Protein 3OEC (pdb70)

Nearest PDB structures (foldseek):
  3oec-assembly1_B  TM=1.004E+00  e=5.630E-59  Mycolicibacterium thermoresistibile
  3oec-assembly1_C  TM=1.003E+00  e=3.883E-56  Mycolicibacterium thermoresistibile
  3wye-assembly1_A-2  TM=9.272E-01  e=3.212E-23  Klebsiella pneumoniae
  8dt1-assembly1_C  TM=9.368E-01  e=1.066E-22  Burkholderia cenocepacia
  6zzo-assembly2_C  TM=9.372E-01  e=3.136E-22  Psychrobacter arcticus

Structure (mmCIF, N/CA/C/O backbone):
data_3OEC
#
_entry.id   3OEC
#
_cell.length_a   67.860
_cell.length_b   120.570
_cell.length_c   134.560
_cell.angle_alpha   90.00
_cell.angle_beta   94.05
_cell.angle_gamma   90.00
#
_symmetry.space_group_name_H-M   'C 1 2 1'
#
loop_
_entity.id
_entity.type
_entity.pdbx_description
1 polymer 'Carveol dehydrogenase (MythA.01326.c, A0R518 homolog)'
2 non-polymer 'SODIUM ION'
3 water water
#
loop_
_atom_site.group_PDB
_atom_site.id
_atom_site.type_symbol
_atom_site.label_atom_id
_atom_site.label_alt_id
_atom_site.label_comp_id
_atom_site.label_asym_id
_atom_site.label_entity_id
_atom_site.label_seq_id
_atom_site.pdbx_PDB_ins_code
_atom_site.Cartn_x
_atom_site.Cartn_y
_atom_site.Cartn_z
_atom_site.occupancy
_atom_site.B_iso_or_equiv
_atom_site.auth_seq_id
_atom_site.auth_comp_id
_atom_site.auth_asym_id
_atom_site.auth_atom_id
_atom_site.pdbx_PDB_model_num
ATOM 1 N N . ASN A 1 42 ? 21.786 58.540 28.284 1.00 25.43 20 ASN A N 1
ATOM 2 C CA . ASN A 1 42 ? 21.024 57.555 27.496 1.00 25.55 20 ASN A CA 1
ATOM 3 C C . ASN A 1 42 ? 19.566 57.454 27.940 1.00 24.73 20 ASN A C 1
ATOM 4 O O . ASN A 1 42 ? 18.992 56.369 27.896 1.00 25.78 20 ASN A O 1
ATOM 6 N N . ARG A 1 43 ? 18.957 58.574 28.315 1.00 22.93 21 ARG A N 1
ATOM 7 C CA . ARG A 1 43 ? 17.538 58.575 28.702 1.00 22.21 21 ARG A CA 1
ATOM 8 C C . ARG A 1 43 ? 16.568 58.413 27.513 1.00 21.42 21 ARG A C 1
ATOM 9 O O . ARG A 1 43 ? 15.404 58.025 27.690 1.00 21.79 21 ARG A O 1
ATOM 17 N N . LEU A 1 44 ? 17.031 58.724 26.306 1.00 19.87 22 LEU A N 1
ATOM 18 C CA . LEU A 1 44 ? 16.199 58.573 25.133 1.00 19.03 22 LEU A CA 1
ATOM 19 C C . LEU A 1 44 ? 16.683 57.429 24.202 1.00 19.02 22 LEU A C 1
ATOM 20 O O . LEU A 1 44 ? 16.286 57.387 23.038 1.00 18.09 22 LEU A O 1
ATOM 25 N N . GLN A 1 45 ? 17.520 56.501 24.693 1.00 19.22 23 GLN A N 1
ATOM 26 C CA . GLN A 1 45 ? 18.112 55.501 23.784 1.00 19.78 23 GLN A CA 1
ATOM 27 C C . GLN A 1 45 ? 17.011 54.761 23.063 1.00 19.69 23 GLN A C 1
ATOM 28 O O . GLN A 1 45 ? 15.958 54.464 23.628 1.00 21.33 23 GLN A O 1
ATOM 30 N N . GLY A 1 46 ? 17.225 54.539 21.778 1.00 20.52 24 GLY A N 1
ATOM 31 C CA . GLY A 1 46 ? 16.252 53.824 20.959 1.00 20.80 24 GLY A CA 1
ATOM 32 C C . GLY A 1 46 ? 15.134 54.699 20.415 1.00 19.97 24 GLY A C 1
ATOM 33 O O . GLY A 1 46 ? 14.431 54.263 19.514 1.00 22.15 24 GLY A O 1
ATOM 34 N N . LYS A 1 47 ? 14.950 55.915 20.920 1.00 18.46 25 LYS A N 1
ATOM 35 C CA . LYS A 1 47 ? 13.854 56.765 20.432 1.00 16.99 25 LYS A CA 1
ATOM 36 C C . LYS A 1 47 ? 14.202 57.434 19.109 1.00 16.17 25 LYS A C 1
ATOM 37 O O . LYS A 1 47 ? 15.380 57.697 18.832 1.00 14.48 25 LYS A O 1
ATOM 43 N N . VAL A 1 48 ? 13.170 57.727 18.300 1.00 15.05 26 VAL A N 1
ATOM 44 C CA . VAL A 1 48 ? 13.320 58.589 17.103 1.00 14.27 26 VAL A CA 1
ATOM 45 C C . VAL A 1 48 ? 12.610 59.935 17.314 1.00 12.66 26 VAL A C 1
ATOM 46 O O . VAL A 1 48 ? 11.466 59.953 17.581 1.00 12.81 26 VAL A O 1
ATOM 50 N N . ALA A 1 49 ? 13.325 61.053 17.191 1.00 13.06 27 ALA A N 1
ATOM 51 C CA . ALA A 1 49 ? 12.758 62.393 17.350 1.00 12.16 27 ALA A CA 1
ATOM 52 C C . ALA A 1 49 ? 12.620 63.044 15.982 1.00 12.22 27 ALA A C 1
ATOM 53 O O . ALA A 1 49 ? 13.599 63.113 15.264 1.00 13.37 27 ALA A O 1
ATOM 55 N N . PHE A 1 50 ? 11.404 63.507 15.640 1.00 11.95 28 PHE A N 1
ATOM 56 C CA . PHE A 1 50 ? 11.152 64.315 14.445 1.00 11.27 28 PHE A CA 1
ATOM 57 C C . PHE A 1 50 ? 11.141 65.786 14.848 1.00 10.86 28 PHE A C 1
ATOM 58 O O . PHE A 1 50 ? 10.286 66.217 15.620 1.00 11.18 28 PHE A O 1
ATOM 66 N N . ILE A 1 51 ? 12.043 66.577 14.272 1.00 11.39 29 ILE A N 1
ATOM 67 C CA . ILE A 1 51 ? 12.249 67.981 14.665 1.00 11.42 29 ILE A CA 1
ATOM 68 C C . ILE A 1 51 ? 12.051 68.957 13.474 1.00 11.74 29 ILE A C 1
ATOM 69 O O . ILE A 1 51 ? 12.722 68.832 12.462 1.00 12.78 29 ILE A O 1
ATOM 74 N N . THR A 1 52 ? 11.114 69.901 13.592 1.00 11.44 30 THR A N 1
ATOM 75 C CA . THR A 1 52 ? 10.979 70.953 12.599 1.00 12.10 30 THR A CA 1
ATOM 76 C C . THR A 1 52 ? 11.932 72.139 12.860 1.00 12.00 30 THR A C 1
ATOM 77 O O . THR A 1 52 ? 12.434 72.343 13.978 1.00 11.07 30 THR A O 1
ATOM 81 N N . GLY A 1 53 ? 12.175 72.907 11.807 1.00 12.49 31 GLY A N 1
ATOM 82 C CA . GLY A 1 53 ? 13.060 74.058 11.841 1.00 12.86 31 GLY A CA 1
ATOM 83 C C . GLY A 1 53 ? 14.442 73.752 12.399 1.00 12.78 31 GLY A C 1
ATOM 84 O O . GLY A 1 53 ? 14.940 74.527 13.206 1.00 13.66 31 GLY A O 1
ATOM 85 N N . ALA A 1 54 ? 15.058 72.650 11.948 1.00 13.37 32 ALA A N 1
ATOM 86 C CA . ALA A 1 54 ? 16.269 72.064 12.550 1.00 13.12 32 ALA A CA 1
ATOM 87 C C . ALA A 1 54 ? 17.606 72.568 12.014 1.00 14.03 32 ALA A C 1
ATOM 88 O O . ALA A 1 54 ? 18.638 72.141 12.507 1.00 13.91 32 ALA A O 1
ATOM 90 N N . ALA A 1 55 ? 17.576 73.453 11.003 1.00 14.73 33 ALA A N 1
ATOM 91 C CA . ALA A 1 55 ? 18.787 74.001 10.383 1.00 16.11 33 ALA A CA 1
ATOM 92 C C . ALA A 1 55 ? 19.679 74.773 11.363 1.00 17.23 33 ALA A C 1
ATOM 93 O O . ALA A 1 55 ? 20.851 74.498 11.411 1.00 17.15 33 ALA A O 1
ATOM 95 N N . ARG A 1 56 ? 19.125 75.713 12.145 1.00 17.40 34 ARG A N 1
ATOM 96 C CA . ARG A 1 56 ? 19.938 76.477 13.110 1.00 18.01 34 ARG A CA 1
ATOM 97 C C . ARG A 1 56 ? 19.087 76.944 14.265 1.00 16.77 34 ARG A C 1
ATOM 98 O O . ARG A 1 56 ? 17.943 76.543 14.385 1.00 15.69 34 ARG A O 1
ATOM 106 N N . GLY A 1 57 ? 19.626 77.793 15.132 1.00 16.20 35 GLY A N 1
ATOM 107 C CA . GLY A 1 57 ? 18.807 78.353 16.220 1.00 15.79 35 GLY A CA 1
ATOM 108 C C . GLY A 1 57 ? 18.266 77.252 17.125 1.00 15.23 35 GLY A C 1
ATOM 109 O O . GLY A 1 57 ? 18.942 76.260 17.383 1.00 14.15 35 GLY A O 1
ATOM 110 N N . GLN A 1 58 ? 17.021 77.416 17.573 1.00 15.54 36 GLN A N 1
ATOM 111 C CA A GLN A 1 58 ? 16.435 76.493 18.571 0.50 14.46 36 GLN A CA 1
ATOM 112 C CA B GLN A 1 58 ? 16.400 76.521 18.544 0.50 15.15 36 GLN A CA 1
ATOM 113 C C . GLN A 1 58 ? 16.307 75.079 18.018 1.00 14.94 36 GLN A C 1
ATOM 114 O O . GLN A 1 58 ? 16.444 74.086 18.774 1.00 13.81 36 GLN A O 1
ATOM 125 N N . GLY A 1 59 ? 16.057 74.963 16.712 1.00 13.99 37 GLY A N 1
ATOM 126 C CA . GLY A 1 59 ? 15.904 73.654 16.082 1.00 14.13 37 GLY A CA 1
ATOM 127 C C . GLY A 1 59 ? 17.164 72.807 16.181 1.00 13.69 37 GLY A C 1
ATOM 128 O O . GLY A 1 59 ? 17.115 71.648 16.581 1.00 12.20 37 GLY A O 1
ATOM 129 N N . ARG A 1 60 ? 18.294 73.407 15.825 1.00 14.38 38 ARG A N 1
ATOM 130 C CA . ARG A 1 60 ? 19.577 72.732 15.918 1.00 14.90 38 ARG A CA 1
ATOM 131 C C . ARG A 1 60 ? 19.853 72.250 17.329 1.00 13.90 38 ARG A C 1
ATOM 132 O O . ARG A 1 60 ? 20.219 71.099 17.515 1.00 15.94 38 ARG A O 1
ATOM 140 N N . THR A 1 61 ? 19.711 73.127 18.317 1.00 14.05 39 THR A N 1
ATOM 141 C CA . THR A 1 61 ? 19.978 72.767 19.722 1.00 13.34 39 THR A CA 1
ATOM 142 C C . THR A 1 61 ? 19.078 71.585 20.156 1.00 12.55 39 THR A C 1
ATOM 143 O O . THR A 1 61 ? 19.542 70.736 20.902 1.00 11.94 39 THR A O 1
ATOM 147 N N . HIS A 1 62 ? 17.836 71.509 19.650 1.00 11.79 40 HIS A N 1
ATOM 148 C CA . HIS A 1 62 ? 16.910 70.389 20.003 1.00 11.64 40 HIS A CA 1
ATOM 149 C C . HIS A 1 62 ? 17.492 69.087 19.449 1.00 11.69 40 HIS A C 1
ATOM 150 O O . HIS A 1 62 ? 17.590 68.097 20.160 1.00 10.95 40 HIS A O 1
ATOM 157 N N . ALA A 1 63 ? 17.863 69.106 18.159 1.00 12.31 41 ALA A N 1
ATOM 158 C CA . ALA A 1 63 ? 18.526 67.957 17.519 1.00 13.25 41 ALA A CA 1
ATOM 159 C C . ALA A 1 63 ? 19.734 67.467 18.299 1.00 13.62 41 ALA A C 1
ATOM 160 O O . ALA A 1 63 ? 19.845 66.277 18.620 1.00 14.12 41 ALA A O 1
ATOM 162 N N . VAL A 1 64 ? 20.639 68.392 18.601 1.00 14.53 42 VAL A N 1
ATOM 163 C CA . VAL A 1 64 ? 21.918 68.064 19.238 1.00 14.69 42 VAL A CA 1
ATOM 164 C C . VAL A 1 64 ? 21.663 67.484 20.625 1.00 14.56 42 VAL A C 1
ATOM 165 O O . VAL A 1 64 ? 22.246 66.471 20.973 1.00 14.57 42 VAL A O 1
ATOM 169 N N . ARG A 1 65 ? 20.748 68.117 21.372 1.00 13.63 43 ARG A N 1
ATOM 170 C CA . ARG A 1 65 ? 20.478 67.757 22.771 1.00 13.92 43 ARG A CA 1
ATOM 171 C C . ARG A 1 65 ? 19.727 66.448 22.909 1.00 13.87 43 ARG A C 1
ATOM 172 O O . ARG A 1 65 ? 19.982 65.671 23.815 1.00 13.38 43 ARG A O 1
ATOM 180 N N . LEU A 1 66 ? 18.788 66.200 22.012 1.00 14.47 44 LEU A N 1
ATOM 181 C CA . LEU A 1 66 ? 18.077 64.916 22.011 1.00 14.27 44 LEU A CA 1
ATOM 182 C C . LEU A 1 66 ? 19.043 63.786 21.529 1.00 15.15 44 LEU A C 1
ATOM 183 O O . LEU A 1 66 ? 19.021 62.664 22.048 1.00 13.96 44 LEU A O 1
ATOM 188 N N . ALA A 1 67 ? 19.871 64.108 20.536 1.00 15.07 45 ALA A N 1
ATOM 189 C CA . ALA A 1 67 ? 20.942 63.211 20.117 1.00 15.94 45 ALA A CA 1
ATOM 190 C C . ALA A 1 67 ? 21.851 62.827 21.292 1.00 16.38 45 ALA A C 1
ATOM 191 O O . ALA A 1 67 ? 22.107 61.656 21.512 1.00 15.39 45 ALA A O 1
ATOM 193 N N . GLN A 1 68 ? 22.309 63.814 22.048 1.00 17.25 46 GLN A N 1
ATOM 194 C CA . GLN A 1 68 ? 23.158 63.555 23.221 1.00 18.52 46 GLN A CA 1
ATOM 195 C C . GLN A 1 68 ? 22.519 62.531 24.150 1.00 18.33 46 GLN A C 1
ATOM 196 O O . GLN A 1 68 ? 23.211 61.726 24.765 1.00 18.96 46 GLN A O 1
ATOM 202 N N . ASP A 1 69 ? 21.195 62.564 24.248 1.00 17.26 47 ASP A N 1
ATOM 203 C CA . ASP A 1 69 ? 20.444 61.641 25.113 1.00 16.45 47 ASP A CA 1
ATOM 204 C C . ASP A 1 69 ? 20.130 60.314 24.444 1.00 16.00 47 ASP A C 1
ATOM 205 O O . ASP A 1 69 ? 19.533 59.444 25.043 1.00 14.84 47 ASP A O 1
ATOM 210 N N . GLY A 1 70 ? 20.601 60.125 23.218 1.00 16.55 48 GLY A N 1
ATOM 211 C CA . GLY A 1 70 ? 20.571 58.803 22.595 1.00 17.03 48 GLY A CA 1
ATOM 212 C C . GLY A 1 70 ? 19.511 58.641 21.530 1.00 17.09 48 GLY A C 1
ATOM 213 O O . GLY A 1 70 ? 19.339 57.549 20.973 1.00 16.83 48 GLY A O 1
ATOM 214 N N . ALA A 1 71 ? 18.770 59.706 21.239 1.00 16.38 49 ALA A N 1
ATOM 215 C CA . ALA A 1 71 ? 17.761 59.625 20.196 1.00 15.94 49 ALA A CA 1
ATOM 216 C C . ALA A 1 71 ? 18.399 59.799 18.824 1.00 16.44 49 ALA A C 1
ATOM 217 O O . ALA A 1 71 ? 19.269 60.658 18.647 1.00 17.08 49 ALA A O 1
ATOM 219 N N . ASP A 1 72 ? 17.979 58.972 17.869 1.00 15.39 50 ASP A N 1
ATOM 220 C CA . ASP A 1 72 ? 18.179 59.261 16.442 1.00 15.47 50 ASP A CA 1
ATOM 221 C C . ASP A 1 72 ? 17.214 60.333 15.949 1.00 14.11 50 ASP A C 1
ATOM 222 O O . ASP A 1 72 ? 16.135 60.516 16.526 1.00 14.98 50 ASP A O 1
ATOM 227 N N . ILE A 1 73 ? 17.608 61.046 14.892 1.00 13.70 51 ILE A N 1
ATOM 228 C CA . ILE A 1 73 ? 16.948 62.307 14.521 1.00 12.99 51 ILE A CA 1
ATOM 229 C C . ILE A 1 73 ? 16.400 62.337 13.095 1.00 12.91 51 ILE A C 1
ATOM 230 O O . ILE A 1 73 ? 17.109 61.965 12.139 1.00 13.23 51 ILE A O 1
ATOM 235 N N . VAL A 1 74 ? 15.128 62.728 12.952 1.00 12.27 52 VAL A N 1
ATOM 236 C CA . VAL A 1 74 ? 14.612 63.224 11.657 1.00 11.44 52 VAL A CA 1
ATOM 237 C C . VAL A 1 74 ? 14.484 64.757 11.708 1.00 11.43 52 VAL A C 1
ATOM 238 O O . VAL A 1 74 ? 13.764 65.292 12.528 1.00 10.17 52 VAL A O 1
ATOM 242 N N . ALA A 1 75 ? 15.235 65.441 10.854 1.00 12.61 53 ALA A N 1
ATOM 243 C CA . ALA A 1 75 ? 15.398 66.902 10.906 1.00 13.47 53 ALA A CA 1
ATOM 244 C C . ALA A 1 75 ? 14.885 67.510 9.610 1.00 13.94 53 ALA A C 1
ATOM 245 O O . ALA A 1 75 ? 15.264 67.060 8.536 1.00 14.52 53 ALA A O 1
ATOM 247 N N . ILE A 1 76 ? 13.995 68.494 9.682 1.00 13.76 54 ILE A N 1
ATOM 248 C CA . ILE A 1 76 ? 13.556 69.169 8.463 1.00 13.52 54 ILE A CA 1
ATOM 249 C C . ILE A 1 76 ? 13.709 70.663 8.663 1.00 13.57 54 ILE A C 1
ATOM 250 O O . ILE A 1 76 ? 13.569 71.167 9.770 1.00 13.61 54 ILE A O 1
ATOM 255 N N . ASP A 1 77 ? 14.006 71.376 7.588 1.00 13.57 55 ASP A N 1
ATOM 256 C CA . ASP A 1 77 ? 13.982 72.829 7.578 1.00 13.44 55 ASP A CA 1
ATOM 257 C C . ASP A 1 77 ? 13.640 73.223 6.152 1.00 14.11 55 ASP A C 1
ATOM 258 O O . ASP A 1 77 ? 13.968 72.463 5.229 1.00 15.50 55 ASP A O 1
ATOM 263 N N . LEU A 1 78 ? 12.942 74.345 5.977 1.00 13.55 56 LEU A N 1
ATOM 264 C CA . LEU A 1 78 ? 12.646 74.895 4.651 1.00 13.60 56 LEU A CA 1
ATOM 265 C C . LEU A 1 78 ? 13.940 75.234 3.908 1.00 14.68 56 LEU A C 1
ATOM 266 O O . LEU A 1 78 ? 13.989 75.090 2.671 1.00 14.64 56 LEU A O 1
ATOM 271 N N . CYS A 1 79 ? 14.953 75.703 4.648 1.00 14.79 57 CYS A N 1
ATOM 272 C CA . CYS A 1 79 ? 16.246 76.046 4.074 1.00 16.86 57 CYS A CA 1
ATOM 273 C C . CYS A 1 79 ? 16.159 77.144 3.006 1.00 18.57 57 CYS A C 1
ATOM 274 O O . CYS A 1 79 ? 16.933 77.118 2.038 1.00 18.56 57 CYS A O 1
ATOM 277 N N . ARG A 1 80 ? 15.246 78.099 3.194 1.00 19.13 58 ARG A N 1
ATOM 278 C CA . ARG A 1 80 ? 15.064 79.225 2.261 1.00 20.52 58 ARG A CA 1
ATOM 279 C C . ARG A 1 80 ? 15.005 80.525 3.079 1.00 20.76 58 ARG A C 1
ATOM 280 O O . ARG A 1 80 ? 14.499 80.533 4.198 1.00 20.69 58 ARG A O 1
ATOM 288 N N . GLN A 1 81 ? 15.575 81.600 2.531 1.00 21.51 59 GLN A N 1
ATOM 289 C CA . GLN A 1 81 ? 15.576 82.914 3.181 1.00 21.89 59 GLN A CA 1
ATOM 290 C C . GLN A 1 81 ? 14.296 83.562 2.755 1.00 21.69 59 GLN A C 1
ATOM 291 O O . GLN A 1 81 ? 14.164 83.968 1.608 1.00 21.26 59 GLN A O 1
ATOM 297 N N . GLN A 1 82 ? 13.332 83.643 3.653 1.00 21.87 60 GLN A N 1
ATOM 298 C CA . GLN A 1 82 ? 12.055 84.231 3.283 1.00 21.67 60 GLN A CA 1
ATOM 299 C C . GLN A 1 82 ? 12.110 85.773 3.388 1.00 21.75 60 GLN A C 1
ATOM 300 O O . GLN A 1 82 ? 12.393 86.313 4.434 1.00 20.96 60 GLN A O 1
ATOM 306 N N . PRO A 1 83 ? 11.767 86.488 2.300 1.00 22.98 61 PRO A N 1
ATOM 307 C CA . PRO A 1 83 ? 11.928 87.944 2.282 1.00 23.46 61 PRO A CA 1
ATOM 308 C C . PRO A 1 83 ? 10.951 88.734 3.174 1.00 22.61 61 PRO A C 1
ATOM 309 O O . PRO A 1 83 ? 11.066 89.957 3.291 1.00 22.53 61 PRO A O 1
ATOM 313 N N . ASN A 1 84 ? 9.971 88.048 3.743 1.00 22.34 62 ASN A N 1
ATOM 314 C CA . ASN A 1 84 ? 9.025 88.661 4.661 1.00 22.68 62 ASN A CA 1
ATOM 315 C C . ASN A 1 84 ? 9.525 88.626 6.129 1.00 22.93 62 ASN A C 1
ATOM 316 O O . ASN A 1 84 ? 8.833 89.096 7.037 1.00 22.40 62 ASN A O 1
ATOM 321 N N . LEU A 1 85 ? 10.737 88.105 6.343 1.00 23.59 63 LEU A N 1
ATOM 322 C CA . LEU A 1 85 ? 11.313 87.889 7.678 1.00 23.79 63 LEU A CA 1
ATOM 323 C C . LEU A 1 85 ? 12.688 88.525 7.764 1.00 25.39 63 LEU A C 1
ATOM 324 O O . LEU A 1 85 ? 13.583 88.148 6.999 1.00 26.00 63 LEU A O 1
ATOM 329 N N . ASP A 1 86 ? 12.887 89.445 8.718 1.00 26.01 64 ASP A N 1
ATOM 330 C CA . ASP A 1 86 ? 14.148 90.212 8.808 1.00 27.28 64 ASP A CA 1
ATOM 331 C C . ASP A 1 86 ? 15.125 89.663 9.825 1.00 26.76 64 ASP A C 1
ATOM 332 O O . ASP A 1 86 ? 15.500 90.340 10.780 1.00 28.13 64 ASP A O 1
ATOM 337 N N . TYR A 1 87 ? 15.503 88.411 9.620 1.00 25.57 65 TYR A N 1
ATOM 338 C CA . TYR A 1 87 ? 16.560 87.771 10.379 1.00 24.55 65 TYR A CA 1
ATOM 339 C C . TYR A 1 87 ? 17.103 86.583 9.551 1.00 24.76 65 TYR A C 1
ATOM 340 O O . TYR A 1 87 ? 16.404 86.058 8.677 1.00 24.38 65 TYR A O 1
ATOM 349 N N . ALA A 1 88 ? 18.337 86.177 9.832 1.00 24.35 66 ALA A N 1
ATOM 350 C CA . ALA A 1 88 ? 18.919 84.999 9.189 1.00 24.51 66 ALA A CA 1
ATOM 351 C C . ALA A 1 88 ? 18.070 83.754 9.478 1.00 23.59 66 ALA A C 1
ATOM 352 O O . ALA A 1 88 ? 17.730 83.474 10.637 1.00 23.31 66 ALA A O 1
ATOM 354 N N . GLN A 1 89 ? 17.689 83.044 8.424 1.00 23.69 67 GLN A N 1
ATOM 355 C CA . GLN A 1 89 ? 16.969 81.782 8.568 1.00 23.15 67 GLN A CA 1
ATOM 356 C C . GLN A 1 89 ? 17.842 80.617 8.126 1.00 22.94 67 GLN A C 1
ATOM 357 O O . GLN A 1 89 ? 18.914 80.822 7.559 1.00 24.07 67 GLN A O 1
ATOM 363 N N . GLY A 1 90 ? 17.361 79.406 8.388 1.00 22.34 68 GLY A N 1
ATOM 364 C CA . GLY A 1 90 ? 18.037 78.165 8.016 1.00 21.74 68 GLY A CA 1
ATOM 365 C C . GLY A 1 90 ? 18.378 78.067 6.540 1.00 21.85 68 GLY A C 1
ATOM 366 O O . GLY A 1 90 ? 17.613 78.507 5.677 1.00 20.05 68 GLY A O 1
ATOM 367 N N . SER A 1 91 ? 19.562 77.517 6.272 1.00 22.30 69 SER A N 1
ATOM 368 C CA . SER A 1 91 ? 20.091 77.347 4.916 1.00 23.02 69 SER A CA 1
ATOM 369 C C . SER A 1 91 ? 20.533 75.904 4.792 1.00 23.06 69 SER A C 1
ATOM 370 O O . SER A 1 91 ? 20.788 75.256 5.809 1.00 22.51 69 SER A O 1
ATOM 373 N N . PRO A 1 92 ? 20.638 75.387 3.556 1.00 24.18 70 PRO A N 1
ATOM 374 C CA . PRO A 1 92 ? 21.141 74.016 3.368 1.00 24.18 70 PRO A CA 1
ATOM 375 C C . PRO A 1 92 ? 22.483 73.757 4.079 1.00 24.85 70 PRO A C 1
ATOM 376 O O . PRO A 1 92 ? 22.690 72.695 4.653 1.00 25.20 70 PRO A O 1
ATOM 380 N N . GLU A 1 93 ? 23.404 74.712 3.994 1.00 24.63 71 GLU A N 1
ATOM 381 C CA . GLU A 1 93 ? 24.684 74.597 4.666 1.00 24.06 71 GLU A CA 1
ATOM 382 C C . GLU A 1 93 ? 24.474 74.407 6.179 1.00 23.00 71 GLU A C 1
ATOM 383 O O . GLU A 1 93 ? 25.122 73.572 6.811 1.00 22.65 71 GLU A O 1
ATOM 385 N N . GLU A 1 94 ? 23.567 75.185 6.754 1.00 21.68 72 GLU A N 1
ATOM 386 C CA . GLU A 1 94 ? 23.284 75.083 8.204 1.00 21.14 72 GLU A CA 1
ATOM 387 C C . GLU A 1 94 ? 22.621 73.740 8.584 1.00 20.56 72 GLU A C 1
ATOM 388 O O . GLU A 1 94 ? 22.887 73.204 9.665 1.00 20.27 72 GLU A O 1
ATOM 394 N N . LEU A 1 95 ? 21.783 73.196 7.701 1.00 20.05 73 LEU A N 1
ATOM 395 C CA . LEU A 1 95 ? 21.286 71.840 7.899 1.00 19.57 73 LEU A CA 1
ATOM 396 C C . LEU A 1 95 ? 22.433 70.813 7.873 1.00 19.94 73 LEU A C 1
ATOM 397 O O . LEU A 1 95 ? 22.417 69.891 8.679 1.00 18.63 73 LEU A O 1
ATOM 402 N N . LYS A 1 96 ? 23.417 70.982 6.976 1.00 19.42 74 LYS A N 1
ATOM 403 C CA . LYS A 1 96 ? 24.555 70.011 6.854 1.00 19.94 74 LYS A CA 1
ATOM 404 C C . LYS A 1 96 ? 25.407 69.993 8.146 1.00 19.77 74 LYS A C 1
ATOM 405 O O . LYS A 1 96 ? 25.824 68.943 8.619 1.00 19.56 74 LYS A O 1
ATOM 407 N N . GLU A 1 97 ? 25.606 71.167 8.737 1.00 20.09 75 GLU A N 1
ATOM 408 C CA . GLU A 1 97 ? 26.269 71.300 10.027 1.00 19.17 75 GLU A CA 1
ATOM 409 C C . GLU A 1 97 ? 25.430 70.716 11.191 1.00 18.84 75 GLU A C 1
ATOM 410 O O . GLU A 1 97 ? 25.988 70.176 12.131 1.00 19.65 75 GLU A O 1
ATOM 416 N N . THR A 1 98 ? 24.100 70.832 11.162 1.00 18.55 76 THR A N 1
ATOM 417 C CA . THR A 1 98 ? 23.279 70.130 12.157 1.00 17.86 76 THR A CA 1
ATOM 418 C C . THR A 1 98 ? 23.479 68.628 12.029 1.00 17.24 76 THR A C 1
ATOM 419 O O . THR A 1 98 ? 23.724 67.936 13.012 1.00 16.78 76 THR A O 1
ATOM 423 N N . VAL A 1 99 ? 23.415 68.120 10.811 1.00 17.20 77 VAL A N 1
ATOM 424 C CA . VAL A 1 99 ? 23.741 66.694 10.549 1.00 17.60 77 VAL A CA 1
ATOM 425 C C . VAL A 1 99 ? 25.102 66.290 11.131 1.00 18.44 77 VAL A C 1
ATOM 426 O O . VAL A 1 99 ? 25.228 65.241 11.788 1.00 18.84 77 VAL A O 1
ATOM 430 N N . ARG A 1 100 ? 26.110 67.126 10.936 1.00 18.79 78 ARG A N 1
ATOM 431 C CA . ARG A 1 100 ? 27.472 66.806 11.411 1.00 20.31 78 ARG A CA 1
ATOM 432 C C . ARG A 1 100 ? 27.524 66.683 12.956 1.00 19.87 78 ARG A C 1
ATOM 433 O O . ARG A 1 100 ? 28.122 65.758 13.470 1.00 19.05 78 ARG A O 1
ATOM 441 N N . LEU A 1 101 ? 26.869 67.620 13.653 1.00 19.40 79 LEU A N 1
ATOM 442 C CA . LEU A 1 101 ? 26.800 67.676 15.115 1.00 19.16 79 LEU A CA 1
ATOM 443 C C . LEU A 1 101 ? 26.064 66.480 15.719 1.00 19.36 79 LEU A C 1
ATOM 444 O O . LEU A 1 101 ? 26.447 66.006 16.792 1.00 19.90 79 LEU A O 1
ATOM 449 N N . VAL A 1 102 ? 24.973 66.040 15.070 1.00 18.85 80 VAL A N 1
ATOM 450 C CA . VAL A 1 102 ? 24.220 64.875 15.511 1.00 18.53 80 VAL A CA 1
ATOM 451 C C . VAL A 1 102 ? 25.054 63.581 15.276 1.00 19.97 80 VAL A C 1
ATOM 452 O O . VAL A 1 102 ? 25.188 62.757 16.178 1.00 19.12 80 VAL A O 1
ATOM 456 N N . GLU A 1 103 ? 25.634 63.413 14.085 1.00 20.45 81 GLU A N 1
ATOM 457 C CA . GLU A 1 103 ? 26.455 62.228 13.811 1.00 21.67 81 GLU A CA 1
ATOM 458 C C . GLU A 1 103 ? 27.667 62.091 14.777 1.00 23.26 81 GLU A C 1
ATOM 459 O O . GLU A 1 103 ? 28.034 60.978 15.169 1.00 23.04 81 GLU A O 1
ATOM 465 N N . GLU A 1 104 ? 28.258 63.225 15.156 1.00 23.35 82 GLU A N 1
ATOM 466 C CA . GLU A 1 104 ? 29.360 63.288 16.144 1.00 24.48 82 GLU A CA 1
ATOM 467 C C . GLU A 1 104 ? 29.010 62.781 17.563 1.00 23.53 82 GLU A C 1
ATOM 468 O O . GLU A 1 104 ? 29.883 62.327 18.325 1.00 24.80 82 GLU A O 1
ATOM 474 N N . GLN A 1 105 ? 27.733 62.862 17.917 1.00 22.65 83 GLN A N 1
ATOM 475 C CA . GLN A 1 105 ? 27.224 62.247 19.132 1.00 21.78 83 GLN A CA 1
ATOM 476 C C . GLN A 1 105 ? 27.064 60.715 18.996 1.00 22.03 83 GLN A C 1
ATOM 477 O O . GLN A 1 105 ? 26.695 60.047 19.966 1.00 21.73 83 GLN A O 1
ATOM 483 N N . GLY A 1 106 ? 27.341 60.171 17.802 1.00 21.06 84 GLY A N 1
ATOM 484 C CA . GLY A 1 106 ? 27.179 58.738 17.541 1.00 20.94 84 GLY A CA 1
ATOM 485 C C . GLY A 1 106 ? 25.786 58.330 17.090 1.00 19.89 84 GLY A C 1
ATOM 486 O O . GLY A 1 106 ? 25.495 57.151 17.064 1.00 18.86 84 GLY A O 1
ATOM 487 N N . ARG A 1 107 ? 24.929 59.292 16.726 1.00 19.89 85 ARG A N 1
ATOM 488 C CA . ARG A 1 107 ? 23.527 59.009 16.304 1.00 19.81 85 ARG A CA 1
ATOM 489 C C . ARG A 1 107 ? 23.312 59.006 14.798 1.00 19.71 85 ARG A C 1
ATOM 490 O O . ARG A 1 107 ? 24.055 59.624 14.073 1.00 20.09 85 ARG A O 1
ATOM 498 N N . ARG A 1 108 ? 22.263 58.325 14.348 1.00 19.59 86 ARG A N 1
ATOM 499 C CA . ARG A 1 108 ? 21.787 58.444 12.958 1.00 19.85 86 ARG A CA 1
ATOM 500 C C . ARG A 1 108 ? 20.882 59.674 12.794 1.00 18.59 86 ARG A C 1
ATOM 501 O O . ARG A 1 108 ? 20.259 60.118 13.760 1.00 17.22 86 ARG A O 1
ATOM 509 N N . ILE A 1 109 ? 20.861 60.244 11.582 1.00 17.96 87 ILE A N 1
ATOM 510 C CA . ILE A 1 109 ? 20.008 61.408 11.253 1.00 16.70 87 ILE A CA 1
ATOM 511 C C . ILE A 1 109 ? 19.633 61.382 9.770 1.00 17.67 87 ILE A C 1
ATOM 512 O O . ILE A 1 109 ? 20.502 61.191 8.902 1.00 15.95 87 ILE A O 1
ATOM 517 N N . ILE A 1 110 ? 18.321 61.511 9.523 1.00 17.45 88 ILE A N 1
ATOM 518 C CA . ILE A 1 110 ? 17.758 61.787 8.203 1.00 18.44 88 ILE A CA 1
ATOM 519 C C . ILE A 1 110 ? 17.418 63.274 8.208 1.00 18.50 88 ILE A C 1
ATOM 520 O O . ILE A 1 110 ? 16.599 63.707 8.997 1.00 18.33 88 ILE A O 1
ATOM 525 N N . ALA A 1 111 ? 18.076 64.047 7.347 1.00 18.16 89 ALA A N 1
ATOM 526 C CA . ALA A 1 111 ? 17.898 65.493 7.273 1.00 18.13 89 ALA A CA 1
ATOM 527 C C . ALA A 1 111 ? 17.399 65.823 5.868 1.00 17.92 89 ALA A C 1
ATOM 528 O O . ALA A 1 111 ? 18.000 65.373 4.903 1.00 18.15 89 ALA A O 1
ATOM 530 N N . ARG A 1 112 ? 16.250 66.501 5.773 1.00 17.06 90 ARG A N 1
ATOM 531 C CA . ARG A 1 112 ? 15.606 66.829 4.502 1.00 16.70 90 ARG A CA 1
ATOM 532 C C . ARG A 1 112 ? 15.088 68.263 4.444 1.00 16.45 90 ARG A C 1
ATOM 533 O O . ARG A 1 112 ? 14.550 68.800 5.424 1.00 14.38 90 ARG A O 1
ATOM 541 N N . GLN A 1 113 ? 15.280 68.891 3.288 1.00 16.36 91 GLN A N 1
ATOM 542 C CA . GLN A 1 113 ? 14.549 70.114 2.958 1.00 16.27 91 GLN A CA 1
ATOM 543 C C . GLN A 1 113 ? 13.066 69.758 2.897 1.00 15.90 91 GLN A C 1
ATOM 544 O O . GLN A 1 113 ? 12.682 68.728 2.340 1.00 16.05 91 GLN A O 1
ATOM 550 N N . ALA A 1 114 ? 12.231 70.563 3.532 1.00 15.75 92 ALA A N 1
ATOM 551 C CA . ALA A 1 114 ? 10.783 70.343 3.509 1.00 15.38 92 ALA A CA 1
ATOM 552 C C . ALA A 1 114 ? 10.066 71.601 3.988 1.00 14.21 92 ALA A C 1
ATOM 553 O O . ALA A 1 114 ? 10.663 72.438 4.658 1.00 14.45 92 ALA A O 1
ATOM 555 N N . ASP A 1 115 ? 8.814 71.729 3.569 1.00 14.20 93 ASP A N 1
ATOM 556 C CA . ASP A 1 115 ? 7.915 72.813 3.896 1.00 14.56 93 ASP A CA 1
ATOM 557 C C . ASP A 1 115 ? 6.767 72.306 4.752 1.00 14.92 93 ASP A C 1
ATOM 558 O O . ASP A 1 115 ? 5.858 71.609 4.253 1.00 15.13 93 ASP A O 1
ATOM 563 N N . VAL A 1 116 ? 6.784 72.707 6.026 1.00 14.16 94 VAL A N 1
ATOM 564 C CA . VAL A 1 116 ? 5.725 72.379 6.965 1.00 14.83 94 VAL A CA 1
ATOM 565 C C . VAL A 1 116 ? 4.323 72.922 6.559 1.00 14.26 94 VAL A C 1
ATOM 566 O O . VAL A 1 116 ? 3.284 72.400 6.975 1.00 14.57 94 VAL A O 1
ATOM 570 N N . ARG A 1 117 ? 4.308 73.939 5.719 1.00 14.39 95 ARG A N 1
ATOM 571 C CA . ARG A 1 117 ? 3.055 74.488 5.154 1.00 15.45 95 ARG A CA 1
ATOM 572 C C . ARG A 1 117 ? 2.368 73.553 4.124 1.00 16.33 95 ARG A C 1
ATOM 573 O O . ARG A 1 117 ? 1.168 73.735 3.804 1.00 15.85 95 ARG A O 1
ATOM 581 N N . ASP A 1 118 ? 3.118 72.557 3.659 1.00 16.64 96 ASP A N 1
ATOM 582 C CA . ASP A 1 118 ? 2.663 71.642 2.645 1.00 17.78 96 ASP A CA 1
ATOM 583 C C . ASP A 1 118 ? 2.573 70.199 3.190 1.00 17.62 96 ASP A C 1
ATOM 584 O O . ASP A 1 118 ? 3.589 69.559 3.464 1.00 17.32 96 ASP A O 1
ATOM 589 N N . LEU A 1 119 ? 1.341 69.692 3.350 1.00 17.29 97 LEU A N 1
ATOM 590 C CA . LEU A 1 119 ? 1.152 68.375 3.960 1.00 17.06 97 LEU A CA 1
ATOM 591 C C . LEU A 1 119 ? 1.897 67.301 3.189 1.00 17.10 97 LEU A C 1
ATOM 592 O O . LEU A 1 119 ? 2.634 66.528 3.796 1.00 17.97 97 LEU A O 1
ATOM 597 N N . ALA A 1 120 ? 1.774 67.279 1.861 1.00 16.86 98 ALA A N 1
ATOM 598 C CA . ALA A 1 120 ? 2.437 66.252 1.037 1.00 16.90 98 ALA A CA 1
ATOM 599 C C . ALA A 1 120 ? 3.950 66.213 1.293 1.00 17.28 98 ALA A C 1
ATOM 600 O O . ALA A 1 120 ? 4.543 65.142 1.351 1.00 17.94 98 ALA A O 1
ATOM 602 N N . SER A 1 121 ? 4.566 67.380 1.463 1.00 17.69 99 SER A N 1
ATOM 603 C CA . SER A 1 121 ? 6.003 67.491 1.709 1.00 18.56 99 SER A CA 1
ATOM 604 C C . SER A 1 121 ? 6.399 66.797 2.986 1.00 18.67 99 SER A C 1
ATOM 605 O O . SER A 1 121 ? 7.361 66.049 2.987 1.00 19.05 99 SER A O 1
ATOM 608 N N . LEU A 1 122 ? 5.672 67.069 4.074 1.00 18.59 100 LEU A N 1
ATOM 609 C CA . LEU A 1 122 ? 5.931 66.395 5.341 1.00 18.31 100 LEU A CA 1
ATOM 610 C C . LEU A 1 122 ? 5.667 64.897 5.306 1.00 18.11 100 LEU A C 1
ATOM 611 O O . LEU A 1 122 ? 6.418 64.157 5.885 1.00 18.89 100 LEU A O 1
ATOM 616 N N . GLN A 1 123 ? 4.608 64.455 4.632 1.00 18.47 101 GLN A N 1
ATOM 617 C CA . GLN A 1 123 ? 4.248 63.033 4.580 1.00 19.09 101 GLN A CA 1
ATOM 618 C C . GLN A 1 123 ? 5.360 62.224 3.911 1.00 19.31 101 GLN A C 1
ATOM 619 O O . GLN A 1 123 ? 5.563 61.071 4.268 1.00 18.86 101 GLN A O 1
ATOM 625 N N . ALA A 1 124 ? 6.046 62.840 2.941 1.00 19.67 102 ALA A N 1
ATOM 626 C CA . ALA A 1 124 ? 7.133 62.210 2.199 1.00 19.94 102 ALA A CA 1
ATOM 627 C C . ALA A 1 124 ? 8.374 62.003 3.093 1.00 19.84 102 ALA A C 1
ATOM 628 O O . ALA A 1 124 ? 9.032 60.946 3.016 1.00 18.98 102 ALA A O 1
ATOM 630 N N . VAL A 1 125 ? 8.707 63.003 3.919 1.00 19.01 103 VAL A N 1
ATOM 631 C CA . VAL A 1 125 ? 9.789 62.827 4.907 1.00 19.72 103 VAL A CA 1
ATOM 632 C C . VAL A 1 125 ? 9.430 61.779 5.977 1.00 19.53 103 VAL A C 1
ATOM 633 O O . VAL A 1 125 ? 10.255 60.944 6.340 1.00 19.24 103 VAL A O 1
ATOM 637 N N . VAL A 1 126 ? 8.189 61.779 6.433 1.00 19.19 104 VAL A N 1
ATOM 638 C CA . VAL A 1 126 ? 7.758 60.767 7.406 1.00 19.48 104 VAL A CA 1
ATOM 639 C C . VAL A 1 126 ? 7.800 59.378 6.820 1.00 19.72 104 VAL A C 1
ATOM 640 O O . VAL A 1 126 ? 8.205 58.434 7.486 1.00 19.70 104 VAL A O 1
ATOM 644 N N . ASP A 1 127 ? 7.353 59.241 5.577 1.00 20.25 105 ASP A N 1
ATOM 645 C CA . ASP A 1 127 ? 7.362 57.953 4.920 1.00 21.39 105 ASP A CA 1
ATOM 646 C C . ASP A 1 127 ? 8.801 57.452 4.776 1.00 21.31 105 ASP A C 1
ATOM 647 O O . ASP A 1 127 ? 9.065 56.288 5.047 1.00 21.64 105 ASP A O 1
ATOM 652 N N . GLU A 1 128 ? 9.731 58.334 4.405 1.00 21.57 106 GLU A N 1
ATOM 653 C CA . GLU A 1 128 ? 11.197 58.019 4.382 1.00 22.16 106 GLU A CA 1
ATOM 654 C C . GLU A 1 128 ? 11.797 57.674 5.740 1.00 20.78 106 GLU A C 1
ATOM 655 O O . GLU A 1 128 ? 12.533 56.717 5.902 1.00 20.37 106 GLU A O 1
ATOM 661 N N . ALA A 1 129 ? 11.501 58.495 6.725 1.00 20.37 107 ALA A N 1
ATOM 662 C CA . ALA A 1 129 ? 11.832 58.178 8.117 1.00 20.32 107 ALA A CA 1
ATOM 663 C C . ALA A 1 129 ? 11.361 56.768 8.528 1.00 20.01 107 ALA A C 1
ATOM 664 O O . ALA A 1 129 ? 12.104 55.991 9.116 1.00 20.43 107 ALA A O 1
ATOM 666 N N . LEU A 1 130 ? 10.105 56.456 8.237 1.00 19.97 108 LEU A N 1
ATOM 667 C CA . LEU A 1 130 ? 9.509 55.195 8.675 1.00 19.95 108 LEU A CA 1
ATOM 668 C C . LEU A 1 130 ? 10.153 54.027 7.917 1.00 20.64 108 LEU A C 1
ATOM 669 O O . LEU A 1 130 ? 10.364 52.962 8.483 1.00 20.63 108 LEU A O 1
ATOM 674 N N . ALA A 1 131 ? 10.513 54.238 6.654 1.00 21.81 109 ALA A N 1
ATOM 675 C CA . ALA A 1 131 ? 11.189 53.199 5.881 1.00 23.20 109 ALA A CA 1
ATOM 676 C C . ALA A 1 131 ? 12.600 52.956 6.432 1.00 23.73 109 ALA A C 1
ATOM 677 O O . ALA A 1 131 ? 13.037 51.828 6.498 1.00 24.96 109 ALA A O 1
ATOM 679 N N . GLU A 1 132 ? 13.297 54.001 6.852 1.00 24.45 110 GLU A N 1
ATOM 680 C CA . GLU A 1 132 ? 14.675 53.848 7.365 1.00 25.55 110 GLU A CA 1
ATOM 681 C C . GLU A 1 132 ? 14.748 53.451 8.860 1.00 24.14 110 GLU A C 1
ATOM 682 O O . GLU A 1 132 ? 15.527 52.573 9.223 1.00 25.06 110 GLU A O 1
ATOM 688 N N . PHE A 1 133 ? 13.944 54.083 9.716 1.00 22.38 111 PHE A N 1
ATOM 689 C CA . PHE A 1 133 ? 14.011 53.859 11.178 1.00 21.34 111 PHE A CA 1
ATOM 690 C C . PHE A 1 133 ? 12.908 52.968 11.732 1.00 20.58 111 PHE A C 1
ATOM 691 O O . PHE A 1 133 ? 13.045 52.421 12.816 1.00 21.41 111 PHE A O 1
ATOM 699 N N . GLY A 1 134 ? 11.790 52.856 11.036 1.00 20.25 112 GLY A N 1
ATOM 700 C CA . GLY A 1 134 ? 10.677 51.990 11.488 1.00 19.85 112 GLY A CA 1
ATOM 701 C C . GLY A 1 134 ? 9.627 52.652 12.390 1.00 19.15 112 GLY A C 1
ATOM 702 O O . GLY A 1 134 ? 8.510 52.156 12.511 1.00 18.61 112 GLY A O 1
ATOM 703 N N . HIS A 1 135 ? 9.960 53.793 12.988 1.00 18.52 113 HIS A N 1
ATOM 704 C CA . HIS A 1 135 ? 9.101 54.420 14.011 1.00 17.72 113 HIS A CA 1
ATOM 705 C C . HIS A 1 135 ? 9.564 55.837 14.297 1.00 16.54 113 HIS A C 1
ATOM 706 O O . HIS A 1 135 ? 10.719 56.177 14.065 1.00 16.64 113 HIS A O 1
ATOM 713 N N . ILE A 1 136 ? 8.637 56.659 14.775 1.00 14.91 114 ILE A N 1
ATOM 714 C CA . ILE A 1 136 ? 8.923 58.032 15.227 1.00 12.88 114 ILE A CA 1
ATOM 715 C C . ILE A 1 136 ? 8.312 58.134 16.618 1.00 12.22 114 ILE A C 1
ATOM 716 O O . ILE A 1 136 ? 7.129 57.866 16.788 1.00 11.39 114 ILE A O 1
ATOM 721 N N . ASP A 1 137 ? 9.112 58.500 17.607 1.00 12.17 115 ASP A N 1
ATOM 722 C CA . ASP A 1 137 ? 8.647 58.439 18.982 1.00 12.45 115 ASP A CA 1
ATOM 723 C C . ASP A 1 137 ? 8.295 59.792 19.572 1.00 11.77 115 ASP A C 1
ATOM 724 O O . ASP A 1 137 ? 7.465 59.870 20.463 1.00 11.98 115 ASP A O 1
ATOM 729 N N . ILE A 1 138 ? 8.983 60.829 19.107 1.00 11.15 116 ILE A N 1
ATOM 730 C CA . ILE A 1 138 ? 8.921 62.168 19.710 1.00 11.27 116 ILE A CA 1
ATOM 731 C C . ILE A 1 138 ? 8.756 63.157 18.562 1.00 10.32 116 ILE A C 1
ATOM 732 O O . ILE A 1 138 ? 9.463 63.058 17.602 1.00 10.69 116 ILE A O 1
ATOM 737 N N . LEU A 1 139 ? 7.767 64.032 18.641 1.00 10.79 117 LEU A N 1
ATOM 738 C CA . LEU A 1 139 ? 7.559 65.096 17.644 1.00 10.27 117 LEU A CA 1
ATOM 739 C C . LEU A 1 139 ? 7.840 66.392 18.362 1.00 9.50 117 LEU A C 1
ATOM 740 O O . LEU A 1 139 ? 7.325 66.596 19.445 1.00 9.69 117 LEU A O 1
ATOM 745 N N . VAL A 1 140 ? 8.804 67.168 17.852 1.00 9.83 118 VAL A N 1
ATOM 746 C CA . VAL A 1 140 ? 9.120 68.489 18.363 1.00 10.91 118 VAL A CA 1
ATOM 747 C C . VAL A 1 140 ? 8.706 69.485 17.307 1.00 11.41 118 VAL A C 1
ATOM 748 O O . VAL A 1 140 ? 9.353 69.619 16.262 1.00 10.89 118 VAL A O 1
ATOM 752 N N . SER A 1 141 ? 7.595 70.152 17.584 1.00 11.41 119 SER A N 1
ATOM 753 C CA . SER A 1 141 ? 7.047 71.105 16.650 1.00 13.01 119 SER A CA 1
ATOM 754 C C . SER A 1 141 ? 7.689 72.432 17.053 1.00 14.48 119 SER A C 1
ATOM 755 O O . SER A 1 141 ? 7.338 73.001 18.083 1.00 11.43 119 SER A O 1
ATOM 758 N N . ASN A 1 142 ? 8.641 72.893 16.254 1.00 16.52 120 ASN A N 1
ATOM 759 C CA . ASN A 1 142 ? 9.480 74.049 16.587 1.00 19.15 120 ASN A CA 1
ATOM 760 C C . ASN A 1 142 ? 8.871 75.501 16.434 1.00 19.76 120 ASN A C 1
ATOM 761 O O . ASN A 1 142 ? 7.652 75.674 16.254 1.00 20.76 120 ASN A O 1
ATOM 766 N N . VAL A 1 143 ? 9.696 76.526 16.616 1.00 20.01 121 VAL A N 1
ATOM 767 C CA . VAL A 1 143 ? 9.226 77.894 16.971 1.00 21.16 121 VAL A CA 1
ATOM 768 C C . VAL A 1 143 ? 8.573 78.687 15.816 1.00 20.63 121 VAL A C 1
ATOM 769 O O . VAL A 1 143 ? 7.827 79.658 16.072 1.00 20.97 121 VAL A O 1
ATOM 773 N N . GLY A 1 144 ? 8.822 78.275 14.558 1.00 19.72 122 GLY A N 1
ATOM 774 C CA . GLY A 1 144 ? 8.204 78.933 13.427 1.00 18.46 122 GLY A CA 1
ATOM 775 C C . GLY A 1 144 ? 8.800 80.305 13.145 1.00 17.40 122 GLY A C 1
ATOM 776 O O . GLY A 1 144 ? 10.009 80.450 13.208 1.00 17.68 122 GLY A O 1
ATOM 777 N N . ILE A 1 145 ? 7.962 81.297 12.832 1.00 15.50 123 ILE A N 1
ATOM 778 C CA . ILE A 1 145 ? 8.435 82.586 12.268 1.00 14.86 123 ILE A CA 1
ATOM 779 C C . ILE A 1 145 ? 7.707 83.759 12.863 1.00 15.18 123 ILE A C 1
ATOM 780 O O . ILE A 1 145 ? 6.647 83.588 13.464 1.00 14.36 123 ILE A O 1
ATOM 785 N N . SER A 1 146 ? 8.257 84.959 12.689 1.00 15.68 124 SER A N 1
ATOM 786 C CA . SER A 1 146 ? 7.542 86.150 13.080 1.00 16.36 124 SER A CA 1
ATOM 787 C C . SER A 1 146 ? 8.048 87.442 12.437 1.00 16.33 124 SER A C 1
ATOM 788 O O . SER A 1 146 ? 9.206 87.551 12.049 1.00 16.96 124 SER A O 1
ATOM 791 N N . ASN A 1 147 ? 7.114 88.385 12.299 1.00 15.77 125 ASN A N 1
ATOM 792 C CA . ASN A 1 147 ? 7.361 89.786 11.925 1.00 14.99 125 ASN A CA 1
ATOM 793 C C . ASN A 1 147 ? 6.429 90.691 12.758 1.00 14.79 125 ASN A C 1
ATOM 794 O O . ASN A 1 147 ? 5.748 90.200 13.635 1.00 13.91 125 ASN A O 1
ATOM 799 N N . GLN A 1 148 ? 6.444 92.005 12.537 1.00 15.37 126 GLN A N 1
ATOM 800 C CA . GLN A 1 148 ? 5.853 92.941 13.525 1.00 14.94 126 GLN A CA 1
ATOM 801 C C . GLN A 1 148 ? 4.846 93.793 12.840 1.00 14.16 126 GLN A C 1
ATOM 802 O O . GLN A 1 148 ? 4.918 94.016 11.629 1.00 14.45 126 GLN A O 1
ATOM 808 N N . GLY A 1 149 ? 3.874 94.268 13.615 1.00 13.96 127 GLY A N 1
ATOM 809 C CA . GLY A 1 149 ? 2.863 95.203 13.108 1.00 13.54 127 GLY A CA 1
ATOM 810 C C . GLY A 1 14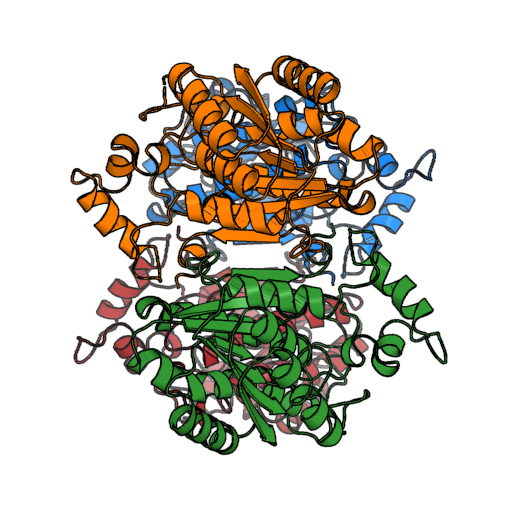9 ? 1.784 95.327 14.168 1.00 12.91 127 GLY A C 1
ATOM 811 O O . GLY A 1 149 ? 1.488 94.348 14.846 1.00 11.25 127 GLY A O 1
ATOM 812 N N . GLU A 1 150 ? 1.255 96.534 14.345 1.00 12.71 128 GLU A N 1
ATOM 813 C CA . GLU A 1 150 ? 0.091 96.740 15.188 1.00 12.85 128 GLU A CA 1
ATOM 814 C C . GLU A 1 150 ? -1.159 96.203 14.473 1.00 12.01 128 GLU A C 1
ATOM 815 O O . GLU A 1 150 ? -1.184 96.093 13.227 1.00 11.17 128 GLU A O 1
ATOM 821 N N . VAL A 1 151 ? -2.192 95.884 15.252 1.00 10.57 129 VAL A N 1
ATOM 822 C CA . VAL A 1 151 ? -3.478 95.426 14.692 1.00 11.15 129 VAL A CA 1
ATOM 823 C C . VAL A 1 151 ? -3.949 96.237 13.482 1.00 10.22 129 VAL A C 1
ATOM 824 O O . VAL A 1 151 ? -4.313 95.690 12.492 1.00 8.90 129 VAL A O 1
ATOM 828 N N . VAL A 1 152 ? -3.902 97.551 13.555 1.00 10.99 130 VAL A N 1
ATOM 829 C CA . VAL A 1 152 ? -4.358 98.371 12.446 1.00 12.30 130 VAL A CA 1
ATOM 830 C C . VAL A 1 152 ? -3.421 98.411 11.248 1.00 13.17 130 VAL A C 1
ATOM 831 O O . VAL A 1 152 ? -3.844 98.728 10.166 1.00 12.48 130 VAL A O 1
ATOM 835 N N . SER A 1 153 ? -2.161 98.010 11.449 1.00 14.56 131 SER A N 1
ATOM 836 C CA . SER A 1 153 ? -1.113 98.043 10.437 1.00 14.96 131 SER A CA 1
ATOM 837 C C . SER A 1 153 ? -0.748 96.712 9.794 1.00 14.44 131 SER A C 1
ATOM 838 O O . SER A 1 153 ? -0.079 96.720 8.777 1.00 14.42 131 SER A O 1
ATOM 841 N N . LEU A 1 154 ? -1.068 95.591 10.436 1.00 12.39 132 LEU A N 1
ATOM 842 C CA . LEU A 1 154 ? -0.775 94.276 9.861 1.00 12.57 132 LEU A CA 1
ATOM 843 C C . LEU A 1 154 ? -1.476 94.088 8.510 1.00 12.16 132 LEU A C 1
ATOM 844 O O . LEU A 1 154 ? -2.517 94.665 8.254 1.00 12.33 132 LEU A O 1
ATOM 849 N N . THR A 1 155 ? -0.847 93.334 7.634 1.00 12.77 133 THR A N 1
ATOM 850 C CA . THR A 1 155 ? -1.392 93.045 6.313 1.00 12.99 133 THR A CA 1
ATOM 851 C C . THR A 1 155 ? -2.004 91.628 6.349 1.00 13.12 133 THR A C 1
ATOM 852 O O . THR A 1 155 ? -1.670 90.813 7.236 1.00 12.43 133 THR A O 1
ATOM 856 N N . ASP A 1 156 ? -2.851 91.328 5.366 1.00 13.66 134 ASP A N 1
ATOM 857 C CA . ASP A 1 156 ? -3.386 89.985 5.192 1.00 14.47 134 ASP A CA 1
ATOM 858 C C . ASP A 1 156 ? -2.270 88.951 5.005 1.00 14.43 134 ASP A C 1
ATOM 859 O O . ASP A 1 156 ? -2.343 87.833 5.504 1.00 14.89 134 ASP A O 1
ATOM 864 N N . GLN A 1 157 ? -1.225 89.355 4.323 1.00 14.93 135 GLN A N 1
ATOM 865 C CA . GLN A 1 157 ? -0.068 88.514 4.103 1.00 15.78 135 GLN A CA 1
ATOM 866 C C . GLN A 1 157 ? 0.637 88.082 5.410 1.00 14.19 135 GLN A C 1
ATOM 867 O O . GLN A 1 157 ? 0.978 86.924 5.570 1.00 13.21 135 GLN A O 1
ATOM 873 N N . GLN A 1 158 ? 0.863 89.024 6.317 1.00 13.10 136 GLN A N 1
ATOM 874 C CA . GLN A 1 158 ? 1.449 88.723 7.629 1.00 11.90 136 GLN A CA 1
ATOM 875 C C . GLN A 1 158 ? 0.619 87.744 8.389 1.00 11.18 136 GLN A C 1
ATOM 876 O O . GLN A 1 158 ? 1.150 86.734 8.877 1.00 10.85 136 GLN A O 1
ATOM 882 N N . TRP A 1 159 ? -0.682 88.003 8.490 1.00 9.63 137 TRP A N 1
ATOM 883 C CA . TRP A 1 159 ? -1.552 87.005 9.118 1.00 9.67 137 TRP A CA 1
ATOM 884 C C . TRP A 1 159 ? -1.484 85.639 8.430 1.00 9.44 137 TRP A C 1
ATOM 885 O O . TRP A 1 159 ? -1.317 84.620 9.080 1.00 9.82 137 TRP A O 1
ATOM 896 N N . SER A 1 160 ? -1.596 85.596 7.113 1.00 10.61 138 SER A N 1
ATOM 897 C CA . SER A 1 160 ? -1.696 84.315 6.423 1.00 11.85 138 SER A CA 1
ATOM 898 C C . SER A 1 160 ? -0.390 83.574 6.618 1.00 11.59 138 SER A C 1
ATOM 899 O O . SER A 1 160 ? -0.401 82.387 6.975 1.00 12.59 138 SER A O 1
ATOM 902 N N . ASP A 1 161 ? 0.727 84.263 6.374 1.00 11.04 139 ASP A N 1
ATOM 903 C CA . ASP A 1 161 ? 2.053 83.669 6.599 1.00 11.69 139 ASP A CA 1
ATOM 904 C C . ASP A 1 161 ? 2.282 83.126 8.000 1.00 11.42 139 ASP A C 1
ATOM 905 O O . ASP A 1 161 ? 2.665 81.990 8.132 1.00 12.67 139 ASP A O 1
ATOM 910 N N . ILE A 1 162 ? 2.072 83.933 9.030 1.00 10.76 140 ILE A N 1
ATOM 911 C CA . ILE A 1 162 ? 2.331 83.495 10.411 1.00 10.82 140 ILE A CA 1
ATOM 912 C C . ILE A 1 162 ? 1.472 82.328 10.884 1.00 10.79 140 ILE A C 1
ATOM 913 O O . ILE A 1 162 ? 1.990 81.442 11.556 1.00 11.10 140 ILE A O 1
ATOM 918 N N . LEU A 1 163 ? 0.182 82.305 10.534 1.00 10.17 141 LEU A N 1
ATOM 919 C CA . LEU A 1 163 ? -0.652 81.183 10.835 1.00 9.02 141 LEU A CA 1
ATOM 920 C C . LEU A 1 163 ? -0.330 79.923 10.006 1.00 8.73 141 LEU A C 1
ATOM 921 O O . LEU A 1 163 ? -0.382 78.801 10.531 1.00 8.73 141 LEU A O 1
ATOM 926 N N . GLN A 1 164 ? -0.036 80.089 8.711 1.00 8.43 142 GLN A N 1
ATOM 927 C CA A GLN A 1 164 ? 0.320 78.959 7.873 0.50 8.86 142 GLN A CA 1
ATOM 928 C CA B GLN A 1 164 ? 0.317 78.956 7.880 0.50 9.16 142 GLN A CA 1
ATOM 929 C C . GLN A 1 164 ? 1.508 78.187 8.465 1.00 8.78 142 GLN A C 1
ATOM 930 O O . GLN A 1 164 ? 1.437 76.963 8.613 1.00 8.36 142 GLN A O 1
ATOM 941 N N . THR A 1 165 ? 2.587 78.906 8.832 1.00 8.96 143 THR A N 1
ATOM 942 C CA . THR A 1 165 ? 3.794 78.256 9.362 1.00 8.98 143 THR A CA 1
ATOM 943 C C . THR A 1 165 ? 3.657 77.836 10.809 1.00 9.85 143 THR A C 1
ATOM 944 O O . THR A 1 165 ? 4.047 76.701 11.153 1.00 10.06 143 THR A O 1
ATOM 948 N N . ASN A 1 166 ? 3.106 78.720 11.644 1.00 9.42 144 ASN A N 1
ATOM 949 C CA . ASN A 1 166 ? 3.157 78.502 13.101 1.00 9.28 144 ASN A CA 1
ATOM 950 C C . ASN A 1 166 ? 2.073 77.585 13.625 1.00 8.95 144 ASN A C 1
ATOM 951 O O . ASN A 1 166 ? 2.285 76.857 14.581 1.00 11.45 144 ASN A O 1
ATOM 956 N N . LEU A 1 167 ? 0.886 77.662 13.043 1.00 9.51 145 LEU A N 1
ATOM 957 C CA . LEU A 1 167 ? -0.286 76.954 13.523 1.00 9.07 145 LEU A CA 1
ATOM 958 C C . LEU A 1 167 ? -0.666 75.827 12.569 1.00 9.13 145 LEU A C 1
ATOM 959 O O . LEU A 1 167 ? -0.692 74.660 12.985 1.00 8.36 145 LEU A O 1
ATOM 964 N N . ILE A 1 168 ? -1.004 76.153 11.318 1.00 8.78 146 ILE A N 1
ATOM 965 C CA . ILE A 1 168 ? -1.337 75.098 10.350 1.00 9.45 146 ILE A CA 1
ATOM 966 C C . ILE A 1 168 ? -0.189 74.109 10.218 1.00 9.04 146 ILE A C 1
ATOM 967 O O . ILE A 1 168 ? -0.406 72.896 10.213 1.00 8.97 146 ILE A O 1
ATOM 972 N N . GLY A 1 169 ? 1.033 74.642 10.149 1.00 8.58 147 GLY A N 1
ATOM 973 C CA . GLY A 1 169 ? 2.236 73.822 10.057 1.00 7.57 147 GLY A CA 1
ATOM 974 C C . GLY A 1 169 ? 2.417 72.871 11.198 1.00 6.90 147 GLY A C 1
ATOM 975 O O . GLY A 1 169 ? 2.741 71.708 10.980 1.00 6.00 147 GLY A O 1
ATOM 976 N N . ALA A 1 170 ? 2.202 73.374 12.407 1.00 6.05 148 ALA A N 1
ATOM 977 C CA . ALA A 1 170 ? 2.238 72.539 13.605 1.00 7.44 148 ALA A CA 1
ATOM 978 C C . ALA A 1 170 ? 1.216 71.385 13.498 1.00 8.29 148 ALA A C 1
ATOM 979 O O . ALA A 1 170 ? 1.522 70.221 13.848 1.00 9.54 148 ALA A O 1
ATOM 981 N N . TRP A 1 171 ? 0.019 71.697 13.004 1.00 9.06 149 TRP A N 1
ATOM 982 C CA . TRP A 1 171 ? -1.047 70.670 12.824 1.00 8.39 149 TRP A CA 1
ATOM 983 C C . TRP A 1 171 ? -0.605 69.696 11.728 1.00 8.86 149 TRP A C 1
ATOM 984 O O . TRP A 1 171 ? -0.741 68.488 11.902 1.00 9.18 149 TRP A O 1
ATOM 995 N N . HIS A 1 172 ? -0.050 70.206 10.622 1.00 9.09 150 HIS A N 1
ATOM 996 C CA . HIS A 1 172 ? 0.542 69.324 9.607 1.00 10.49 150 HIS A CA 1
ATOM 997 C C . HIS A 1 172 ? 1.517 68.297 10.167 1.00 10.61 150 HIS A C 1
ATOM 998 O O . HIS A 1 172 ? 1.404 67.119 9.832 1.00 10.73 150 HIS A O 1
ATOM 1005 N N . ALA A 1 173 ? 2.453 68.735 11.005 1.00 11.03 151 ALA A N 1
ATOM 1006 C CA . ALA A 1 173 ? 3.431 67.826 11.626 1.00 11.79 151 ALA A CA 1
ATOM 1007 C C . ALA A 1 173 ? 2.706 66.723 12.418 1.00 11.88 151 ALA A C 1
ATOM 1008 O O . ALA A 1 173 ? 2.963 65.536 12.216 1.00 12.01 151 ALA A O 1
ATOM 1010 N N . CYS A 1 174 ? 1.803 67.131 13.299 1.00 12.03 152 CYS A N 1
ATOM 1011 C CA . CYS A 1 174 ? 0.900 66.183 14.020 1.00 12.54 152 CYS A CA 1
ATOM 1012 C C . CYS A 1 174 ? 0.139 65.242 13.097 1.00 13.46 152 CYS A C 1
ATOM 1013 O O . CYS A 1 174 ? 0.173 64.028 13.283 1.00 14.25 152 CYS A O 1
ATOM 1016 N N . ARG A 1 175 ? -0.555 65.815 12.106 1.00 13.71 153 ARG A N 1
ATOM 1017 C CA . ARG A 1 175 ? -1.333 65.037 11.120 1.00 14.09 153 ARG A CA 1
ATOM 1018 C C . ARG A 1 175 ? -0.433 63.949 10.475 1.00 13.45 153 ARG A C 1
ATOM 1019 O O . ARG A 1 175 ? -0.847 62.817 10.319 1.00 13.23 153 ARG A O 1
ATOM 1027 N N . ALA A 1 176 ? 0.792 64.314 10.111 1.00 12.82 154 ALA A N 1
ATOM 1028 C CA . ALA A 1 176 ? 1.712 63.417 9.407 1.00 12.71 154 ALA A CA 1
ATOM 1029 C C . ALA A 1 176 ? 2.424 62.326 10.265 1.00 12.99 154 ALA A C 1
ATOM 1030 O O . ALA A 1 176 ? 2.675 61.199 9.786 1.00 12.13 154 ALA A O 1
ATOM 1032 N N . VAL A 1 177 ? 2.719 62.643 11.522 1.00 12.44 155 VAL A N 1
ATOM 1033 C CA . VAL A 1 177 ? 3.507 61.756 12.403 1.00 12.72 155 VAL A CA 1
ATOM 1034 C C . VAL A 1 177 ? 2.600 60.872 13.269 1.00 12.51 155 VAL A C 1
ATOM 1035 O O . VAL A 1 177 ? 2.929 59.693 13.547 1.00 13.52 155 VAL A O 1
ATOM 1039 N N . LEU A 1 178 ? 1.447 61.413 13.663 1.00 10.81 156 LEU A N 1
ATOM 1040 C CA . LEU A 1 178 ? 0.599 60.734 14.597 1.00 10.89 156 LEU A CA 1
ATOM 1041 C C . LEU A 1 178 ? -0.008 59.371 14.168 1.00 10.94 156 LEU A C 1
ATOM 1042 O O . LEU A 1 178 ? -0.121 58.509 15.031 1.00 11.11 156 LEU A O 1
ATOM 1047 N N . PRO A 1 179 ? -0.415 59.179 12.894 1.00 10.99 157 PRO A N 1
ATOM 1048 C CA . PRO A 1 179 ? -1.009 57.865 12.591 1.00 12.07 157 PRO A CA 1
ATOM 1049 C C . PRO A 1 179 ? -0.086 56.694 12.892 1.00 12.45 157 PRO A C 1
ATOM 1050 O O . PRO A 1 179 ? -0.527 55.678 13.491 1.00 13.04 157 PRO A O 1
ATOM 1054 N N . SER A 1 180 ? 1.195 56.834 12.528 1.00 11.48 158 SER A N 1
ATOM 1055 C CA . SER A 1 180 ? 2.149 55.776 12.777 1.00 13.18 158 SER A CA 1
ATOM 1056 C C . SER A 1 180 ? 2.345 55.582 14.270 1.00 13.74 158 SER A C 1
ATOM 1057 O O . SER A 1 180 ? 2.488 54.462 14.732 1.00 13.36 158 SER A O 1
ATOM 1060 N N . MET A 1 181 ? 2.370 56.684 15.014 1.00 13.79 159 MET A N 1
ATOM 1061 C CA . MET A 1 181 ? 2.629 56.632 16.462 1.00 14.66 159 MET A CA 1
ATOM 1062 C C . MET A 1 181 ? 1.447 56.008 17.191 1.00 15.00 159 MET A C 1
ATOM 1063 O O . MET A 1 181 ? 1.629 55.328 18.205 1.00 15.86 159 MET A O 1
ATOM 1068 N N . ILE A 1 182 ? 0.233 56.246 16.694 1.00 15.13 160 ILE A N 1
ATOM 1069 C CA . ILE A 1 182 ? -0.936 55.556 17.226 1.00 14.93 160 ILE A CA 1
ATOM 1070 C C . ILE A 1 182 ? -0.853 54.034 16.854 1.00 17.40 160 ILE A C 1
ATOM 1071 O O . ILE A 1 182 ? -0.897 53.171 17.730 1.00 16.95 160 ILE A O 1
ATOM 1076 N N . GLU A 1 183 ? -0.625 53.729 15.579 1.00 19.26 161 GLU A N 1
ATOM 1077 C CA . GLU A 1 183 ? -0.652 52.344 15.090 1.00 21.79 161 GLU A CA 1
ATOM 1078 C C . GLU A 1 183 ? 0.322 51.441 15.838 1.00 22.22 161 GLU A C 1
ATOM 1079 O O . GLU A 1 183 ? -0.055 50.358 16.261 1.00 22.44 161 GLU A O 1
ATOM 1085 N N . ARG A 1 184 ? 1.564 51.907 15.987 1.00 22.00 162 ARG A N 1
ATOM 1086 C CA . ARG A 1 184 ? 2.664 51.181 16.626 1.00 22.68 162 ARG A CA 1
ATOM 1087 C C . ARG A 1 184 ? 2.377 50.849 18.115 1.00 22.34 162 ARG A C 1
ATOM 1088 O O . ARG A 1 184 ? 2.951 49.921 18.676 1.00 22.55 162 ARG A O 1
ATOM 1096 N N . GLY A 1 185 ? 1.468 51.586 18.744 1.00 20.75 163 GLY A N 1
ATOM 1097 C CA . GLY A 1 185 ? 0.999 51.284 20.097 1.00 20.33 163 GLY A CA 1
ATOM 1098 C C . GLY A 1 185 ? 2.016 51.299 21.224 1.00 19.78 163 GLY A C 1
ATOM 1099 O O . GLY A 1 185 ? 1.825 50.629 22.223 1.00 20.35 163 GLY A O 1
ATOM 1100 N N . GLN A 1 186 ? 3.104 52.034 21.066 1.00 19.86 164 GLN A N 1
ATOM 1101 C CA . GLN A 1 186 ? 4.111 52.226 22.138 1.00 20.19 164 GLN A CA 1
ATOM 1102 C C . GLN A 1 186 ? 4.029 53.594 22.828 1.00 18.90 164 GLN A C 1
ATOM 1103 O O . GLN A 1 186 ? 4.901 53.933 23.601 1.00 19.15 164 GLN A O 1
ATOM 1109 N N . GLY A 1 187 ? 3.004 54.385 22.558 1.00 17.41 165 GLY A N 1
ATOM 1110 C CA . GLY A 1 187 ? 2.958 55.731 23.120 1.00 16.51 165 GLY A CA 1
ATOM 1111 C C . GLY A 1 187 ? 3.979 56.638 22.436 1.00 15.14 165 GLY A C 1
ATOM 1112 O O . GLY A 1 187 ? 4.484 56.325 21.348 1.00 15.90 165 GLY A O 1
ATOM 1113 N N . GLY A 1 188 ? 4.272 57.761 23.055 1.00 13.03 166 GLY A N 1
ATOM 1114 C CA . GLY A 1 188 ? 5.206 58.712 22.474 1.00 13.87 166 GLY A CA 1
ATOM 1115 C C . GLY A 1 188 ? 5.011 60.059 23.097 1.00 12.90 166 GLY A C 1
ATOM 1116 O O . GLY A 1 188 ? 4.253 60.176 24.055 1.00 11.43 166 GLY A O 1
ATOM 1117 N N . SER A 1 189 ? 5.708 61.053 22.549 1.00 12.86 167 SER A N 1
ATOM 1118 C CA . SER A 1 189 ? 5.651 62.418 23.036 1.00 11.78 167 SER A CA 1
ATOM 1119 C C . SER A 1 189 ? 5.388 63.373 21.895 1.00 11.45 167 SER A C 1
ATOM 1120 O O . SER A 1 189 ? 6.002 63.253 20.824 1.00 11.51 167 SER A O 1
ATOM 1123 N N . VAL A 1 190 ? 4.467 64.320 22.102 1.00 11.01 168 VAL A N 1
ATOM 1124 C CA . VAL A 1 190 ? 4.323 65.503 21.213 1.00 10.23 168 VAL A CA 1
ATOM 1125 C C . VAL A 1 190 ? 4.633 66.756 22.012 1.00 10.30 168 VAL A C 1
ATOM 1126 O O . VAL A 1 190 ? 4.084 66.973 23.079 1.00 9.75 168 VAL A O 1
ATOM 1130 N N . ILE A 1 191 ? 5.603 67.530 21.558 1.00 9.22 169 ILE A N 1
ATOM 1131 C CA . ILE A 1 191 ? 6.061 68.644 22.326 1.00 10.01 169 ILE A CA 1
ATOM 1132 C C . ILE A 1 191 ? 6.075 69.857 21.411 1.00 10.38 169 ILE A C 1
ATOM 1133 O O . ILE A 1 191 ? 6.849 69.924 20.445 1.00 10.10 169 ILE A O 1
ATOM 1138 N N . PHE A 1 192 ? 5.218 70.818 21.723 1.00 10.50 170 PHE A N 1
ATOM 1139 C CA . PHE A 1 192 ? 5.100 72.024 20.924 1.00 9.96 170 PHE A CA 1
ATOM 1140 C C . PHE A 1 192 ? 6.025 73.047 21.529 1.00 11.07 170 PHE A C 1
ATOM 1141 O O . PHE A 1 192 ? 6.018 73.268 22.764 1.00 11.83 170 PHE A O 1
ATOM 1149 N N . VAL A 1 193 ? 6.838 73.675 20.695 1.00 10.17 171 VAL A N 1
ATOM 1150 C CA . VAL A 1 193 ? 7.698 74.765 21.134 1.00 11.44 171 VAL A CA 1
ATOM 1151 C C . VAL A 1 193 ? 6.955 76.082 20.888 1.00 10.96 171 VAL A C 1
ATOM 1152 O O . VAL A 1 193 ? 6.849 76.514 19.748 1.00 11.04 171 VAL A O 1
ATOM 1156 N N . SER A 1 194 ? 6.417 76.673 21.954 1.00 9.70 172 SER A N 1
ATOM 1157 C CA . SER A 1 194 ? 5.457 77.809 21.822 1.00 9.89 172 SER A CA 1
ATOM 1158 C C . SER A 1 194 ? 6.169 79.050 22.315 1.00 10.67 172 SER A C 1
ATOM 1159 O O . SER A 1 194 ? 7.281 79.286 21.900 1.00 12.94 172 SER A O 1
ATOM 1162 N N . SER A 1 195 ? 5.581 79.812 23.220 1.00 9.38 173 SER A N 1
ATOM 1163 C CA . SER A 1 195 ? 6.185 81.037 23.631 1.00 9.17 173 SER A CA 1
ATOM 1164 C C . SER A 1 195 ? 5.413 81.523 24.790 1.00 9.19 173 SER A C 1
ATOM 1165 O O . SER A 1 195 ? 4.253 81.130 24.942 1.00 8.51 173 SER A O 1
ATOM 1168 N N . THR A 1 196 ? 6.033 82.418 25.554 1.00 9.29 174 THR A N 1
ATOM 1169 C CA . THR A 1 196 ? 5.309 83.187 26.577 1.00 10.47 174 THR A CA 1
ATOM 1170 C C . THR A 1 196 ? 4.147 83.916 25.923 1.00 10.60 174 THR A C 1
ATOM 1171 O O . THR A 1 196 ? 3.124 84.134 26.579 1.00 11.39 174 THR A O 1
ATOM 1175 N N . VAL A 1 197 ? 4.252 84.246 24.618 1.00 10.36 175 VAL A N 1
ATOM 1176 C CA . VAL A 1 197 ? 3.150 84.961 23.967 1.00 10.94 175 VAL A CA 1
ATOM 1177 C C . VAL A 1 197 ? 2.040 84.032 23.467 1.00 10.47 175 VAL A C 1
ATOM 1178 O O . VAL A 1 197 ? 1.148 84.481 22.750 1.00 10.24 175 VAL A O 1
ATOM 1182 N N . GLY A 1 198 ? 2.142 82.741 23.802 1.00 9.67 176 GLY A N 1
ATOM 1183 C CA . GLY A 1 198 ? 1.045 81.810 23.709 1.00 9.07 176 GLY A CA 1
ATOM 1184 C C . GLY A 1 198 ? 0.188 81.890 24.970 1.00 9.36 176 GLY A C 1
ATOM 1185 O O . GLY A 1 198 ? -0.947 81.365 25.022 1.00 9.76 176 GLY A O 1
ATOM 1186 N N . LEU A 1 199 ? 0.722 82.568 25.977 1.00 9.37 177 LEU A N 1
ATOM 1187 C CA . LEU A 1 199 ? 0.064 82.630 27.290 1.00 9.43 177 LEU A CA 1
ATOM 1188 C C . LEU A 1 199 ? -0.272 84.057 27.785 1.00 9.36 177 LEU A C 1
ATOM 1189 O O . LEU A 1 199 ? -0.869 84.184 28.860 1.00 10.87 177 LEU A O 1
ATOM 1194 N N . ARG A 1 200 ? 0.111 85.075 27.008 1.00 8.16 178 ARG A N 1
ATOM 1195 C CA . ARG A 1 200 ? -0.080 86.532 27.281 1.00 10.29 178 ARG A CA 1
ATOM 1196 C C . ARG A 1 200 ? -0.180 87.284 25.982 1.00 9.55 178 ARG A C 1
ATOM 1197 O O . ARG A 1 200 ? 0.256 86.768 24.951 1.00 10.64 178 ARG A O 1
ATOM 1205 N N . GLY A 1 201 ? -0.587 88.550 26.034 1.00 9.11 179 GLY A N 1
ATOM 1206 C CA . GLY A 1 201 ? -0.700 89.335 24.807 1.00 9.29 179 GLY A CA 1
ATOM 1207 C C . GLY A 1 201 ? 0.632 89.870 24.397 1.00 8.95 179 GLY A C 1
ATOM 1208 O O . GLY A 1 201 ? 1.589 89.906 25.199 1.00 10.09 179 GLY A O 1
ATOM 1209 N N . ALA A 1 202 ? 0.740 90.270 23.145 1.00 9.43 180 ALA A N 1
ATOM 1210 C CA . ALA A 1 202 ? 2.005 90.819 22.652 1.00 9.55 180 ALA A CA 1
ATOM 1211 C C . ALA A 1 202 ? 1.734 92.003 21.734 1.00 9.50 180 ALA A C 1
ATOM 1212 O O . ALA A 1 202 ? 1.486 91.784 20.570 1.00 9.67 180 ALA A O 1
ATOM 1214 N N . PRO A 1 203 ? 1.768 93.253 22.258 1.00 8.85 181 PRO A N 1
ATOM 1215 C CA . PRO A 1 203 ? 1.600 94.439 21.422 1.00 8.88 181 PRO A CA 1
ATOM 1216 C C . PRO A 1 203 ? 2.632 94.555 20.321 1.00 8.57 181 PRO A C 1
ATOM 1217 O O . PRO A 1 203 ? 3.799 94.369 20.575 1.00 10.47 181 PRO A O 1
ATOM 1221 N N . GLY A 1 204 ? 2.167 94.798 19.110 1.00 9.49 182 GLY A N 1
ATOM 1222 C CA . GLY A 1 204 ? 2.991 94.851 17.935 1.00 9.89 182 GLY A CA 1
ATOM 1223 C C . GLY A 1 204 ? 3.187 93.487 17.257 1.00 9.57 182 GLY A C 1
ATOM 1224 O O . GLY A 1 204 ? 3.814 93.453 16.201 1.00 9.20 182 GLY A O 1
ATOM 1225 N N . GLN A 1 205 ? 2.681 92.401 17.863 1.00 8.90 183 GLN A N 1
ATOM 1226 C CA . GLN A 1 205 ? 2.858 91.041 17.355 1.00 9.28 183 GLN A CA 1
ATOM 1227 C C . GLN A 1 205 ? 1.581 90.211 17.560 1.00 8.36 183 GLN A C 1
ATOM 1228 O O . GLN A 1 205 ? 1.665 89.031 17.944 1.00 8.49 183 GLN A O 1
ATOM 1234 N N . SER A 1 206 ? 0.405 90.818 17.363 1.00 9.96 184 SER A N 1
ATOM 1235 C CA . SER A 1 206 ? -0.890 90.135 17.627 1.00 8.02 184 SER A CA 1
ATOM 1236 C C . SER A 1 206 ? -1.095 88.881 16.792 1.00 8.28 184 SER A C 1
ATOM 1237 O O . SER A 1 206 ? -1.574 87.884 17.305 1.00 8.29 184 SER A O 1
ATOM 1240 N N . HIS A 1 207 ? -0.685 88.887 15.523 1.00 8.03 185 HIS A N 1
ATOM 1241 C CA . HIS A 1 207 ? -0.722 87.661 14.695 1.00 8.71 185 HIS A CA 1
ATOM 1242 C C . HIS A 1 207 ? 0.199 86.550 15.247 1.00 7.79 185 HIS A C 1
ATOM 1243 O O . HIS A 1 207 ? -0.160 85.361 15.315 1.00 7.30 185 HIS A O 1
ATOM 1250 N N . TYR A 1 208 ? 1.385 86.924 15.703 1.00 7.69 186 TYR A N 1
ATOM 1251 C CA . TYR A 1 208 ? 2.324 85.957 16.290 1.00 7.86 186 TYR A CA 1
ATOM 1252 C C . TYR A 1 208 ? 1.732 85.388 17.602 1.00 7.68 186 TYR A C 1
ATOM 1253 O O . TYR A 1 208 ? 1.696 84.146 17.815 1.00 8.59 186 TYR A O 1
ATOM 1262 N N . ALA A 1 209 ? 1.251 86.260 18.461 1.00 5.90 187 ALA A N 1
ATOM 1263 C CA . ALA A 1 209 ? 0.646 85.798 19.719 1.00 6.45 187 ALA A CA 1
ATOM 1264 C C . ALA A 1 209 ? -0.660 85.004 19.451 1.00 7.03 187 ALA A C 1
ATOM 1265 O O . ALA A 1 209 ? -0.895 84.001 20.101 1.00 8.62 187 ALA A O 1
ATOM 1267 N N . ALA A 1 210 ? -1.482 85.412 18.475 1.00 6.73 188 ALA A N 1
ATOM 1268 C CA . ALA A 1 210 ? -2.618 84.562 18.061 1.00 7.20 188 ALA A CA 1
ATOM 1269 C C . ALA A 1 210 ? -2.181 83.173 17.602 1.00 6.82 188 ALA A C 1
ATOM 1270 O O . ALA A 1 210 ? -2.754 82.166 17.975 1.00 7.08 188 ALA A O 1
ATOM 1272 N N . SER A 1 211 ? -1.095 83.097 16.848 1.00 8.19 189 SER A N 1
ATOM 1273 C CA . SER A 1 211 ? -0.617 81.826 16.381 1.00 8.27 189 SER A CA 1
ATOM 1274 C C . SER A 1 211 ? -0.155 80.907 17.497 1.00 8.46 189 SER A C 1
ATOM 1275 O O . SER A 1 211 ? -0.454 79.723 17.436 1.00 8.97 189 SER A O 1
ATOM 1278 N N . LYS A 1 212 ? 0.561 81.422 18.493 1.00 9.21 190 LYS A N 1
ATOM 1279 C CA . LYS A 1 212 ? 1.002 80.609 19.635 1.00 8.57 190 LYS A CA 1
ATOM 1280 C C . LYS A 1 212 ? -0.120 80.311 20.636 1.00 7.73 190 LYS A C 1
ATOM 1281 O O . LYS A 1 212 ? -0.138 79.235 21.234 1.00 6.58 190 LYS A O 1
ATOM 1287 N N . HIS A 1 213 ? -1.066 81.224 20.830 1.00 7.21 191 HIS A N 1
ATOM 1288 C CA . HIS A 1 213 ? -2.302 80.876 21.547 1.00 6.51 191 HIS A CA 1
ATOM 1289 C C . HIS A 1 213 ? -3.040 79.711 20.849 1.00 7.44 191 HIS A C 1
ATOM 1290 O O . HIS A 1 213 ? -3.498 78.719 21.512 1.00 7.12 191 HIS A O 1
ATOM 1297 N N . GLY A 1 214 ? -3.116 79.779 19.513 1.00 6.99 192 GLY A N 1
ATOM 1298 C CA . GLY A 1 214 ? -3.635 78.671 18.734 1.00 7.85 192 GLY A CA 1
ATOM 1299 C C . GLY A 1 214 ? -2.962 77.308 18.955 1.00 7.63 192 GLY A C 1
ATOM 1300 O O . GLY A 1 214 ? -3.647 76.279 19.022 1.00 7.83 192 GLY A O 1
ATOM 1301 N N . VAL A 1 215 ? -1.619 77.313 18.980 1.00 7.54 193 VAL A N 1
ATOM 1302 C CA . VAL A 1 215 ? -0.767 76.160 19.339 1.00 6.39 193 VAL A CA 1
ATOM 1303 C C . VAL A 1 215 ? -1.142 75.565 20.710 1.00 6.66 193 VAL A C 1
ATOM 1304 O O . VAL A 1 215 ? -1.242 74.349 20.855 1.00 7.77 193 VAL A O 1
ATOM 1308 N N . GLN A 1 216 ? -1.375 76.413 21.704 1.00 6.68 194 GLN A N 1
ATOM 1309 C CA . GLN A 1 216 ? -1.871 75.970 22.990 1.00 7.06 194 GLN A CA 1
ATOM 1310 C C . GLN A 1 216 ? -3.247 75.282 22.868 1.00 7.47 194 GLN A C 1
ATOM 1311 O O . GLN A 1 216 ? -3.497 74.204 23.485 1.00 7.62 194 GLN A O 1
ATOM 1317 N N . GLY A 1 217 ? -4.136 75.863 22.076 1.00 7.38 195 GLY A N 1
ATOM 1318 C CA . GLY A 1 217 ? -5.438 75.253 21.905 1.00 8.53 195 GLY A CA 1
ATOM 1319 C C . GLY A 1 217 ? -5.349 73.899 21.214 1.00 8.29 195 GLY A C 1
ATOM 1320 O O . GLY A 1 217 ? -6.040 72.935 21.603 1.00 9.37 195 GLY A O 1
ATOM 1321 N N . LEU A 1 218 ? -4.518 73.833 20.168 1.00 8.33 196 LEU A N 1
ATOM 1322 C CA . LEU A 1 218 ? -4.189 72.577 19.506 1.00 8.16 196 LEU A CA 1
ATOM 1323 C C . LEU A 1 218 ? -3.618 71.561 20.481 1.00 8.61 196 LEU A C 1
ATOM 1324 O O . LEU A 1 218 ? -4.102 70.389 20.526 1.00 9.41 196 LEU A O 1
ATOM 1329 N N . MET A 1 219 ? -2.601 71.986 21.267 1.00 8.27 197 MET A N 1
ATOM 1330 C CA . MET A 1 219 ? -1.944 71.100 22.278 1.00 7.49 197 MET A CA 1
ATOM 1331 C C . MET A 1 219 ? -2.975 70.458 23.218 1.00 7.74 197 MET A C 1
ATOM 1332 O O . MET A 1 219 ? -3.032 69.226 23.393 1.00 7.13 197 MET A O 1
ATOM 1337 N N . LEU A 1 220 ? -3.820 71.295 23.797 1.00 6.75 198 LEU A N 1
ATOM 1338 C CA . LEU A 1 220 ? -4.814 70.859 24.789 1.00 7.45 198 LEU A CA 1
ATOM 1339 C C . LEU A 1 220 ? -5.899 69.931 24.194 1.00 8.35 198 LEU A C 1
ATOM 1340 O O . LEU A 1 220 ? -6.368 68.955 24.838 1.00 9.09 198 LEU A O 1
ATOM 1345 N N . SER A 1 221 ? -6.282 70.219 22.960 1.00 8.23 199 SER A N 1
ATOM 1346 C CA . SER A 1 221 ? -7.247 69.403 22.233 1.00 9.68 199 SER A CA 1
ATOM 1347 C C . SER A 1 221 ? -6.660 68.050 21.917 1.00 9.70 199 SER A C 1
ATOM 1348 O O . SER A 1 221 ? -7.282 67.048 22.162 1.00 8.74 199 SER A O 1
ATOM 1351 N N . LEU A 1 222 ? -5.432 68.070 21.383 1.00 9.58 200 LEU A N 1
ATOM 1352 C CA . LEU A 1 222 ? -4.669 66.864 21.076 1.00 9.70 200 LEU A CA 1
ATOM 1353 C C . LEU A 1 222 ? -4.463 66.003 22.315 1.00 8.78 200 LEU A C 1
ATOM 1354 O O . LEU A 1 222 ? -4.623 64.793 22.242 1.00 6.03 200 LEU A O 1
ATOM 1359 N N . ALA A 1 223 ? -4.175 66.662 23.451 1.00 9.10 201 ALA A N 1
ATOM 1360 C CA . ALA A 1 223 ? -4.031 66.016 24.770 1.00 8.15 201 ALA A CA 1
ATOM 1361 C C . ALA A 1 223 ? -5.250 65.174 25.132 1.00 8.43 201 ALA A C 1
ATOM 1362 O O . ALA A 1 223 ? -5.134 64.053 25.617 1.00 7.34 201 ALA A O 1
ATOM 1364 N N . ASN A 1 224 ? -6.409 65.711 24.825 1.00 8.66 202 ASN A N 1
ATOM 1365 C CA . ASN A 1 224 ? -7.665 65.022 25.054 1.00 9.01 202 ASN A CA 1
ATOM 1366 C C . ASN A 1 224 ? -7.953 63.925 24.049 1.00 9.91 202 ASN A C 1
ATOM 1367 O O . ASN A 1 224 ? -8.822 63.089 24.329 1.00 11.41 202 ASN A O 1
ATOM 1372 N N . GLU A 1 225 ? -7.303 63.952 22.879 1.00 8.14 203 GLU A N 1
ATOM 1373 C CA . GLU A 1 225 ? -7.537 62.905 21.868 1.00 8.48 203 GLU A CA 1
ATOM 1374 C C . GLU A 1 225 ? -6.593 61.728 21.971 1.00 8.93 203 GLU A C 1
ATOM 1375 O O . GLU A 1 225 ? -7.034 60.572 21.810 1.00 9.75 203 GLU A O 1
ATOM 1381 N N . VAL A 1 226 ? -5.296 61.982 22.217 1.00 9.18 204 VAL A N 1
ATOM 1382 C CA . VAL A 1 226 ? -4.335 60.894 22.112 1.00 9.28 204 VAL A CA 1
ATOM 1383 C C . VAL A 1 226 ? -3.793 60.471 23.485 1.00 10.11 204 VAL A C 1
ATOM 1384 O O . VAL A 1 226 ? -2.976 59.558 23.562 1.00 9.15 204 VAL A O 1
ATOM 1388 N N . GLY A 1 227 ? -4.280 61.096 24.561 1.00 9.27 205 GLY A N 1
ATOM 1389 C CA . GLY A 1 227 ? -3.897 60.648 25.896 1.00 10.04 205 GLY A CA 1
ATOM 1390 C C . GLY A 1 227 ? -4.102 59.157 26.101 1.00 10.90 205 GLY A C 1
ATOM 1391 O O . GLY A 1 227 ? -3.270 58.483 26.684 1.00 10.26 205 GLY A O 1
ATOM 1392 N N . ARG A 1 228 ? -5.249 58.645 25.622 1.00 12.93 206 ARG A N 1
ATOM 1393 C CA . ARG A 1 228 ? -5.609 57.254 25.786 1.00 13.74 206 ARG A CA 1
ATOM 1394 C C . ARG A 1 228 ? -4.587 56.326 25.121 1.00 13.31 206 ARG A C 1
ATOM 1395 O O . ARG A 1 228 ? -4.480 55.164 25.496 1.00 14.18 206 ARG A O 1
ATOM 1403 N N . HIS A 1 229 ? -3.822 56.841 24.169 1.00 11.78 207 HIS A N 1
ATOM 1404 C CA . HIS A 1 229 ? -2.813 56.066 23.486 1.00 12.77 207 HIS A CA 1
ATOM 1405 C C . HIS A 1 229 ? -1.473 56.057 24.173 1.00 12.13 207 HIS A C 1
ATOM 1406 O O . HIS A 1 229 ? -0.508 55.510 23.639 1.00 12.24 207 HIS A O 1
ATOM 1413 N N . ASN A 1 230 ? -1.425 56.654 25.360 1.00 11.70 208 ASN A N 1
ATOM 1414 C CA . ASN A 1 230 ? -0.166 56.932 26.061 1.00 11.76 208 ASN A CA 1
ATOM 1415 C C . ASN A 1 230 ? 0.804 57.832 25.304 1.00 11.00 208 ASN A C 1
ATOM 1416 O O . ASN A 1 230 ? 2.022 57.655 25.376 1.00 10.98 208 ASN A O 1
ATOM 1421 N N . ILE A 1 231 ? 0.241 58.768 24.538 1.00 10.84 209 ILE A N 1
ATOM 1422 C CA . ILE A 1 231 ? 0.996 59.779 23.809 1.00 10.70 209 ILE A CA 1
ATOM 1423 C C . ILE A 1 231 ? 0.814 61.062 24.586 1.00 9.92 209 ILE A C 1
ATOM 1424 O O . ILE A 1 231 ? -0.304 61.579 24.655 1.00 8.91 209 ILE A O 1
ATOM 1429 N N . ARG A 1 232 ? 1.921 61.542 25.173 1.00 10.12 210 ARG A N 1
ATOM 1430 C CA . ARG A 1 232 ? 1.931 62.731 26.020 1.00 10.00 210 ARG A CA 1
ATOM 1431 C C . ARG A 1 232 ? 2.138 63.940 25.150 1.00 9.11 210 ARG A C 1
ATOM 1432 O O . ARG A 1 232 ? 2.900 63.902 24.214 1.00 9.84 210 ARG A O 1
ATOM 1440 N N . VAL A 1 233 ? 1.416 65.005 25.479 1.00 8.75 211 VAL A N 1
ATOM 1441 C CA . VAL A 1 233 ? 1.318 66.200 24.681 1.00 8.11 211 VAL A CA 1
ATOM 1442 C C . VAL A 1 233 ? 1.467 67.396 25.609 1.00 8.73 211 VAL A C 1
ATOM 1443 O O . VAL A 1 233 ? 0.710 67.538 26.547 1.00 9.31 211 VAL A O 1
ATOM 1447 N N . ASN A 1 234 ? 2.480 68.220 25.370 1.00 8.98 212 ASN A N 1
ATOM 1448 C CA . ASN A 1 234 ? 2.769 69.380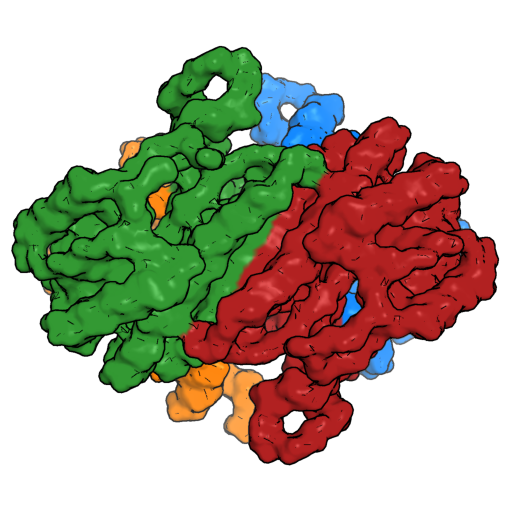 26.216 1.00 8.92 212 ASN A CA 1
ATOM 1449 C C . ASN A 1 234 ? 3.317 70.539 25.377 1.00 8.74 212 ASN A C 1
ATOM 1450 O O . ASN A 1 234 ? 3.684 70.365 24.211 1.00 8.61 212 ASN A O 1
ATOM 1455 N N . SER A 1 235 ? 3.398 71.724 25.965 1.00 8.95 213 SER A N 1
ATOM 1456 C CA . SER A 1 235 ? 4.201 72.781 25.345 1.00 9.14 213 SER A CA 1
ATOM 1457 C C . SER A 1 235 ? 5.338 73.222 26.237 1.00 9.14 213 SER A C 1
ATOM 1458 O O . SER A 1 235 ? 5.232 73.103 27.466 1.00 8.41 213 SER A O 1
ATOM 1461 N N . VAL A 1 236 ? 6.424 73.686 25.614 1.00 8.50 214 VAL A N 1
ATOM 1462 C CA . VAL A 1 236 ? 7.450 74.487 26.300 1.00 8.88 214 VAL A CA 1
ATOM 1463 C C . VAL A 1 236 ? 7.322 75.916 25.751 1.00 8.66 214 VAL A C 1
ATOM 1464 O O . VAL A 1 236 ? 7.138 76.150 24.535 1.00 7.68 214 VAL A O 1
ATOM 1468 N N . ASN A 1 237 ? 7.396 76.874 26.652 1.00 7.41 215 ASN A N 1
ATOM 1469 C CA . ASN A 1 237 ? 7.014 78.248 26.344 1.00 7.47 215 ASN A CA 1
ATOM 1470 C C . ASN A 1 237 ? 8.138 79.194 26.753 1.00 7.50 215 ASN A C 1
ATOM 1471 O O . ASN A 1 237 ? 8.110 79.773 27.840 1.00 7.31 215 ASN A O 1
ATOM 1476 N N . PRO A 1 238 ? 9.133 79.352 25.876 1.00 7.56 216 PRO A N 1
ATOM 1477 C CA . PRO A 1 238 ? 10.229 80.283 26.160 1.00 8.27 216 PRO A CA 1
ATOM 1478 C C . PRO A 1 238 ? 9.812 81.754 26.084 1.00 8.59 216 PRO A C 1
ATOM 1479 O O . PRO A 1 238 ? 8.863 82.105 25.362 1.00 8.34 216 PRO A O 1
ATOM 1483 N N . GLY A 1 239 ? 10.480 82.560 26.903 1.00 9.17 217 GLY A N 1
ATOM 1484 C CA . GLY A 1 239 ? 10.448 83.998 26.842 1.00 8.64 217 GLY A CA 1
ATOM 1485 C C . GLY A 1 239 ? 11.491 84.471 25.834 1.00 9.29 217 GLY A C 1
ATOM 1486 O O . GLY A 1 239 ? 11.671 83.857 24.762 1.00 7.69 217 GLY A O 1
ATOM 1487 N N . ALA A 1 240 ? 12.149 85.592 26.146 1.00 10.26 218 ALA A N 1
ATOM 1488 C CA . ALA A 1 240 ? 13.307 86.045 25.365 1.00 11.04 218 ALA A CA 1
ATOM 1489 C C . ALA A 1 240 ? 14.361 84.928 25.406 1.00 10.90 218 ALA A C 1
ATOM 1490 O O . ALA A 1 240 ? 14.650 84.418 26.474 1.00 10.13 218 ALA A O 1
ATOM 1492 N N . VAL A 1 241 ? 14.812 84.499 24.226 1.00 11.94 219 VAL A N 1
ATOM 1493 C CA . VAL A 1 241 ? 15.827 83.465 24.053 1.00 12.62 219 VAL A CA 1
ATOM 1494 C C . VAL A 1 241 ? 16.948 84.041 23.174 1.00 12.70 219 VAL A C 1
ATOM 1495 O O . VAL A 1 241 ? 16.712 84.924 22.338 1.00 11.99 219 VAL A O 1
ATOM 1499 N N . ASN A 1 242 ? 18.151 83.519 23.348 1.00 12.90 220 ASN A N 1
ATOM 1500 C CA . ASN A 1 242 ? 19.317 83.997 22.588 1.00 13.35 220 ASN A CA 1
ATOM 1501 C C . ASN A 1 242 ? 19.332 83.396 21.168 1.00 14.00 220 ASN A C 1
ATOM 1502 O O . ASN A 1 242 ? 20.085 82.452 20.902 1.00 13.50 220 ASN A O 1
ATOM 1507 N N . THR A 1 243 ? 18.466 83.903 20.279 1.00 13.65 221 THR A N 1
ATOM 1508 C CA . THR A 1 243 ? 18.547 83.543 18.851 1.00 15.15 221 THR A CA 1
ATOM 1509 C C . THR A 1 243 ? 18.329 84.765 17.970 1.00 15.50 221 THR A C 1
ATOM 1510 O O . THR A 1 243 ? 17.863 85.788 18.458 1.00 16.22 221 THR A O 1
ATOM 1514 N N . GLU A 1 244 ? 18.639 84.660 16.670 1.00 15.98 222 GLU A N 1
ATOM 1515 C CA . GLU A 1 244 ? 18.348 85.741 15.715 1.00 16.86 222 GLU A CA 1
ATOM 1516 C C . GLU A 1 244 ? 16.825 86.033 15.533 1.00 18.47 222 GLU A C 1
ATOM 1517 O O . GLU A 1 244 ? 16.409 87.190 15.301 1.00 19.06 222 GLU A O 1
ATOM 1519 N N . MET A 1 245 ? 15.987 85.013 15.623 1.00 18.97 223 MET A N 1
ATOM 1520 C CA . MET A 1 245 ? 14.536 85.249 15.541 1.00 20.03 223 MET A CA 1
ATOM 1521 C C . MET A 1 245 ? 14.038 86.157 16.655 1.00 19.86 223 MET A C 1
ATOM 1522 O O . MET A 1 245 ? 13.178 87.012 16.415 1.00 21.61 223 MET A O 1
ATOM 1527 N N . ALA A 1 246 ? 14.520 85.936 17.883 1.00 19.04 224 ALA A N 1
ATOM 1528 C CA . ALA A 1 246 ? 14.073 86.723 19.036 1.00 18.40 224 ALA A CA 1
ATOM 1529 C C . ALA A 1 246 ? 14.820 88.037 19.263 1.00 18.41 224 ALA A C 1
ATOM 1530 O O . ALA A 1 246 ? 14.278 88.924 19.893 1.00 18.63 224 ALA A O 1
ATOM 1532 N N . LEU A 1 247 ? 16.041 88.177 18.741 1.00 18.63 225 LEU A N 1
ATOM 1533 C CA . LEU A 1 247 ? 16.870 89.371 19.003 1.00 18.76 225 LEU A CA 1
ATOM 1534 C C . LEU A 1 247 ? 17.271 90.213 17.783 1.00 19.27 225 LEU A C 1
ATOM 1535 O O . LEU A 1 247 ? 18.137 91.094 17.880 1.00 20.10 225 LEU A O 1
ATOM 1540 N N . ASN A 1 248 ? 16.614 89.994 16.657 1.00 19.58 226 ASN A N 1
ATOM 1541 C CA . ASN A 1 248 ? 17.009 90.664 15.442 1.00 20.12 226 ASN A CA 1
ATOM 1542 C C . ASN A 1 248 ? 16.650 92.167 15.518 1.00 20.93 226 ASN A C 1
ATOM 1543 O O . ASN A 1 248 ? 15.694 92.580 16.203 1.00 19.08 226 ASN A O 1
ATOM 1548 N N . GLU A 1 249 ? 17.406 92.970 14.779 1.00 22.22 227 GLU A N 1
ATOM 1549 C CA . GLU A 1 249 ? 17.391 94.413 14.929 1.00 23.31 227 GLU A CA 1
ATOM 1550 C C . GLU A 1 249 ? 16.052 95.063 14.589 1.00 22.94 227 GLU A C 1
ATOM 1551 O O . GLU A 1 249 ? 15.692 96.060 15.201 1.00 23.11 227 GLU A O 1
ATOM 1557 N N . LYS A 1 250 ? 15.356 94.538 13.582 1.00 22.52 228 LYS A N 1
ATOM 1558 C CA . LYS A 1 250 ? 14.045 95.091 13.185 1.00 22.63 228 LYS A CA 1
ATOM 1559 C C . LYS A 1 250 ? 13.069 94.994 14.368 1.00 21.76 228 LYS A C 1
ATOM 1560 O O . LYS A 1 250 ? 12.420 95.983 14.723 1.00 22.26 228 LYS A O 1
ATOM 1562 N N . LEU A 1 251 ? 13.015 93.820 15.004 1.00 20.41 229 LEU A N 1
ATOM 1563 C CA . LEU A 1 251 ? 12.212 93.623 16.219 1.00 20.04 229 LEU A CA 1
ATOM 1564 C C . LEU A 1 251 ? 12.632 94.524 17.398 1.00 19.45 229 LEU A C 1
ATOM 1565 O O . LEU A 1 251 ? 11.792 95.144 18.062 1.00 19.06 229 LEU A O 1
ATOM 1570 N N . LEU A 1 252 ? 13.930 94.580 17.674 1.00 18.09 230 LEU A N 1
ATOM 1571 C CA . LEU A 1 252 ? 14.427 95.497 18.691 1.00 18.25 230 LEU A CA 1
ATOM 1572 C C . LEU A 1 252 ? 13.959 96.946 18.463 1.00 18.84 230 LEU A C 1
ATOM 1573 O O . LEU A 1 252 ? 13.634 97.630 19.427 1.00 18.34 230 LEU A O 1
ATOM 1578 N N . LYS A 1 253 ? 13.960 97.411 17.216 1.00 19.40 231 LYS A N 1
ATOM 1579 C CA . LYS A 1 253 ? 13.538 98.788 16.901 1.00 21.38 231 LYS A CA 1
ATOM 1580 C C . LYS A 1 253 ? 12.085 99.057 17.291 1.00 21.88 231 LYS A C 1
ATOM 1581 O O . LYS A 1 253 ? 11.743 100.168 17.705 1.00 22.47 231 LYS A O 1
ATOM 1587 N N . MET A 1 254 ? 11.225 98.051 17.160 1.00 22.56 232 MET A N 1
ATOM 1588 C CA . MET A 1 254 ? 9.835 98.204 17.574 1.00 23.07 232 MET A CA 1
ATOM 1589 C C . MET A 1 254 ? 9.833 98.483 19.066 1.00 22.97 232 MET A C 1
ATOM 1590 O O . MET A 1 254 ? 9.149 99.391 19.534 1.00 22.71 232 MET A O 1
ATOM 1595 N N . PHE A 1 255 ? 10.605 97.686 19.804 1.00 23.62 233 PHE A N 1
ATOM 1596 C CA . PHE A 1 255 ? 10.655 97.766 21.267 1.00 24.75 233 PHE A CA 1
ATOM 1597 C C . PHE A 1 255 ? 11.421 98.959 21.761 1.00 25.71 233 PHE A C 1
ATOM 1598 O O . PHE A 1 255 ? 11.205 99.402 22.895 1.00 26.74 233 PHE A O 1
ATOM 1606 N N . LEU A 1 256 ? 12.331 99.483 20.939 1.00 26.68 234 LEU A N 1
ATOM 1607 C CA . LEU A 1 256 ? 13.178 100.590 21.351 1.00 27.74 234 LEU A CA 1
ATOM 1608 C C . LEU A 1 256 ? 13.090 101.718 20.316 1.00 29.16 234 LEU A C 1
ATOM 1609 O O . LEU A 1 256 ? 14.101 102.072 19.701 1.00 29.78 234 LEU A O 1
ATOM 1614 N N . PRO A 1 257 ? 11.881 102.296 20.126 1.00 30.63 235 PRO A N 1
ATOM 1615 C CA . PRO A 1 257 ? 11.601 103.249 19.033 1.00 31.93 235 PRO A CA 1
ATOM 1616 C C . PRO A 1 257 ? 12.402 104.571 19.113 1.00 34.33 235 PRO A C 1
ATOM 1617 O O . PRO A 1 257 ? 12.537 105.290 18.101 1.00 33.93 235 PRO A O 1
ATOM 1621 N N . HIS A 1 258 ? 12.900 104.873 20.317 1.00 35.74 236 HIS A N 1
ATOM 1622 C CA . HIS A 1 258 ? 13.823 105.985 20.573 1.00 37.29 236 HIS A CA 1
ATOM 1623 C C . HIS A 1 258 ? 15.265 105.691 20.115 1.00 37.50 236 HIS A C 1
ATOM 1624 O O . HIS A 1 258 ? 16.090 106.612 20.013 1.00 37.72 236 HIS A O 1
ATOM 1631 N N . LEU A 1 259 ? 15.593 104.428 19.846 1.00 37.28 237 LEU A N 1
ATOM 1632 C CA . LEU A 1 259 ? 16.968 104.081 19.419 1.00 37.03 237 LEU A CA 1
ATOM 1633 C C . LEU A 1 259 ? 17.060 103.831 17.912 1.00 37.12 237 LEU A C 1
ATOM 1634 O O . LEU A 1 259 ? 16.442 102.891 17.395 1.00 36.67 237 LEU A O 1
ATOM 1639 N N . GLU A 1 260 ? 17.847 104.674 17.228 1.00 37.51 238 GLU A N 1
ATOM 1640 C CA . GLU A 1 260 ? 18.151 104.535 15.788 1.00 37.25 238 GLU A CA 1
ATOM 1641 C C . GLU A 1 260 ? 18.639 103.130 15.380 1.00 36.39 238 GLU A C 1
ATOM 1642 O O . GLU A 1 260 ? 18.031 102.508 14.508 1.00 36.40 238 GLU A O 1
ATOM 1644 N N . ASN A 1 261 ? 19.733 102.651 15.984 1.00 35.05 239 ASN A N 1
ATOM 1645 C CA . ASN A 1 261 ? 20.300 101.325 15.663 1.00 33.56 239 ASN A CA 1
ATOM 1646 C C . ASN A 1 261 ? 20.525 100.530 16.957 1.00 32.22 239 ASN A C 1
ATOM 1647 O O . ASN A 1 261 ? 21.624 100.571 17.522 1.00 32.01 239 ASN A O 1
ATOM 1652 N N . PRO A 1 262 ? 19.496 99.825 17.449 1.00 30.33 240 PRO A N 1
ATOM 1653 C CA . PRO A 1 262 ? 19.724 99.119 18.717 1.00 29.36 240 PRO A CA 1
ATOM 1654 C C . PRO A 1 262 ? 20.700 97.922 18.576 1.00 28.01 240 PRO A C 1
ATOM 1655 O O . PRO A 1 262 ? 20.677 97.225 17.562 1.00 26.05 240 PRO A O 1
ATOM 1659 N N . THR A 1 263 ? 21.582 97.756 19.569 1.00 27.11 241 THR A N 1
ATOM 1660 C CA . THR A 1 263 ? 22.531 96.647 19.605 1.00 26.51 241 THR A CA 1
ATOM 1661 C C . THR A 1 263 ? 22.073 95.481 20.521 1.00 25.71 241 THR A C 1
ATOM 1662 O O . THR A 1 263 ? 21.050 95.589 21.214 1.00 24.27 241 THR A O 1
ATOM 1666 N N . ARG A 1 264 ? 22.846 94.387 20.522 1.00 24.98 242 ARG A N 1
ATOM 1667 C CA . ARG A 1 264 ? 22.651 93.281 21.469 1.00 24.65 242 ARG A CA 1
ATOM 1668 C C . ARG A 1 264 ? 22.740 93.720 22.924 1.00 23.29 242 ARG A C 1
ATOM 1669 O O . ARG A 1 264 ? 22.020 93.172 23.761 1.00 21.64 242 ARG A O 1
ATOM 1677 N N . GLU A 1 265 ? 23.650 94.661 23.226 1.00 22.58 243 GLU A N 1
ATOM 1678 C CA . GLU A 1 265 ? 23.726 95.304 24.554 1.00 22.02 243 GLU A CA 1
ATOM 1679 C C . GLU A 1 265 ? 22.408 96.033 24.878 1.00 21.80 243 GLU A C 1
ATOM 1680 O O . GLU A 1 265 ? 21.929 96.019 26.008 1.00 21.56 243 GLU A O 1
ATOM 1682 N N . ASP A 1 266 ? 21.836 96.693 23.884 1.00 20.82 244 ASP A N 1
ATOM 1683 C CA . ASP A 1 266 ? 20.602 97.445 24.094 1.00 20.11 244 ASP A CA 1
ATOM 1684 C C . ASP A 1 266 ? 19.481 96.445 24.315 1.00 18.46 244 ASP A C 1
ATOM 1685 O O . ASP A 1 266 ? 18.635 96.645 25.157 1.00 17.80 244 ASP A O 1
ATOM 1690 N N . ALA A 1 267 ? 19.512 95.352 23.558 1.00 18.00 245 ALA A N 1
ATOM 1691 C CA . ALA A 1 267 ? 18.627 94.231 23.809 1.00 17.74 245 ALA A CA 1
ATOM 1692 C C . ALA A 1 267 ? 18.796 93.656 25.229 1.00 17.36 245 ALA A C 1
ATOM 1693 O O . ALA A 1 267 ? 17.810 93.414 25.886 1.00 16.56 245 ALA A O 1
ATOM 1695 N N . ALA A 1 268 ? 20.025 93.438 25.697 1.00 18.56 246 ALA A N 1
ATOM 1696 C CA . ALA A 1 268 ? 20.219 92.839 27.038 1.00 18.53 246 ALA A CA 1
ATOM 1697 C C . ALA A 1 268 ? 19.614 93.722 28.134 1.00 18.62 246 ALA A C 1
ATOM 1698 O O . ALA A 1 268 ? 18.980 93.210 29.088 1.00 18.29 246 ALA A O 1
ATOM 1700 N N . GLU A 1 269 ? 19.788 95.034 27.976 1.00 19.12 247 GLU A N 1
ATOM 1701 C CA . GLU A 1 269 ? 19.332 95.998 28.972 1.00 19.34 247 GLU A CA 1
ATOM 1702 C C . GLU A 1 269 ? 17.817 96.055 28.992 1.00 20.16 247 GLU A C 1
ATOM 1703 O O . GLU A 1 269 ? 17.224 96.270 30.051 1.00 20.33 247 GLU A O 1
ATOM 1705 N N . LEU A 1 270 ? 17.182 95.892 27.829 1.00 20.69 248 LEU A N 1
ATOM 1706 C CA . LEU A 1 270 ? 15.712 95.889 27.745 1.00 20.57 248 LEU A CA 1
ATOM 1707 C C . LEU A 1 270 ? 15.172 94.632 28.414 1.00 19.98 248 LEU A C 1
ATOM 1708 O O . LEU A 1 270 ? 14.416 94.715 29.404 1.00 20.44 248 LEU A O 1
ATOM 1713 N N . PHE A 1 271 ? 15.590 93.475 27.899 1.00 18.69 249 PHE A N 1
ATOM 1714 C CA . PHE A 1 271 ? 14.982 92.189 28.276 1.00 18.66 249 PHE A CA 1
ATOM 1715 C C . PHE A 1 271 ? 15.294 91.748 29.666 1.00 17.70 249 PHE A C 1
ATOM 1716 O O . PHE A 1 271 ? 14.532 90.948 30.226 1.00 18.55 249 PHE A O 1
ATOM 1724 N N . SER A 1 272 ? 16.395 92.247 30.234 1.00 17.47 250 SER A N 1
ATOM 1725 C CA . SER A 1 272 ? 16.790 91.946 31.613 1.00 17.29 250 SER A CA 1
ATOM 1726 C C . SER A 1 272 ? 15.745 92.426 32.607 1.00 17.75 250 SER A C 1
ATOM 1727 O O . SER A 1 272 ? 15.687 91.933 33.732 1.00 16.35 250 SER A O 1
ATOM 1730 N N . GLN A 1 273 ? 14.981 93.447 32.222 1.00 18.31 251 GLN A N 1
ATOM 1731 C CA . GLN A 1 273 ? 13.949 94.010 33.092 1.00 19.26 251 GLN A CA 1
ATOM 1732 C C . GLN A 1 273 ? 12.721 93.128 33.100 1.00 18.37 251 GLN A C 1
ATOM 1733 O O . GLN A 1 273 ? 11.815 93.324 33.907 1.00 18.61 251 GLN A O 1
ATOM 1739 N N . LEU A 1 274 ? 12.678 92.182 32.172 1.00 16.74 252 LEU A N 1
ATOM 1740 C CA . LEU A 1 274 ? 11.507 91.357 32.009 1.00 16.47 252 LEU A CA 1
ATOM 1741 C C . LEU A 1 274 ? 11.668 90.062 32.786 1.00 13.69 252 LEU A C 1
ATOM 1742 O O . LEU A 1 274 ? 10.667 89.541 33.285 1.00 14.05 252 LEU A O 1
ATOM 1747 N N . THR A 1 275 ? 12.909 89.582 32.933 1.00 10.11 253 THR A N 1
ATOM 1748 C CA . THR A 1 275 ? 13.169 88.385 33.690 1.00 8.95 253 THR A CA 1
ATOM 1749 C C . THR A 1 275 ? 13.341 88.738 35.173 1.00 7.65 253 THR A C 1
ATOM 1750 O O . THR A 1 275 ? 13.776 89.845 35.520 1.00 8.15 253 THR A O 1
ATOM 1754 N N . LEU A 1 276 ? 12.975 87.812 36.042 1.00 7.10 254 LEU A N 1
ATOM 1755 C CA . LEU A 1 276 ? 13.142 87.987 37.487 1.00 7.57 254 LEU A CA 1
ATOM 1756 C C . LEU A 1 276 ? 14.536 87.465 37.889 1.00 8.59 254 LEU A C 1
ATOM 1757 O O . LEU A 1 276 ? 15.175 88.015 38.780 1.00 8.98 254 LEU A O 1
ATOM 1762 N N . LEU A 1 277 ? 15.009 86.423 37.198 1.00 7.16 255 LEU A N 1
ATOM 1763 C CA . LEU A 1 277 ? 16.370 85.935 37.376 1.00 8.28 255 LEU A CA 1
ATOM 1764 C C . LEU A 1 277 ? 17.304 86.946 36.754 1.00 9.93 255 LEU A C 1
ATOM 1765 O O . LEU A 1 277 ? 16.865 87.716 35.926 1.00 9.31 255 LEU A O 1
ATOM 1770 N N . PRO A 1 278 ? 18.579 87.006 37.201 1.00 11.68 256 PRO A N 1
ATOM 1771 C CA . PRO A 1 278 ? 19.489 88.049 36.706 1.00 12.06 256 PRO A CA 1
ATOM 1772 C C . PRO A 1 278 ? 20.176 87.637 35.404 1.00 12.52 256 PRO A C 1
ATOM 1773 O O . PRO A 1 278 ? 21.422 87.427 35.348 1.00 10.14 256 PRO A O 1
ATOM 1777 N N . ILE A 1 279 ? 19.361 87.509 34.370 1.00 11.92 257 ILE A N 1
ATOM 1778 C CA . ILE A 1 279 ? 19.851 87.130 33.051 1.00 12.18 257 ILE A CA 1
ATOM 1779 C C . ILE A 1 279 ? 19.141 87.968 32.038 1.00 12.22 257 ILE A C 1
ATOM 1780 O O . ILE A 1 279 ? 18.015 88.422 32.272 1.00 10.78 257 ILE A O 1
ATOM 1785 N N . PRO A 1 280 ? 19.775 88.128 30.861 1.00 12.77 258 PRO A N 1
ATOM 1786 C CA . PRO A 1 280 ? 19.095 88.868 29.810 1.00 13.33 258 PRO A CA 1
ATOM 1787 C C . PRO A 1 280 ? 18.009 88.110 29.060 1.00 12.59 258 PRO A C 1
ATOM 1788 O O . PRO A 1 280 ? 17.086 88.725 28.575 1.00 13.25 258 PRO A O 1
ATOM 1792 N N . TRP A 1 281 ? 18.188 86.787 28.919 1.00 11.76 259 TRP A N 1
ATOM 1793 C CA . TRP A 1 281 ? 17.333 85.886 28.168 1.00 10.11 259 TRP A CA 1
ATOM 1794 C C . TRP A 1 281 ? 17.781 84.463 28.529 1.00 8.94 259 TRP A C 1
ATOM 1795 O O . TRP A 1 281 ? 18.804 84.268 29.135 1.00 7.91 259 TRP A O 1
ATOM 1806 N N . VAL A 1 282 ? 16.995 83.479 28.148 1.00 8.71 260 VAL A N 1
ATOM 1807 C CA . VAL A 1 282 ? 17.443 82.108 28.262 1.00 8.53 260 VAL A CA 1
ATOM 1808 C C . VAL A 1 282 ? 18.201 81.762 26.992 1.00 9.31 260 VAL A C 1
ATOM 1809 O O . VAL A 1 282 ? 18.100 82.471 25.970 1.00 10.62 260 VAL A O 1
ATOM 1813 N N . GLU A 1 283 ? 18.986 80.701 27.070 1.00 10.36 261 GLU A N 1
ATOM 1814 C CA . GLU A 1 283 ? 19.657 80.141 25.901 1.00 10.40 261 GLU A CA 1
ATOM 1815 C C . GLU A 1 283 ? 18.752 79.076 25.229 1.00 10.49 261 GLU A C 1
ATOM 1816 O O . GLU A 1 283 ? 17.894 78.456 25.867 1.00 8.89 261 GLU A O 1
ATOM 1822 N N . PRO A 1 284 ? 18.893 78.900 23.911 1.00 10.41 262 PRO A N 1
ATOM 1823 C CA . PRO A 1 284 ? 18.157 77.851 23.263 1.00 10.81 262 PRO A CA 1
ATOM 1824 C C . PRO A 1 284 ? 18.449 76.470 23.846 1.00 11.34 262 PRO A C 1
ATOM 1825 O O . PRO A 1 284 ? 17.525 75.649 23.882 1.00 10.94 262 PRO A O 1
ATOM 1829 N N . GLU A 1 285 ? 19.665 76.251 24.377 1.00 11.93 263 GLU A N 1
ATOM 1830 C CA . GLU A 1 285 ? 19.967 75.016 25.134 1.00 12.65 263 GLU A CA 1
ATOM 1831 C C . GLU A 1 285 ? 18.986 74.800 26.284 1.00 11.05 263 GLU A C 1
ATOM 1832 O O . GLU A 1 285 ? 18.583 73.662 26.571 1.00 9.84 263 GLU A O 1
ATOM 1838 N N . ASP A 1 286 ? 18.552 75.887 26.908 1.00 10.42 264 ASP A N 1
ATOM 1839 C CA . ASP A 1 286 ? 17.635 75.789 28.044 1.00 10.16 264 ASP A CA 1
ATOM 1840 C C . ASP A 1 286 ? 16.279 75.281 27.585 1.00 9.58 264 ASP A C 1
ATOM 1841 O O . ASP A 1 286 ? 15.661 74.467 28.277 1.00 9.38 264 ASP A O 1
ATOM 1846 N N . VAL A 1 287 ? 15.837 75.723 26.406 1.00 8.72 265 VAL A N 1
ATOM 1847 C CA . VAL A 1 287 ? 14.548 75.281 25.879 1.00 9.18 265 VAL A CA 1
ATOM 1848 C C . VAL A 1 287 ? 14.696 73.782 25.546 1.00 9.48 265 VAL A C 1
ATOM 1849 O O . VAL A 1 287 ? 13.839 72.990 25.906 1.00 8.89 265 VAL A O 1
ATOM 1853 N N . SER A 1 288 ? 15.841 73.399 24.969 1.00 8.24 266 SER A N 1
ATOM 1854 C CA . SER A 1 288 ? 16.051 72.018 24.551 1.00 9.45 266 SER A CA 1
ATOM 1855 C C . SER A 1 288 ? 16.124 71.069 25.743 1.00 9.50 266 SER A C 1
ATOM 1856 O O . SER A 1 288 ? 15.733 69.923 25.617 1.00 10.26 266 SER A O 1
ATOM 1859 N N . ASN A 1 289 ? 16.650 71.529 26.882 1.00 9.56 267 ASN A N 1
ATOM 1860 C CA . ASN A 1 289 ? 16.744 70.678 28.061 1.00 9.70 267 ASN A CA 1
ATOM 1861 C C . ASN A 1 289 ? 15.355 70.339 28.551 1.00 9.08 267 ASN A C 1
ATOM 1862 O O . ASN A 1 289 ? 15.096 69.221 28.981 1.00 10.84 267 ASN A O 1
ATOM 1867 N N . ALA A 1 290 ? 14.447 71.295 28.447 1.00 8.70 268 ALA A N 1
ATOM 1868 C CA . ALA A 1 290 ? 13.063 71.054 28.842 1.00 8.70 268 ALA A CA 1
ATOM 1869 C C . ALA A 1 290 ? 12.391 70.027 27.920 1.00 7.56 268 ALA A C 1
ATOM 1870 O O . ALA A 1 290 ? 11.728 69.116 28.385 1.00 7.65 268 ALA A O 1
ATOM 1872 N N . VAL A 1 291 ? 12.607 70.191 26.617 1.00 8.45 269 VAL A N 1
ATOM 1873 C CA . VAL A 1 291 ? 12.155 69.259 25.594 1.00 8.27 269 VAL A CA 1
ATOM 1874 C C . VAL A 1 291 ? 12.662 67.844 25.856 1.00 8.27 269 VAL A C 1
ATOM 1875 O O . VAL A 1 291 ? 11.889 66.882 25.892 1.00 8.49 269 VAL A O 1
ATOM 1879 N N . ALA A 1 292 ? 13.962 67.735 26.069 1.00 8.28 270 ALA A N 1
ATOM 1880 C CA . ALA A 1 292 ? 14.582 66.467 26.329 1.00 9.23 270 ALA A CA 1
ATOM 1881 C C . ALA A 1 292 ? 14.029 65.822 27.613 1.00 9.10 270 ALA A C 1
ATOM 1882 O O . ALA A 1 292 ? 13.789 64.617 27.646 1.00 10.16 270 ALA A O 1
ATOM 1884 N N . TRP A 1 293 ? 13.795 66.601 28.656 1.00 9.32 271 TRP A N 1
ATOM 1885 C CA . TRP A 1 293 ? 13.280 66.011 29.882 1.00 9.21 271 TRP A CA 1
ATOM 1886 C C . TRP A 1 293 ? 11.837 65.486 29.663 1.00 9.55 271 TRP A C 1
ATOM 1887 O O . TRP A 1 293 ? 11.513 64.359 30.056 1.00 10.02 271 TRP A O 1
ATOM 1898 N N . LEU A 1 294 ? 10.982 66.308 29.042 1.00 10.31 272 LEU A N 1
ATOM 1899 C CA . LEU A 1 294 ? 9.584 65.920 28.774 1.00 10.13 272 LEU A CA 1
ATOM 1900 C C . LEU A 1 294 ? 9.503 64.579 28.009 1.00 11.29 272 LEU A C 1
ATOM 1901 O O . LEU A 1 294 ? 8.557 63.792 28.221 1.00 11.90 272 LEU A O 1
ATOM 1906 N N . ALA A 1 295 ? 10.484 64.319 27.132 1.00 11.74 273 ALA A N 1
ATOM 1907 C CA . ALA A 1 295 ? 10.499 63.097 26.329 1.00 11.50 273 ALA A CA 1
ATOM 1908 C C . ALA A 1 295 ? 10.924 61.871 27.112 1.00 11.76 273 ALA A C 1
ATOM 1909 O O . ALA A 1 295 ? 10.777 60.766 26.610 1.00 11.61 273 ALA A O 1
ATOM 1911 N N . SER A 1 296 ? 11.441 62.053 28.334 1.00 12.13 274 SER A N 1
ATOM 1912 C CA . SER A 1 296 ? 12.074 60.971 29.061 1.00 11.95 274 SER A CA 1
ATOM 1913 C C . SER A 1 296 ? 11.070 60.333 29.986 1.00 12.98 274 SER A C 1
ATOM 1914 O O . SER A 1 296 ? 10.052 60.926 30.304 1.00 11.16 274 SER A O 1
ATOM 1917 N N . ASP A 1 297 ? 11.417 59.139 30.459 1.00 13.57 275 ASP A N 1
ATOM 1918 C CA . ASP A 1 297 ? 10.620 58.406 31.444 1.00 14.23 275 ASP A CA 1
ATOM 1919 C C . ASP A 1 297 ? 10.475 59.162 32.776 1.00 12.49 275 ASP A C 1
ATOM 1920 O O . ASP A 1 297 ? 9.522 58.951 33.533 1.00 10.98 275 ASP A O 1
ATOM 1925 N N . GLU A 1 298 ? 11.383 60.084 33.029 1.00 10.87 276 GLU A N 1
ATOM 1926 C CA . GLU A 1 298 ? 11.295 60.926 34.244 1.00 10.90 276 GLU A CA 1
ATOM 1927 C C . GLU A 1 298 ? 10.024 61.793 34.232 1.00 10.31 276 GLU A C 1
ATOM 1928 O O . GLU A 1 298 ? 9.565 62.214 35.292 1.00 11.34 276 GLU 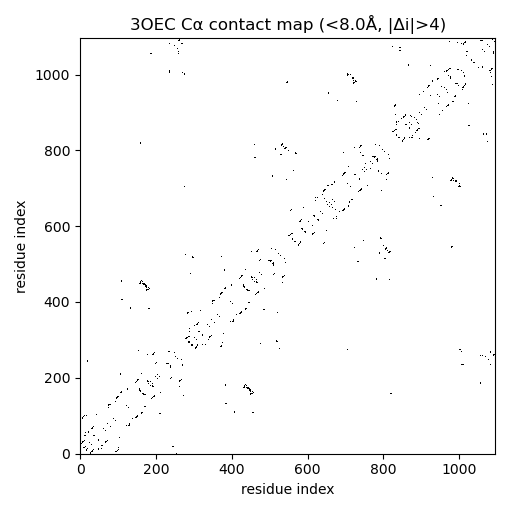A O 1
ATOM 1934 N N . ALA A 1 299 ? 9.491 62.050 33.040 1.00 8.36 277 ALA A N 1
ATOM 1935 C CA . ALA A 1 299 ? 8.377 62.981 32.823 1.00 8.37 277 ALA A CA 1
ATOM 1936 C C . ALA A 1 299 ? 7.171 62.222 32.221 1.00 7.66 277 ALA A C 1
ATOM 1937 O O . ALA A 1 299 ? 6.269 62.812 31.630 1.00 7.21 277 ALA A O 1
ATOM 1939 N N . ARG A 1 300 ? 7.169 60.914 32.410 1.00 8.58 278 ARG A N 1
ATOM 1940 C CA . ARG A 1 300 ? 6.270 60.001 31.701 1.00 8.55 278 ARG A CA 1
ATOM 1941 C C . ARG A 1 300 ? 4.800 60.310 31.891 1.00 9.13 278 ARG A C 1
ATOM 1942 O O . ARG A 1 300 ? 3.993 60.024 30.997 1.00 9.62 278 ARG A O 1
ATOM 1950 N N . TYR A 1 301 ? 4.426 60.892 33.036 1.00 8.39 279 TYR A N 1
ATOM 1951 C CA . TYR A 1 301 ? 3.053 61.271 33.223 1.00 8.47 279 TYR A CA 1
ATOM 1952 C C . TYR A 1 301 ? 2.742 62.797 33.151 1.00 8.55 279 TYR A C 1
ATOM 1953 O O . TYR A 1 301 ? 1.622 63.218 33.552 1.00 6.93 279 TYR A O 1
ATOM 1962 N N . ILE A 1 302 ? 3.694 63.617 32.677 1.00 7.97 280 ILE A N 1
ATOM 1963 C CA . ILE A 1 302 ? 3.436 65.047 32.466 1.00 7.48 280 ILE A CA 1
ATOM 1964 C C . ILE A 1 302 ? 2.636 65.131 31.129 1.00 8.60 280 ILE A C 1
ATOM 1965 O O . ILE A 1 302 ? 3.060 64.610 30.088 1.00 7.45 280 ILE A O 1
ATOM 1970 N N . HIS A 1 303 ? 1.445 65.702 31.193 1.00 8.04 281 HIS A N 1
ATOM 1971 C CA . HIS A 1 303 ? 0.520 65.698 30.055 1.00 8.95 281 HIS A CA 1
ATOM 1972 C C . HIS A 1 303 ? -0.429 66.893 30.198 1.00 8.61 281 HIS A C 1
ATOM 1973 O O . HIS A 1 303 ? -1.092 67.070 31.233 1.00 9.05 281 HIS A O 1
ATOM 1980 N N . GLY A 1 304 ? -0.491 67.679 29.132 1.00 9.55 282 GLY A N 1
ATOM 1981 C CA . GLY A 1 304 ? -1.297 68.879 29.071 1.00 9.20 282 GLY A CA 1
ATOM 1982 C C . GLY A 1 304 ? -0.686 70.113 29.692 1.00 9.10 282 GLY A C 1
ATOM 1983 O O . GLY A 1 304 ? -1.420 71.102 29.931 1.00 6.69 282 GLY A O 1
ATOM 1984 N N . ALA A 1 305 ? 0.643 70.078 29.932 1.00 9.88 283 ALA A N 1
ATOM 1985 C CA . ALA A 1 305 ? 1.368 71.155 30.589 1.00 10.26 283 ALA A CA 1
ATOM 1986 C C . ALA A 1 305 ? 1.974 72.120 29.577 1.00 10.84 283 ALA A C 1
ATOM 1987 O O . ALA A 1 305 ? 2.290 71.725 28.452 1.00 10.30 283 ALA A O 1
ATOM 1989 N N . ALA A 1 306 ? 2.055 73.393 29.985 1.00 10.89 284 ALA A N 1
ATOM 1990 C CA . ALA A 1 306 ? 2.784 74.440 29.275 1.00 10.55 284 ALA A CA 1
ATOM 1991 C C . ALA A 1 306 ? 3.828 74.924 30.248 1.00 11.20 284 ALA A C 1
ATOM 1992 O O . ALA A 1 306 ? 3.490 75.556 31.250 1.00 10.84 284 ALA A O 1
ATOM 1994 N N . ILE A 1 307 ? 5.087 74.581 29.994 1.00 9.61 285 ILE A N 1
ATOM 1995 C CA . ILE A 1 307 ? 6.157 74.878 30.953 1.00 9.50 285 ILE A CA 1
ATOM 1996 C C . ILE A 1 307 ? 6.865 76.128 30.442 1.00 8.95 285 ILE A C 1
ATOM 1997 O O . ILE A 1 307 ? 7.398 76.121 29.344 1.00 9.39 285 ILE A O 1
ATOM 2002 N N . PRO A 1 308 ? 6.802 77.225 31.191 1.00 7.86 286 PRO A N 1
ATOM 2003 C CA . PRO A 1 308 ? 7.555 78.402 30.812 1.00 7.14 286 PRO A CA 1
ATOM 2004 C C . PRO A 1 308 ? 9.067 78.196 31.038 1.00 6.30 286 PRO A C 1
ATOM 2005 O O . PRO A 1 308 ? 9.500 77.598 32.054 1.00 5.01 286 PRO A O 1
ATOM 2009 N N . VAL A 1 309 ? 9.840 78.627 30.049 1.00 4.79 287 VAL A N 1
ATOM 2010 C CA . VAL A 1 309 ? 11.295 78.697 30.158 1.00 6.70 287 VAL A CA 1
ATOM 2011 C C . VAL A 1 309 ? 11.680 80.163 29.898 1.00 6.12 287 VAL A C 1
ATOM 2012 O O . VAL A 1 309 ? 11.942 80.546 28.791 1.00 7.24 287 VAL A O 1
ATOM 2016 N N . ASP A 1 310 ? 11.688 80.979 30.937 1.00 5.94 288 ASP A N 1
ATOM 2017 C CA . ASP A 1 310 ? 11.585 82.410 30.759 1.00 7.17 288 ASP A CA 1
ATOM 2018 C C . ASP A 1 310 ? 12.147 83.238 31.924 1.00 7.87 288 ASP A C 1
ATOM 2019 O O . ASP A 1 310 ? 11.904 84.452 32.002 1.00 8.20 288 ASP A O 1
ATOM 2024 N N . GLY A 1 311 ? 12.854 82.588 32.843 1.00 8.52 289 GLY A N 1
ATOM 2025 C CA . GLY A 1 311 ? 13.474 83.261 33.971 1.00 8.21 289 GLY A CA 1
ATOM 2026 C C . GLY A 1 311 ? 12.512 84.098 34.765 1.00 8.39 289 GLY A C 1
ATOM 2027 O O . GLY A 1 311 ? 12.906 85.103 35.359 1.00 8.37 289 GLY A O 1
ATOM 2028 N N . GLY A 1 312 ? 11.256 83.673 34.801 1.00 8.26 290 GLY A N 1
ATOM 2029 C CA . GLY A 1 312 ? 10.207 84.371 35.574 1.00 8.67 290 GLY A CA 1
ATOM 2030 C C . GLY A 1 312 ? 9.397 85.446 34.882 1.00 7.97 290 GLY A C 1
ATOM 2031 O O . GLY A 1 312 ? 8.632 86.116 35.521 1.00 7.33 290 GLY A O 1
ATOM 2032 N N . GLN A 1 313 ? 9.569 85.623 33.569 1.00 8.72 291 GLN A N 1
ATOM 2033 C CA . GLN A 1 313 ? 8.891 86.699 32.848 1.00 8.89 291 GLN A CA 1
ATOM 2034 C C . GLN A 1 313 ? 7.390 86.657 33.080 1.00 8.38 291 GLN A C 1
ATOM 2035 O O . GLN A 1 313 ? 6.782 87.705 33.318 1.00 8.79 291 GLN A O 1
ATOM 2041 N N . LEU A 1 314 ? 6.773 85.480 32.999 1.00 7.41 292 LEU A N 1
ATOM 2042 C CA . LEU A 1 314 ? 5.263 85.417 33.150 1.00 7.58 292 LEU A CA 1
ATOM 2043 C C . LEU A 1 314 ? 4.784 85.629 34.567 1.00 7.85 292 LEU A C 1
ATOM 2044 O O . LEU A 1 314 ? 3.636 85.941 34.773 1.00 9.37 292 LEU A O 1
ATOM 2049 N N . ALA A 1 315 ? 5.664 85.422 35.521 1.00 7.31 293 ALA A N 1
ATOM 2050 C CA . ALA A 1 315 ? 5.342 85.514 36.933 1.00 7.66 293 ALA A CA 1
ATOM 2051 C C . ALA A 1 315 ? 5.626 86.913 37.460 1.00 7.51 293 ALA A C 1
ATOM 2052 O O . ALA A 1 315 ? 5.310 87.180 38.579 1.00 7.38 293 ALA A O 1
ATOM 2054 N N . ARG A 1 316 ? 6.215 87.790 36.651 1.00 9.71 294 ARG A N 1
ATOM 2055 C CA . ARG A 1 316 ? 6.587 89.120 37.099 1.00 12.18 294 ARG A CA 1
ATOM 2056 C C . ARG A 1 316 ? 5.329 89.877 37.443 1.00 13.71 294 ARG A C 1
ATOM 2057 O O . ARG A 1 316 ? 4.328 89.763 36.726 1.00 12.41 294 ARG A O 1
ATOM 2065 N N . ALA A 1 317 ? 5.385 90.601 38.569 1.00 14.27 295 ALA A N 1
ATOM 2066 C CA . ALA A 1 317 ? 4.203 91.221 39.226 1.00 16.70 295 ALA A CA 1
ATOM 2067 C C . ALA A 1 317 ? 3.680 92.428 38.492 1.00 18.25 295 ALA A C 1
ATOM 2068 O O . ALA A 1 317 ? 4.369 93.107 37.773 1.00 21.76 295 ALA A O 1
ATOM 2071 N N . ASN B 1 42 ? -31.590 103.471 29.312 1.00 28.96 20 ASN B N 1
ATOM 2072 C CA . ASN B 1 42 ? -30.835 103.546 28.046 1.00 28.28 20 ASN B CA 1
ATOM 2073 C C . ASN B 1 42 ? -29.315 103.795 28.245 1.00 27.07 20 ASN B C 1
ATOM 2074 O O . ASN B 1 42 ? -28.804 104.916 28.097 1.00 27.58 20 ASN B O 1
ATOM 2079 N N . ARG B 1 43 ? -28.626 102.703 28.563 1.00 25.09 21 ARG B N 1
ATOM 2080 C CA . ARG B 1 43 ? -27.216 102.685 28.913 1.00 24.25 21 ARG B CA 1
ATOM 2081 C C . ARG B 1 43 ? -26.302 102.977 27.718 1.00 22.92 21 ARG B C 1
ATOM 2082 O O . ARG B 1 43 ? -25.143 103.400 27.906 1.00 21.95 21 ARG B O 1
ATOM 2090 N N . LEU B 1 44 ? -26.774 102.668 26.504 1.00 20.42 22 LEU B N 1
ATOM 2091 C CA . LEU B 1 44 ? -25.928 102.804 25.315 1.00 19.34 22 LEU B CA 1
ATOM 2092 C C . LEU B 1 44 ? -26.406 103.923 24.401 1.00 19.34 22 LEU B C 1
ATOM 2093 O O . LEU B 1 44 ? -26.143 103.888 23.205 1.00 18.93 22 LEU B O 1
ATOM 2098 N N . GLN B 1 45 ? -27.086 104.927 24.968 1.00 20.34 23 GLN B N 1
ATOM 2099 C CA . GLN B 1 45 ? -27.681 106.001 24.163 1.00 21.23 23 GLN B CA 1
ATOM 2100 C C . GLN B 1 45 ? -26.577 106.719 23.426 1.00 21.22 23 GLN B C 1
ATOM 2101 O O . GLN B 1 45 ? -25.552 107.071 24.022 1.00 21.82 23 GLN B O 1
ATOM 2103 N N . GLY B 1 46 ? -26.768 106.884 22.122 1.00 21.94 24 GLY B N 1
ATOM 2104 C CA . GLY B 1 46 ? -25.816 107.628 21.293 1.00 22.32 24 GLY B CA 1
ATOM 2105 C C . GLY B 1 46 ? -24.718 106.772 20.693 1.00 21.54 24 GLY B C 1
ATOM 2106 O O . GLY B 1 46 ? -23.950 107.242 19.845 1.00 23.09 24 GLY B O 1
ATOM 2107 N N . LYS B 1 47 ? -24.624 105.513 21.111 1.00 20.72 25 LYS B N 1
ATOM 2108 C CA . LYS B 1 47 ? -23.571 104.630 20.587 1.00 19.36 25 LYS B CA 1
ATOM 2109 C C . LYS B 1 47 ? -24.010 103.911 19.325 1.00 18.33 25 LYS B C 1
ATOM 2110 O O . LYS B 1 47 ? -25.217 103.793 19.063 1.00 17.32 25 LYS B O 1
ATOM 2116 N N . VAL B 1 48 ? -23.002 103.506 18.532 1.00 17.18 26 VAL B N 1
ATOM 2117 C CA . VAL B 1 48 ? -23.172 102.765 17.289 1.00 15.15 26 VAL B CA 1
ATOM 2118 C C . VAL B 1 48 ? -22.401 101.481 17.446 1.00 14.06 26 VAL B C 1
ATOM 2119 O O . VAL B 1 48 ? -21.216 101.502 17.773 1.00 14.63 26 VAL B O 1
ATOM 2123 N N . ALA B 1 49 ? -23.107 100.376 17.299 1.00 13.77 27 ALA B N 1
ATOM 2124 C CA . ALA B 1 49 ? -22.543 99.034 17.456 1.00 13.65 27 ALA B CA 1
ATOM 2125 C C . ALA B 1 49 ? -22.482 98.384 16.088 1.00 13.76 27 ALA B C 1
ATOM 2126 O O . ALA B 1 49 ? -23.499 98.294 15.379 1.00 13.41 27 ALA B O 1
ATOM 2128 N N . PHE B 1 50 ? -21.277 97.941 15.734 1.00 13.90 28 PHE B N 1
ATOM 2129 C CA . PHE B 1 50 ? -21.037 97.112 14.549 1.00 14.51 28 PHE B CA 1
ATOM 2130 C C . PHE B 1 50 ? -20.987 95.634 14.951 1.00 14.24 28 PHE B C 1
ATOM 2131 O O . PHE B 1 50 ? -20.150 95.251 15.772 1.00 14.91 28 PHE B O 1
ATOM 2139 N N . ILE B 1 51 ? -21.885 94.828 14.384 1.00 15.66 29 ILE B N 1
ATOM 2140 C CA . ILE B 1 51 ? -22.120 93.432 14.812 1.00 14.99 29 ILE B CA 1
ATOM 2141 C C . ILE B 1 51 ? -21.964 92.478 13.617 1.00 14.88 29 ILE B C 1
ATOM 2142 O O . ILE B 1 51 ? -22.591 92.655 12.596 1.00 15.80 29 ILE B O 1
ATOM 2147 N N . THR B 1 52 ? -21.097 91.486 13.742 1.00 14.37 30 THR B N 1
ATOM 2148 C CA . THR B 1 52 ? -20.898 90.514 12.708 1.00 12.94 30 THR B CA 1
ATOM 2149 C C . THR B 1 52 ? -21.824 89.307 13.013 1.00 12.99 30 THR B C 1
ATOM 2150 O O . THR B 1 52 ? -22.260 89.087 14.174 1.00 10.84 30 THR B O 1
ATOM 2154 N N . GLY B 1 53 ? -22.130 88.558 11.973 1.00 11.97 31 GLY B N 1
ATOM 2155 C CA . GLY B 1 53 ? -23.050 87.412 12.004 1.00 13.34 31 GLY B CA 1
ATOM 2156 C C . GLY B 1 53 ? -24.448 87.733 12.525 1.00 13.82 31 GLY B C 1
ATOM 2157 O O . GLY B 1 53 ? -25.009 86.943 13.275 1.00 13.79 31 GLY B O 1
ATOM 2158 N N . ALA B 1 54 ? -24.979 88.896 12.150 1.00 14.34 32 ALA B N 1
ATOM 2159 C CA . ALA B 1 54 ? -26.205 89.459 12.740 1.00 16.45 32 ALA B CA 1
ATOM 2160 C C . ALA B 1 54 ? -27.507 88.954 12.150 1.00 18.20 32 ALA B C 1
ATOM 2161 O O . ALA B 1 54 ? -28.574 89.361 12.629 1.00 19.29 32 ALA B O 1
ATOM 2163 N N . ALA B 1 55 ? -27.458 88.072 11.146 1.00 19.41 33 ALA B N 1
ATOM 2164 C CA . ALA B 1 55 ? -28.712 87.604 10.520 1.00 20.92 33 ALA B CA 1
ATOM 2165 C C . ALA B 1 55 ? -29.565 86.793 11.471 1.00 21.73 33 ALA B C 1
ATOM 2166 O O . ALA B 1 55 ? -30.770 86.910 11.446 1.00 22.40 33 ALA B O 1
ATOM 2168 N N . ARG B 1 56 ? -28.940 85.930 12.273 1.00 22.61 34 ARG B N 1
ATOM 2169 C CA . ARG B 1 56 ? -29.690 85.053 13.192 1.00 23.38 34 ARG B CA 1
ATOM 2170 C C . ARG B 1 56 ? -28.861 84.628 14.393 1.00 22.32 34 ARG B C 1
ATOM 2171 O O . ARG B 1 56 ? -27.710 84.994 14.516 1.00 21.95 34 ARG B O 1
ATOM 2179 N N . GLY B 1 57 ? -29.456 83.841 15.278 1.00 21.86 35 GLY B N 1
ATOM 2180 C CA . GLY B 1 57 ? -28.731 83.274 16.396 1.00 20.24 35 GLY B CA 1
ATOM 2181 C C . GLY B 1 57 ? -28.171 84.308 17.334 1.00 19.56 35 GLY B C 1
ATOM 2182 O O . GLY B 1 57 ? -28.841 85.277 17.687 1.00 19.57 35 GLY B O 1
ATOM 2183 N N . GLN B 1 58 ? -26.911 84.094 17.732 1.00 18.26 36 GLN B N 1
ATOM 2184 C CA A GLN B 1 58 ? -26.234 84.958 18.674 0.60 17.68 36 GLN B CA 1
ATOM 2185 C CA B GLN B 1 58 ? -26.270 84.981 18.696 0.40 17.19 36 GLN B CA 1
ATOM 2186 C C . GLN B 1 58 ? -26.171 86.407 18.142 1.00 16.39 36 GLN B C 1
ATOM 2187 O O . GLN B 1 58 ? -26.428 87.357 18.858 1.00 15.78 36 GLN B O 1
ATOM 2198 N N . GLY B 1 59 ? -25.814 86.546 16.872 1.00 15.26 37 GLY B N 1
ATOM 2199 C CA . GLY B 1 59 ? -25.660 87.840 16.249 1.00 14.52 37 GLY B CA 1
ATOM 2200 C C . GLY B 1 59 ? -26.883 88.708 16.335 1.00 14.91 37 GLY B C 1
ATOM 2201 O O . GLY B 1 59 ? -26.790 89.903 16.645 1.00 13.63 37 GLY B O 1
ATOM 2202 N N . ARG B 1 60 ? -28.040 88.092 16.088 1.00 15.41 38 ARG B N 1
ATOM 2203 C CA . ARG B 1 60 ? -29.283 88.808 16.113 1.00 15.67 38 ARG B CA 1
ATOM 2204 C C . ARG B 1 60 ? -29.646 89.231 17.518 1.00 15.53 38 ARG B C 1
ATOM 2205 O O . ARG B 1 60 ? -30.086 90.353 17.708 1.00 15.98 38 ARG B O 1
ATOM 2213 N N . THR B 1 61 ? -29.484 88.349 18.493 1.00 15.18 39 THR B N 1
ATOM 2214 C CA . THR B 1 61 ? -29.777 88.747 19.865 1.00 16.01 39 THR B CA 1
ATOM 2215 C C . THR B 1 61 ? -28.878 89.880 20.354 1.00 14.21 39 THR B C 1
ATOM 2216 O O . THR B 1 61 ? -29.351 90.758 21.086 1.00 13.02 39 THR B O 1
ATOM 2220 N N . HIS B 1 62 ? -27.603 89.911 19.936 1.00 13.87 40 HIS B N 1
ATOM 2221 C CA . HIS B 1 62 ? -26.745 91.055 20.285 1.00 12.89 40 HIS B CA 1
ATOM 2222 C C . HIS B 1 62 ? -27.330 92.371 19.718 1.00 12.63 40 HIS B C 1
ATOM 2223 O O . HIS B 1 62 ? -27.346 93.369 20.388 1.00 10.31 40 HIS B O 1
ATOM 2230 N N . ALA B 1 63 ? -27.729 92.357 18.445 1.00 13.25 41 ALA B N 1
ATOM 2231 C CA . ALA B 1 63 ? -28.241 93.565 17.798 1.00 13.12 41 ALA B CA 1
ATOM 2232 C C . ALA B 1 63 ? -29.417 94.097 18.558 1.00 14.84 41 ALA B C 1
ATOM 2233 O O . ALA B 1 63 ? -29.460 95.295 18.904 1.00 13.65 41 ALA B O 1
ATOM 2235 N N . VAL B 1 64 ? -30.387 93.210 18.800 1.00 15.71 42 VAL B N 1
ATOM 2236 C CA . VAL B 1 64 ? -31.607 93.585 19.481 1.00 16.97 42 VAL B CA 1
ATOM 2237 C C . VAL B 1 64 ? -31.306 94.069 20.916 1.00 17.16 42 VAL B C 1
ATOM 2238 O O . VAL B 1 64 ? -31.803 95.115 21.345 1.00 15.91 42 VAL B O 1
ATOM 2242 N N . ARG B 1 65 ? -30.453 93.342 21.625 1.00 17.46 43 ARG B N 1
ATOM 2243 C CA . ARG B 1 65 ? -30.151 93.694 23.014 1.00 17.23 43 ARG B CA 1
ATOM 2244 C C . ARG B 1 65 ? -29.475 95.071 23.102 1.00 17.67 43 ARG B C 1
ATOM 2245 O O . ARG B 1 65 ? -29.787 95.888 23.992 1.00 18.12 43 ARG B O 1
ATOM 2253 N N . LEU B 1 66 ? -28.609 95.379 22.150 1.00 17.58 44 LEU B N 1
ATOM 2254 C CA . LEU B 1 66 ? -27.938 96.686 22.195 1.00 18.34 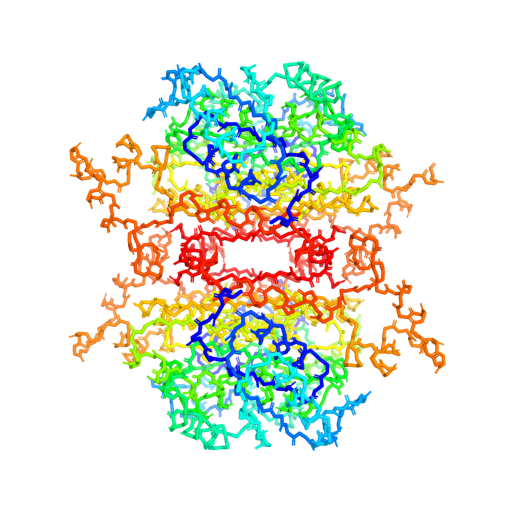44 LEU B CA 1
ATOM 2255 C C . LEU B 1 66 ? -28.904 97.797 21.759 1.00 18.45 44 LEU B C 1
ATOM 2256 O O . LEU B 1 66 ? -28.934 98.868 22.357 1.00 18.12 44 LEU B O 1
ATOM 2261 N N . ALA B 1 67 ? -29.694 97.511 20.733 1.00 18.48 45 ALA B N 1
ATOM 2262 C CA . ALA B 1 67 ? -30.776 98.384 20.299 1.00 18.76 45 ALA B CA 1
ATOM 2263 C C . ALA B 1 67 ? -31.701 98.686 21.491 1.00 18.83 45 ALA B C 1
ATOM 2264 O O . ALA B 1 67 ? -32.070 99.828 21.737 1.00 18.26 45 ALA B O 1
ATOM 2266 N N . GLN B 1 68 ? -31.998 97.671 22.279 1.00 18.75 46 GLN B N 1
ATOM 2267 C CA . GLN B 1 68 ? -32.783 97.874 23.492 1.00 19.91 46 GLN B CA 1
ATOM 2268 C C . GLN B 1 68 ? -32.129 98.873 24.426 1.00 19.20 46 GLN B C 1
ATOM 2269 O O . GLN B 1 68 ? -32.799 99.692 24.985 1.00 19.20 46 GLN B O 1
ATOM 2275 N N . ASP B 1 69 ? -30.811 98.855 24.547 1.00 19.41 47 ASP B N 1
ATOM 2276 C CA . ASP B 1 69 ? -30.123 99.864 25.350 1.00 19.14 47 ASP B CA 1
ATOM 2277 C C . ASP B 1 69 ? -29.885 101.209 24.661 1.00 19.53 47 ASP B C 1
ATOM 2278 O O . ASP B 1 69 ? -29.261 102.091 25.235 1.00 20.44 47 ASP B O 1
ATOM 2283 N N . GLY B 1 70 ? -30.386 101.376 23.445 1.00 19.79 48 GLY B N 1
ATOM 2284 C CA . GLY B 1 70 ? -30.403 102.684 22.796 1.00 19.66 48 GLY B CA 1
ATOM 2285 C C . GLY B 1 70 ? -29.292 102.867 21.786 1.00 18.59 48 GLY B C 1
ATOM 2286 O O . GLY B 1 70 ? -29.117 103.965 21.272 1.00 18.68 48 GLY B O 1
ATOM 2287 N N . ALA B 1 71 ? -28.575 101.786 21.458 1.00 17.18 49 ALA B N 1
ATOM 2288 C CA . ALA B 1 71 ? -27.522 101.857 20.457 1.00 16.45 49 ALA B CA 1
ATOM 2289 C C . ALA B 1 71 ? -28.087 101.711 19.046 1.00 16.13 49 ALA B C 1
ATOM 2290 O O . ALA B 1 71 ? -28.970 100.894 18.801 1.00 16.93 49 ALA B O 1
ATOM 2292 N N . ASP B 1 72 ? -27.583 102.499 18.109 1.00 15.50 50 ASP B N 1
ATOM 2293 C CA . ASP B 1 72 ? -27.766 102.201 16.704 1.00 15.57 50 ASP B CA 1
ATOM 2294 C C . ASP B 1 72 ? -26.792 101.101 16.229 1.00 14.75 50 ASP B C 1
ATOM 2295 O O . ASP B 1 72 ? -25.744 100.839 16.860 1.00 14.07 50 ASP B O 1
ATOM 2300 N N . ILE B 1 73 ? -27.130 100.470 15.105 1.00 14.82 51 ILE B N 1
ATOM 2301 C CA . ILE B 1 73 ? -26.537 99.178 14.732 1.00 14.21 51 ILE B CA 1
ATOM 2302 C C . ILE B 1 73 ? -26.087 99.150 13.292 1.00 15.16 51 ILE B C 1
ATOM 2303 O O . ILE B 1 73 ? -26.821 99.591 12.389 1.00 16.04 51 ILE B O 1
ATOM 2308 N N . VAL B 1 74 ? -24.870 98.628 13.092 1.00 14.21 52 VAL B N 1
ATOM 2309 C CA . VAL B 1 74 ? -24.392 98.254 11.793 1.00 14.17 52 VAL B CA 1
ATOM 2310 C C . VAL B 1 74 ? -24.264 96.749 11.835 1.00 13.60 52 VAL B C 1
ATOM 2311 O O . VAL B 1 74 ? -23.477 96.215 12.602 1.00 14.84 52 VAL B O 1
ATOM 2315 N N . ALA B 1 75 ? -25.051 96.070 11.024 1.00 13.46 53 ALA B N 1
ATOM 2316 C CA . ALA B 1 75 ? -25.163 94.610 11.071 1.00 13.79 53 ALA B CA 1
ATOM 2317 C C . ALA B 1 75 ? -24.732 94.046 9.724 1.00 14.44 53 ALA B C 1
ATOM 2318 O O . ALA B 1 75 ? -25.122 94.576 8.676 1.00 15.68 53 ALA B O 1
ATOM 2320 N N . ILE B 1 76 ? -23.889 93.023 9.760 1.00 14.49 54 ILE B N 1
ATOM 2321 C CA . ILE B 1 76 ? -23.519 92.280 8.592 1.00 14.49 54 ILE B CA 1
ATOM 2322 C C . ILE B 1 76 ? -23.620 90.797 8.853 1.00 14.48 54 ILE B C 1
ATOM 2323 O O . ILE B 1 76 ? -23.510 90.339 9.985 1.00 14.84 54 ILE B O 1
ATOM 2328 N N . ASP B 1 77 ? -23.740 90.075 7.758 1.00 15.19 55 ASP B N 1
ATOM 2329 C CA . ASP B 1 77 ? -23.837 88.644 7.718 1.00 15.02 55 ASP B CA 1
ATOM 2330 C C . ASP B 1 77 ? -23.588 88.251 6.293 1.00 16.71 55 ASP B C 1
ATOM 2331 O O . ASP B 1 77 ? -23.968 88.997 5.386 1.00 16.43 55 ASP B O 1
ATOM 2336 N N . LEU B 1 78 ? -22.945 87.095 6.120 1.00 17.76 56 LEU B N 1
ATOM 2337 C CA . LEU B 1 78 ? -22.624 86.519 4.823 1.00 19.64 56 LEU B CA 1
ATOM 2338 C C . LEU B 1 78 ? -23.900 86.102 4.081 1.00 21.66 56 LEU B C 1
ATOM 2339 O O . LEU B 1 78 ? -23.923 86.105 2.838 1.00 22.15 56 LEU B O 1
ATOM 2344 N N . CYS B 1 79 ? -24.950 85.771 4.837 1.00 23.28 57 CYS B N 1
ATOM 2345 C CA . CYS B 1 79 ? -26.301 85.525 4.255 1.00 25.34 57 CYS B CA 1
ATOM 2346 C C . CYS B 1 79 ? -26.263 84.390 3.215 1.00 26.81 57 CYS B C 1
ATOM 2347 O O . CYS B 1 79 ? -26.887 84.481 2.163 1.00 27.53 57 CYS B O 1
ATOM 2350 N N . ARG B 1 80 ? -25.509 83.332 3.520 1.00 28.09 58 ARG B N 1
ATOM 2351 C CA . ARG B 1 80 ? -25.312 82.200 2.600 1.00 29.41 58 ARG B CA 1
ATOM 2352 C C . ARG B 1 80 ? -25.129 80.891 3.401 1.00 30.01 58 ARG B C 1
ATOM 2353 O O . ARG B 1 80 ? -24.494 80.874 4.483 1.00 28.67 58 ARG B O 1
ATOM 2355 N N . GLN B 1 81 ? -25.707 79.813 2.866 1.00 30.94 59 GLN B N 1
ATOM 2356 C CA . GLN B 1 81 ? -25.673 78.479 3.486 1.00 31.50 59 GLN B CA 1
ATOM 2357 C C . GLN B 1 81 ? -24.298 77.812 3.320 1.00 32.01 59 GLN B C 1
ATOM 2358 O O . GLN B 1 81 ? -23.951 77.359 2.206 1.00 33.07 59 GLN B O 1
ATOM 2360 N N . ASN B 1 84 ? -20.401 72.472 4.081 1.00 45.38 62 ASN B N 1
ATOM 2361 C CA . ASN B 1 84 ? -19.331 72.146 5.039 1.00 45.12 62 ASN B CA 1
ATOM 2362 C C . ASN B 1 84 ? -19.688 72.476 6.497 1.00 44.66 62 ASN B C 1
ATOM 2363 O O . ASN B 1 84 ? -18.901 72.184 7.413 1.00 44.13 62 ASN B O 1
ATOM 2368 N N . LEU B 1 85 ? -20.854 73.103 6.697 1.00 44.43 63 LEU B N 1
ATOM 2369 C CA . LEU B 1 85 ? -21.413 73.359 8.029 1.00 44.02 63 LEU B CA 1
ATOM 2370 C C . LEU B 1 85 ? -22.764 72.652 8.143 1.00 44.51 63 LEU B C 1
ATOM 2371 O O . LEU B 1 85 ? -23.657 72.886 7.329 1.00 44.39 63 LEU B O 1
ATOM 2376 N N . ASP B 1 86 ? -22.901 71.782 9.146 1.00 44.45 64 ASP B N 1
ATOM 2377 C CA . ASP B 1 86 ? -24.099 70.946 9.308 1.00 44.81 64 ASP B CA 1
ATOM 2378 C C . ASP B 1 86 ? -25.128 71.626 10.223 1.00 44.34 64 ASP B C 1
ATOM 2379 O O . ASP B 1 86 ? -25.657 70.987 11.150 1.00 43.86 64 ASP B O 1
ATOM 2381 N N . TYR B 1 87 ? -25.399 72.916 9.951 1.00 43.81 65 TYR B N 1
ATOM 2382 C CA . TYR B 1 87 ? -26.497 73.680 10.601 1.00 43.43 65 TYR B CA 1
ATOM 2383 C C . TYR B 1 87 ? -26.996 74.886 9.777 1.00 43.56 65 TYR B C 1
ATOM 2384 O O . TYR B 1 87 ? -26.276 75.408 8.908 1.00 43.46 65 TYR B O 1
ATOM 2393 N N . ALA B 1 88 ? -28.228 75.317 10.070 1.00 43.51 66 ALA B N 1
ATOM 2394 C CA . ALA B 1 88 ? -28.828 76.502 9.443 1.00 43.35 66 ALA B CA 1
ATOM 2395 C C . ALA B 1 88 ? -27.981 77.735 9.724 1.00 42.43 66 ALA B C 1
ATOM 2396 O O . ALA B 1 88 ? -27.620 78.000 10.871 1.00 41.97 66 ALA B O 1
ATOM 2398 N N . GLN B 1 89 ? -27.655 78.472 8.665 1.00 41.85 67 GLN B N 1
ATOM 2399 C CA . GLN B 1 89 ? -26.897 79.719 8.791 1.00 40.72 67 GLN B CA 1
ATOM 2400 C C . GLN B 1 89 ? -27.774 80.870 8.323 1.00 39.93 67 GLN B C 1
ATOM 2401 O O . GLN B 1 89 ? -28.896 80.651 7.837 1.00 39.45 67 GLN B O 1
ATOM 2407 N N . GLY B 1 90 ? -27.268 82.093 8.490 1.00 38.72 68 GLY B N 1
ATOM 2408 C CA . GLY B 1 90 ? -28.016 83.304 8.138 1.00 37.90 68 GLY B CA 1
ATOM 2409 C C . GLY B 1 90 ? -28.359 83.394 6.661 1.00 37.76 68 GLY B C 1
ATOM 2410 O O . GLY B 1 90 ? -27.587 82.950 5.803 1.00 37.21 68 GLY B O 1
ATOM 2411 N N . SER B 1 91 ? -29.529 83.965 6.373 1.00 37.62 69 SER B N 1
ATOM 2412 C CA . SER B 1 91 ? -29.971 84.248 5.004 1.00 37.92 69 SER B CA 1
ATOM 2413 C C . SER B 1 91 ? -30.359 85.740 4.886 1.00 37.32 69 SER B C 1
ATOM 2414 O O . SER B 1 91 ? -30.542 86.410 5.912 1.00 36.55 69 SER B O 1
ATOM 2417 N N . PRO B 1 92 ? -30.483 86.272 3.646 1.00 36.87 70 PRO B N 1
ATOM 2418 C CA . PRO B 1 92 ? -30.976 87.654 3.460 1.00 36.83 70 PRO B CA 1
ATOM 2419 C C . PRO B 1 92 ? -32.358 87.917 4.094 1.00 36.36 70 PRO B C 1
ATOM 2420 O O . PRO B 1 92 ? -32.599 89.002 4.613 1.00 36.23 70 PRO B O 1
ATOM 2424 N N . GLU B 1 93 ? -33.243 86.926 4.068 1.00 36.04 71 GLU B N 1
ATOM 2425 C CA . GLU B 1 93 ? -34.544 87.029 4.749 1.00 35.73 71 GLU B CA 1
ATOM 2426 C C . GLU B 1 93 ? -34.397 87.150 6.288 1.00 34.57 71 GLU B C 1
ATOM 2427 O O . GLU B 1 93 ? -35.155 87.857 6.953 1.00 34.30 71 GLU B O 1
ATOM 2429 N N . GLU B 1 94 ? -33.425 86.451 6.860 1.00 32.94 72 GLU B N 1
ATOM 2430 C CA . GLU B 1 94 ? -33.215 86.552 8.294 1.00 31.98 72 GLU B CA 1
ATOM 2431 C C . GLU B 1 94 ? -32.611 87.909 8.655 1.00 30.45 72 GLU B C 1
ATOM 2432 O O . GLU B 1 94 ? -32.961 88.474 9.695 1.00 29.66 72 GLU B O 1
ATOM 2438 N N . LEU B 1 95 ? -31.766 88.467 7.778 1.00 29.11 73 LEU B N 1
ATOM 2439 C CA . LEU B 1 95 ? -31.228 89.816 8.012 1.00 27.83 73 LEU B CA 1
ATOM 2440 C C . LEU B 1 95 ? -32.334 90.896 8.049 1.00 27.42 73 LEU B C 1
ATOM 2441 O O . LEU B 1 95 ? -32.326 91.753 8.941 1.00 25.64 73 LEU B O 1
ATOM 2446 N N . LYS B 1 96 ? -33.288 90.838 7.109 1.00 26.67 74 LYS B N 1
ATOM 2447 C CA . LYS B 1 96 ? -34.459 91.734 7.136 1.00 26.75 74 LYS B CA 1
ATOM 2448 C C . LYS B 1 96 ? -35.223 91.694 8.487 1.00 25.87 74 LYS B C 1
ATOM 2449 O O . LYS B 1 96 ? -35.595 92.722 9.034 1.00 25.04 74 LYS B O 1
ATOM 2451 N N . GLU B 1 97 ? -35.430 90.504 9.034 1.00 25.56 75 GLU B N 1
ATOM 2452 C CA . GLU B 1 97 ? -36.061 90.390 10.350 1.00 25.36 75 GLU B CA 1
ATOM 2453 C C . GLU B 1 97 ? -35.189 91.003 11.477 1.00 24.24 75 GLU B C 1
ATOM 2454 O O . GLU B 1 97 ? -35.710 91.639 12.387 1.00 24.91 75 GLU B O 1
ATOM 2460 N N . THR B 1 98 ? -33.876 90.824 11.443 1.00 22.70 76 THR B N 1
ATOM 2461 C CA . THR B 1 98 ? -33.045 91.525 12.423 1.00 21.59 76 THR B CA 1
ATOM 2462 C C . THR B 1 98 ? -33.295 93.021 12.326 1.00 20.91 76 THR B C 1
ATOM 2463 O O . THR B 1 98 ? -33.529 93.678 13.330 1.00 20.60 76 THR B O 1
ATOM 2467 N N . VAL B 1 99 ? -33.294 93.545 11.106 1.00 21.27 77 VAL B N 1
ATOM 2468 C CA . VAL B 1 99 ? -33.649 94.956 10.850 1.00 21.89 77 VAL B CA 1
ATOM 2469 C C . VAL B 1 99 ? -35.012 95.288 11.459 1.00 22.81 77 VAL B C 1
ATOM 2470 O O . VAL B 1 99 ? -35.149 96.337 12.115 1.00 22.85 77 VAL B O 1
ATOM 2474 N N . ARG B 1 100 ? -36.013 94.412 11.259 1.00 23.24 78 ARG B N 1
ATOM 2475 C CA . ARG B 1 100 ? -37.380 94.696 11.738 1.00 23.53 78 ARG B CA 1
ATOM 2476 C C . ARG B 1 100 ? -37.406 94.826 13.277 1.00 23.08 78 ARG B C 1
ATOM 2477 O O . ARG B 1 100 ? -37.879 95.823 13.800 1.00 22.44 78 ARG B O 1
ATOM 2485 N N . LEU B 1 101 ? -36.826 93.840 13.973 1.00 22.81 79 LEU B N 1
ATOM 2486 C CA . LEU B 1 101 ? -36.708 93.831 15.454 1.00 22.04 79 LEU B CA 1
ATOM 2487 C C . LEU B 1 101 ? -35.928 95.008 16.043 1.00 21.72 79 LEU B C 1
ATOM 2488 O O . LEU B 1 101 ? -36.296 95.495 17.126 1.00 21.38 79 LEU B O 1
ATOM 2493 N N . VAL B 1 102 ? -34.851 95.433 15.368 1.00 20.83 80 VAL B N 1
ATOM 2494 C CA . VAL B 1 102 ? -34.058 96.590 15.811 1.00 20.75 80 VAL B CA 1
ATOM 2495 C C . VAL B 1 102 ? -34.832 97.908 15.601 1.00 22.21 80 VAL B C 1
ATOM 2496 O O . VAL B 1 102 ? -34.847 98.789 16.487 1.00 22.05 80 VAL B O 1
ATOM 2500 N N . GLU B 1 103 ? -35.487 98.027 14.443 1.00 23.41 81 GLU B N 1
ATOM 2501 C CA . GLU B 1 103 ? -36.334 99.162 14.157 1.00 24.61 81 GLU B CA 1
ATOM 2502 C C . GLU B 1 103 ? -37.519 99.246 15.139 1.00 25.39 81 GLU B C 1
ATOM 2503 O O . GLU B 1 103 ? -37.871 100.334 15.569 1.00 25.30 81 GLU B O 1
ATOM 2509 N N . GLU B 1 104 ? -38.092 98.108 15.525 1.00 26.25 82 GLU B N 1
ATOM 2510 C CA . GLU B 1 104 ? -39.163 98.083 16.532 1.00 27.20 82 GLU B CA 1
ATOM 2511 C C . GLU B 1 104 ? -38.700 98.656 17.875 1.00 26.70 82 GLU B C 1
ATOM 2512 O O . GLU B 1 104 ? -39.525 99.142 18.650 1.00 26.73 82 GLU B O 1
ATOM 2518 N N . GLN B 1 105 ? -37.394 98.623 18.152 1.00 25.23 83 GLN B N 1
ATOM 2519 C CA . GLN B 1 105 ? -36.863 99.298 19.333 1.00 24.79 83 GLN B CA 1
ATOM 2520 C C . GLN B 1 105 ? -36.727 100.818 19.139 1.00 25.40 83 GLN B C 1
ATOM 2521 O O . GLN B 1 105 ? -36.390 101.542 20.079 1.00 25.33 83 GLN B O 1
ATOM 2527 N N . GLY B 1 106 ? -37.018 101.314 17.934 1.00 25.97 84 GLY B N 1
ATOM 2528 C CA . GLY B 1 106 ? -36.856 102.747 17.624 1.00 25.87 84 GLY B CA 1
ATOM 2529 C C . GLY B 1 106 ? -35.416 103.172 17.327 1.00 25.49 84 GLY B C 1
ATOM 2530 O O . GLY B 1 106 ? -35.050 104.358 17.455 1.00 25.59 84 GLY B O 1
ATOM 2531 N N . ARG B 1 107 ? -34.592 102.228 16.897 1.00 24.23 85 ARG B N 1
ATOM 2532 C CA . ARG B 1 107 ? -33.213 102.544 16.545 1.00 23.75 85 ARG B CA 1
ATOM 2533 C C . ARG B 1 107 ? -33.042 102.588 15.041 1.00 24.11 85 ARG B C 1
ATOM 2534 O O . ARG B 1 107 ? -33.933 102.193 14.286 1.00 23.72 85 ARG B O 1
ATOM 2542 N N . ARG B 1 108 ? -31.861 103.039 14.620 1.00 23.07 86 ARG B N 1
ATOM 2543 C CA . ARG B 1 108 ? -31.480 102.989 13.217 1.00 23.48 86 ARG B CA 1
ATOM 2544 C C . ARG B 1 108 ? -30.593 101.776 13.009 1.00 21.19 86 ARG B C 1
ATOM 2545 O O . ARG B 1 108 ? -29.899 101.326 13.909 1.00 19.97 86 ARG B O 1
ATOM 2553 N N . ILE B 1 109 ? -30.644 101.242 11.814 1.00 21.32 87 ILE B N 1
ATOM 2554 C CA . ILE B 1 109 ? -29.792 100.142 11.459 1.00 20.43 87 ILE B CA 1
ATOM 2555 C C . ILE B 1 109 ? -29.394 100.246 10.005 1.00 20.97 87 ILE B C 1
ATOM 2556 O O . ILE B 1 109 ? -30.233 100.554 9.166 1.00 20.51 87 ILE B O 1
ATOM 2561 N N . ILE B 1 110 ? -28.091 100.038 9.741 1.00 20.32 88 ILE B N 1
ATOM 2562 C CA . ILE B 1 110 ? -27.572 99.745 8.403 1.00 20.92 88 ILE B CA 1
ATOM 2563 C C . ILE B 1 110 ? -27.235 98.247 8.380 1.00 20.91 88 ILE B C 1
ATOM 2564 O O . ILE B 1 110 ? -26.355 97.804 9.119 1.00 19.66 88 ILE B O 1
ATOM 2569 N N . ALA B 1 111 ? -27.916 97.485 7.526 1.00 20.75 89 ALA B N 1
ATOM 2570 C CA . ALA B 1 111 ? -27.713 96.048 7.438 1.00 20.86 89 ALA B CA 1
ATOM 2571 C C . ALA B 1 111 ? -27.202 95.690 6.042 1.00 21.50 89 ALA B C 1
ATOM 2572 O O . ALA B 1 111 ? -27.827 96.051 5.043 1.00 21.60 89 ALA B O 1
ATOM 2574 N N . ARG B 1 112 ? -26.059 95.009 5.969 1.00 20.81 90 ARG B N 1
ATOM 2575 C CA . ARG B 1 112 ? -25.429 94.744 4.685 1.00 21.42 90 ARG B CA 1
ATOM 2576 C C . ARG B 1 112 ? -24.933 93.325 4.601 1.00 21.45 90 ARG B C 1
ATOM 2577 O O . ARG B 1 112 ? -24.399 92.771 5.576 1.00 20.54 90 ARG B O 1
ATOM 2585 N N . GLN B 1 113 ? -25.111 92.711 3.440 1.00 21.62 91 GLN B N 1
ATOM 2586 C CA . GLN B 1 113 ? -24.422 91.452 3.175 1.00 21.93 91 GLN B CA 1
ATOM 2587 C C . GLN B 1 113 ? -22.910 91.783 3.117 1.00 21.33 91 GLN B C 1
ATOM 2588 O O . GLN B 1 113 ? -22.512 92.741 2.471 1.00 21.41 91 GLN B O 1
ATOM 2594 N N . ALA B 1 114 ? -22.073 91.029 3.825 1.00 20.53 92 ALA B N 1
ATOM 2595 C CA . ALA B 1 114 ? -20.607 91.195 3.710 1.00 20.16 92 ALA B CA 1
ATOM 2596 C C . ALA B 1 114 ? -19.869 89.980 4.206 1.00 19.04 92 ALA B C 1
ATOM 2597 O O . ALA B 1 114 ? -20.405 89.178 4.943 1.00 18.73 92 ALA B O 1
ATOM 2599 N N . ASP B 1 115 ? -18.601 89.878 3.834 1.00 19.13 93 ASP B N 1
ATOM 2600 C CA . ASP B 1 115 ? -17.827 88.716 4.147 1.00 18.02 93 ASP B CA 1
ATOM 2601 C C . ASP B 1 115 ? -16.630 89.079 5.024 1.00 17.80 93 ASP B C 1
ATOM 2602 O O . ASP B 1 115 ? -15.716 89.766 4.549 1.00 17.54 93 ASP B O 1
ATOM 2607 N N . VAL B 1 116 ? -16.605 88.587 6.276 1.00 16.56 94 VAL B N 1
ATOM 2608 C CA . VAL B 1 116 ? -15.526 88.958 7.210 1.00 16.55 94 VAL B CA 1
ATOM 2609 C C . VAL B 1 116 ? -14.174 88.465 6.715 1.00 16.87 94 VAL B C 1
ATOM 2610 O O . VAL B 1 116 ? -13.138 89.007 7.084 1.00 15.13 94 VAL B O 1
ATOM 2614 N N . ARG B 1 117 ? -14.214 87.432 5.865 1.00 17.29 95 ARG B N 1
ATOM 2615 C CA . ARG B 1 117 ? -13.047 86.923 5.184 1.00 18.16 95 ARG B CA 1
ATOM 2616 C C . ARG B 1 117 ? -12.417 87.874 4.177 1.00 17.99 95 ARG B C 1
ATOM 2617 O O . ARG B 1 117 ? -11.295 87.635 3.716 1.00 16.65 95 ARG B O 1
ATOM 2625 N N . ASP B 1 118 ? -13.135 88.932 3.829 1.00 18.32 96 ASP B N 1
ATOM 2626 C CA . ASP B 1 118 ? -12.705 89.906 2.830 1.00 18.47 96 ASP B CA 1
ATOM 2627 C C . ASP B 1 118 ? -12.676 91.304 3.457 1.00 17.61 96 ASP B C 1
ATOM 2628 O O . ASP B 1 118 ? -13.720 91.938 3.690 1.00 16.90 96 ASP B O 1
ATOM 2633 N N . LEU B 1 119 ? -11.472 91.797 3.697 1.00 17.70 97 LEU B N 1
ATOM 2634 C CA . LEU B 1 119 ? -11.255 93.110 4.335 1.00 17.88 97 LEU B CA 1
ATOM 2635 C C . LEU B 1 119 ? -11.945 94.246 3.589 1.00 18.59 97 LEU B C 1
ATOM 2636 O O . LEU B 1 119 ? -12.738 94.967 4.179 1.00 18.85 97 LEU B O 1
ATOM 2641 N N . ALA B 1 120 ? -11.663 94.379 2.291 1.00 20.01 98 ALA B N 1
ATOM 2642 C CA . ALA B 1 120 ? -12.344 95.345 1.406 1.00 20.65 98 ALA B CA 1
ATOM 2643 C C . ALA B 1 120 ? -13.873 95.307 1.557 1.00 20.89 98 ALA B C 1
ATOM 2644 O O . ALA B 1 120 ? -14.532 96.342 1.529 1.00 21.71 98 ALA B O 1
ATOM 2646 N N . SER B 1 121 ? -14.436 94.116 1.713 1.00 20.93 99 SER B N 1
ATOM 2647 C CA . SER B 1 121 ? -15.890 93.989 1.869 1.00 20.59 99 SER B CA 1
ATOM 2648 C C . SER B 1 121 ? -16.297 94.647 3.186 1.00 19.87 99 SER B C 1
ATOM 2649 O O . SER B 1 121 ? -17.268 95.396 3.229 1.00 19.30 99 SER B O 1
ATOM 2652 N N . LEU B 1 122 ? -15.523 94.408 4.245 1.00 18.44 100 LEU B N 1
ATOM 2653 C CA . LEU B 1 122 ? -15.788 95.028 5.510 1.00 18.12 100 LEU B CA 1
ATOM 2654 C C . LEU B 1 122 ? -15.536 96.535 5.486 1.00 17.91 100 LEU B C 1
ATOM 2655 O O . LEU B 1 122 ? -16.277 97.252 6.122 1.00 17.81 100 LEU B O 1
ATOM 2660 N N . GLN B 1 123 ? -14.475 96.997 4.802 1.00 18.32 101 GLN B N 1
ATOM 2661 C CA . GLN B 1 123 ? -14.122 98.427 4.779 1.00 19.23 101 GLN B CA 1
ATOM 2662 C C . GLN B 1 123 ? -15.243 99.220 4.099 1.00 19.74 101 GLN B C 1
ATOM 2663 O O . GLN B 1 123 ? -15.554 100.310 4.523 1.00 19.85 101 GLN B O 1
ATOM 2669 N N . ALA B 1 124 ? -15.816 98.660 3.031 1.00 20.47 102 ALA B N 1
ATOM 2670 C CA . ALA B 1 124 ? -16.947 99.256 2.305 1.00 20.12 102 ALA B CA 1
ATOM 2671 C C . ALA B 1 124 ? -18.139 99.519 3.249 1.00 20.60 102 ALA B C 1
ATOM 2672 O O . ALA B 1 124 ? -18.698 100.610 3.245 1.00 19.48 102 ALA B O 1
ATOM 2674 N N . VAL B 1 125 ? -18.505 98.525 4.064 1.00 20.58 103 VAL B N 1
ATOM 2675 C CA . VAL B 1 125 ? -19.588 98.692 5.046 1.00 20.67 103 VAL B CA 1
ATOM 2676 C C . VAL B 1 125 ? -19.234 99.705 6.138 1.00 20.14 103 VAL B C 1
ATOM 2677 O O . VAL B 1 125 ? -20.079 100.525 6.501 1.00 19.95 103 VAL B O 1
ATOM 2681 N N . VAL B 1 126 ? -18.011 99.636 6.678 1.00 19.43 104 VAL B N 1
ATOM 2682 C CA . VAL B 1 126 ? -17.570 100.641 7.667 1.00 19.51 104 VAL B CA 1
ATOM 2683 C C . VAL B 1 126 ? -17.685 102.063 7.101 1.00 20.29 104 VAL B C 1
ATOM 2684 O O . VAL B 1 126 ? -18.159 102.975 7.765 1.00 20.22 104 VAL B O 1
ATOM 2688 N N . ASP B 1 127 ? -17.231 102.246 5.869 1.00 21.20 105 ASP B N 1
ATOM 2689 C CA . ASP B 1 127 ? -17.280 103.562 5.232 1.00 21.99 105 ASP B CA 1
ATOM 2690 C C . ASP B 1 127 ? -18.700 104.076 5.066 1.00 22.80 105 ASP B C 1
ATOM 2691 O O . ASP B 1 127 ? -18.940 105.275 5.207 1.00 21.98 105 ASP B O 1
ATOM 2696 N N . GLU B 1 128 ? -19.646 103.174 4.829 1.00 22.69 106 GLU B N 1
ATOM 2697 C CA . GLU B 1 128 ? -21.048 103.560 4.698 1.00 23.90 106 GLU B CA 1
ATOM 2698 C C . GLU B 1 128 ? -21.659 103.968 6.055 1.00 22.95 106 GLU B C 1
ATOM 2699 O O . GLU B 1 128 ? -22.238 105.042 6.191 1.00 21.76 106 GLU B O 1
ATOM 2705 N N . ALA B 1 129 ? -21.453 103.132 7.068 1.00 21.88 107 ALA B N 1
ATOM 2706 C CA . ALA B 1 129 ? -21.810 103.485 8.440 1.00 21.54 107 ALA B CA 1
ATOM 2707 C C . ALA B 1 129 ? -21.230 104.844 8.882 1.00 21.45 107 ALA B C 1
ATOM 2708 O O . ALA B 1 129 ? -21.926 105.624 9.508 1.00 22.89 107 ALA B O 1
ATOM 2710 N N . LEU B 1 130 ? -19.962 105.124 8.577 1.00 21.62 108 LEU B N 1
ATOM 2711 C CA . LEU B 1 130 ? -19.358 106.410 8.949 1.00 21.72 108 LEU B CA 1
ATOM 2712 C C . LEU B 1 130 ? -19.986 107.601 8.188 1.00 22.70 108 LEU B C 1
ATOM 2713 O O . LEU B 1 130 ? -20.169 108.687 8.752 1.00 22.65 108 LEU B O 1
ATOM 2718 N N . ALA B 1 131 ? -20.317 107.401 6.914 1.00 23.17 109 ALA B N 1
ATOM 2719 C CA . ALA B 1 131 ? -20.977 108.432 6.126 1.00 24.06 109 ALA B CA 1
ATOM 2720 C C . ALA B 1 131 ? -22.378 108.754 6.725 1.00 25.13 109 ALA B C 1
ATOM 2721 O O . ALA B 1 131 ? -22.858 109.901 6.679 1.00 26.66 109 ALA B O 1
ATOM 2723 N N . GLU B 1 132 ? -22.994 107.759 7.349 1.00 25.16 110 GLU B N 1
ATOM 2724 C CA . GLU B 1 132 ? -24.385 107.845 7.836 1.00 25.95 110 GLU B CA 1
ATOM 2725 C C . GLU B 1 132 ? -24.506 108.226 9.300 1.00 24.44 110 GLU B C 1
ATOM 2726 O O . GLU B 1 132 ? -25.321 109.067 9.649 1.00 24.41 110 GLU B O 1
ATOM 2732 N N . PHE B 1 133 ? -23.734 107.566 10.156 1.00 22.99 111 PHE B N 1
ATOM 2733 C CA . PHE B 1 133 ? -23.785 107.794 11.600 1.00 22.05 111 PHE B CA 1
ATOM 2734 C C . PHE B 1 133 ? -22.674 108.688 12.107 1.00 20.62 111 PHE B C 1
ATOM 2735 O O . PHE B 1 133 ? -22.804 109.280 13.168 1.00 20.17 111 PHE B O 1
ATOM 2743 N N . GLY B 1 134 ? -21.554 108.727 11.405 1.00 19.74 112 GLY B N 1
ATOM 2744 C CA . GLY B 1 134 ? -20.404 109.551 11.825 1.00 19.36 112 GLY B CA 1
ATOM 2745 C C . GLY B 1 134 ? -19.361 108.830 12.668 1.00 18.10 112 GLY B C 1
ATOM 2746 O O . GLY B 1 134 ? -18.257 109.308 12.822 1.00 16.85 112 GLY B O 1
ATOM 2747 N N . HIS B 1 135 ? -19.695 107.667 13.209 1.00 18.08 113 HIS B N 1
ATOM 2748 C CA . HIS B 1 135 ? -18.824 107.008 14.181 1.00 17.63 113 HIS B CA 1
ATOM 2749 C C . HIS B 1 135 ? -19.306 105.592 14.486 1.00 16.48 113 HIS B C 1
ATOM 2750 O O . HIS B 1 135 ? -20.459 105.282 14.250 1.00 15.02 113 HIS B O 1
ATOM 2757 N N . ILE B 1 136 ? -18.372 104.755 14.951 1.00 15.51 114 ILE B N 1
ATOM 2758 C CA . ILE B 1 136 ? -18.642 103.396 15.466 1.00 14.63 114 ILE B CA 1
ATOM 2759 C C . ILE B 1 136 ? -17.986 103.310 16.846 1.00 13.96 114 ILE B C 1
ATOM 2760 O O . ILE B 1 136 ? -16.782 103.528 16.998 1.00 13.10 114 ILE B O 1
ATOM 2765 N N . ASP B 1 137 ? -18.780 102.986 17.848 1.00 13.19 115 ASP B N 1
ATOM 2766 C CA . ASP B 1 137 ? -18.278 103.004 19.213 1.00 13.83 115 ASP B CA 1
ATOM 2767 C C . ASP B 1 137 ? -17.991 101.604 19.753 1.00 12.78 115 ASP B C 1
ATOM 2768 O O . ASP B 1 137 ? -17.118 101.453 20.578 1.00 11.27 115 ASP B O 1
ATOM 2773 N N . ILE B 1 138 ? -18.772 100.624 19.290 1.00 12.45 116 ILE B N 1
ATOM 2774 C CA . ILE B 1 138 ? -18.746 99.260 19.801 1.00 11.99 116 ILE B CA 1
ATOM 2775 C C . ILE B 1 138 ? -18.566 98.281 18.608 1.00 11.90 116 ILE B C 1
ATOM 2776 O O . ILE B 1 138 ? -19.291 98.349 17.626 1.00 13.82 116 ILE B O 1
ATOM 2781 N N . LEU B 1 139 ? -17.579 97.404 18.702 1.00 11.94 117 LEU B N 1
ATOM 2782 C CA . LEU B 1 139 ? -17.400 96.304 17.773 1.00 11.19 117 LEU B CA 1
ATOM 2783 C C . LEU B 1 139 ? -17.693 94.967 18.513 1.00 10.33 117 LEU B C 1
ATOM 2784 O O . LEU B 1 139 ? -17.022 94.648 19.493 1.00 11.21 117 LEU B O 1
ATOM 2789 N N . VAL B 1 140 ? -18.700 94.226 18.067 1.00 9.92 118 VAL B N 1
ATOM 2790 C CA . VAL B 1 140 ? -19.004 92.888 18.577 1.00 9.66 118 VAL B CA 1
ATOM 2791 C C . VAL B 1 140 ? -18.539 91.906 17.510 1.00 11.42 118 VAL B C 1
ATOM 2792 O O . VAL B 1 140 ? -19.165 91.758 16.459 1.00 10.60 118 VAL B O 1
ATOM 2796 N N . SER B 1 141 ? -17.380 91.299 17.745 1.00 13.31 119 SER B N 1
ATOM 2797 C CA . SER B 1 141 ? -16.857 90.339 16.797 1.00 14.99 119 SER B CA 1
ATOM 2798 C C . SER B 1 141 ? -17.480 89.002 17.200 1.00 16.71 119 SER B C 1
ATOM 2799 O O . SER B 1 141 ? -17.023 88.303 18.131 1.00 15.98 119 SER B O 1
ATOM 2802 N N . ASN B 1 142 ? -18.535 88.673 16.492 1.00 19.29 120 ASN B N 1
ATOM 2803 C CA . ASN B 1 142 ? -19.405 87.593 16.875 1.00 22.05 120 ASN B CA 1
ATOM 2804 C C . ASN B 1 142 ? -19.055 86.320 16.107 1.00 24.02 120 ASN B C 1
ATOM 2805 O O . ASN B 1 142 ? -18.341 86.381 15.096 1.00 25.87 120 ASN B O 1
ATOM 2810 N N . VAL B 1 143 ? -19.761 85.258 16.487 1.00 24.90 121 VAL B N 1
ATOM 2811 C CA . VAL B 1 143 ? -19.264 83.909 16.840 1.00 26.04 121 VAL B CA 1
ATOM 2812 C C . VAL B 1 143 ? -18.608 82.961 15.806 1.00 24.99 121 VAL B C 1
ATOM 2813 O O . VAL B 1 143 ? -17.911 82.032 16.227 1.00 26.69 121 VAL B O 1
ATOM 2817 N N . GLY B 1 144 ? -18.752 83.191 14.499 1.00 22.80 122 GLY B N 1
ATOM 2818 C CA . GLY B 1 144 ? -18.036 82.375 13.537 1.00 21.71 122 GLY B CA 1
ATOM 2819 C C . GLY B 1 144 ? -18.598 80.967 13.302 1.00 20.57 122 GLY B C 1
ATOM 2820 O O . GLY B 1 144 ? -19.789 80.751 13.466 1.00 21.36 122 GLY B O 1
ATOM 2821 N N . ILE B 1 145 ? -17.752 80.014 12.894 1.00 17.88 123 ILE B N 1
ATOM 2822 C CA . ILE B 1 145 ? -18.223 78.688 12.453 1.00 17.38 123 ILE B CA 1
ATOM 2823 C C . ILE B 1 145 ? -17.440 77.541 13.028 1.00 16.42 123 ILE B C 1
ATOM 2824 O O . ILE B 1 145 ? -16.346 77.734 13.538 1.00 16.95 123 ILE B O 1
ATOM 2829 N N . SER B 1 146 ? -17.990 76.335 12.908 1.00 16.42 124 SER B N 1
ATOM 2830 C CA A SER B 1 146 ? -17.332 75.128 13.397 0.60 16.98 124 SER B CA 1
ATOM 2831 C CA B SER B 1 146 ? -17.294 75.139 13.347 0.40 16.49 124 SER B CA 1
ATOM 2832 C C . SER B 1 146 ? -17.807 73.876 12.663 1.00 17.13 124 SER B C 1
ATOM 2833 O O . SER B 1 146 ? -18.927 73.825 12.175 1.00 17.75 124 SER B O 1
ATOM 2838 N N . ASN B 1 147 ? -16.944 72.866 12.620 1.00 16.70 125 ASN B N 1
ATOM 2839 C CA . ASN B 1 147 ? -17.306 71.511 12.214 1.00 16.47 125 ASN B CA 1
ATOM 2840 C C . ASN B 1 147 ? -16.371 70.584 12.968 1.00 16.08 125 ASN B C 1
ATOM 2841 O O . ASN B 1 147 ? -15.651 71.049 13.842 1.00 13.73 125 ASN B O 1
ATOM 2846 N N . GLN B 1 148 ? -16.383 69.292 12.645 1.00 16.52 126 GLN B N 1
ATOM 2847 C CA . GLN B 1 148 ? -15.809 68.279 13.522 1.00 16.99 126 GLN B CA 1
ATOM 2848 C C . GLN B 1 148 ? -14.704 67.498 12.841 1.00 15.95 126 GLN B C 1
ATOM 2849 O O . GLN B 1 148 ? -14.712 67.308 11.616 1.00 14.39 126 GLN B O 1
ATOM 2855 N N . GLY B 1 149 ? -13.750 67.052 13.651 1.00 14.34 127 GLY B N 1
ATOM 2856 C CA . GLY B 1 149 ? -12.763 66.060 13.206 1.00 14.79 127 GLY B CA 1
ATOM 2857 C C . GLY B 1 149 ? -11.645 65.961 14.222 1.00 14.04 127 GLY B C 1
ATOM 2858 O O . GLY B 1 149 ? -11.271 66.965 14.839 1.00 12.82 127 GLY B O 1
ATOM 2859 N N . GLU B 1 150 ? -11.109 64.755 14.388 1.00 13.49 128 GLU B N 1
ATOM 2860 C CA . GLU B 1 150 ? -9.946 64.563 15.239 1.00 13.95 128 GLU B CA 1
ATOM 2861 C C . GLU B 1 150 ? -8.719 65.109 14.535 1.00 12.34 128 GLU B C 1
ATOM 2862 O O . GLU B 1 150 ? -8.766 65.329 13.305 1.00 12.90 128 GLU B O 1
ATOM 2868 N N . VAL B 1 151 ? -7.624 65.311 15.279 1.00 11.58 129 VAL B N 1
ATOM 2869 C CA . VAL B 1 151 ? -6.383 65.886 14.737 1.00 10.72 129 VAL B CA 1
ATOM 2870 C C . VAL B 1 151 ? -5.875 65.120 13.504 1.00 11.18 129 VAL B C 1
ATOM 2871 O O . VAL B 1 151 ? -5.455 65.730 12.504 1.00 10.77 129 VAL B O 1
ATOM 2875 N N . VAL B 1 152 ? -5.883 63.786 13.576 1.00 11.41 130 VAL B N 1
ATOM 2876 C CA . VAL B 1 152 ? -5.416 62.952 12.449 1.00 12.04 130 VAL B CA 1
ATOM 2877 C C . VAL B 1 152 ? -6.412 62.942 11.262 1.00 13.13 130 VAL B C 1
ATOM 2878 O O . VAL B 1 152 ? -6.050 62.586 10.158 1.00 13.27 130 VAL B O 1
ATOM 2882 N N . SER B 1 153 ? -7.649 63.378 11.492 1.00 13.43 131 SER B N 1
ATOM 2883 C CA . SER B 1 153 ? -8.738 63.278 10.491 1.00 15.18 131 SER B CA 1
ATOM 2884 C C . SER B 1 153 ? -9.181 64.596 9.868 1.00 14.26 131 SER B C 1
ATOM 2885 O O . SER B 1 153 ? -9.791 64.575 8.818 1.00 14.00 131 SER B O 1
ATOM 2888 N N . LEU B 1 154 ? -8.854 65.730 10.480 1.00 12.90 132 LEU B N 1
ATOM 2889 C CA . LEU B 1 154 ? -9.215 67.033 9.913 1.00 12.53 132 LEU B CA 1
ATOM 2890 C C . LEU B 1 154 ? -8.527 67.283 8.547 1.00 12.88 132 LEU B C 1
ATOM 2891 O O . LEU B 1 154 ? -7.454 66.746 8.244 1.00 12.67 132 LEU B O 1
ATOM 2896 N N . THR B 1 155 ? -9.136 68.136 7.745 1.00 12.14 133 THR B N 1
ATOM 2897 C CA . THR B 1 155 ? -8.582 68.472 6.441 1.00 12.25 133 THR B CA 1
ATOM 2898 C C . THR B 1 155 ? -7.937 69.856 6.487 1.00 11.83 133 THR B C 1
ATOM 2899 O O . THR B 1 155 ? -8.223 70.702 7.376 1.00 10.12 133 THR B O 1
ATOM 2903 N N . ASP B 1 156 ? -7.088 70.107 5.495 1.00 11.72 134 ASP B N 1
ATOM 2904 C CA . ASP B 1 156 ? -6.605 71.434 5.253 1.00 11.40 134 ASP B CA 1
ATOM 2905 C C . ASP B 1 156 ? -7.751 72.451 5.038 1.00 11.82 134 ASP B C 1
ATOM 2906 O O . ASP B 1 156 ? -7.690 73.578 5.539 1.00 10.70 134 ASP B O 1
ATOM 2911 N N . GLN B 1 157 ? -8.780 72.038 4.313 1.00 11.21 135 GLN B N 1
ATOM 2912 C CA . GLN B 1 157 ? -9.924 72.942 4.060 1.00 12.85 135 GLN B CA 1
ATOM 2913 C C . GLN B 1 157 ? -10.634 73.306 5.351 1.00 11.96 135 GLN B C 1
ATOM 2914 O O . GLN B 1 157 ? -10.933 74.456 5.584 1.00 11.33 135 GLN B O 1
ATOM 2920 N N . GLN B 1 158 ? -10.798 72.331 6.242 1.00 12.62 136 GLN B N 1
ATOM 2921 C CA . GLN B 1 158 ? -11.403 72.581 7.573 1.00 11.48 136 GLN B CA 1
ATOM 2922 C C . GLN B 1 158 ? -10.616 73.617 8.390 1.00 11.00 136 GLN B C 1
ATOM 2923 O O . GLN B 1 158 ? -11.209 74.596 8.893 1.00 10.12 136 GLN B O 1
ATOM 2929 N N . TRP B 1 159 ? -9.294 73.451 8.489 1.00 10.03 137 TRP B N 1
ATOM 2930 C CA . TRP B 1 159 ? -8.470 74.456 9.173 1.00 10.41 137 TRP B CA 1
ATOM 2931 C C . TRP B 1 159 ? -8.535 75.813 8.482 1.00 9.68 137 TRP B C 1
ATOM 2932 O O . TRP B 1 159 ? -8.602 76.840 9.147 1.00 9.81 137 TRP B O 1
ATOM 2943 N N . SER B 1 160 ? -8.487 75.839 7.146 1.00 10.35 138 SER B N 1
ATOM 2944 C CA . SER B 1 160 ? -8.447 77.129 6.437 1.00 11.42 138 SER B CA 1
ATOM 2945 C C . SER B 1 160 ? -9.752 77.892 6.674 1.00 11.70 138 SER B C 1
ATOM 2946 O O . SER B 1 160 ? -9.721 79.083 7.005 1.00 13.13 138 SER B O 1
ATOM 2949 N N . ASP B 1 161 ? -10.894 77.218 6.455 1.00 11.89 139 ASP B N 1
ATOM 2950 C CA . ASP B 1 161 ? -12.208 77.836 6.644 1.00 11.47 139 ASP B CA 1
ATOM 2951 C C . ASP B 1 161 ? -12.368 78.356 8.088 1.00 10.83 139 ASP B C 1
ATOM 2952 O O . ASP B 1 161 ? -12.886 79.473 8.313 1.00 11.15 139 ASP B O 1
ATOM 2957 N N . ILE B 1 162 ? -11.995 77.540 9.072 1.00 10.05 140 ILE B N 1
ATOM 2958 C CA . ILE B 1 162 ? -12.251 77.937 10.482 1.00 9.73 140 ILE B CA 1
ATOM 2959 C C . ILE B 1 162 ? -11.308 79.073 10.882 1.00 9.75 140 ILE B C 1
ATOM 2960 O O . ILE B 1 162 ? -11.753 80.065 11.494 1.00 9.90 140 ILE B O 1
ATOM 2965 N N . LEU B 1 163 ? -10.030 78.998 10.502 1.00 9.87 141 LEU B N 1
ATOM 2966 C CA . LEU B 1 163 ? -9.162 80.110 10.814 1.00 9.64 141 LEU B CA 1
ATOM 2967 C C . LEU B 1 163 ? -9.557 81.403 10.089 1.00 10.23 141 LEU B C 1
ATOM 2968 O O . LEU B 1 163 ? -9.541 82.477 10.709 1.00 11.56 141 LEU B O 1
ATOM 2973 N N . GLN B 1 164 ? -9.904 81.304 8.791 1.00 11.62 142 GLN B N 1
ATOM 2974 C CA A GLN B 1 164 ? -10.300 82.448 7.978 0.50 11.32 142 GLN B CA 1
ATOM 2975 C CA B GLN B 1 164 ? -10.264 82.468 7.994 0.50 11.11 142 GLN B CA 1
ATOM 2976 C C . GLN B 1 164 ? -11.491 83.211 8.535 1.00 11.11 142 GLN B C 1
ATOM 2977 O O . GLN B 1 164 ? -11.451 84.456 8.642 1.00 8.98 142 GLN B O 1
ATOM 2988 N N . THR B 1 165 ? -12.542 82.477 8.920 1.00 9.79 143 THR B N 1
ATOM 2989 C CA . THR B 1 165 ? -13.772 83.128 9.463 1.00 10.21 143 THR B CA 1
ATOM 2990 C C . THR B 1 165 ? -13.651 83.566 10.899 1.00 9.61 143 THR B C 1
ATOM 2991 O O . THR B 1 165 ? -13.976 84.721 11.228 1.00 9.19 143 THR B O 1
ATOM 2995 N N . ASN B 1 166 ? -13.171 82.647 11.732 1.00 8.75 144 ASN B N 1
ATOM 2996 C CA . ASN B 1 166 ? -13.040 82.864 13.177 1.00 9.21 144 ASN B CA 1
ATOM 2997 C C . ASN B 1 166 ? -11.907 83.794 13.666 1.00 8.64 144 ASN B C 1
ATOM 2998 O O . ASN B 1 166 ? -12.067 84.468 14.671 1.00 9.17 144 ASN B O 1
ATOM 3003 N N . LEU B 1 167 ? -10.758 83.793 13.013 1.00 7.70 145 LEU B N 1
ATOM 3004 C CA . LEU B 1 167 ? -9.565 84.448 13.568 1.00 8.29 145 LEU B CA 1
ATOM 3005 C C . LEU B 1 167 ? -9.178 85.568 12.659 1.00 7.62 145 LEU B C 1
ATOM 3006 O O . LEU B 1 167 ? -9.230 86.721 13.072 1.00 6.62 145 LEU B O 1
ATOM 3011 N N . ILE B 1 168 ? -8.915 85.261 11.388 1.00 8.49 146 ILE B N 1
ATOM 3012 C CA . ILE B 1 168 ? -8.607 86.316 10.412 1.00 9.67 146 ILE B CA 1
ATOM 3013 C C . ILE B 1 168 ? -9.827 87.219 10.272 1.00 9.69 146 ILE B C 1
ATOM 3014 O O . ILE B 1 168 ? -9.684 88.424 10.247 1.00 9.61 146 ILE B O 1
ATOM 3019 N N . GLY B 1 169 ? -11.037 86.647 10.277 1.00 10.47 147 GLY B N 1
ATOM 3020 C CA . GLY B 1 169 ? -12.274 87.465 10.145 1.00 9.44 147 GLY B CA 1
ATOM 3021 C C . GLY B 1 169 ? -12.343 88.455 11.287 1.00 9.73 147 GLY B C 1
ATOM 3022 O O . GLY B 1 169 ? -12.608 89.645 11.089 1.00 9.76 147 GLY B O 1
ATOM 3023 N N . ALA B 1 170 ? -12.032 87.977 12.492 1.00 9.03 148 ALA B N 1
ATOM 3024 C CA . ALA B 1 170 ? -12.099 88.813 13.685 1.00 7.99 148 ALA B CA 1
ATOM 3025 C C . ALA B 1 170 ? -11.092 89.940 13.545 1.00 8.48 148 ALA B C 1
ATOM 3026 O O . ALA B 1 170 ? -11.432 91.111 13.825 1.00 8.49 148 ALA B O 1
ATOM 3028 N N . TRP B 1 171 ? -9.881 89.616 13.075 1.00 8.56 149 TRP B N 1
ATOM 3029 C CA . TRP B 1 171 ? -8.845 90.622 12.870 1.00 8.49 149 TRP B CA 1
ATOM 3030 C C . TRP B 1 171 ? -9.278 91.651 11.806 1.00 9.36 149 TRP B C 1
ATOM 3031 O O . TRP B 1 171 ? -9.123 92.854 12.007 1.00 9.60 149 TRP B O 1
ATOM 3042 N N . HIS B 1 172 ? -9.830 91.190 10.692 1.00 10.12 150 HIS B N 1
ATOM 3043 C CA . HIS B 1 172 ? -10.453 92.096 9.692 1.00 10.89 150 HIS B CA 1
ATOM 3044 C C . HIS B 1 172 ? -11.428 93.139 10.236 1.00 11.81 150 HIS B C 1
ATOM 3045 O O . HIS B 1 172 ? -11.320 94.324 9.874 1.00 11.09 150 HIS B O 1
ATOM 3052 N N . ALA B 1 173 ? -12.375 92.696 11.068 1.00 11.20 151 ALA B N 1
ATOM 3053 C CA . ALA B 1 173 ? -13.290 93.612 11.752 1.00 11.61 151 ALA B CA 1
ATOM 3054 C C . ALA B 1 173 ? -12.525 94.678 12.552 1.00 11.79 151 ALA B C 1
ATOM 3055 O O . ALA B 1 173 ? -12.798 95.864 12.402 1.00 12.32 151 ALA B O 1
ATOM 3057 N N . CYS B 1 174 ? -11.608 94.255 13.422 1.00 12.44 152 CYS B N 1
ATOM 3058 C CA . CYS B 1 174 ? -10.747 95.208 14.153 1.00 13.04 152 CYS B CA 1
ATOM 3059 C C . CYS B 1 174 ? -10.025 96.177 13.207 1.00 14.34 152 CYS B C 1
ATOM 3060 O O . CYS B 1 174 ? -10.096 97.404 13.353 1.00 14.23 152 CYS B O 1
ATOM 3063 N N . ARG B 1 175 ? -9.342 95.606 12.232 1.00 14.45 153 ARG B N 1
ATOM 3064 C CA . ARG B 1 175 ? -8.606 96.369 11.222 1.00 16.26 153 ARG B CA 1
ATOM 3065 C C . ARG B 1 175 ? -9.499 97.400 10.535 1.00 15.25 153 ARG B C 1
ATOM 3066 O O . ARG B 1 175 ? -9.094 98.553 10.349 1.00 15.61 153 ARG B O 1
ATOM 3074 N N . ALA B 1 176 ? -10.725 96.999 10.203 1.00 14.94 154 ALA B N 1
ATOM 3075 C CA . ALA B 1 176 ? -11.687 97.898 9.505 1.00 14.42 154 ALA B CA 1
ATOM 3076 C C . ALA B 1 176 ? -12.261 99.016 10.401 1.00 13.95 154 ALA B C 1
ATOM 3077 O O . ALA B 1 176 ? -12.379 100.149 9.965 1.00 12.32 154 ALA B O 1
ATOM 3079 N N . VAL B 1 177 ? -12.550 98.704 11.656 1.00 13.59 155 VAL B N 1
ATOM 3080 C CA . VAL B 1 177 ? -13.274 99.626 12.568 1.00 13.61 155 VAL B CA 1
ATOM 3081 C C . VAL B 1 177 ? -12.378 100.532 13.419 1.00 13.75 155 VAL B C 1
ATOM 3082 O O . VAL B 1 177 ? -12.716 101.738 13.650 1.00 13.82 155 VAL B O 1
ATOM 3086 N N . LEU B 1 178 ? -11.229 99.989 13.869 1.00 12.30 156 LEU B N 1
ATOM 3087 C CA . LEU B 1 178 ? -10.377 100.711 14.837 1.00 13.06 156 LEU B CA 1
ATOM 3088 C C . LEU B 1 178 ? -9.825 102.084 14.381 1.00 12.11 156 LEU B C 1
ATOM 3089 O O . LEU B 1 178 ? -9.708 102.981 15.221 1.00 11.45 156 LEU B O 1
ATOM 3094 N N . PRO B 1 179 ? -9.432 102.235 13.097 1.00 13.19 157 PRO B N 1
ATOM 3095 C CA . PRO B 1 179 ? -8.853 103.557 12.749 1.00 14.29 157 PRO B CA 1
ATOM 3096 C C . PRO B 1 179 ? -9.779 104.736 13.000 1.00 14.55 157 PRO B C 1
ATOM 3097 O O . PRO B 1 179 ? -9.324 105.767 13.481 1.00 15.83 157 PRO B O 1
ATOM 3101 N N . SER B 1 180 ? -11.060 104.604 12.692 1.00 15.03 158 SER B N 1
ATOM 3102 C CA . SER B 1 180 ? -11.989 105.696 12.965 1.00 15.70 158 SER B CA 1
ATOM 3103 C C . SER B 1 180 ? -12.171 105.858 14.470 1.00 15.96 158 SER B C 1
ATOM 3104 O O . SER B 1 180 ? -12.170 106.975 15.010 1.00 14.42 158 SER B O 1
ATOM 3107 N N . MET B 1 181 ? -12.286 104.722 15.155 1.00 15.31 159 MET B N 1
ATOM 3108 C CA . MET B 1 181 ? -12.518 104.748 16.577 1.00 16.01 159 MET B CA 1
ATOM 3109 C C . MET B 1 181 ? -11.349 105.455 17.286 1.00 16.26 159 MET B C 1
ATOM 3110 O O . MET B 1 181 ? -11.573 106.321 18.155 1.00 18.48 159 MET B O 1
ATOM 3115 N N . ILE B 1 182 ? -10.116 105.129 16.909 1.00 15.76 160 ILE B N 1
ATOM 3116 C CA . ILE B 1 182 ? -8.963 105.812 17.470 1.00 16.07 160 ILE B CA 1
ATOM 3117 C C . ILE B 1 182 ? -8.989 107.300 17.112 1.00 17.95 160 ILE B C 1
ATOM 3118 O O . ILE B 1 182 ? -8.779 108.134 17.982 1.00 17.91 160 ILE B O 1
ATOM 3123 N N . GLU B 1 183 ? -9.271 107.629 15.842 1.00 19.33 161 GLU B N 1
ATOM 3124 C CA . GLU B 1 183 ? -9.170 109.017 15.376 1.00 21.32 161 GLU B CA 1
ATOM 3125 C C . GLU B 1 183 ? -10.185 109.938 16.050 1.00 21.54 161 GLU B C 1
ATOM 3126 O O . GLU B 1 183 ? -9.867 111.082 16.333 1.00 21.69 161 GLU B O 1
ATOM 3132 N N . ARG B 1 184 ? -11.405 109.445 16.295 1.00 21.53 162 ARG B N 1
ATOM 3133 C CA . ARG B 1 184 ? -12.430 110.232 16.954 1.00 21.67 162 ARG B CA 1
ATOM 3134 C C . ARG B 1 184 ? -12.030 110.596 18.398 1.00 21.39 162 ARG B C 1
ATOM 3135 O O . ARG B 1 184 ? -12.408 111.630 18.911 1.00 20.46 162 ARG B O 1
ATOM 3137 N N . GLY B 1 185 ? -11.222 109.771 19.031 1.00 21.15 163 GLY B N 1
ATOM 3138 C CA . GLY B 1 185 ? -10.698 110.069 20.368 1.00 21.28 163 GLY B CA 1
ATOM 3139 C C . GLY B 1 185 ? -11.742 110.051 21.481 1.00 21.07 163 GLY B C 1
ATOM 3140 O O . GLY B 1 185 ? -11.578 110.740 22.479 1.00 21.86 163 GLY B O 1
ATOM 3141 N N . GLN B 1 186 ? -12.823 109.299 21.292 1.00 19.97 164 GLN B N 1
ATOM 3142 C CA . GLN B 1 186 ? -13.863 109.120 22.322 1.00 20.26 164 GLN B CA 1
ATOM 3143 C C . GLN B 1 186 ? -13.767 107.760 23.017 1.00 18.64 164 GLN B C 1
ATOM 3144 O O . GLN B 1 186 ? -14.610 107.412 23.790 1.00 18.21 164 GLN B O 1
ATOM 3150 N N . GLY B 1 187 ? -12.750 106.977 22.711 1.00 17.61 165 GLY B N 1
ATOM 3151 C CA . GLY B 1 187 ? -12.696 105.605 23.210 1.00 16.14 165 GLY B CA 1
ATOM 3152 C C . GLY B 1 187 ? -13.759 104.729 22.567 1.00 15.94 165 GLY B C 1
ATOM 3153 O O . GLY B 1 187 ? -14.303 105.055 21.496 1.00 16.30 165 GLY B O 1
ATOM 3154 N N . GLY B 1 188 ? -14.037 103.598 23.200 1.00 14.48 166 GLY B N 1
ATOM 3155 C CA . GLY B 1 188 ? -14.878 102.607 22.594 1.00 14.65 166 GLY B CA 1
ATOM 3156 C C . GLY B 1 188 ? -14.761 101.267 23.272 1.00 13.99 166 GLY B C 1
ATOM 3157 O O . GLY B 1 188 ? -14.158 101.139 24.362 1.00 14.34 166 GLY B O 1
ATOM 3158 N N . SER B 1 189 ? -15.284 100.274 22.585 1.00 12.64 167 SER B N 1
ATOM 3159 C CA . SER B 1 189 ? -15.369 98.907 23.080 1.00 12.25 167 SER B CA 1
ATOM 3160 C C . SER B 1 189 ? -15.221 97.943 21.930 1.00 11.67 167 SER B C 1
ATOM 3161 O O . SER B 1 189 ? -15.850 98.095 20.884 1.00 11.94 167 SER B O 1
ATOM 3164 N N . VAL B 1 190 ? -14.355 96.966 22.121 1.00 11.63 168 VAL B N 1
ATOM 3165 C CA . VAL B 1 190 ? -14.207 95.837 21.222 1.00 9.85 168 VAL B CA 1
ATOM 3166 C C . VAL B 1 190 ? -14.514 94.587 22.079 1.00 10.03 168 VAL B C 1
ATOM 3167 O O . VAL B 1 190 ? -13.842 94.350 23.076 1.00 8.76 168 VAL B O 1
ATOM 3171 N N . ILE B 1 191 ? -15.551 93.834 21.725 1.00 9.26 169 ILE B N 1
ATOM 3172 C CA . ILE B 1 191 ? -15.978 92.660 22.487 1.00 9.84 169 ILE B CA 1
ATOM 3173 C C . ILE B 1 191 ? -15.901 91.430 21.553 1.00 9.35 169 ILE B C 1
ATOM 3174 O O . ILE B 1 191 ? -16.686 91.304 20.619 1.00 10.37 169 ILE B O 1
ATOM 3179 N N . PHE B 1 192 ? -14.922 90.564 21.761 1.00 9.61 170 PHE B N 1
ATOM 3180 C CA . PHE B 1 192 ? -14.859 89.297 21.010 1.00 9.18 170 PHE B CA 1
ATOM 3181 C C . PHE B 1 192 ? -15.786 88.276 21.613 1.00 9.85 170 PHE B C 1
ATOM 3182 O O . PHE B 1 192 ? -15.626 87.951 22.796 1.00 10.48 170 PHE B O 1
ATOM 3190 N N . VAL B 1 193 ? -16.744 87.774 20.816 1.00 9.85 171 VAL B N 1
ATOM 3191 C CA . VAL B 1 193 ? -17.590 86.681 21.238 1.00 10.23 171 VAL B CA 1
ATOM 3192 C C . VAL B 1 193 ? -16.828 85.382 20.969 1.00 10.58 171 VAL B C 1
ATOM 3193 O O . VAL B 1 193 ? -16.687 84.958 19.825 1.00 12.15 171 VAL B O 1
ATOM 3197 N N . SER B 1 194 ? -16.325 84.748 22.012 1.00 9.68 172 SER B N 1
ATOM 3198 C CA . SER B 1 194 ? -15.354 83.660 21.834 1.00 9.32 172 SER B CA 1
ATOM 3199 C C . SER B 1 194 ? -16.038 82.430 22.362 1.00 10.08 172 SER B C 1
ATOM 3200 O O . SER B 1 194 ? -17.225 82.247 22.052 1.00 10.02 172 SER B O 1
ATOM 3203 N N . SER B 1 195 ? -15.370 81.616 23.185 1.00 9.75 173 SER B N 1
ATOM 3204 C CA . SER B 1 195 ? -15.990 80.369 23.664 1.00 8.94 173 SER B CA 1
ATOM 3205 C C . SER B 1 195 ? -15.220 79.822 24.826 1.00 8.82 173 SER B C 1
ATOM 3206 O O . SER B 1 195 ? -14.005 80.166 24.995 1.00 8.84 173 SER B O 1
ATOM 3209 N N . THR B 1 196 ? -15.844 78.895 25.553 1.00 8.46 174 THR B N 1
ATOM 3210 C CA . THR B 1 196 ? -15.090 78.135 26.532 1.00 9.33 174 THR B CA 1
ATOM 3211 C C . THR B 1 196 ? -13.944 77.405 25.858 1.00 9.34 174 THR B C 1
ATOM 3212 O O . THR B 1 196 ? -12.927 77.202 26.501 1.00 7.49 174 THR B O 1
ATOM 3216 N N . VAL B 1 197 ? -14.053 77.102 24.545 1.00 9.49 175 VAL B N 1
ATOM 3217 C CA . VAL B 1 197 ? -12.956 76.410 23.881 1.00 10.20 175 VAL B CA 1
ATOM 3218 C C . VAL B 1 197 ? -11.802 77.331 23.433 1.00 9.02 175 VAL B C 1
ATOM 3219 O O . VAL B 1 197 ? -10.829 76.868 22.857 1.00 8.26 175 VAL B O 1
ATOM 3223 N N . GLY B 1 198 ? -11.903 78.625 23.714 1.00 8.85 176 GLY B N 1
ATOM 3224 C CA . GLY B 1 198 ? -10.751 79.518 23.640 1.00 7.08 176 GLY B CA 1
ATOM 3225 C C . GLY B 1 198 ? -9.956 79.458 24.934 1.00 8.00 176 GLY B C 1
ATOM 3226 O O . GLY B 1 198 ? -8.868 80.008 25.004 1.00 9.77 176 GLY B O 1
ATOM 3227 N N . LEU B 1 199 ? -10.457 78.732 25.935 1.00 7.10 177 LEU B N 1
ATOM 3228 C CA . LEU B 1 199 ? -9.816 78.666 27.263 1.00 7.09 177 LEU B CA 1
ATOM 3229 C C . LEU B 1 199 ? -9.528 77.242 27.783 1.00 7.14 177 LEU B C 1
ATOM 3230 O O . LEU B 1 199 ? -8.983 77.057 28.888 1.00 8.59 177 LEU B O 1
ATOM 3235 N N . ARG B 1 200 ? -9.867 76.252 26.986 1.00 5.90 178 ARG B N 1
ATOM 3236 C CA . ARG B 1 200 ? -9.632 74.829 27.257 1.00 7.25 178 ARG B CA 1
ATOM 3237 C C . ARG B 1 200 ? -9.550 74.127 25.928 1.00 6.46 178 ARG B C 1
ATOM 3238 O O . ARG B 1 200 ? -9.954 74.701 24.909 1.00 8.10 178 ARG B O 1
ATOM 3246 N N . GLY B 1 201 ? -9.093 72.886 25.935 1.00 7.60 179 GLY B N 1
ATOM 3247 C CA . GLY B 1 201 ? -9.036 72.074 24.731 1.00 7.87 179 GLY B CA 1
ATOM 3248 C C . GLY B 1 201 ? -10.378 71.488 24.336 1.00 8.02 179 GLY B C 1
ATOM 3249 O O . GLY B 1 201 ? -11.331 71.470 25.136 1.00 9.67 179 GLY B O 1
ATOM 3250 N N . ALA B 1 202 ? -10.477 71.062 23.084 1.00 8.25 180 ALA B N 1
ATOM 3251 C CA . ALA B 1 202 ? -11.750 70.547 22.544 1.00 8.68 180 ALA B CA 1
ATOM 3252 C C . ALA B 1 202 ? -11.462 69.364 21.667 1.00 9.05 180 ALA B C 1
ATOM 3253 O O . ALA B 1 202 ? -11.247 69.544 20.461 1.00 9.00 180 ALA B O 1
ATOM 3255 N N . PRO B 1 203 ? -11.497 68.124 22.241 1.00 9.55 181 PRO B N 1
ATOM 3256 C CA . PRO B 1 203 ? -11.281 66.943 21.392 1.00 10.19 181 PRO B CA 1
ATOM 3257 C C . PRO B 1 203 ? -12.299 66.822 20.263 1.00 10.58 181 PRO B C 1
ATOM 3258 O O . PRO B 1 203 ? -13.484 67.070 20.460 1.00 10.83 181 PRO B O 1
ATOM 3262 N N . GLY B 1 204 ? -11.817 66.498 19.063 1.00 12.29 182 GLY B N 1
ATOM 3263 C CA . GLY B 1 204 ? -12.675 66.441 17.879 1.00 12.47 182 GLY B CA 1
ATOM 3264 C C . GLY B 1 204 ? -12.954 67.815 17.279 1.00 12.70 182 GLY B C 1
ATOM 3265 O O . GLY B 1 204 ? -13.722 67.923 16.293 1.00 14.27 182 GLY B O 1
ATOM 3266 N N . GLN B 1 205 ? -12.333 68.855 17.844 1.00 11.53 183 GLN B N 1
ATOM 3267 C CA . GLN B 1 205 ? -12.536 70.242 17.412 1.00 11.56 183 GLN B CA 1
ATOM 3268 C C . GLN B 1 205 ? -11.270 71.094 17.590 1.00 10.21 183 GLN B C 1
ATOM 3269 O O . GLN B 1 205 ? -11.348 72.310 17.934 1.00 10.56 183 GLN B O 1
ATOM 3275 N N . SER B 1 206 ? -10.100 70.487 17.387 1.00 10.00 184 SER B N 1
ATOM 3276 C CA . SER B 1 206 ? -8.846 71.206 17.675 1.00 8.33 184 SER B CA 1
ATOM 3277 C C . SER B 1 206 ? -8.672 72.492 16.860 1.00 7.80 184 SER B C 1
ATOM 3278 O O . SER B 1 206 ? -8.068 73.452 17.335 1.00 7.46 184 SER B O 1
ATOM 3281 N N . HIS B 1 207 ? -9.129 72.491 15.615 1.00 7.63 185 HIS B N 1
ATOM 3282 C CA . HIS B 1 207 ? -9.089 73.696 14.771 1.00 8.50 185 HIS B CA 1
ATOM 3283 C C . HIS B 1 207 ? -9.988 74.834 15.304 1.00 8.11 185 HIS B C 1
ATOM 3284 O O . HIS B 1 207 ? -9.592 76.022 15.336 1.00 7.12 185 HIS B O 1
ATOM 3291 N N . TYR B 1 208 ? -11.171 74.474 15.772 1.00 8.45 186 TYR B N 1
ATOM 3292 C CA . TYR B 1 208 ? -12.086 75.463 16.367 1.00 9.08 186 TYR B CA 1
ATOM 3293 C C . TYR B 1 208 ? -11.500 76.027 17.674 1.00 8.46 186 TYR B C 1
ATOM 3294 O O . TYR B 1 208 ? -11.484 77.254 17.893 1.00 9.00 186 TYR B O 1
ATOM 3303 N N . ALA B 1 209 ? -10.988 75.147 18.517 1.00 8.42 187 ALA B N 1
ATOM 3304 C CA . ALA B 1 209 ? -10.348 75.553 19.762 1.00 7.78 187 ALA B CA 1
ATOM 3305 C C . ALA B 1 209 ? -9.089 76.348 19.475 1.00 7.43 187 ALA B C 1
ATOM 3306 O O . ALA B 1 209 ? -8.836 77.317 20.155 1.00 6.71 187 ALA B O 1
ATOM 3308 N N . ALA B 1 210 ? -8.318 75.972 18.458 1.00 7.53 188 ALA B N 1
ATOM 3309 C CA . ALA B 1 210 ? -7.127 76.777 18.090 1.00 7.42 188 ALA B CA 1
ATOM 3310 C C . ALA B 1 210 ? -7.500 78.190 17.680 1.00 8.56 188 ALA B C 1
ATOM 3311 O O . ALA B 1 210 ? -6.808 79.170 18.041 1.00 9.12 188 ALA B O 1
ATOM 3313 N N . SER B 1 211 ? -8.621 78.294 16.937 1.00 9.30 189 SER B N 1
ATOM 3314 C CA . SER B 1 211 ? -9.115 79.550 16.408 1.00 8.95 189 SER B CA 1
ATOM 3315 C C . SER B 1 211 ? -9.579 80.482 17.518 1.00 8.88 189 SER B C 1
ATOM 3316 O O . SER B 1 211 ? -9.289 81.660 17.485 1.00 8.81 189 SER B O 1
ATOM 3319 N N . LYS B 1 212 ? -10.319 79.972 18.481 1.00 8.99 190 LYS B N 1
ATOM 3320 C CA . LYS B 1 212 ? -10.798 80.759 19.628 1.00 8.33 190 LYS B CA 1
ATOM 3321 C C . LYS B 1 212 ? -9.717 81.031 20.683 1.00 6.85 190 LYS B C 1
ATOM 3322 O O . LYS B 1 212 ? -9.716 82.111 21.296 1.00 6.42 190 LYS B O 1
ATOM 3328 N N . HIS B 1 213 ? -8.757 80.123 20.867 1.00 7.28 191 HIS B N 1
ATOM 3329 C CA . HIS B 1 213 ? -7.489 80.491 21.589 1.00 7.22 191 HIS B CA 1
ATOM 3330 C C . HIS B 1 213 ? -6.757 81.661 20.901 1.00 8.19 191 HIS B C 1
ATOM 3331 O O . HIS B 1 213 ? -6.304 82.632 21.539 1.00 7.44 191 HIS B O 1
ATOM 3338 N N . GLY B 1 214 ? -6.705 81.590 19.571 1.00 7.46 192 GLY B N 1
ATOM 3339 C CA . GLY B 1 214 ? -6.160 82.654 18.788 1.00 7.38 192 GLY B CA 1
ATOM 3340 C C . GLY B 1 214 ? -6.840 83.984 18.971 1.00 7.18 192 GLY B C 1
ATOM 3341 O O . GLY B 1 214 ? -6.135 84.983 19.043 1.00 7.50 192 GLY B O 1
ATOM 3342 N N . VAL B 1 215 ? -8.200 83.984 19.038 1.00 5.87 193 VAL B N 1
ATOM 3343 C CA . VAL B 1 215 ? -8.964 85.149 19.350 1.00 5.14 193 VAL B CA 1
ATOM 3344 C C . VAL B 1 215 ? -8.565 85.771 20.698 1.00 5.23 193 VAL B C 1
ATOM 3345 O O . VAL B 1 215 ? -8.418 87.024 20.816 1.00 4.49 193 VAL B O 1
ATOM 3349 N N . GLN B 1 216 ? -8.391 84.938 21.708 1.00 5.79 194 GLN B N 1
ATOM 3350 C CA . GLN B 1 216 ? -7.874 85.397 23.003 1.00 7.16 194 GLN B CA 1
ATOM 3351 C C . GLN B 1 216 ? -6.494 86.074 22.869 1.00 8.13 194 GLN B C 1
ATOM 3352 O O . GLN B 1 216 ? -6.243 87.133 23.504 1.00 8.97 194 GLN B O 1
ATOM 3358 N N . GLY B 1 217 ? -5.618 85.539 22.018 1.00 7.25 195 GLY B N 1
ATOM 3359 C CA . GLY B 1 217 ? -4.309 86.161 21.852 1.00 8.60 195 GLY B CA 1
ATOM 3360 C C . GLY B 1 217 ? -4.383 87.540 21.201 1.00 7.78 195 GLY B C 1
ATOM 3361 O O . GLY B 1 217 ? -3.675 88.467 21.556 1.00 8.15 195 GLY B O 1
ATOM 3362 N N . LEU B 1 218 ? -5.265 87.649 20.222 1.00 9.67 196 LEU B N 1
ATOM 3363 C CA . LEU B 1 218 ? -5.504 88.879 19.504 1.00 9.67 196 LEU B CA 1
ATOM 3364 C C . LEU B 1 218 ? -6.062 89.889 20.495 1.00 9.53 196 LEU B C 1
ATOM 3365 O O . LEU B 1 218 ? -5.593 91.018 20.561 1.00 8.88 196 LEU B O 1
ATOM 3370 N N . MET B 1 219 ? -7.048 89.439 21.278 1.00 8.87 197 MET B N 1
ATOM 3371 C CA . MET B 1 219 ? -7.701 90.252 22.333 1.00 8.70 197 MET B CA 1
ATOM 3372 C C . MET B 1 219 ? -6.710 90.870 23.312 1.00 8.58 197 MET B C 1
ATOM 3373 O O . MET B 1 219 ? -6.663 92.107 23.482 1.00 8.21 197 MET B O 1
ATOM 3378 N N . LEU B 1 220 ? -5.890 90.021 23.925 1.00 8.38 198 LEU B N 1
ATOM 3379 C CA . LEU B 1 220 ? -4.846 90.445 24.847 1.00 8.91 198 LEU B CA 1
ATOM 3380 C C . LEU B 1 220 ? -3.805 91.407 24.201 1.00 9.17 198 LEU B C 1
ATOM 3381 O O . LEU B 1 220 ? -3.371 92.396 24.810 1.00 10.03 198 LEU B O 1
ATOM 3386 N N . SER B 1 221 ? -3.423 91.094 22.974 1.00 8.86 199 SER B N 1
ATOM 3387 C CA . SER B 1 221 ? -2.465 91.883 22.218 1.00 8.55 199 SER B CA 1
ATOM 3388 C C . SER B 1 221 ? -3.052 93.246 21.919 1.00 8.05 199 SER B C 1
ATOM 3389 O O . SER B 1 221 ? -2.447 94.257 22.218 1.00 8.59 199 SER B O 1
ATOM 3392 N N . LEU B 1 222 ? -4.288 93.253 21.394 1.00 7.97 200 LEU B N 1
ATOM 3393 C CA . LEU B 1 222 ? -5.030 94.481 21.108 1.00 7.38 200 LEU B CA 1
ATOM 3394 C C . LEU B 1 222 ? -5.239 95.337 22.366 1.00 6.82 200 LEU B C 1
ATOM 3395 O O . LEU B 1 222 ? -5.093 96.540 22.317 1.00 7.64 200 LEU B O 1
ATOM 3400 N N . ALA B 1 223 ? -5.574 94.702 23.482 1.00 7.19 201 ALA B N 1
ATOM 3401 C CA . ALA B 1 223 ? -5.751 95.396 24.763 1.00 6.56 201 ALA B CA 1
ATOM 3402 C C . ALA B 1 223 ? -4.518 96.225 25.129 1.00 6.91 201 ALA B C 1
ATOM 3403 O O . ALA B 1 223 ? -4.638 97.317 25.692 1.00 7.26 201 ALA B O 1
ATOM 3405 N N . ASN B 1 224 ? -3.356 95.687 24.825 1.00 8.31 202 ASN B N 1
ATOM 3406 C CA . ASN B 1 224 ? -2.115 96.380 25.066 1.00 9.47 202 ASN B CA 1
ATOM 3407 C C . ASN B 1 224 ? -1.839 97.498 24.101 1.00 9.92 202 ASN B C 1
ATOM 3408 O O . ASN B 1 224 ? -1.098 98.398 24.443 1.00 12.24 202 ASN B O 1
ATOM 3413 N N . GLU B 1 225 ? -2.387 97.427 22.881 1.00 9.41 203 GLU B N 1
ATOM 3414 C CA . GLU B 1 225 ? -2.154 98.477 21.894 1.00 9.24 203 GLU B CA 1
ATOM 3415 C C . GLU B 1 225 ? -3.108 99.654 22.030 1.00 8.64 203 GLU B C 1
ATOM 3416 O O . GLU B 1 225 ? -2.712 100.795 21.868 1.00 9.47 203 GLU B O 1
ATOM 3422 N N . VAL B 1 226 ? -4.381 99.400 22.303 1.00 8.03 204 VAL B N 1
ATOM 3423 C CA . VAL B 1 226 ? -5.311 100.477 22.208 1.00 8.25 204 VAL B CA 1
ATOM 3424 C C . VAL B 1 226 ? -5.908 100.879 23.589 1.00 9.45 204 VAL B C 1
ATOM 3425 O O . VAL B 1 226 ? -6.758 101.771 23.678 1.00 9.77 204 VAL B O 1
ATOM 3429 N N . GLY B 1 227 ? -5.452 100.266 24.668 1.00 9.79 205 GLY B N 1
ATOM 3430 C CA . GLY B 1 227 ? -5.837 100.745 25.993 1.00 10.71 205 GLY B CA 1
ATOM 3431 C C . GLY B 1 227 ? -5.634 102.246 26.196 1.00 13.15 205 GLY B C 1
ATOM 3432 O O . GLY B 1 227 ? -6.501 102.943 26.760 1.00 13.06 205 GLY B O 1
ATOM 3433 N N . ARG B 1 228 ? -4.497 102.740 25.706 1.00 15.20 206 ARG B N 1
ATOM 3434 C CA . ARG B 1 228 ? -4.086 104.120 25.893 1.00 16.64 206 ARG B CA 1
ATOM 3435 C C . ARG B 1 228 ? -5.044 105.089 25.249 1.00 17.19 206 ARG B C 1
ATOM 3436 O O . ARG B 1 228 ? -5.046 106.237 25.636 1.00 17.98 206 ARG B O 1
ATOM 3444 N N . HIS B 1 229 ? -5.815 104.608 24.268 1.00 16.56 207 HIS B N 1
ATOM 3445 C CA . HIS B 1 229 ? -6.829 105.373 23.575 1.00 16.86 207 HIS B CA 1
ATOM 3446 C C . HIS B 1 229 ? -8.166 105.327 24.290 1.00 15.59 207 HIS B C 1
ATOM 3447 O O . HIS B 1 229 ? -9.140 105.826 23.777 1.00 16.53 207 HIS B O 1
ATOM 3454 N N . ASN B 1 230 ? -8.196 104.730 25.471 1.00 14.70 208 ASN B N 1
ATOM 3455 C CA . ASN B 1 230 ? -9.440 104.440 26.184 1.00 14.67 208 ASN B CA 1
ATOM 3456 C C . ASN B 1 230 ? -10.393 103.538 25.398 1.00 13.46 208 ASN B C 1
ATOM 3457 O O . ASN B 1 230 ? -11.607 103.651 25.525 1.00 12.55 208 ASN B O 1
ATOM 3462 N N . ILE B 1 231 ? -9.819 102.607 24.615 1.00 12.67 209 ILE B N 1
ATOM 3463 C CA . ILE B 1 231 ? -10.576 101.592 23.891 1.00 12.11 209 ILE B CA 1
ATOM 3464 C C . ILE B 1 231 ? -10.455 100.315 24.687 1.00 11.58 209 ILE B C 1
ATOM 3465 O O . ILE B 1 231 ? -9.366 99.733 24.790 1.00 11.37 209 ILE B O 1
ATOM 3470 N N . ARG B 1 232 ? -11.579 99.889 25.238 1.00 11.59 210 ARG B N 1
ATOM 3471 C CA . ARG B 1 232 ? -11.631 98.703 26.067 1.00 11.52 210 ARG B CA 1
ATOM 3472 C C . ARG B 1 232 ? -11.801 97.468 25.191 1.00 10.67 210 ARG B C 1
ATOM 3473 O O . ARG B 1 232 ? -12.521 97.494 24.208 1.00 11.88 210 ARG B O 1
ATOM 3481 N N . VAL B 1 233 ? -11.083 96.419 25.546 1.00 9.53 211 VAL B N 1
ATOM 3482 C CA . VAL B 1 233 ? -11.008 95.178 24.745 1.00 9.42 211 VAL B CA 1
ATOM 3483 C C . VAL B 1 233 ? -11.165 93.979 25.684 1.00 9.46 211 VAL B C 1
ATOM 3484 O O . VAL B 1 233 ? -10.446 93.845 26.660 1.00 10.17 211 VAL B O 1
ATOM 3488 N N . ASN B 1 234 ? -12.163 93.144 25.429 1.00 9.16 212 ASN B N 1
ATOM 3489 C CA . ASN B 1 234 ? -12.450 92.016 26.298 1.00 8.79 212 ASN B CA 1
ATOM 3490 C C . ASN B 1 234 ? -13.005 90.871 25.472 1.00 9.11 212 ASN B C 1
ATOM 3491 O O . ASN B 1 234 ? -13.303 91.074 24.292 1.00 9.05 212 ASN B O 1
ATOM 3496 N N . SER B 1 235 ? -13.110 89.685 26.060 1.00 8.76 213 SER B N 1
ATOM 3497 C CA . SER B 1 235 ? -13.900 88.596 25.469 1.00 9.15 213 SER B CA 1
ATOM 3498 C C . SER B 1 235 ? -15.022 88.105 26.362 1.00 9.32 213 SER B C 1
ATOM 3499 O O . SER B 1 235 ? -14.878 88.143 27.577 1.00 8.43 213 SER B O 1
ATOM 3502 N N . VAL B 1 236 ? -16.144 87.691 25.748 1.00 8.36 214 VAL B N 1
ATOM 3503 C CA . VAL B 1 236 ? -17.147 86.849 26.417 1.00 8.08 214 VAL B CA 1
ATOM 3504 C C . VAL B 1 236 ? -16.957 85.405 25.889 1.00 8.14 214 VAL B C 1
ATOM 3505 O O . VAL B 1 236 ? -16.659 85.160 24.685 1.00 7.05 214 VAL B O 1
ATOM 3509 N N . ASN B 1 237 ? -17.087 84.443 26.794 1.00 7.93 215 ASN B N 1
ATOM 3510 C CA . ASN B 1 237 ? -16.721 83.064 26.503 1.00 8.12 215 ASN B CA 1
ATOM 3511 C C . ASN B 1 237 ? -17.865 82.147 26.874 1.00 8.31 215 ASN B C 1
ATOM 3512 O O . ASN B 1 237 ? -17.924 81.606 27.985 1.00 8.83 215 ASN B O 1
ATOM 3517 N N . PRO B 1 238 ? -18.816 81.974 25.954 1.00 9.69 216 PRO B N 1
ATOM 3518 C CA . PRO B 1 238 ? -19.927 81.096 26.279 1.00 9.62 216 PRO B CA 1
ATOM 3519 C C . PRO B 1 238 ? -19.556 79.611 26.152 1.00 10.23 216 PRO B C 1
ATOM 3520 O O . PRO B 1 238 ? -18.708 79.261 25.341 1.00 7.26 216 PRO B O 1
ATOM 3524 N N . GLY B 1 239 ? -20.239 78.781 26.928 1.00 10.92 217 GLY B N 1
ATOM 3525 C CA . GLY B 1 239 ? -20.196 77.323 26.765 1.00 11.87 217 GLY B CA 1
ATOM 3526 C C . GLY B 1 239 ? -21.292 76.911 25.815 1.00 12.23 217 GLY B C 1
ATOM 3527 O O . GLY B 1 239 ? -21.524 77.545 24.803 1.00 10.85 217 GLY B O 1
ATOM 3528 N N . ALA B 1 240 ? -21.987 75.838 26.125 1.00 14.17 218 ALA B N 1
ATOM 3529 C CA . ALA B 1 240 ? -23.106 75.456 25.296 1.00 14.56 218 ALA B CA 1
ATOM 3530 C C . ALA B 1 240 ? -24.156 76.581 25.325 1.00 15.40 218 ALA B C 1
ATOM 3531 O O . ALA B 1 240 ? -24.551 77.044 26.415 1.00 14.77 218 ALA B O 1
ATOM 3533 N N . VAL B 1 241 ? -24.580 77.018 24.136 1.00 14.99 219 VAL B N 1
ATOM 3534 C CA . VAL B 1 241 ? -25.618 78.045 23.984 1.00 15.94 219 VAL B CA 1
ATOM 3535 C C . VAL B 1 241 ? -26.799 77.460 23.185 1.00 16.28 219 VAL B C 1
ATOM 3536 O O . VAL B 1 241 ? -26.636 76.565 22.340 1.00 17.48 219 VAL B O 1
ATOM 3540 N N . ASN B 1 242 ? -27.994 77.950 23.442 1.00 17.15 220 ASN B N 1
ATOM 3541 C CA . ASN B 1 242 ? -29.156 77.467 22.726 1.00 17.49 220 ASN B CA 1
ATOM 3542 C C . ASN B 1 242 ? -29.202 78.047 21.309 1.00 19.00 220 ASN B C 1
ATOM 3543 O O . ASN B 1 242 ? -29.940 78.953 21.076 1.00 16.37 220 ASN B O 1
ATOM 3548 N N . THR B 1 243 ? -28.362 77.538 20.394 1.00 21.48 221 THR B N 1
ATOM 3549 C CA . THR B 1 243 ? -28.391 77.924 18.964 1.00 23.44 221 THR B CA 1
ATOM 3550 C C . THR B 1 243 ? -28.205 76.669 18.096 1.00 25.53 221 THR B C 1
ATOM 3551 O O . THR B 1 243 ? -27.658 75.656 18.573 1.00 25.33 221 THR B O 1
ATOM 3555 N N . GLU B 1 244 ? -28.639 76.749 16.828 1.00 27.91 222 GLU B N 1
ATOM 3556 C CA . GLU B 1 244 ? -28.432 75.668 15.838 1.00 28.90 222 GLU B CA 1
ATOM 3557 C C . GLU B 1 244 ? -26.956 75.251 15.771 1.00 30.20 222 GLU B C 1
ATOM 3558 O O . GLU B 1 244 ? -26.630 74.051 15.840 1.00 30.70 222 GLU B O 1
ATOM 3560 N N . MET B 1 245 ? -26.064 76.246 15.677 1.00 30.59 223 MET B N 1
ATOM 3561 C CA . MET B 1 245 ? -24.608 76.012 15.612 1.00 30.87 223 MET B CA 1
ATOM 3562 C C . MET B 1 245 ? -24.070 75.242 16.807 1.00 30.38 223 MET B C 1
ATOM 3563 O O . MET B 1 245 ? -23.217 74.357 16.645 1.00 29.71 223 MET B O 1
ATOM 3568 N N . ALA B 1 246 ? -24.505 75.622 18.010 1.00 30.22 224 ALA B N 1
ATOM 3569 C CA . ALA B 1 246 ? -24.034 74.930 19.214 1.00 30.41 224 ALA B CA 1
ATOM 3570 C C . ALA B 1 246 ? -24.673 73.554 19.378 1.00 31.01 224 ALA B C 1
ATOM 3571 O O . ALA B 1 246 ? -24.086 72.693 20.026 1.00 30.94 224 ALA B O 1
ATOM 3573 N N . LEU B 1 247 ? -25.861 73.351 18.788 1.00 31.98 225 LEU B N 1
ATOM 3574 C CA . LEU B 1 247 ? -26.719 72.190 19.100 1.00 32.94 225 LEU B CA 1
ATOM 3575 C C . LEU B 1 247 ? -27.067 71.227 17.939 1.00 33.49 225 LEU B C 1
ATOM 3576 O O . LEU B 1 247 ? -27.852 70.302 18.134 1.00 34.49 225 LEU B O 1
ATOM 3581 N N . ASN B 1 248 ? -26.466 71.408 16.764 1.00 33.82 226 ASN B N 1
ATOM 3582 C CA . ASN B 1 248 ? -26.832 70.617 15.575 1.00 34.38 226 ASN B CA 1
ATOM 3583 C C . ASN B 1 248 ? -26.482 69.124 15.690 1.00 34.75 226 ASN B C 1
ATOM 3584 O O . ASN B 1 248 ? -25.530 68.765 16.407 1.00 33.78 226 ASN B O 1
ATOM 3589 N N . GLU B 1 249 ? -27.205 68.288 14.927 1.00 35.11 227 GLU B N 1
ATOM 3590 C CA . GLU B 1 249 ? -27.124 66.814 15.021 1.00 35.97 227 GLU B CA 1
ATOM 3591 C C . GLU B 1 249 ? -25.766 66.184 14.684 1.00 35.82 227 GLU B C 1
ATOM 3592 O O . GLU B 1 249 ? -25.391 65.168 15.289 1.00 35.65 227 GLU B O 1
ATOM 3594 N N . LYS B 1 250 ? -25.053 66.743 13.706 1.00 35.96 228 LYS B N 1
ATOM 3595 C CA . LYS B 1 250 ? -23.703 66.228 13.348 1.00 36.36 228 LYS B CA 1
ATOM 3596 C C . LYS B 1 250 ? -22.761 66.331 14.560 1.00 35.66 228 LYS B C 1
ATOM 3597 O O . LYS B 1 250 ? -22.101 65.357 14.936 1.00 36.22 228 LYS B O 1
ATOM 3599 N N . LEU B 1 251 ? -22.726 67.514 15.173 1.00 34.67 229 LEU B N 1
ATOM 3600 C CA . LEU B 1 251 ? -21.941 67.735 16.388 1.00 33.56 229 LEU B CA 1
ATOM 3601 C C . LEU B 1 251 ? -22.382 66.836 17.560 1.00 33.23 229 LEU B C 1
ATOM 3602 O O . LEU B 1 251 ? -21.542 66.227 18.232 1.00 32.01 229 LEU B O 1
ATOM 3607 N N . LEU B 1 252 ? -23.697 66.761 17.804 1.00 33.20 230 LEU B N 1
ATOM 3608 C CA . LEU B 1 252 ? -24.235 65.874 18.856 1.00 33.31 230 LEU B CA 1
ATOM 3609 C C . LEU B 1 252 ? -23.790 64.426 18.651 1.00 33.17 230 LEU B C 1
ATOM 3610 O O . LEU B 1 252 ? -23.478 63.728 19.629 1.00 32.38 230 LEU B O 1
ATOM 3615 N N . LYS B 1 253 ? -23.747 63.990 17.391 1.00 33.29 231 LYS B N 1
ATOM 3616 C CA . LYS B 1 253 ? -23.334 62.622 17.055 1.00 33.79 231 LYS B CA 1
ATOM 3617 C C . LYS B 1 253 ? -21.893 62.345 17.505 1.00 33.83 231 LYS B C 1
ATOM 3618 O O . LYS B 1 253 ? -21.608 61.289 18.067 1.00 33.46 231 LYS B O 1
ATOM 3620 N N . MET B 1 254 ? -20.995 63.310 17.283 1.00 34.19 232 MET B N 1
ATOM 3621 C CA . MET B 1 254 ? -19.590 63.152 17.643 1.00 33.80 232 MET B CA 1
ATOM 3622 C C . MET B 1 254 ? -19.479 62.936 19.155 1.00 34.30 232 MET B C 1
ATOM 3623 O O . MET B 1 254 ? -18.670 62.119 19.601 1.00 32.89 232 MET B O 1
ATOM 3628 N N . PHE B 1 255 ? -20.311 63.655 19.922 1.00 34.97 233 PHE B N 1
ATOM 3629 C CA . PHE B 1 255 ? -20.318 63.571 21.398 1.00 36.14 233 PHE B CA 1
ATOM 3630 C C . PHE B 1 255 ? -21.075 62.356 21.954 1.00 37.74 233 PHE B C 1
ATOM 3631 O O . PHE B 1 255 ? -20.754 61.898 23.060 1.00 37.98 233 PHE B O 1
ATOM 3639 N N . LEU B 1 256 ? -22.063 61.847 21.197 1.00 39.05 234 LEU B N 1
ATOM 3640 C CA . LEU B 1 256 ? -22.911 60.705 21.598 1.00 40.40 234 LEU B CA 1
ATOM 3641 C C . LEU B 1 256 ? -22.901 59.609 20.500 1.00 42.04 234 LEU B C 1
ATOM 3642 O O . LEU B 1 256 ? -23.944 59.301 19.898 1.00 42.09 234 LEU B O 1
ATOM 3647 N N . PRO B 1 257 ? -21.722 59.009 20.246 1.00 43.36 235 PRO B N 1
ATOM 3648 C CA . PRO B 1 257 ? -21.597 58.137 19.060 1.00 44.79 235 PRO B CA 1
ATOM 3649 C C . PRO B 1 257 ? -22.519 56.894 19.103 1.00 46.24 235 PRO B C 1
ATOM 3650 O O . PRO B 1 257 ? -22.893 56.367 18.050 1.00 46.93 235 PRO B O 1
ATOM 3654 N N . HIS B 1 258 ? -22.919 56.462 20.301 1.00 46.98 236 HIS B N 1
ATOM 3655 C CA . HIS B 1 258 ? -23.861 55.348 20.435 1.00 48.11 236 HIS B CA 1
ATOM 3656 C C . HIS B 1 258 ? -25.307 55.706 19.988 1.00 48.86 236 HIS B C 1
ATOM 3657 O O . HIS B 1 258 ? -26.197 54.858 20.087 1.00 49.44 236 HIS B O 1
ATOM 3659 N N . LEU B 1 259 ? -25.546 56.938 19.506 1.00 48.69 237 LEU B N 1
ATOM 3660 C CA . LEU B 1 259 ? -26.865 57.325 18.943 1.00 49.16 237 LEU B CA 1
ATOM 3661 C C . LEU B 1 259 ? -26.759 57.789 17.483 1.00 49.24 237 LEU B C 1
ATOM 3662 O O . LEU B 1 259 ? -27.625 57.471 16.646 1.00 50.11 237 LEU B O 1
ATOM 3667 N N . THR B 1 263 ? -31.398 63.970 19.520 1.00 38.24 241 THR B N 1
ATOM 3668 C CA . THR B 1 263 ? -32.507 64.935 19.649 1.00 38.03 241 THR B CA 1
ATOM 3669 C C . THR B 1 263 ? -32.114 66.089 20.573 1.00 37.40 241 THR B C 1
ATOM 3670 O O . THR B 1 263 ? -30.974 66.121 21.070 1.00 37.51 241 THR B O 1
ATOM 3674 N N . ARG B 1 264 ? -33.032 67.046 20.777 1.00 37.08 242 ARG B N 1
ATOM 3675 C CA . ARG B 1 264 ? -32.822 68.136 21.746 1.00 36.08 242 ARG B CA 1
ATOM 3676 C C . ARG B 1 264 ? -32.645 67.537 23.127 1.00 35.63 242 ARG B C 1
ATOM 3677 O O . ARG B 1 264 ? -31.631 67.796 23.764 1.00 34.33 242 ARG B O 1
ATOM 3679 N N . GLU B 1 265 ? -33.611 66.714 23.563 1.00 35.84 243 GLU B N 1
ATOM 3680 C CA . GLU B 1 265 ? -33.576 66.060 24.896 1.00 35.39 243 GLU B CA 1
ATOM 3681 C C . GLU B 1 265 ? -32.258 65.306 25.133 1.00 34.85 243 GLU B C 1
ATOM 3682 O O . GLU B 1 265 ? -31.691 65.332 26.235 1.00 34.91 243 GLU B O 1
ATOM 3684 N N . ASP B 1 266 ? -31.759 64.651 24.089 1.00 34.12 244 ASP B N 1
ATOM 3685 C CA . ASP B 1 266 ? -30.438 64.024 24.139 1.00 32.83 244 ASP B CA 1
ATOM 3686 C C . ASP B 1 266 ? -29.344 65.059 24.379 1.00 31.13 244 ASP B C 1
ATOM 3687 O O . ASP B 1 266 ? -28.426 64.831 25.176 1.00 30.60 244 ASP B O 1
ATOM 3692 N N . ALA B 1 267 ? -29.426 66.176 23.653 1.00 29.31 245 ALA B N 1
ATOM 3693 C CA . ALA B 1 267 ? -28.530 67.290 23.876 1.00 27.89 245 ALA B CA 1
ATOM 3694 C C . ALA B 1 267 ? -28.588 67.756 25.348 1.00 26.85 245 ALA B C 1
ATOM 3695 O O . ALA B 1 267 ? -27.555 67.896 25.971 1.00 26.56 245 ALA B O 1
ATOM 3697 N N . ALA B 1 268 ? -29.782 67.971 25.895 1.00 26.32 246 ALA B N 1
ATOM 3698 C CA . ALA B 1 268 ? -29.904 68.569 27.225 1.00 25.79 246 ALA B CA 1
ATOM 3699 C C . ALA B 1 268 ? -29.396 67.672 28.346 1.00 25.80 246 ALA B C 1
ATOM 3700 O O . ALA B 1 268 ? -28.866 68.165 29.333 1.00 25.10 246 ALA B O 1
ATOM 3702 N N . GLU B 1 269 ? -29.510 66.360 28.167 1.00 26.43 247 GLU B N 1
ATOM 3703 C CA . GLU B 1 269 ? -29.091 65.389 29.184 1.00 26.41 247 GLU B CA 1
ATOM 3704 C C . GLU B 1 269 ? -27.575 65.284 29.212 1.00 26.12 247 GLU B C 1
ATOM 3705 O O . GLU B 1 269 ? -26.974 65.119 30.279 1.00 26.66 247 GLU B O 1
ATOM 3707 N N . LEU B 1 270 ? -26.952 65.390 28.046 1.00 25.35 248 LEU B N 1
ATOM 3708 C CA . LEU B 1 270 ? -25.497 65.391 27.971 1.00 24.53 248 LEU B CA 1
ATOM 3709 C C . LEU B 1 270 ? -24.955 66.712 28.536 1.00 23.27 248 LEU B C 1
ATOM 3710 O O . LEU B 1 270 ? -24.183 66.713 29.497 1.00 22.59 248 LEU B O 1
ATOM 3715 N N . PHE B 1 271 ? -25.383 67.822 27.925 1.00 22.43 249 PHE B N 1
ATOM 3716 C CA . PHE B 1 271 ? -24.865 69.145 28.252 1.00 22.28 249 PHE B CA 1
ATOM 3717 C C . PHE B 1 271 ? -25.136 69.551 29.682 1.00 21.48 249 PHE B C 1
ATOM 3718 O O . PHE B 1 271 ? -24.292 70.211 30.279 1.00 21.06 249 PHE B O 1
ATOM 3726 N N . SER B 1 272 ? -26.273 69.152 30.246 1.00 21.42 250 SER B N 1
ATOM 3727 C CA . SER B 1 272 ? -26.553 69.399 31.671 1.00 21.94 250 SER B CA 1
ATOM 3728 C C . SER B 1 272 ? -25.460 68.890 32.604 1.00 21.89 250 SER B C 1
ATOM 3729 O O . SER B 1 272 ? -25.342 69.380 33.723 1.00 21.43 250 SER B O 1
ATOM 3732 N N . GLN B 1 273 ? -24.687 67.891 32.186 1.00 22.85 251 GLN B N 1
ATOM 3733 C CA . GLN B 1 273 ? -23.612 67.361 33.043 1.00 22.71 251 GLN B CA 1
ATOM 3734 C C . GLN B 1 273 ? -22.416 68.286 33.109 1.00 21.82 251 GLN B C 1
ATOM 3735 O O . GLN B 1 273 ? -21.564 68.159 33.988 1.00 22.41 251 GLN B O 1
ATOM 3741 N N . LEU B 1 274 ? -22.323 69.179 32.141 1.00 20.76 252 LEU B N 1
ATOM 3742 C CA . LEU B 1 274 ? -21.179 70.028 32.000 1.00 19.91 252 LEU B CA 1
ATOM 3743 C C . LEU B 1 274 ? -21.355 71.291 32.840 1.00 17.68 252 LEU B C 1
ATOM 3744 O O . LEU B 1 274 ? -20.374 71.816 33.356 1.00 18.45 252 LEU B O 1
ATOM 3749 N N . THR B 1 275 ? -22.601 71.741 33.009 1.00 14.44 253 THR B N 1
ATOM 3750 C CA . THR B 1 275 ? -22.885 72.926 33.802 1.00 11.35 253 THR B CA 1
ATOM 3751 C C . THR B 1 275 ? -23.009 72.588 35.300 1.00 10.26 253 THR B C 1
ATOM 3752 O O . THR B 1 275 ? -23.439 71.501 35.672 1.00 9.57 253 THR B O 1
ATOM 3756 N N . LEU B 1 276 ? -22.603 73.508 36.164 1.00 9.05 254 LEU B N 1
ATOM 3757 C CA . LEU B 1 276 ? -22.808 73.327 37.594 1.00 9.23 254 LEU B CA 1
ATOM 3758 C C . LEU B 1 276 ? -24.183 73.858 37.951 1.00 9.14 254 LEU B C 1
ATOM 3759 O O . LEU B 1 276 ? -24.823 73.311 38.809 1.00 9.09 254 LEU B O 1
ATOM 3764 N N . LEU B 1 277 ? -24.626 74.956 37.330 1.00 10.33 255 LEU B N 1
ATOM 3765 C CA . LEU B 1 277 ? -26.009 75.413 37.519 1.00 9.76 255 LEU B CA 1
ATOM 3766 C C . LEU B 1 277 ? -26.922 74.370 36.877 1.00 11.08 255 LEU B C 1
ATOM 3767 O O . LEU B 1 277 ? -26.457 73.599 36.024 1.00 11.33 255 LEU B O 1
ATOM 3772 N N . PRO B 1 278 ? -28.219 74.309 37.302 1.00 11.77 256 PRO B N 1
ATOM 3773 C CA . PRO B 1 278 ? -29.164 73.284 36.832 1.00 12.04 256 PRO B CA 1
ATOM 3774 C C . PRO B 1 278 ? -29.823 73.699 35.528 1.00 12.21 256 PRO B C 1
ATOM 3775 O O . PRO B 1 278 ? -31.061 73.959 35.464 1.00 10.28 256 PRO B O 1
ATOM 3779 N N . ILE B 1 279 ? -28.979 73.833 34.516 1.00 12.00 257 ILE B N 1
ATOM 3780 C CA . ILE B 1 279 ? -29.415 74.224 33.173 1.00 12.30 257 ILE B CA 1
ATOM 3781 C C . ILE B 1 279 ? -28.675 73.381 32.157 1.00 12.60 257 ILE B C 1
ATOM 3782 O O . ILE B 1 279 ? -27.597 72.913 32.433 1.00 11.34 257 ILE B O 1
ATOM 3787 N N . PRO B 1 280 ? -29.261 73.182 30.976 1.00 14.27 258 PRO B N 1
ATOM 3788 C CA . PRO B 1 280 ? -28.587 72.435 29.921 1.00 14.72 258 PRO B CA 1
ATOM 3789 C C . PRO B 1 280 ? -27.609 73.272 29.122 1.00 14.48 258 PRO B C 1
ATOM 3790 O O . PRO B 1 280 ? -26.714 72.708 28.492 1.00 15.74 258 PRO B O 1
ATOM 3794 N N . TRP B 1 281 ? -27.777 74.599 29.155 1.00 13.29 259 TRP B N 1
ATOM 3795 C CA . TRP B 1 281 ? -27.046 75.520 28.323 1.00 11.85 259 TRP B CA 1
ATOM 3796 C C . TRP B 1 281 ? -27.495 76.933 28.669 1.00 11.14 259 TRP B C 1
ATOM 3797 O O . TRP B 1 281 ? -28.521 77.138 29.324 1.00 11.20 259 TRP B O 1
ATOM 3808 N N . VAL B 1 282 ? -26.729 77.912 28.237 1.00 11.49 260 VAL B N 1
ATOM 3809 C CA . VAL B 1 282 ? -27.167 79.295 28.368 1.00 12.40 260 VAL B CA 1
ATOM 3810 C C . VAL B 1 282 ? -28.015 79.650 27.133 1.00 12.20 260 VAL B C 1
ATOM 3811 O O . VAL B 1 282 ? -28.009 78.910 26.151 1.00 12.92 260 VAL B O 1
ATOM 3815 N N . GLU B 1 283 ? -28.773 80.726 27.224 1.00 11.56 261 GLU B N 1
ATOM 3816 C CA . GLU B 1 283 ? -29.489 81.273 26.063 1.00 12.20 261 GLU B CA 1
ATOM 3817 C C . GLU B 1 283 ? -28.617 82.311 25.325 1.00 11.24 261 GLU B C 1
ATOM 3818 O O . GLU B 1 283 ? -27.702 82.874 25.915 1.00 11.50 261 GLU B O 1
ATOM 3824 N N . PRO B 1 284 ? -28.881 82.559 24.024 1.00 11.82 262 PRO B N 1
ATOM 3825 C CA . PRO B 1 284 ? -28.107 83.591 23.379 1.00 11.84 262 PRO B CA 1
ATOM 3826 C C . PRO B 1 284 ? -28.298 84.950 24.053 1.00 11.60 262 PRO B C 1
ATOM 3827 O O . PRO B 1 284 ? -27.324 85.724 24.130 1.00 12.29 262 PRO B O 1
ATOM 3831 N N . GLU B 1 285 ? -29.492 85.206 24.595 1.00 11.33 263 GLU B N 1
ATOM 3832 C CA . GLU B 1 285 ? -29.748 86.455 25.359 1.00 11.92 263 GLU B CA 1
ATOM 3833 C C . GLU B 1 285 ? -28.778 86.656 26.506 1.00 10.55 263 GLU B C 1
ATOM 3834 O O . GLU B 1 285 ? -28.483 87.776 26.833 1.00 10.89 263 GLU B O 1
ATOM 3840 N N . ASP B 1 286 ? -28.227 85.587 27.054 1.00 10.28 264 ASP B N 1
ATOM 3841 C CA . ASP B 1 286 ? -27.329 85.686 28.228 1.00 10.17 264 ASP B CA 1
ATOM 3842 C C . ASP B 1 286 ? -25.958 86.194 27.780 1.00 10.18 264 ASP B C 1
ATOM 3843 O O . ASP B 1 286 ? -25.322 86.995 28.462 1.00 9.67 264 ASP B O 1
ATOM 3848 N N . VAL B 1 287 ? -25.543 85.753 26.597 1.00 8.77 265 VAL B N 1
ATOM 3849 C CA . VAL B 1 287 ? -24.313 86.220 26.035 1.00 8.02 265 VAL B CA 1
ATOM 3850 C C . VAL B 1 287 ? -24.486 87.695 25.652 1.00 9.04 265 VAL B C 1
ATOM 3851 O O . VAL B 1 287 ? -23.582 88.510 25.873 1.00 10.90 265 VAL B O 1
ATOM 3855 N N . SER B 1 288 ? -25.655 88.044 25.115 1.00 8.95 266 SER B N 1
ATOM 3856 C CA . SER B 1 288 ? -25.868 89.383 24.645 1.00 8.64 266 SER B CA 1
ATOM 3857 C C . SER B 1 288 ? -25.927 90.337 25.828 1.00 8.69 266 SER B C 1
ATOM 3858 O O . SER B 1 288 ? -25.517 91.481 25.714 1.00 11.04 266 SER B O 1
ATOM 3861 N N . ASN B 1 289 ? -26.460 89.884 26.957 1.00 7.36 267 ASN B N 1
ATOM 3862 C CA . ASN B 1 289 ? -26.458 90.704 28.172 1.00 7.46 267 ASN B CA 1
ATOM 3863 C C . ASN B 1 289 ? -25.067 91.065 28.656 1.00 7.50 267 ASN B C 1
ATOM 3864 O O . ASN B 1 289 ? -24.837 92.202 29.065 1.00 8.09 267 ASN B O 1
ATOM 3869 N N . ALA B 1 290 ? -24.144 90.100 28.605 1.00 6.88 268 ALA B N 1
ATOM 3870 C CA . ALA B 1 290 ? -22.763 90.328 28.976 1.00 6.78 268 ALA B CA 1
ATOM 3871 C C . ALA B 1 290 ? -22.142 91.372 28.046 1.00 6.91 268 ALA B C 1
ATOM 3872 O O . ALA B 1 290 ? -21.526 92.300 28.508 1.00 8.26 268 ALA B O 1
ATOM 3874 N N . VAL B 1 291 ? -22.368 91.224 26.737 1.00 8.40 269 VAL B N 1
ATOM 3875 C CA . VAL B 1 291 ? -21.817 92.107 25.738 1.00 8.39 269 VAL B CA 1
ATOM 3876 C C . VAL B 1 291 ? -22.315 93.534 25.996 1.00 8.68 269 VAL B C 1
ATOM 3877 O O . VAL B 1 291 ? -21.521 94.467 26.036 1.00 8.14 269 VAL B O 1
ATOM 3881 N N . ALA B 1 292 ? -23.642 93.697 26.175 1.00 9.44 270 ALA B N 1
ATOM 3882 C CA . ALA B 1 292 ? -24.228 94.987 26.471 1.00 10.00 270 ALA B CA 1
ATOM 3883 C C . ALA B 1 292 ? -23.733 95.652 27.746 1.00 10.52 270 ALA B C 1
ATOM 3884 O O . ALA B 1 292 ? -23.616 96.866 27.777 1.00 10.53 270 ALA B O 1
ATOM 3886 N N . TRP B 1 293 ? -23.496 94.884 28.807 1.00 10.11 271 TRP B N 1
ATOM 3887 C CA . TRP B 1 293 ? -22.980 95.442 30.054 1.00 10.93 271 TRP B CA 1
ATOM 3888 C C . TRP B 1 293 ? -21.546 95.954 29.834 1.00 11.26 271 TRP B C 1
ATOM 3889 O O . TRP B 1 293 ? -21.191 97.087 30.199 1.00 10.31 271 TRP B O 1
ATOM 3900 N N . LEU B 1 294 ? -20.734 95.146 29.148 1.00 11.11 272 LEU B N 1
ATOM 3901 C CA . LEU B 1 294 ? -19.345 95.531 28.927 1.00 10.93 272 LEU B CA 1
ATOM 3902 C C . LEU B 1 294 ? -19.196 96.849 28.132 1.00 11.29 272 LEU B C 1
ATOM 3903 O O . LEU B 1 294 ? -18.200 97.578 28.334 1.00 11.93 272 LEU B O 1
ATOM 3908 N N . ALA B 1 295 ? -20.152 97.136 27.228 1.00 10.98 273 ALA B N 1
ATOM 3909 C CA . ALA B 1 295 ? -20.156 98.370 26.449 1.00 10.64 273 ALA B CA 1
ATOM 3910 C C . ALA B 1 295 ? -20.638 99.593 27.228 1.00 10.62 273 ALA B C 1
ATOM 3911 O O . ALA B 1 295 ? -20.598 100.678 26.703 1.00 11.00 273 ALA B O 1
ATOM 3913 N N . SER B 1 296 ? -21.113 99.420 28.448 1.00 10.72 274 SER B N 1
ATOM 3914 C CA . SER B 1 296 ? -21.747 100.503 29.170 1.00 11.40 274 SER B CA 1
ATOM 3915 C C . SER B 1 296 ? -20.756 101.109 30.148 1.00 11.82 274 SER B C 1
ATOM 3916 O O . SER B 1 296 ? -19.757 100.504 30.460 1.00 10.83 274 SER B O 1
ATOM 3919 N N . ASP B 1 297 ? -21.064 102.318 30.607 1.00 12.71 275 ASP B N 1
ATOM 3920 C CA . ASP B 1 297 ? -20.278 103.004 31.614 1.00 13.61 275 ASP B CA 1
ATOM 3921 C C . ASP B 1 297 ? -20.155 102.236 32.925 1.00 12.56 275 ASP B C 1
ATOM 3922 O O . ASP B 1 297 ? -19.173 102.414 33.653 1.00 11.44 275 ASP B O 1
ATOM 3927 N N . GLU B 1 298 ? -21.120 101.360 33.215 1.00 12.46 276 GLU B N 1
ATOM 3928 C CA . GLU B 1 298 ? -21.021 100.441 34.355 1.00 12.01 276 GLU B CA 1
ATOM 3929 C C . GLU B 1 298 ? -19.762 99.566 34.348 1.00 11.19 276 GLU B C 1
ATOM 3930 O O . GLU B 1 298 ? -19.385 99.103 35.399 1.00 11.54 276 GLU B O 1
ATOM 3936 N N . ALA B 1 299 ? -19.190 99.300 33.170 1.00 9.32 277 ALA B N 1
ATOM 3937 C CA . ALA B 1 299 ? -18.034 98.408 33.007 1.00 8.82 277 ALA B CA 1
ATOM 3938 C C . ALA B 1 299 ? -16.869 99.160 32.331 1.00 8.39 277 ALA B C 1
ATOM 3939 O O . ALA B 1 299 ? -16.019 98.559 31.629 1.00 9.05 277 ALA B O 1
ATOM 3941 N N . ARG B 1 300 ? -16.843 100.467 32.543 1.00 8.59 278 ARG B N 1
ATOM 3942 C CA . ARG B 1 300 ? -15.950 101.370 31.829 1.00 9.11 278 ARG B CA 1
ATOM 3943 C C . ARG B 1 300 ? -14.477 101.028 31.946 1.00 8.88 278 ARG B C 1
ATOM 3944 O O . ARG B 1 300 ? -13.725 101.321 31.011 1.00 9.14 278 ARG B O 1
ATOM 3952 N N . TYR B 1 301 ? -14.073 100.433 33.071 1.00 8.26 279 TYR B N 1
ATOM 3953 C CA . TYR B 1 301 ? -12.671 100.108 33.297 1.00 8.43 279 TYR B CA 1
ATOM 3954 C C . TYR B 1 301 ? -12.345 98.606 33.259 1.00 8.35 279 TYR B C 1
ATOM 3955 O O . TYR B 1 301 ? -11.275 98.233 33.669 1.00 7.87 279 TYR B O 1
ATOM 3964 N N . ILE B 1 302 ? -13.273 97.771 32.786 1.00 8.41 280 ILE B N 1
ATOM 3965 C CA . ILE B 1 302 ? -13.021 96.347 32.591 1.00 8.39 280 ILE B CA 1
ATOM 3966 C C . ILE B 1 302 ? -12.274 96.254 31.232 1.00 7.70 280 ILE B C 1
ATOM 3967 O O . ILE B 1 302 ? -12.799 96.688 30.193 1.00 5.94 280 ILE B O 1
ATOM 3972 N N . HIS B 1 303 ? -11.047 95.731 31.268 1.00 8.05 281 HIS B N 1
ATOM 3973 C CA . HIS B 1 303 ? -10.133 95.699 30.104 1.00 8.43 281 HIS B CA 1
ATOM 3974 C C . HIS B 1 303 ? -9.264 94.438 30.180 1.00 8.59 281 HIS B C 1
ATOM 3975 O O . HIS B 1 303 ? -8.690 94.132 31.229 1.00 9.34 281 HIS B O 1
ATOM 3982 N N . GLY B 1 304 ? -9.169 93.702 29.079 1.00 8.54 282 GLY B N 1
ATOM 3983 C CA . GLY B 1 304 ? -8.360 92.457 29.021 1.00 8.64 282 GLY B CA 1
ATOM 3984 C C . GLY B 1 304 ? -8.927 91.248 29.715 1.00 8.60 282 GLY B C 1
ATOM 3985 O O . GLY B 1 304 ? -8.203 90.256 29.960 1.00 7.01 282 GLY B O 1
ATOM 3986 N N . ALA B 1 305 ? -10.230 91.307 30.021 1.00 8.47 283 ALA B N 1
ATOM 3987 C CA . ALA B 1 305 ? -10.934 90.228 30.709 1.00 8.57 283 ALA B CA 1
ATOM 3988 C C . ALA B 1 305 ? -11.540 89.203 29.738 1.00 9.04 283 ALA B C 1
ATOM 3989 O O . ALA B 1 305 ? -11.961 89.547 28.622 1.00 9.26 283 ALA B O 1
ATOM 3991 N N . ALA B 1 306 ? -11.562 87.939 30.164 1.00 8.52 284 ALA B N 1
ATOM 3992 C CA . ALA B 1 306 ? -12.270 86.889 29.437 1.00 8.52 284 ALA B CA 1
ATOM 3993 C C . ALA B 1 306 ? -13.393 86.397 30.328 1.00 9.10 284 ALA B C 1
ATOM 3994 O O . ALA B 1 306 ? -13.145 85.686 31.267 1.00 9.30 284 ALA B O 1
ATOM 3996 N N . ILE B 1 307 ? -14.638 86.778 30.037 1.00 9.41 285 ILE B N 1
ATOM 3997 C CA . ILE B 1 307 ? -15.777 86.493 30.955 1.00 9.20 285 ILE B CA 1
ATOM 3998 C C . ILE B 1 307 ? -16.548 85.255 30.505 1.00 9.36 285 ILE B C 1
ATOM 3999 O O . ILE B 1 307 ? -17.169 85.275 29.420 1.00 11.10 285 ILE B O 1
ATOM 4004 N N . PRO B 1 308 ? -16.474 84.161 31.303 1.00 8.11 286 PRO B N 1
ATOM 4005 C CA . PRO B 1 308 ? -17.194 82.971 30.951 1.00 8.69 286 PRO B CA 1
ATOM 4006 C C . PRO B 1 308 ? -18.693 83.147 31.146 1.00 8.81 286 PRO B C 1
ATOM 4007 O O . PRO B 1 308 ? -19.120 83.726 32.146 1.00 8.91 286 PRO B O 1
ATOM 4011 N N . VAL B 1 309 ? -19.466 82.737 30.132 1.00 8.51 287 VAL B N 1
ATOM 4012 C CA . VAL B 1 309 ? -20.919 82.755 30.201 1.00 7.83 287 VAL B CA 1
ATOM 4013 C C . VAL B 1 309 ? -21.380 81.309 29.974 1.00 8.65 287 VAL B C 1
ATOM 4014 O O . VAL B 1 309 ? -21.844 80.929 28.895 1.00 9.26 287 VAL B O 1
ATOM 4018 N N . ASP B 1 310 ? -21.272 80.502 31.021 1.00 8.02 288 ASP B N 1
ATOM 4019 C CA . ASP B 1 310 ? -21.313 79.056 30.867 1.00 8.06 288 ASP B CA 1
ATOM 4020 C C . ASP B 1 310 ? -21.915 78.248 32.000 1.00 8.52 288 ASP B C 1
ATOM 4021 O O . ASP B 1 310 ? -21.700 77.002 32.089 1.00 8.26 288 ASP B O 1
ATOM 4026 N N . GLY B 1 311 ? -22.609 78.912 32.907 1.00 9.01 289 GLY B N 1
ATOM 4027 C CA . GLY B 1 311 ? -23.251 78.195 34.024 1.00 9.52 289 GLY B CA 1
ATOM 4028 C C . GLY B 1 311 ? -22.328 77.317 34.835 1.00 9.06 289 GLY B C 1
ATOM 4029 O O . GLY B 1 311 ? -22.781 76.376 35.496 1.00 9.58 289 GLY B O 1
ATOM 4030 N N . GLY B 1 312 ? -21.031 77.646 34.822 1.00 9.01 290 GLY B N 1
ATOM 4031 C CA . GLY B 1 312 ? -20.024 76.925 35.614 1.00 8.34 290 GLY B CA 1
ATOM 4032 C C . GLY B 1 312 ? -19.125 75.923 34.891 1.00 8.72 290 GLY B C 1
ATOM 4033 O O . GLY B 1 312 ? -18.300 75.309 35.511 1.00 9.07 290 GLY B O 1
ATOM 4034 N N . GLN B 1 313 ? -19.272 75.737 33.588 1.00 7.86 291 GLN B N 1
ATOM 4035 C CA . GLN B 1 313 ? -18.553 74.681 32.909 1.00 8.92 291 GLN B CA 1
ATOM 4036 C C . GLN B 1 313 ? -17.024 74.736 33.150 1.00 8.44 291 GLN B C 1
ATOM 4037 O O . GLN B 1 313 ? -16.368 73.716 33.465 1.00 8.84 291 GLN B O 1
ATOM 4043 N N . LEU B 1 314 ? -16.456 75.919 32.997 1.00 7.41 292 LEU B N 1
ATOM 4044 C CA . LEU B 1 314 ? -14.982 76.039 33.145 1.00 7.53 292 LEU B CA 1
ATOM 4045 C C . LEU B 1 314 ? -14.537 75.805 34.579 1.00 7.81 292 LEU B C 1
ATOM 4046 O O . LEU B 1 314 ? -13.449 75.429 34.779 1.00 8.03 292 LEU B O 1
ATOM 4051 N N . ALA B 1 315 ? -15.366 76.089 35.563 1.00 7.32 293 ALA B N 1
ATOM 4052 C CA . ALA B 1 315 ? -15.012 75.878 36.967 1.00 8.01 293 ALA B CA 1
ATOM 4053 C C . ALA B 1 315 ? -15.264 74.446 37.454 1.00 9.17 293 ALA B C 1
ATOM 4054 O O . ALA B 1 315 ? -14.984 74.158 38.584 1.00 6.24 293 ALA B O 1
ATOM 4056 N N . ARG B 1 316 ? -15.826 73.571 36.621 1.00 12.01 294 ARG B N 1
ATOM 4057 C CA . ARG B 1 316 ? -16.208 72.229 37.103 1.00 15.34 294 ARG B CA 1
ATOM 4058 C C . ARG B 1 316 ? -14.946 71.515 37.551 1.00 16.58 294 ARG B C 1
ATOM 4059 O O . ARG B 1 316 ? -13.919 71.561 36.858 1.00 15.12 294 ARG B O 1
ATOM 4067 N N . ALA B 1 317 ? -15.022 70.897 38.733 1.00 17.02 295 ALA B N 1
ATOM 4068 C CA . ALA B 1 317 ? -13.893 70.174 39.320 1.00 19.20 295 ALA B CA 1
ATOM 4069 C C . ALA B 1 317 ? -13.697 68.897 38.516 1.00 20.84 295 ALA B C 1
ATOM 4070 O O . ALA B 1 317 ? -14.658 68.224 38.118 1.00 23.01 295 ALA B O 1
ATOM 4073 N N . ASN C 1 42 ? -36.503 98.312 39.520 1.00 29.15 20 ASN C N 1
ATOM 4074 C CA . ASN C 1 42 ? -35.293 98.004 40.317 1.00 28.25 20 ASN C CA 1
ATOM 4075 C C . ASN C 1 42 ? -34.815 96.595 39.927 1.00 26.69 20 ASN C C 1
ATOM 4076 O O . ASN C 1 42 ? -35.573 95.618 40.094 1.00 26.93 20 ASN C O 1
ATOM 4081 N N . ARG C 1 43 ? -33.581 96.463 39.421 1.00 24.34 21 ARG C N 1
ATOM 4082 C CA . ARG C 1 43 ? -33.041 95.131 39.045 1.00 22.94 21 ARG C CA 1
ATOM 4083 C C . ARG C 1 43 ? -32.905 94.133 40.215 1.00 20.15 21 ARG C C 1
ATOM 4084 O O . ARG C 1 43 ? -32.984 92.919 40.018 1.00 17.85 21 ARG C O 1
ATOM 4092 N N . LEU C 1 44 ? -32.722 94.660 41.418 1.00 17.74 22 LEU C N 1
ATOM 4093 C CA . LEU C 1 44 ? -32.608 93.846 42.615 1.00 16.17 22 LEU C CA 1
ATOM 4094 C C . LEU C 1 44 ? -33.820 94.004 43.555 1.00 15.66 22 LEU C C 1
ATOM 4095 O O . LEU C 1 44 ? -33.745 93.729 44.765 1.00 13.79 22 LEU C O 1
ATOM 4100 N N . GLN C 1 45 ? -34.970 94.376 42.993 1.00 16.27 23 GLN C N 1
ATOM 4101 C CA . GLN C 1 45 ? -36.149 94.638 43.817 1.00 16.38 23 GLN C CA 1
ATOM 4102 C C . GLN C 1 45 ? -36.515 93.340 44.507 1.00 16.48 23 GLN C C 1
ATOM 4103 O O . GLN C 1 45 ? -36.439 92.274 43.906 1.00 17.06 23 GLN C O 1
ATOM 4105 N N . GLY C 1 46 ? -36.826 93.431 45.793 1.00 16.65 24 GLY C N 1
ATOM 4106 C CA . GLY C 1 46 ? -37.170 92.277 46.614 1.00 16.60 24 GLY C CA 1
ATOM 4107 C C . GLY C 1 46 ? -35.997 91.433 47.097 1.00 16.54 24 GLY C C 1
ATOM 4108 O O . GLY C 1 46 ? -36.218 90.453 47.805 1.00 17.26 24 GLY C O 1
ATOM 4109 N N . LYS C 1 47 ? -34.761 91.774 46.724 1.00 14.68 25 LYS C N 1
ATOM 4110 C CA . LYS C 1 47 ? -33.592 91.045 47.243 1.00 12.93 25 LYS C CA 1
ATOM 4111 C C . LYS C 1 47 ? -33.042 91.685 48.513 1.00 11.61 25 LYS C C 1
ATOM 4112 O O . LYS C 1 47 ? -33.233 92.878 48.774 1.00 11.19 25 LYS C O 1
ATOM 4118 N N . VAL C 1 48 ? -32.393 90.854 49.313 1.00 9.59 26 VAL C N 1
ATOM 4119 C CA . VAL C 1 48 ? -31.689 91.276 50.525 1.00 8.72 26 VAL C CA 1
ATOM 4120 C C . VAL C 1 48 ? -30.175 90.921 50.360 1.00 8.08 26 VAL C C 1
ATOM 4121 O O . VAL C 1 48 ? -29.822 89.776 50.114 1.00 7.62 26 VAL C O 1
ATOM 4125 N N . ALA C 1 49 ? -29.323 91.924 50.500 1.00 8.09 27 ALA C N 1
ATOM 4126 C CA . ALA C 1 49 ? -27.848 91.767 50.348 1.00 7.81 27 ALA C CA 1
ATOM 4127 C C . ALA C 1 49 ? -27.134 91.921 51.686 1.00 7.96 27 ALA C C 1
ATOM 4128 O O . ALA C 1 49 ? -27.310 92.913 52.396 1.00 7.93 27 ALA C O 1
ATOM 4130 N N . PHE C 1 50 ? -26.369 90.904 52.066 1.00 8.42 28 PHE C N 1
ATOM 4131 C CA . PHE C 1 50 ? -25.470 90.953 53.227 1.00 8.69 28 PHE C CA 1
ATOM 4132 C C . PHE C 1 50 ? -24.038 91.428 52.815 1.00 9.38 28 PHE C C 1
ATOM 4133 O O . PHE C 1 50 ? -23.355 90.780 52.007 1.00 11.14 28 PHE C O 1
ATOM 4141 N N . ILE C 1 51 ? -23.574 92.537 53.384 1.00 8.88 29 ILE C N 1
ATOM 4142 C CA . ILE C 1 51 ? -22.304 93.199 52.966 1.00 9.34 29 ILE C CA 1
ATOM 4143 C C . ILE C 1 51 ? -21.409 93.356 54.178 1.00 9.38 29 ILE C C 1
ATOM 4144 O O . ILE C 1 51 ? -21.869 93.880 55.193 1.00 9.06 29 ILE C O 1
ATOM 4149 N N . THR C 1 52 ? -20.177 92.844 54.078 1.00 9.22 30 THR C N 1
ATOM 4150 C CA . THR C 1 52 ? -19.145 92.969 55.091 1.00 10.23 30 THR C CA 1
ATOM 4151 C C . THR C 1 52 ? -18.323 94.223 54.805 1.00 10.43 30 THR C C 1
ATOM 4152 O O . THR C 1 52 ? -18.293 94.721 53.664 1.00 10.62 30 THR C O 1
ATOM 4156 N N . GLY C 1 53 ? -17.695 94.746 55.858 1.00 10.07 31 GLY C N 1
ATOM 4157 C CA . GLY C 1 53 ? -16.912 95.977 55.813 1.00 10.28 31 GLY C CA 1
ATOM 4158 C C . GLY C 1 53 ? -17.655 97.196 55.320 1.00 10.40 31 GLY C C 1
ATOM 4159 O O . GLY C 1 53 ? -17.082 97.997 54.582 1.00 11.94 31 GLY C O 1
ATOM 4160 N N . ALA C 1 54 ? -18.926 97.325 55.719 1.00 9.86 32 ALA C N 1
ATOM 4161 C CA . ALA C 1 54 ? -19.839 98.290 55.149 1.00 10.08 32 ALA C CA 1
ATOM 4162 C C . ALA C 1 54 ? -19.792 99.699 55.740 1.00 11.21 32 ALA C C 1
ATOM 4163 O O . ALA C 1 54 ? -20.482 100.543 55.230 1.00 10.95 32 ALA C O 1
ATOM 4165 N N . ALA C 1 55 ? -19.015 99.964 56.802 1.00 12.58 33 ALA C N 1
ATOM 4166 C CA . ALA C 1 55 ? -18.970 101.305 57.427 1.00 13.95 33 ALA C CA 1
ATOM 4167 C C . ALA C 1 55 ? -18.384 102.377 56.512 1.00 14.11 33 ALA C C 1
ATOM 4168 O O . ALA C 1 55 ? -18.835 103.511 56.533 1.00 15.59 33 ALA C O 1
ATOM 4170 N N . ARG C 1 56 ? -17.371 102.032 55.728 1.00 14.35 34 ARG C N 1
ATOM 4171 C CA . ARG C 1 56 ? -16.763 102.983 54.807 1.00 14.93 34 ARG C CA 1
ATOM 4172 C C . ARG C 1 56 ? -16.122 102.345 53.586 1.00 14.34 34 ARG C C 1
ATOM 4173 O O . ARG C 1 56 ? -16.171 101.134 53.378 1.00 14.34 34 ARG C O 1
ATOM 4181 N N . GLY C 1 57 ? -15.535 103.184 52.750 1.00 13.53 35 GLY C N 1
ATOM 4182 C CA . GLY C 1 57 ? -14.757 102.690 51.618 1.00 13.28 35 GLY C CA 1
ATOM 4183 C C . GLY C 1 57 ? -15.572 101.840 50.676 1.00 12.11 35 GLY C C 1
ATOM 4184 O O . GLY C 1 57 ? -16.760 102.093 50.440 1.00 11.32 35 GLY C O 1
ATOM 4185 N N . GLN C 1 58 ? -14.919 100.784 50.210 1.00 11.61 36 GLN C N 1
ATOM 4186 C CA . GLN C 1 58 ? -15.463 99.878 49.253 1.00 10.94 36 GLN C CA 1
ATOM 4187 C C . GLN C 1 58 ? -16.799 99.226 49.712 1.00 10.15 36 GLN C C 1
ATOM 4188 O O . GLN C 1 58 ? -17.740 99.100 48.931 1.00 7.84 36 GLN C O 1
ATOM 4194 N N . GLY C 1 59 ? -16.857 98.816 50.980 1.00 9.59 37 GLY C N 1
ATOM 4195 C CA . GLY C 1 59 ? -18.063 98.213 51.549 1.00 9.04 37 GLY C CA 1
ATOM 4196 C C . GLY C 1 59 ? -19.254 99.153 51.573 1.00 9.02 37 GLY C C 1
ATOM 4197 O O . GLY C 1 59 ? -20.408 98.740 51.296 1.00 8.76 37 GLY C O 1
ATOM 4198 N N . ARG C 1 60 ? -18.993 100.418 51.871 1.00 9.75 38 ARG C N 1
ATOM 4199 C CA . ARG C 1 60 ? -20.043 101.418 51.825 1.00 10.82 38 ARG C CA 1
ATOM 4200 C C . ARG C 1 60 ? -20.558 101.540 50.412 1.00 11.34 38 ARG C C 1
ATOM 4201 O O . ARG C 1 60 ? -21.773 101.603 50.203 1.00 10.23 38 ARG C O 1
ATOM 4209 N N . THR C 1 61 ? -19.659 101.597 49.429 1.00 11.15 39 THR C N 1
ATOM 4210 C CA A THR C 1 61 ? -20.118 101.794 48.052 0.60 11.19 39 THR C CA 1
ATOM 4211 C CA B THR C 1 61 ? -20.108 101.790 48.057 0.40 10.58 39 THR C CA 1
ATOM 4212 C C . THR C 1 61 ? -20.972 100.587 47.612 1.00 10.47 39 THR C C 1
ATOM 4213 O O . THR C 1 61 ? -21.977 100.752 46.926 1.00 8.40 39 THR C O 1
ATOM 4220 N N . HIS C 1 62 ? -20.620 99.369 48.058 1.00 10.57 40 HIS C N 1
ATOM 4221 C CA . HIS C 1 62 ? -21.440 98.178 47.783 1.00 9.28 40 HIS C CA 1
ATOM 4222 C C . HIS C 1 62 ? -22.897 98.388 48.268 1.00 9.57 40 HIS C C 1
ATOM 4223 O O . HIS C 1 62 ? -23.837 98.157 47.522 1.00 8.13 40 HIS C O 1
ATOM 4230 N N . ALA C 1 63 ? -23.074 98.809 49.515 1.00 10.08 41 ALA C N 1
ATOM 4231 C CA . ALA C 1 63 ? -24.412 99.024 50.101 1.00 10.38 41 ALA C CA 1
ATOM 4232 C C . ALA C 1 63 ? -25.244 100.052 49.381 1.00 10.48 41 ALA C C 1
ATOM 4233 O O . ALA C 1 63 ? -26.399 99.811 49.077 1.00 9.12 41 ALA C O 1
ATOM 4235 N N . VAL C 1 64 ? -24.671 101.202 49.080 1.00 10.08 42 VAL C N 1
ATOM 4236 C CA . VAL C 1 64 ? -25.427 102.227 48.360 1.00 10.84 42 VAL C CA 1
ATOM 4237 C C . VAL C 1 64 ? -25.804 101.733 46.936 1.00 11.61 42 VAL C C 1
ATOM 4238 O O . VAL C 1 64 ? -26.962 101.830 46.509 1.00 11.22 42 VAL C O 1
ATOM 4242 N N . ARG C 1 65 ? -24.856 101.108 46.251 1.00 12.10 43 ARG C N 1
ATOM 4243 C CA . ARG C 1 65 ? -25.090 100.694 44.854 1.00 11.40 43 ARG C CA 1
ATOM 4244 C C . ARG C 1 65 ? -26.173 99.626 44.749 1.00 11.68 43 ARG C C 1
ATOM 4245 O O . ARG C 1 65 ? -27.054 99.718 43.898 1.00 9.95 43 ARG C O 1
ATOM 4253 N N . LEU C 1 66 ? -26.118 98.617 45.613 1.00 11.01 44 LEU C N 1
ATOM 4254 C CA . LEU C 1 66 ? -27.153 97.586 45.604 1.00 11.98 44 LEU C CA 1
ATOM 4255 C C . LEU C 1 66 ? -28.468 98.193 46.085 1.00 12.16 44 LEU C C 1
ATOM 4256 O O . LEU C 1 66 ? -29.522 97.892 45.555 1.00 13.99 44 LEU C O 1
ATOM 4261 N N . ALA C 1 67 ? -28.407 99.091 47.043 1.00 11.80 45 ALA C N 1
ATOM 4262 C CA . ALA C 1 67 ? -29.619 99.839 47.457 1.00 12.51 45 ALA C CA 1
ATOM 4263 C C . ALA C 1 67 ? -30.225 100.596 46.287 1.00 13.12 45 ALA C C 1
ATOM 4264 O O . ALA C 1 67 ? -31.446 100.552 46.071 1.00 13.57 45 ALA C O 1
ATOM 4266 N N . GLN C 1 68 ? -29.387 101.303 45.544 1.00 14.39 46 GLN C N 1
ATOM 4267 C CA . GLN C 1 68 ? -29.828 101.965 44.316 1.00 15.29 46 GLN C CA 1
ATOM 4268 C C . GLN C 1 68 ? -30.625 101.054 43.404 1.00 15.06 46 GLN C C 1
ATOM 4269 O O . GLN C 1 68 ? -31.551 101.531 42.745 1.00 16.59 46 GLN C O 1
ATOM 4275 N N . ASP C 1 69 ? -30.278 99.768 43.356 1.00 14.32 47 ASP C N 1
ATOM 4276 C CA . ASP C 1 69 ? -30.979 98.821 42.488 1.00 13.97 47 ASP C CA 1
ATOM 4277 C C . ASP C 1 69 ? -32.224 98.191 43.112 1.00 13.66 47 ASP C C 1
ATOM 4278 O O . ASP C 1 69 ? -32.825 97.302 42.494 1.00 12.27 47 ASP C O 1
ATOM 4283 N N . GLY C 1 70 ? -32.606 98.652 44.313 1.00 12.43 48 GLY C N 1
ATOM 4284 C CA . GLY C 1 70 ? -33.790 98.170 45.047 1.00 12.70 48 GLY C CA 1
ATOM 4285 C C . GLY C 1 70 ? -33.555 97.119 46.155 1.00 12.29 48 GLY C C 1
ATOM 4286 O O . GLY C 1 70 ? -34.505 96.595 46.712 1.00 13.76 48 GLY C O 1
ATOM 4287 N N . ALA C 1 71 ? -32.311 96.775 46.448 1.00 11.92 49 ALA C N 1
ATOM 4288 C CA . ALA C 1 71 ? -32.000 95.758 47.464 1.00 11.45 49 ALA C CA 1
ATOM 4289 C C . ALA C 1 71 ? -32.024 96.352 48.856 1.00 10.93 49 ALA C C 1
ATOM 4290 O O . ALA C 1 71 ? -31.444 97.412 49.097 1.00 11.40 49 ALA C O 1
ATOM 4292 N N . ASP C 1 72 ? -32.688 95.660 49.773 1.00 9.42 50 ASP C N 1
ATOM 4293 C CA . ASP C 1 72 ? -32.524 95.960 51.176 1.00 9.23 50 ASP C CA 1
ATOM 4294 C C . ASP C 1 72 ? -31.185 95.383 51.660 1.00 8.02 50 ASP C C 1
ATOM 4295 O O . ASP C 1 72 ? -30.616 94.497 51.017 1.00 7.48 50 ASP C O 1
ATOM 4300 N N . ILE C 1 73 ? -30.661 95.927 52.753 1.00 7.26 51 ILE C N 1
ATOM 4301 C CA . ILE C 1 73 ? -29.263 95.692 53.144 1.00 7.26 51 ILE C CA 1
ATOM 4302 C C . ILE C 1 73 ? -29.140 95.216 54.577 1.00 7.31 51 ILE C C 1
ATOM 4303 O O . ILE C 1 73 ? -29.844 95.737 55.483 1.00 6.49 51 ILE C O 1
ATOM 4308 N N . VAL C 1 74 ? -28.261 94.230 54.770 1.00 7.75 52 VAL C N 1
ATOM 4309 C CA . VAL C 1 74 ? -27.738 93.824 56.076 1.00 7.46 52 VAL C CA 1
ATOM 4310 C C . VAL C 1 74 ? -26.225 94.187 56.016 1.00 8.78 52 VAL C C 1
ATOM 4311 O O . VAL C 1 74 ? -25.477 93.711 55.142 1.00 8.67 52 VAL C O 1
ATOM 4315 N N . ALA C 1 75 ? -25.804 95.064 56.911 1.00 9.41 53 ALA C N 1
ATOM 4316 C CA . ALA C 1 75 ? -24.496 95.697 56.865 1.00 9.58 53 ALA C CA 1
ATOM 4317 C C . ALA C 1 75 ? -23.804 95.420 58.162 1.00 10.13 53 ALA C C 1
ATOM 4318 O O . ALA C 1 75 ? -24.393 95.635 59.216 1.00 10.02 53 ALA C O 1
ATOM 4320 N N . ILE C 1 76 ? -22.568 94.918 58.083 1.00 10.22 54 ILE C N 1
ATOM 4321 C CA . ILE C 1 76 ? -21.723 94.768 59.266 1.00 9.99 54 ILE C CA 1
ATOM 4322 C C . ILE C 1 76 ? -20.331 95.393 59.070 1.00 10.09 54 ILE C C 1
ATOM 4323 O O . ILE C 1 76 ? -19.828 95.552 57.951 1.00 9.35 54 ILE C O 1
ATOM 4328 N N . ASP C 1 77 ? -19.712 95.771 60.182 1.00 9.47 55 ASP C N 1
ATOM 4329 C CA . ASP C 1 77 ? -18.366 96.260 60.181 1.00 9.07 55 ASP C CA 1
ATOM 4330 C C . ASP C 1 77 ? -17.845 96.058 61.597 1.00 9.41 55 ASP C C 1
ATOM 4331 O O . ASP C 1 77 ? -18.593 96.136 62.538 1.00 7.58 55 ASP C O 1
ATOM 4336 N N . LEU C 1 78 ? -16.546 95.818 61.736 1.00 11.71 56 LEU C N 1
ATOM 4337 C CA . LEU C 1 78 ? -15.938 95.664 63.047 1.00 13.06 56 LEU C CA 1
ATOM 4338 C C . LEU C 1 78 ? -16.037 96.983 63.821 1.00 15.36 56 LEU C C 1
ATOM 4339 O O . LEU C 1 78 ? -16.130 96.984 65.053 1.00 17.21 56 LEU C O 1
ATOM 4344 N N . CYS C 1 79 ? -16.021 98.096 63.090 1.00 18.39 57 CYS C N 1
ATOM 4345 C CA . CYS C 1 79 ? -16.164 99.469 63.636 1.00 19.80 57 CYS C CA 1
ATOM 4346 C C . CYS C 1 79 ? -15.032 99.852 64.608 1.00 22.00 57 CYS C C 1
ATOM 4347 O O . CYS C 1 79 ? -15.265 100.636 65.525 1.00 21.54 57 CYS C O 1
ATOM 4350 N N . ARG C 1 80 ? -13.833 99.310 64.391 1.00 23.81 58 ARG C N 1
ATOM 4351 C CA . ARG C 1 80 ? -12.678 99.485 65.296 1.00 26.04 58 ARG C CA 1
ATOM 4352 C C . ARG C 1 80 ? -11.412 99.736 64.454 1.00 27.80 58 ARG C C 1
ATOM 4353 O O . ARG C 1 80 ? -11.314 99.241 63.332 1.00 28.60 58 ARG C O 1
ATOM 4355 N N . GLN C 1 81 ? -10.472 100.530 64.984 1.00 29.67 59 GLN C N 1
ATOM 4356 C CA . GLN C 1 81 ? -9.251 100.944 64.250 1.00 30.69 59 GLN C CA 1
ATOM 4357 C C . GLN C 1 81 ? -8.076 100.019 64.519 1.00 30.93 59 GLN C C 1
ATOM 4358 O O . GLN C 1 81 ? -8.230 98.795 64.523 1.00 32.22 59 GLN C O 1
ATOM 4364 N N . ASN C 1 84 ? -2.034 97.546 63.878 1.00 30.45 62 ASN C N 1
ATOM 4365 C CA . ASN C 1 84 ? -1.355 96.697 62.906 1.00 30.02 62 ASN C CA 1
ATOM 4366 C C . ASN C 1 84 ? -1.558 97.101 61.422 1.00 28.98 62 ASN C C 1
ATOM 4367 O O . ASN C 1 84 ? -0.871 96.584 60.524 1.00 28.51 62 ASN C O 1
ATOM 4372 N N . LEU C 1 85 ? -2.500 98.011 61.186 1.00 27.61 63 LEU C N 1
ATOM 4373 C CA . LEU C 1 85 ? -2.935 98.426 59.854 1.00 26.80 63 LEU C CA 1
ATOM 4374 C C . LEU C 1 85 ? -2.734 99.939 59.754 1.00 27.60 63 LEU C C 1
ATOM 4375 O O . LEU C 1 85 ? -3.096 100.682 60.686 1.00 27.47 63 LEU C O 1
ATOM 4380 N N . ASP C 1 86 ? -2.207 100.386 58.618 1.00 27.26 64 ASP C N 1
ATOM 4381 C CA . ASP C 1 86 ? -1.682 101.742 58.477 1.00 27.68 64 ASP C CA 1
ATOM 4382 C C . ASP C 1 86 ? -2.559 102.638 57.623 1.00 27.09 64 ASP C C 1
ATOM 4383 O O . ASP C 1 86 ? -2.066 103.390 56.795 1.00 27.23 64 ASP C O 1
ATOM 4388 N N . TYR C 1 87 ? -3.870 102.551 57.849 1.00 26.47 65 TYR C N 1
ATOM 4389 C CA . TYR C 1 87 ? -4.861 103.364 57.145 1.00 26.04 65 TYR C CA 1
ATOM 4390 C C . TYR C 1 87 ? -6.120 103.476 57.999 1.00 26.35 65 TYR C C 1
ATOM 4391 O O . TYR C 1 87 ? -6.282 102.743 58.972 1.00 26.73 65 TYR C O 1
ATOM 4400 N N . ALA C 1 88 ? -7.009 104.389 57.629 1.00 26.84 66 ALA C N 1
ATOM 4401 C CA . ALA C 1 88 ? -8.276 104.592 58.354 1.00 26.23 66 ALA C CA 1
ATOM 4402 C C . ALA C 1 88 ? -9.241 103.413 58.118 1.00 25.87 66 ALA C C 1
ATOM 4403 O O . ALA C 1 88 ? -9.456 103.010 56.971 1.00 25.98 66 ALA C O 1
ATOM 4405 N N . GLN C 1 89 ? -9.835 102.879 59.182 1.00 24.90 67 GLN C N 1
ATOM 4406 C CA . GLN C 1 89 ? -10.856 101.839 59.036 1.00 24.41 67 GLN C CA 1
ATOM 4407 C C . GLN C 1 89 ? -12.222 102.402 59.430 1.00 23.75 67 GLN C C 1
ATOM 4408 O O . GLN C 1 89 ? -12.350 103.599 59.756 1.00 23.80 67 GLN C O 1
ATOM 4414 N N . GLY C 1 90 ? -13.237 101.556 59.384 1.00 22.43 68 GLY C N 1
ATOM 4415 C CA . GLY C 1 90 ? -14.596 101.977 59.741 1.00 22.46 68 GLY C CA 1
ATOM 4416 C C . GLY C 1 90 ? -14.763 102.343 61.205 1.00 22.25 68 GLY C C 1
ATOM 4417 O O . GLY C 1 90 ? -13.980 101.917 62.056 1.00 22.28 68 GLY C O 1
ATOM 4418 N N . SER C 1 91 ? -15.779 103.164 61.478 1.00 21.95 69 SER C N 1
ATOM 4419 C CA . SER C 1 91 ? -16.142 103.603 62.827 1.00 21.46 69 SER C CA 1
ATOM 4420 C C . SER C 1 91 ? -17.661 103.457 62.993 1.00 20.67 69 SER C C 1
ATOM 4421 O O . SER C 1 91 ? -18.370 103.330 62.021 1.00 19.02 69 SER C O 1
ATOM 4424 N N . PRO C 1 92 ? -18.170 103.528 64.225 1.00 20.93 70 PRO C N 1
ATOM 4425 C CA . PRO C 1 92 ? -19.643 103.582 64.393 1.00 20.84 70 PRO C CA 1
ATOM 4426 C C . PRO C 1 92 ? -20.331 104.777 63.724 1.00 20.48 70 PRO C C 1
ATOM 4427 O O . PRO C 1 92 ? -21.497 104.674 63.273 1.00 20.40 70 PRO C O 1
ATOM 4431 N N . GLU C 1 93 ? -19.629 105.908 63.676 1.00 20.07 71 GLU C N 1
ATOM 4432 C CA . GLU C 1 93 ? -20.188 107.117 63.069 1.00 19.95 71 GLU C CA 1
ATOM 4433 C C . GLU C 1 93 ? -20.257 106.880 61.560 1.00 18.24 71 GLU C C 1
ATOM 4434 O O . GLU C 1 93 ? -21.208 107.252 60.919 1.00 18.58 71 GLU C O 1
ATOM 4436 N N . GLU C 1 94 ? -19.255 106.223 61.007 1.00 17.86 72 GLU C N 1
ATOM 4437 C CA . GLU C 1 94 ? -19.243 105.963 59.584 1.00 16.70 72 GLU C CA 1
ATOM 4438 C C . GLU C 1 94 ? -20.311 104.908 59.214 1.00 15.55 72 GLU C C 1
ATOM 4439 O O . GLU C 1 94 ? -20.955 105.023 58.144 1.00 13.58 72 GLU C O 1
ATOM 4445 N N . LEU C 1 95 ? -20.554 103.917 60.093 1.00 13.84 73 LEU C N 1
ATOM 4446 C CA . LEU C 1 95 ? -21.658 102.949 59.822 1.00 12.69 73 LEU C CA 1
ATOM 4447 C C . LEU C 1 95 ? -23.019 103.667 59.825 1.00 12.68 73 LEU C C 1
ATOM 4448 O O . LEU C 1 95 ? -23.868 103.397 58.985 1.00 11.51 73 LEU C O 1
ATOM 4453 N N . LYS C 1 96 ? -23.185 104.627 60.738 1.00 12.66 74 LYS C N 1
ATOM 4454 C CA . LYS C 1 96 ? -24.409 105.416 60.810 1.00 12.79 74 LYS C CA 1
ATOM 4455 C C . LYS C 1 96 ? -24.588 106.201 59.515 1.00 12.50 74 LYS C C 1
ATOM 4456 O O . LYS C 1 96 ? -25.703 106.370 59.060 1.00 11.66 74 LYS C O 1
ATOM 4458 N N . GLU C 1 97 ? -23.502 106.629 58.868 1.00 12.91 75 GLU C N 1
ATOM 4459 C CA . GLU C 1 97 ? -23.650 107.299 57.579 1.00 13.24 75 GLU C CA 1
ATOM 4460 C C . GLU C 1 97 ? -24.067 106.342 56.447 1.00 13.01 75 GLU C C 1
ATOM 4461 O O . GLU C 1 97 ? -24.895 106.700 55.566 1.00 13.72 75 GLU C O 1
ATOM 4467 N N . THR C 1 98 ? -23.513 105.136 56.444 1.00 12.93 76 THR C N 1
ATOM 4468 C CA . THR C 1 98 ? -23.968 104.087 55.537 1.00 11.33 76 THR C CA 1
ATOM 4469 C C . THR C 1 98 ? -25.480 103.864 55.684 1.00 11.28 76 THR C C 1
ATOM 4470 O O . THR C 1 98 ? -26.215 103.815 54.688 1.00 10.06 76 THR C O 1
ATOM 4474 N N . VAL C 1 99 ? -25.960 103.782 56.916 1.00 10.56 77 VAL C N 1
ATOM 4475 C CA . VAL C 1 99 ? -27.389 103.643 57.156 1.00 10.68 77 VAL C CA 1
ATOM 4476 C C . VAL C 1 99 ? -28.180 104.800 56.533 1.00 11.58 77 VAL C C 1
ATOM 4477 O O . VAL C 1 99 ? -29.117 104.577 55.744 1.00 13.31 77 VAL C O 1
ATOM 4481 N N . ARG C 1 100 ? -27.797 106.037 56.842 1.00 11.18 78 ARG C N 1
ATOM 4482 C CA A ARG C 1 100 ? -28.465 107.209 56.257 0.50 11.46 78 ARG C CA 1
ATOM 4483 C CA B ARG C 1 100 ? -28.447 107.220 56.269 0.50 11.97 78 ARG C CA 1
ATOM 4484 C C . ARG C 1 100 ? -28.502 107.149 54.729 1.00 11.84 78 ARG C C 1
ATOM 4485 O O . ARG C 1 100 ? -29.532 107.439 54.094 1.00 11.46 78 ARG C O 1
ATOM 4500 N N . LEU C 1 101 ? -27.382 106.779 54.128 1.00 11.60 79 LEU C N 1
ATOM 4501 C CA . LEU C 1 101 ? -27.263 106.724 52.683 1.00 11.73 79 LEU C CA 1
ATOM 4502 C C . LEU C 1 101 ? -28.126 105.640 52.051 1.00 12.07 79 LEU C C 1
ATOM 4503 O O . LEU C 1 101 ? -28.613 105.780 50.928 1.00 13.64 79 LEU C O 1
ATOM 4508 N N . VAL C 1 102 ? -28.313 104.536 52.743 1.00 12.25 80 VAL C N 1
ATOM 4509 C CA . VAL C 1 102 ? -29.146 103.488 52.204 1.00 12.28 80 VAL C CA 1
ATOM 4510 C C . VAL C 1 102 ? -30.626 103.861 52.428 1.00 13.14 80 VAL C C 1
ATOM 4511 O O . VAL C 1 102 ? -31.448 103.721 51.533 1.00 13.06 80 VAL C O 1
ATOM 4515 N N . GLU C 1 103 ? -30.959 104.359 53.610 1.00 14.01 81 GLU C N 1
ATOM 4516 C CA . GLU C 1 103 ? -32.314 104.825 53.850 1.00 16.02 81 GLU C CA 1
ATOM 4517 C C . GLU C 1 103 ? -32.712 105.997 52.928 1.00 17.72 81 GLU C C 1
ATOM 4518 O O . GLU C 1 103 ? -33.894 106.179 52.651 1.00 18.40 81 GLU C O 1
ATOM 4524 N N . GLU C 1 104 ? -31.734 106.749 52.426 1.00 19.07 82 GLU C N 1
ATOM 4525 C CA . GLU C 1 104 ? -31.994 107.896 51.530 1.00 20.62 82 GLU C CA 1
ATOM 4526 C C . GLU C 1 104 ? -32.513 107.323 50.190 1.00 21.33 82 GLU C C 1
ATOM 4527 O O . GLU C 1 104 ? -33.388 107.908 49.533 1.00 21.79 82 GLU C O 1
ATOM 4533 N N . GLN C 1 105 ? -32.017 106.143 49.811 1.00 20.56 83 GLN C N 1
ATOM 4534 C CA . GLN C 1 105 ? -32.504 105.447 48.600 1.00 19.58 83 GLN C CA 1
ATOM 4535 C C . GLN C 1 105 ? -33.892 104.782 48.742 1.00 18.56 83 GLN C C 1
ATOM 4536 O O . GLN C 1 105 ? -34.320 104.044 47.858 1.00 18.49 83 GLN C O 1
ATOM 4542 N N . GLY C 1 106 ? -34.586 105.020 49.842 1.00 17.55 84 GLY C N 1
ATOM 4543 C CA . GLY C 1 106 ? -35.897 104.406 50.078 1.00 16.64 84 GLY C CA 1
ATOM 4544 C C . GLY C 1 106 ? -35.867 102.928 50.530 1.00 16.01 84 GLY C C 1
ATOM 4545 O O . GLY C 1 106 ? -36.904 102.261 50.533 1.00 16.09 84 GLY C O 1
ATOM 4546 N N . ARG C 1 107 ? -34.704 102.413 50.927 1.00 14.91 85 ARG C N 1
ATOM 4547 C CA . ARG C 1 107 ? -34.572 100.994 51.304 1.00 15.36 85 ARG C CA 1
ATOM 4548 C C . ARG C 1 107 ? -34.538 100.776 52.813 1.00 14.47 85 ARG C C 1
ATOM 4549 O O . ARG C 1 107 ? -34.303 101.712 53.566 1.00 15.02 85 ARG C O 1
ATOM 4557 N N . ARG C 1 108 ? -34.721 99.517 53.230 1.00 14.39 86 ARG C N 1
ATOM 4558 C CA . ARG C 1 108 ? -34.534 99.081 54.630 1.00 14.16 86 ARG C CA 1
ATOM 4559 C C . ARG C 1 108 ? -33.105 98.569 54.857 1.00 13.13 86 ARG C C 1
ATOM 4560 O O . ARG C 1 108 ? -32.534 97.948 53.968 1.00 13.49 86 ARG C O 1
ATOM 4568 N N . ILE C 1 109 ? -32.543 98.824 56.036 1.00 13.03 87 ILE C N 1
ATOM 4569 C CA . ILE C 1 109 ? -31.183 98.353 56.381 1.00 11.95 87 ILE C CA 1
ATOM 4570 C C . ILE C 1 109 ? -31.054 97.926 57.850 1.00 12.01 87 ILE C C 1
ATOM 4571 O O . ILE C 1 109 ? -31.538 98.630 58.721 1.00 12.24 87 ILE C O 1
ATOM 4576 N N . ILE C 1 110 ? -30.370 96.807 58.093 1.00 10.59 88 ILE C N 1
ATOM 4577 C CA . ILE C 1 110 ? -29.922 96.401 59.426 1.00 11.71 88 ILE C CA 1
ATOM 4578 C C . ILE C 1 110 ? -28.421 96.533 59.409 1.00 12.19 88 ILE C C 1
ATOM 4579 O O . ILE C 1 110 ? -27.755 95.905 58.564 1.00 11.70 88 ILE C O 1
ATOM 4584 N N . ALA C 1 111 ? -27.894 97.380 60.280 1.00 11.62 89 ALA C N 1
ATOM 4585 C CA . ALA C 1 111 ? -26.473 97.625 60.375 1.00 11.76 89 ALA C CA 1
ATOM 4586 C C . ALA C 1 111 ? -26.037 97.245 61.768 1.00 12.16 89 ALA C C 1
ATOM 4587 O O . ALA C 1 111 ? -26.589 97.775 62.746 1.00 12.28 89 ALA C O 1
ATOM 4589 N N . ARG C 1 112 ? -25.052 96.347 61.870 1.00 12.12 90 ARG C N 1
ATOM 4590 C CA . ARG C 1 112 ? -24.543 95.902 63.172 1.00 12.44 90 ARG C CA 1
ATOM 4591 C C . ARG C 1 112 ? -23.006 95.856 63.192 1.00 13.22 90 ARG C C 1
ATOM 4592 O O . ARG C 1 112 ? -22.360 95.452 62.209 1.00 10.66 90 ARG C O 1
ATOM 4600 N N . GLN C 1 113 ? -22.438 96.271 64.329 1.00 13.76 91 GLN C N 1
ATOM 4601 C CA . GLN C 1 113 ? -21.080 95.953 64.693 1.00 15.09 91 GLN C CA 1
ATOM 4602 C C . GLN C 1 113 ? -21.011 94.441 64.743 1.00 14.26 91 GLN C C 1
ATOM 4603 O O . GLN C 1 113 ? -21.748 93.852 65.478 1.00 16.10 91 GLN C O 1
ATOM 4609 N N . ALA C 1 114 ? -20.140 93.822 63.953 1.00 12.85 92 ALA C N 1
ATOM 4610 C CA . ALA C 1 114 ? -19.866 92.376 64.036 1.00 12.41 92 ALA C CA 1
ATOM 4611 C C . ALA C 1 114 ? -18.439 92.109 63.564 1.00 11.49 92 ALA C C 1
ATOM 4612 O O . ALA C 1 114 ? -17.824 92.984 62.947 1.00 10.73 92 ALA C O 1
ATOM 4614 N N . ASP C 1 115 ? -17.929 90.902 63.847 1.00 12.45 93 ASP C N 1
ATOM 4615 C CA . ASP C 1 115 ? -16.551 90.497 63.585 1.00 11.90 93 ASP C CA 1
ATOM 4616 C C . ASP C 1 115 ? -16.523 89.243 62.685 1.00 12.24 93 ASP C C 1
ATOM 4617 O O . ASP C 1 115 ? -16.733 88.104 63.185 1.00 11.85 93 ASP C O 1
ATOM 4622 N N . VAL C 1 116 ? -16.185 89.420 61.395 1.00 10.87 94 VAL C N 1
ATOM 4623 C CA . VAL C 1 116 ? -16.103 88.280 60.485 1.00 11.40 94 VAL C CA 1
ATOM 4624 C C . VAL C 1 116 ? -15.139 87.200 60.944 1.00 11.51 94 VAL C C 1
ATOM 4625 O O . VAL C 1 116 ? -15.271 86.068 60.515 1.00 12.47 94 VAL C O 1
ATOM 4629 N N . ARG C 1 117 ? -14.173 87.530 61.818 1.00 12.25 95 ARG C N 1
ATOM 4630 C CA . ARG C 1 117 ? -13.250 86.531 62.344 1.00 11.91 95 ARG C CA 1
ATOM 4631 C C . ARG C 1 117 ? -13.956 85.541 63.324 1.00 12.43 95 ARG C C 1
ATOM 4632 O O . ARG C 1 117 ? -13.359 84.531 63.727 1.00 10.61 95 ARG C O 1
ATOM 4640 N N . ASP C 1 118 ? -15.212 85.819 63.673 1.00 11.40 96 ASP C N 1
ATOM 4641 C CA . ASP C 1 118 ? -15.890 85.151 64.762 1.00 11.46 96 ASP C CA 1
ATOM 4642 C C . ASP C 1 118 ? -17.271 84.703 64.281 1.00 9.96 96 ASP C C 1
ATOM 4643 O O . ASP C 1 118 ? -18.200 85.534 64.120 1.00 9.57 96 ASP C O 1
ATOM 4648 N N . LEU C 1 119 ? -17.397 83.389 64.071 1.00 9.13 97 LEU C N 1
ATOM 4649 C CA . LEU C 1 119 ? -18.589 82.796 63.447 1.00 7.98 97 LEU C CA 1
ATOM 4650 C C . LEU C 1 119 ? -19.847 83.135 64.182 1.00 8.85 97 LEU C C 1
ATOM 4651 O O . LEU C 1 119 ? -20.832 83.539 63.573 1.00 8.26 97 LEU C O 1
ATOM 4656 N N . ALA C 1 120 ? -19.819 82.983 65.511 1.00 8.92 98 ALA C N 1
ATOM 4657 C CA . ALA C 1 120 ? -20.946 83.254 66.332 1.00 9.73 98 ALA C CA 1
ATOM 4658 C C . ALA C 1 120 ? -21.371 84.714 66.168 1.00 10.80 98 ALA C C 1
ATOM 4659 O O . ALA C 1 120 ? -22.558 85.023 66.159 1.00 12.56 98 ALA C O 1
ATOM 4661 N N . SER C 1 121 ? -20.421 85.611 66.049 1.00 10.93 99 SER C N 1
ATOM 4662 C CA . SER C 1 121 ? -20.745 87.042 65.914 1.00 12.43 99 SER C CA 1
ATOM 4663 C C . SER C 1 121 ? -21.554 87.232 64.614 1.00 12.71 99 SER C C 1
ATOM 4664 O O . SER C 1 121 ? -22.554 87.947 64.621 1.00 12.68 99 SER C O 1
ATOM 4667 N N . LEU C 1 122 ? -21.162 86.547 63.527 1.00 13.71 100 LEU C N 1
ATOM 4668 C CA . LEU C 1 122 ? -21.872 86.675 62.270 1.00 13.51 100 LEU C CA 1
ATOM 4669 C C . LEU C 1 122 ? -23.222 86.034 62.324 1.00 14.28 100 LEU C C 1
ATOM 4670 O O . LEU C 1 122 ? -24.161 86.644 61.797 1.00 13.76 100 LEU C O 1
ATOM 4675 N N . GLN C 1 123 ? -23.329 84.827 62.949 1.00 14.01 101 GLN C N 1
ATOM 4676 C CA . GLN C 1 123 ? -24.581 84.088 62.995 1.00 13.96 101 GLN C CA 1
ATOM 4677 C C . GLN C 1 123 ? -25.640 84.897 63.699 1.00 13.27 101 GLN C C 1
ATOM 4678 O O . GLN C 1 123 ? -26.781 84.891 63.274 1.00 14.14 101 GLN C O 1
ATOM 4684 N N . ALA C 1 124 ? -25.265 85.586 64.776 1.00 12.94 102 ALA C N 1
ATOM 4685 C CA . ALA C 1 124 ? -26.167 86.484 65.485 1.00 12.74 102 ALA C CA 1
ATOM 4686 C C . ALA C 1 124 ? -26.856 87.488 64.554 1.00 13.15 102 ALA C C 1
ATOM 4687 O O . ALA C 1 124 ? -28.079 87.638 64.592 1.00 11.90 102 ALA C O 1
ATOM 4689 N N . VAL C 1 125 ? -26.083 88.169 63.718 1.00 12.75 103 VAL C N 1
ATOM 4690 C CA . VAL C 1 125 ? -26.642 89.145 62.768 1.00 12.59 103 VAL C CA 1
ATOM 4691 C C . VAL C 1 125 ? -27.475 88.491 61.661 1.00 12.28 103 VAL C C 1
ATOM 4692 O O . VAL C 1 125 ? -28.533 88.991 61.289 1.00 11.62 103 VAL C O 1
ATOM 4696 N N . VAL C 1 126 ? -27.005 87.368 61.135 1.00 12.97 104 VAL C N 1
ATOM 4697 C CA . VAL C 1 126 ? -27.787 86.611 60.144 1.00 13.08 104 VAL C CA 1
ATOM 4698 C C . VAL C 1 126 ? -29.146 86.245 60.751 1.00 13.97 104 VAL C C 1
ATOM 4699 O O . VAL C 1 126 ? -30.199 86.488 60.140 1.00 13.40 104 VAL C O 1
ATOM 4703 N N . ASP C 1 127 ? -29.136 85.731 61.977 1.00 15.10 105 ASP C N 1
ATOM 4704 C CA . ASP C 1 127 ? -30.391 85.396 62.633 1.00 16.73 105 ASP C CA 1
ATOM 4705 C C . ASP C 1 127 ? -31.337 86.574 62.730 1.00 15.88 105 ASP C C 1
ATOM 4706 O O . ASP C 1 127 ? -32.543 86.428 62.475 1.00 15.85 105 ASP C O 1
ATOM 4711 N N . GLU C 1 128 ? -30.800 87.747 63.058 1.00 15.21 106 GLU C N 1
ATOM 4712 C CA . GLU C 1 128 ? -31.651 88.961 63.111 1.00 14.98 106 GLU C CA 1
ATOM 4713 C C . GLU C 1 128 ? -32.181 89.353 61.730 1.00 13.64 106 GLU C C 1
ATOM 4714 O O . GLU C 1 128 ? -33.364 89.647 61.543 1.00 14.40 106 GLU C O 1
ATOM 4720 N N . ALA C 1 129 ? -31.306 89.380 60.744 1.00 11.98 107 ALA C N 1
ATOM 4721 C CA . ALA C 1 129 ? -31.752 89.732 59.414 1.00 12.07 107 ALA C CA 1
ATOM 4722 C C . ALA C 1 129 ? -32.912 88.837 58.989 1.00 12.74 107 ALA C C 1
ATOM 4723 O O . ALA C 1 129 ? -33.898 89.296 58.425 1.00 12.90 107 ALA C O 1
ATOM 4725 N N . LEU C 1 130 ? -32.753 87.540 59.207 1.00 12.78 108 LEU C N 1
ATOM 4726 C CA . LEU C 1 130 ? -33.705 86.559 58.764 1.00 13.41 108 LEU C CA 1
ATOM 4727 C C . LEU C 1 130 ? -35.036 86.751 59.468 1.00 14.68 108 LEU C C 1
ATOM 4728 O O . LEU C 1 130 ? -36.079 86.730 58.817 1.00 15.17 108 LEU C O 1
ATOM 4733 N N . ALA C 1 131 ? -35.014 86.934 60.787 1.00 14.65 109 ALA C N 1
ATOM 4734 C CA . ALA C 1 131 ? -36.249 87.312 61.486 1.00 16.77 109 ALA C CA 1
ATOM 4735 C C . ALA C 1 131 ? -36.906 88.585 60.942 1.00 17.01 109 ALA C C 1
ATOM 4736 O O . ALA C 1 131 ? -38.127 88.619 60.834 1.00 18.74 109 ALA C O 1
ATOM 4738 N N . GLU C 1 132 ? -36.147 89.626 60.588 1.00 18.03 110 GLU C N 1
ATOM 4739 C CA . GLU C 1 132 ? -36.799 90.860 60.121 1.00 18.80 110 GLU C CA 1
ATOM 4740 C C . GLU C 1 132 ? -37.119 90.815 58.620 1.00 17.62 110 GLU C C 1
ATOM 4741 O O . GLU C 1 132 ? -38.194 91.223 58.221 1.00 16.90 110 GLU C O 1
ATOM 4747 N N . PHE C 1 133 ? -36.199 90.314 57.810 1.00 15.22 111 PHE C N 1
ATOM 4748 C CA . PHE C 1 133 ? -36.349 90.355 56.345 1.00 13.99 111 PHE C CA 1
ATOM 4749 C C . PHE C 1 133 ? -36.833 89.043 55.677 1.00 12.72 111 PHE C C 1
ATOM 4750 O O . PHE C 1 133 ? -37.251 89.070 54.530 1.00 12.53 111 PHE C O 1
ATOM 4758 N N . GLY C 1 134 ? -36.755 87.916 56.376 1.00 11.66 112 GLY C N 1
ATOM 4759 C CA . GLY C 1 134 ? -37.145 86.608 55.842 1.00 11.55 112 GLY C CA 1
ATOM 4760 C C . GLY C 1 134 ? -36.101 85.886 54.977 1.00 11.22 112 GLY C C 1
ATOM 4761 O O . GLY C 1 134 ? -36.105 84.661 54.875 1.00 10.82 112 GLY C O 1
ATOM 4762 N N . HIS C 1 135 ? -35.217 86.623 54.331 1.00 10.09 113 HIS C N 1
ATOM 4763 C CA . HIS C 1 135 ? -34.287 85.995 53.464 1.00 10.82 113 HIS C CA 1
ATOM 4764 C C . HIS C 1 135 ? -33.054 86.838 53.236 1.00 9.98 113 HIS C C 1
ATOM 4765 O O . HIS C 1 135 ? -33.118 88.048 53.347 1.00 10.05 113 HIS C O 1
ATOM 4772 N N . ILE C 1 136 ? -31.951 86.158 52.904 1.00 9.65 114 ILE C N 1
ATOM 4773 C CA . ILE C 1 136 ? -30.717 86.764 52.411 1.00 9.81 114 ILE C CA 1
ATOM 4774 C C . ILE C 1 136 ? -30.432 86.175 51.021 1.00 8.55 114 ILE C C 1
ATOM 4775 O O . ILE C 1 136 ? -30.267 84.976 50.870 1.00 9.82 114 ILE C O 1
ATOM 4780 N N . ASP C 1 137 ? -30.387 87.012 50.001 1.00 8.67 115 ASP C N 1
ATOM 4781 C CA . ASP C 1 137 ? -30.216 86.545 48.610 1.00 8.11 115 ASP C CA 1
ATOM 4782 C C . ASP C 1 137 ? -28.843 86.800 47.995 1.00 9.24 115 ASP C C 1
ATOM 4783 O O . ASP C 1 137 ? -28.455 86.136 47.052 1.00 9.75 115 ASP C O 1
ATOM 4788 N N . ILE C 1 138 ? -28.144 87.794 48.514 1.00 9.08 116 ILE C N 1
ATOM 4789 C CA . ILE C 1 138 ? -26.878 88.199 47.967 1.00 8.60 116 ILE C CA 1
ATOM 4790 C C . ILE C 1 138 ? -25.900 88.293 49.137 1.00 8.14 116 ILE C C 1
ATOM 4791 O O . ILE C 1 138 ? -26.171 89.001 50.102 1.00 6.46 116 ILE C O 1
ATOM 4796 N N . LEU C 1 139 ? -24.763 87.599 49.032 1.00 8.54 117 LEU C N 1
ATOM 4797 C CA . LEU C 1 139 ? -23.651 87.739 49.973 1.00 8.48 117 LEU C CA 1
ATOM 4798 C C . LEU C 1 139 ? -22.444 88.416 49.309 1.00 8.96 117 LEU C C 1
ATOM 4799 O O . LEU C 1 139 ? -21.978 87.930 48.279 1.00 7.75 117 LEU C O 1
ATOM 4804 N N . VAL C 1 140 ? -21.984 89.534 49.870 1.00 9.56 118 VAL C N 1
ATOM 4805 C CA . VAL C 1 140 ? -20.830 90.270 49.349 1.00 10.12 118 VAL C CA 1
ATOM 4806 C C . VAL C 1 140 ? -19.735 90.185 50.420 1.00 11.72 118 VAL C C 1
ATOM 4807 O O . VAL C 1 140 ? -19.826 90.816 51.452 1.00 12.18 118 VAL C O 1
ATOM 4811 N N . SER C 1 141 ? -18.742 89.352 50.166 1.00 12.55 119 SER C N 1
ATOM 4812 C CA . SER C 1 141 ? -17.648 89.109 51.098 1.00 14.91 119 SER C CA 1
ATOM 4813 C C . SER C 1 141 ? -16.594 90.075 50.673 1.00 16.89 119 SER C C 1
ATOM 4814 O O . SER C 1 141 ? -15.835 89.810 49.730 1.00 18.49 119 SER C O 1
ATOM 4817 N N . ASN C 1 142 ? -16.595 91.196 51.352 1.00 17.83 120 ASN C N 1
ATOM 4818 C CA . ASN C 1 142 ? -15.774 92.320 51.011 1.00 20.20 120 ASN C CA 1
ATOM 4819 C C . ASN C 1 142 ? -14.278 92.182 51.446 1.00 21.47 120 ASN C C 1
ATOM 4820 O O . ASN C 1 142 ? -13.814 91.096 51.800 1.00 24.23 120 ASN C O 1
ATOM 4825 N N . VAL C 1 143 ? -13.541 93.273 51.407 1.00 21.78 121 VAL C N 1
ATOM 4826 C CA . VAL C 1 143 ? -12.166 93.260 50.901 1.00 23.31 121 VAL C CA 1
ATOM 4827 C C . VAL C 1 143 ? -11.041 92.888 51.914 1.00 22.24 121 VAL C C 1
ATOM 4828 O O . VAL C 1 143 ? -9.962 92.445 51.494 1.00 23.43 121 VAL C O 1
ATOM 4832 N N . GLY C 1 144 ? -11.307 93.017 53.217 1.00 20.20 122 GLY C N 1
ATOM 4833 C CA . GLY C 1 144 ? -10.401 92.547 54.214 1.00 18.68 122 GLY C CA 1
ATOM 4834 C C . GLY C 1 144 ? -9.310 93.538 54.536 1.00 17.16 122 GLY C C 1
ATOM 4835 O O . GLY C 1 144 ? -9.553 94.747 54.543 1.00 17.98 122 GLY C O 1
ATOM 4836 N N . ILE C 1 145 ? -8.129 93.027 54.860 1.00 13.76 123 ILE C N 1
ATOM 4837 C CA . ILE C 1 145 ? -7.043 93.840 55.396 1.00 12.04 123 ILE C CA 1
ATOM 4838 C C . ILE C 1 145 ? -5.711 93.432 54.799 1.00 11.75 123 ILE C C 1
ATOM 4839 O O . ILE C 1 145 ? -5.581 92.313 54.263 1.00 10.94 123 ILE C O 1
ATOM 4844 N N . SER C 1 146 ? -4.735 94.339 54.912 1.00 10.49 124 SER C N 1
ATOM 4845 C CA A SER C 1 146 ? -3.379 94.095 54.438 0.70 10.84 124 SER C CA 1
ATOM 4846 C CA B SER C 1 146 ? -3.387 94.101 54.419 0.30 10.44 124 SER C CA 1
ATOM 4847 C C . SER C 1 146 ? -2.355 94.948 55.161 1.00 10.62 124 SER C C 1
ATOM 4848 O O . SER C 1 146 ? -2.663 96.038 55.637 1.00 11.10 124 SER C O 1
ATOM 4853 N N . ASN C 1 147 ? -1.133 94.441 55.209 1.00 10.64 125 ASN C N 1
ATOM 4854 C CA . ASN C 1 147 ? 0.059 95.139 55.697 1.00 10.38 125 ASN C CA 1
ATOM 4855 C C . ASN C 1 147 ? 1.247 94.507 54.937 1.00 10.59 125 ASN C C 1
ATOM 4856 O O . ASN C 1 147 ? 1.019 93.735 54.032 1.00 9.54 125 ASN C O 1
ATOM 4861 N N . GLN C 1 148 ? 2.472 94.892 55.229 1.00 11.37 126 GLN C N 1
ATOM 4862 C CA . GLN C 1 148 ? 3.571 94.622 54.296 1.00 12.56 126 GLN C CA 1
ATOM 4863 C C . GLN C 1 148 ? 4.746 93.915 54.907 1.00 11.48 126 GLN C C 1
ATOM 4864 O O . GLN C 1 148 ? 5.027 94.015 56.108 1.00 11.38 126 GLN C O 1
ATOM 4870 N N . GLY C 1 149 ? 5.451 93.222 54.041 1.00 11.10 127 GLY C N 1
ATOM 4871 C CA . GLY C 1 149 ? 6.776 92.714 54.366 1.00 11.47 127 GLY C CA 1
ATOM 4872 C C . GLY C 1 149 ? 7.169 91.597 53.423 1.00 10.21 127 GLY C C 1
ATOM 4873 O O . GLY C 1 149 ? 6.305 90.909 52.870 1.00 9.63 127 GLY C O 1
ATOM 4874 N N . GLU C 1 150 ? 8.477 91.394 53.302 1.00 10.44 128 GLU C N 1
ATOM 4875 C CA . GLU C 1 150 ? 9.037 90.323 52.498 1.00 9.48 128 GLU C CA 1
ATOM 4876 C C . GLU C 1 150 ? 8.915 88.945 53.179 1.00 8.19 128 GLU C C 1
ATOM 4877 O O . GLU C 1 150 ? 8.783 88.818 54.404 1.00 7.02 128 GLU C O 1
ATOM 4883 N N . VAL C 1 151 ? 8.987 87.908 52.375 1.00 7.23 129 VAL C N 1
ATOM 4884 C CA . VAL C 1 151 ? 8.934 86.546 52.916 1.00 8.18 129 VAL C CA 1
ATOM 4885 C C . VAL C 1 151 ? 9.824 86.330 54.123 1.00 8.41 129 VAL C C 1
ATOM 4886 O O . VAL C 1 151 ? 9.365 85.764 55.136 1.00 8.60 129 VAL C O 1
ATOM 4890 N N . VAL C 1 152 ? 11.075 86.788 54.068 1.00 8.76 130 VAL C N 1
ATOM 4891 C CA . VAL C 1 152 ? 11.984 86.559 55.195 1.00 9.01 130 VAL C CA 1
ATOM 4892 C C . VAL C 1 152 ? 11.719 87.469 56.414 1.00 9.71 130 VAL C C 1
ATOM 4893 O O . VAL C 1 152 ? 12.290 87.266 57.491 1.00 10.54 130 VAL C O 1
ATOM 4897 N N . SER C 1 153 ? 10.818 88.448 56.270 1.00 11.30 131 SER C N 1
ATOM 4898 C CA . SER C 1 153 ? 10.603 89.489 57.275 1.00 11.05 131 SER C CA 1
ATOM 4899 C C . SER C 1 153 ? 9.209 89.492 57.908 1.00 10.79 131 SER C C 1
ATOM 4900 O O . SER C 1 153 ? 9.017 90.062 58.996 1.00 8.87 131 SER C O 1
ATOM 4903 N N . LEU C 1 154 ? 8.248 88.889 57.221 1.00 8.16 132 LEU C N 1
ATOM 4904 C CA . LEU C 1 154 ? 6.888 88.777 57.754 1.00 7.90 132 LEU C CA 1
ATOM 4905 C C . LEU C 1 154 ? 6.933 88.049 59.096 1.00 8.20 132 LEU C C 1
ATOM 4906 O O . LEU C 1 154 ? 7.871 87.247 59.386 1.00 7.45 132 LEU C O 1
ATOM 4911 N N . THR C 1 155 ? 5.950 88.352 59.933 1.00 8.57 133 THR C N 1
ATOM 4912 C CA . THR C 1 155 ? 5.801 87.674 61.210 1.00 8.50 133 THR C CA 1
ATOM 4913 C C . THR C 1 155 ? 4.608 86.694 61.231 1.00 8.40 133 THR C C 1
ATOM 4914 O O . THR C 1 155 ? 3.606 86.821 60.456 1.00 7.62 133 THR C O 1
ATOM 4918 N N . ASP C 1 156 ? 4.676 85.759 62.173 1.00 7.71 134 ASP C N 1
ATOM 4919 C CA . ASP C 1 156 ? 3.546 84.901 62.434 1.00 8.75 134 ASP C CA 1
ATOM 4920 C C . ASP C 1 156 ? 2.277 85.760 62.614 1.00 7.42 134 ASP C C 1
ATOM 4921 O O . ASP C 1 156 ? 1.233 85.383 62.113 1.00 6.93 134 ASP C O 1
ATOM 4926 N N . GLN C 1 157 ? 2.357 86.837 63.400 1.00 7.41 135 GLN C N 1
ATOM 4927 C CA . GLN C 1 157 ? 1.192 87.679 63.637 1.00 7.52 135 GLN C CA 1
ATOM 4928 C C . GLN C 1 157 ? 0.619 88.182 62.319 1.00 7.11 135 GLN C C 1
ATOM 4929 O O . GLN C 1 157 ? -0.581 88.145 62.137 1.00 5.96 135 GLN C O 1
ATOM 4935 N N . GLN C 1 158 ? 1.471 88.614 61.396 1.00 6.10 136 GLN C N 1
ATOM 4936 C CA . GLN C 1 158 ? 0.986 89.108 60.113 1.00 6.31 136 GLN C CA 1
ATOM 4937 C C . GLN C 1 158 ? 0.276 88.063 59.285 1.00 6.37 136 GLN C C 1
ATOM 4938 O O . GLN C 1 158 ? -0.791 88.338 58.737 1.00 7.44 136 GLN C O 1
ATOM 4944 N N . TRP C 1 159 ? 0.843 86.853 59.186 1.00 6.22 137 TRP C N 1
ATOM 4945 C CA . TRP C 1 159 ? 0.151 85.727 58.560 1.00 5.58 137 TRP C CA 1
ATOM 4946 C C . TRP C 1 159 ? -1.168 85.380 59.213 1.00 6.41 137 TRP C C 1
ATOM 4947 O O . TRP C 1 159 ? -2.164 85.270 58.512 1.00 5.36 137 TRP C O 1
ATOM 4958 N N . SER C 1 160 ? -1.141 85.187 60.534 1.00 6.79 138 SER C N 1
ATOM 4959 C CA . SER C 1 160 ? -2.338 84.854 61.293 1.00 8.70 138 SER C CA 1
ATOM 4960 C C . SER C 1 160 ? -3.479 85.871 61.066 1.00 8.04 138 SER C C 1
ATOM 4961 O O . SER C 1 160 ? -4.639 85.489 60.760 1.00 9.74 138 SER C O 1
ATOM 4964 N N . ASP C 1 161 ? -3.173 87.153 61.252 1.00 7.34 139 ASP C N 1
ATOM 4965 C CA . ASP C 1 161 ? -4.161 88.229 61.064 1.00 7.28 139 ASP C CA 1
ATOM 4966 C C . ASP C 1 161 ? -4.754 88.253 59.644 1.00 6.52 139 ASP C C 1
ATOM 4967 O O . ASP C 1 161 ? -5.980 88.327 59.458 1.00 6.68 139 ASP C O 1
ATOM 4972 N N . ILE C 1 162 ? -3.889 88.249 58.648 1.00 7.05 140 ILE C N 1
ATOM 4973 C CA . ILE C 1 162 ? -4.346 88.422 57.267 1.00 6.72 140 ILE C CA 1
ATOM 4974 C C . ILE C 1 162 ? -5.193 87.218 56.848 1.00 6.85 140 ILE C C 1
ATOM 4975 O O . ILE C 1 162 ? -6.217 87.392 56.213 1.00 7.60 140 ILE C O 1
ATOM 4980 N N . LEU C 1 163 ? -4.809 86.001 57.245 1.00 7.49 141 LEU C N 1
ATOM 4981 C CA . LEU C 1 163 ? -5.590 84.816 56.871 1.00 6.15 141 LEU C CA 1
ATOM 4982 C C . LEU C 1 163 ? -6.897 84.761 57.609 1.00 7.30 141 LEU C C 1
ATOM 4983 O O . LEU C 1 163 ? -7.939 84.483 57.011 1.00 7.99 141 LEU C O 1
ATOM 4988 N N . GLN C 1 164 ? -6.864 85.069 58.903 1.00 7.12 142 GLN C N 1
ATOM 4989 C CA . GLN C 1 164 ? -8.057 85.034 59.711 1.00 7.47 142 GLN C CA 1
ATOM 4990 C C . GLN C 1 164 ? -9.116 85.989 59.211 1.00 7.51 142 GLN C C 1
ATOM 4991 O O . GLN C 1 164 ? -10.302 85.619 59.164 1.00 6.38 142 GLN C O 1
ATOM 4997 N N . THR C 1 165 ? -8.706 87.217 58.852 1.00 7.46 143 THR C N 1
ATOM 4998 C CA . THR C 1 165 ? -9.646 88.201 58.367 1.00 8.57 143 THR C CA 1
ATOM 4999 C C . THR C 1 165 ? -10.049 87.931 56.922 1.00 8.20 143 THR C C 1
ATOM 5000 O O . THR C 1 165 ? -11.246 87.839 56.621 1.00 9.13 143 THR C O 1
ATOM 5004 N N . ASN C 1 166 ? -9.074 87.770 56.051 1.00 7.12 144 ASN C N 1
ATOM 5005 C CA . ASN C 1 166 ? -9.342 87.697 54.622 1.00 7.58 144 ASN C CA 1
ATOM 5006 C C . ASN C 1 166 ? -9.846 86.349 54.115 1.00 7.62 144 ASN C C 1
ATOM 5007 O O . ASN C 1 166 ? -10.620 86.284 53.137 1.00 9.26 144 ASN C O 1
ATOM 5012 N N . LEU C 1 167 ? -9.387 85.257 54.720 1.00 6.81 145 LEU C N 1
ATOM 5013 C CA . LEU C 1 167 ? -9.777 83.909 54.212 1.00 7.33 145 LEU C CA 1
ATOM 5014 C C . LEU C 1 167 ? -10.784 83.205 55.118 1.00 6.13 145 LEU C C 1
ATOM 5015 O O . LEU C 1 167 ? -11.912 82.885 54.707 1.00 4.74 145 LEU C O 1
ATOM 5020 N N . ILE C 1 168 ? -10.390 82.982 56.370 1.00 6.18 146 ILE C N 1
ATOM 5021 C CA . ILE C 1 168 ? -11.318 82.408 57.306 1.00 6.50 146 ILE C CA 1
ATOM 5022 C C . ILE C 1 168 ? -12.553 83.280 57.444 1.00 5.82 146 ILE C C 1
ATOM 5023 O O . ILE C 1 168 ? -13.706 82.762 57.494 1.00 6.20 146 ILE C O 1
ATOM 5028 N N . GLY C 1 169 ? -12.373 84.602 57.450 1.00 7.19 147 GLY C N 1
ATOM 5029 C CA . GLY C 1 169 ? -13.520 85.487 57.557 1.00 6.11 147 GLY C CA 1
ATOM 5030 C C . GLY C 1 169 ? -14.501 85.385 56.378 1.00 6.50 147 GLY C C 1
ATOM 5031 O O . GLY C 1 169 ? -15.700 85.468 56.557 1.00 6.52 147 GLY C O 1
ATOM 5032 N N . ALA C 1 170 ? -13.988 85.244 55.163 1.00 6.92 148 ALA C N 1
ATOM 5033 C CA . ALA C 1 170 ? -14.828 85.039 53.992 1.00 6.20 148 ALA C CA 1
ATOM 5034 C C . ALA C 1 170 ? -15.579 83.698 54.103 1.00 7.04 148 ALA C C 1
ATOM 5035 O O . ALA C 1 170 ? -16.808 83.606 53.880 1.00 6.29 148 ALA C O 1
ATOM 5037 N N . TRP C 1 171 ? -14.867 82.659 54.528 1.00 6.94 149 TRP C N 1
ATOM 5038 C CA . TRP C 1 171 ? -15.521 81.392 54.742 1.00 7.02 149 TRP C CA 1
ATOM 5039 C C . TRP C 1 171 ? -16.635 81.489 55.785 1.00 6.72 149 TRP C C 1
ATOM 5040 O O . TRP C 1 171 ? -17.694 80.892 55.604 1.00 6.75 149 TRP C O 1
ATOM 5051 N N . HIS C 1 172 ? -16.384 82.198 56.888 1.00 7.57 150 HIS C N 1
ATOM 5052 C CA . HIS C 1 172 ? -17.390 82.387 57.948 1.00 7.61 150 HIS C CA 1
ATOM 5053 C C . HIS C 1 172 ? -18.690 83.049 57.422 1.00 8.19 150 HIS C C 1
ATOM 5054 O O . HIS C 1 172 ? -19.809 82.669 57.793 1.00 7.16 150 HIS C O 1
ATOM 5061 N N . ALA C 1 173 ? -18.530 84.066 56.589 1.00 7.56 151 ALA C N 1
ATOM 5062 C CA . ALA C 1 173 ? -19.700 84.752 56.001 1.00 8.51 151 ALA C CA 1
ATOM 5063 C C . ALA C 1 173 ? -20.511 83.754 55.184 1.00 7.92 151 ALA C C 1
ATOM 5064 O O . ALA C 1 173 ? -21.761 83.700 55.264 1.00 8.74 151 ALA C O 1
ATOM 5066 N N . CYS C 1 174 ? -19.791 82.931 54.422 1.00 7.76 152 CYS C N 1
ATOM 5067 C CA . CYS C 1 174 ? -20.388 81.834 53.651 1.00 7.69 152 CYS C CA 1
ATOM 5068 C C . CYS C 1 174 ? -21.122 80.830 54.554 1.00 8.44 152 CYS C C 1
ATOM 5069 O O . CYS C 1 174 ? -22.287 80.536 54.334 1.00 8.83 152 CYS C O 1
ATOM 5072 N N . ARG C 1 175 ? -20.409 80.297 55.534 1.00 7.84 153 ARG C N 1
ATOM 5073 C CA . ARG C 1 175 ? -20.967 79.359 56.494 1.00 8.46 153 ARG C CA 1
ATOM 5074 C C . ARG C 1 175 ? -22.215 79.897 57.215 1.00 8.37 153 ARG C C 1
ATOM 5075 O O . ARG C 1 175 ? -23.169 79.158 57.414 1.00 7.03 153 ARG C O 1
ATOM 5083 N N . ALA C 1 176 ? -22.208 81.189 57.549 1.00 8.32 154 ALA C N 1
ATOM 5084 C CA . ALA C 1 176 ? -23.321 81.837 58.215 1.00 9.00 154 ALA C CA 1
ATOM 5085 C C . ALA C 1 176 ? -24.590 82.051 57.348 1.00 8.64 154 ALA C C 1
ATOM 5086 O O . ALA C 1 176 ? -25.691 81.927 57.852 1.00 8.42 154 ALA C O 1
ATOM 5088 N N . VAL C 1 177 ? -24.425 82.368 56.069 1.00 8.18 155 VAL C N 1
ATOM 5089 C CA . VAL C 1 177 ? -25.521 82.789 55.173 1.00 8.87 155 VAL C CA 1
ATOM 5090 C C . VAL C 1 177 ? -26.105 81.683 54.315 1.00 9.25 155 VAL C C 1
ATOM 5091 O O . VAL C 1 177 ? -27.316 81.638 54.083 1.00 7.51 155 VAL C O 1
ATOM 5095 N N . LEU C 1 178 ? -25.225 80.796 53.835 1.00 9.48 156 LEU C N 1
ATOM 5096 C CA . LEU C 1 178 ? -25.622 79.769 52.863 1.00 9.07 156 LEU C CA 1
ATOM 5097 C C . LEU C 1 178 ? -26.735 78.791 53.336 1.00 8.39 156 LEU C C 1
ATOM 5098 O O . LEU C 1 178 ? -27.584 78.434 52.527 1.00 8.30 156 LEU C O 1
ATOM 5103 N N . PRO C 1 179 ? -26.714 78.324 54.599 1.00 7.82 157 PRO C N 1
ATOM 5104 C CA . PRO C 1 179 ? -27.781 77.386 54.996 1.00 8.66 157 PRO C CA 1
ATOM 5105 C C . PRO C 1 179 ? -29.192 77.892 54.722 1.00 8.55 157 PRO C C 1
ATOM 5106 O O . PRO C 1 179 ? -30.007 77.120 54.201 1.00 8.48 157 PRO C O 1
ATOM 5110 N N . SER C 1 180 ? -29.430 79.182 54.995 1.00 8.61 158 SER C N 1
ATOM 5111 C CA . SER C 1 180 ? -30.739 79.802 54.77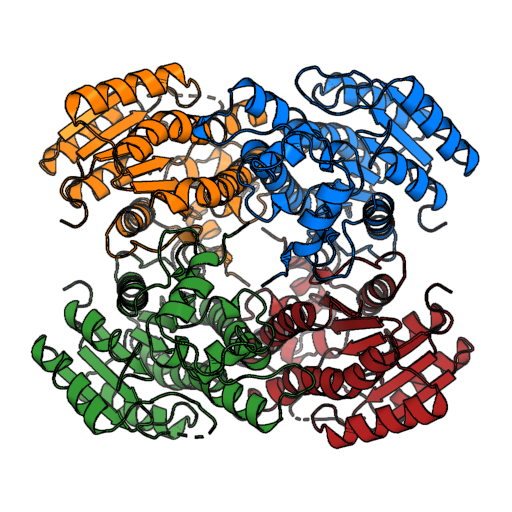8 1.00 9.51 158 SER C CA 1
ATOM 5112 C C . SER C 1 180 ? -30.985 80.062 53.293 1.00 9.29 158 SER C C 1
ATOM 5113 O O . SER C 1 180 ? -32.120 79.896 52.800 1.00 9.78 158 SER C O 1
ATOM 5116 N N . MET C 1 181 ? -29.926 80.441 52.580 1.00 9.16 159 MET C N 1
ATOM 5117 C CA . MET C 1 181 ? -30.017 80.574 51.142 1.00 9.53 159 MET C CA 1
ATOM 5118 C C . MET C 1 181 ? -30.387 79.236 50.457 1.00 10.47 159 MET C C 1
ATOM 5119 O O . MET C 1 181 ? -31.199 79.215 49.515 1.00 12.23 159 MET C O 1
ATOM 5124 N N . ILE C 1 182 ? -29.801 78.117 50.908 1.00 11.32 160 ILE C N 1
ATOM 5125 C CA . ILE C 1 182 ? -30.073 76.806 50.307 1.00 10.10 160 ILE C CA 1
ATOM 5126 C C . ILE C 1 182 ? -31.518 76.413 50.682 1.00 11.96 160 ILE C C 1
ATOM 5127 O O . ILE C 1 182 ? -32.274 75.914 49.830 1.00 12.73 160 ILE C O 1
ATOM 5132 N N . GLU C 1 183 ? -31.910 76.662 51.932 1.00 11.70 161 GLU C N 1
ATOM 5133 C CA . GLU C 1 183 ? -33.223 76.257 52.418 1.00 12.32 161 GLU C CA 1
ATOM 5134 C C . GLU C 1 183 ? -34.378 77.029 51.780 1.00 12.67 161 GLU C C 1
ATOM 5135 O O . GLU C 1 183 ? -35.427 76.448 51.495 1.00 12.13 161 GLU C O 1
ATOM 5141 N N . ARG C 1 184 ? -34.189 78.335 51.571 1.00 12.08 162 ARG C N 1
ATOM 5142 C CA . ARG C 1 184 ? -35.194 79.208 50.963 1.00 12.75 162 ARG C CA 1
ATOM 5143 C C . ARG C 1 184 ? -35.580 78.744 49.528 1.00 13.21 162 ARG C C 1
ATOM 5144 O O . ARG C 1 184 ? -36.748 78.864 49.135 1.00 13.24 162 ARG C O 1
ATOM 5152 N N . GLY C 1 185 ? -34.629 78.149 48.808 1.00 12.62 163 GLY C N 1
ATOM 5153 C CA . GLY C 1 185 ? -34.888 77.439 47.543 1.00 12.86 163 GLY C CA 1
ATOM 5154 C C . GLY C 1 185 ? -35.104 78.307 46.311 1.00 13.02 163 GLY C C 1
ATOM 5155 O O . GLY C 1 185 ? -35.619 77.838 45.268 1.00 12.41 163 GLY C O 1
ATOM 5156 N N . GLN C 1 186 ? -34.780 79.593 46.449 1.00 12.76 164 GLN C N 1
ATOM 5157 C CA . GLN C 1 186 ? -34.860 80.554 45.361 1.00 12.36 164 GLN C CA 1
ATOM 5158 C C . GLN C 1 186 ? -33.480 80.931 44.777 1.00 11.03 164 GLN C C 1
ATOM 5159 O O . GLN C 1 186 ? -33.345 81.959 44.096 1.00 9.67 164 GLN C O 1
ATOM 5165 N N . GLY C 1 187 ? -32.451 80.124 45.018 1.00 10.46 165 GLY C N 1
ATOM 5166 C CA . GLY C 1 187 ? -31.103 80.495 44.568 1.00 8.98 165 GLY C CA 1
ATOM 5167 C C . GLY C 1 187 ? -30.584 81.783 45.220 1.00 9.33 165 GLY C C 1
ATOM 5168 O O . GLY C 1 187 ? -31.020 82.176 46.310 1.00 9.32 165 GLY C O 1
ATOM 5169 N N . GLY C 1 188 ? -29.585 82.408 44.598 1.00 9.26 166 GLY C N 1
ATOM 5170 C CA . GLY C 1 188 ? -28.971 83.631 45.111 1.00 9.20 166 GLY C CA 1
ATOM 5171 C C . GLY C 1 188 ? -27.558 83.836 44.557 1.00 9.06 166 GLY C C 1
ATOM 5172 O O . GLY C 1 188 ? -27.150 83.183 43.576 1.00 8.06 166 GLY C O 1
ATOM 5173 N N . SER C 1 189 ? -26.798 84.717 45.188 1.00 8.81 167 SER C N 1
ATOM 5174 C CA . SER C 1 189 ? -25.471 85.072 44.671 1.00 8.73 167 SER C CA 1
ATOM 5175 C C . SER C 1 189 ? -24.448 85.213 45.780 1.00 9.13 167 SER C C 1
ATOM 5176 O O . SER C 1 189 ? -24.721 85.836 46.795 1.00 9.29 167 SER C O 1
ATOM 5179 N N . VAL C 1 190 ? -23.263 84.633 45.595 1.00 9.12 168 VAL C N 1
ATOM 5180 C CA . VAL C 1 190 ? -22.139 84.879 46.478 1.00 8.53 168 VAL C CA 1
ATOM 5181 C C . VAL C 1 190 ? -21.067 85.523 45.638 1.00 8.04 168 VAL C C 1
ATOM 5182 O O . VAL C 1 190 ? -20.586 84.940 44.623 1.00 7.31 168 VAL C O 1
ATOM 5186 N N . ILE C 1 191 ? -20.794 86.770 45.972 1.00 6.60 169 ILE C N 1
ATOM 5187 C CA . ILE C 1 191 ? -19.718 87.548 45.325 1.00 7.11 169 ILE C CA 1
ATOM 5188 C C . ILE C 1 191 ? -18.528 87.780 46.270 1.00 6.19 169 ILE C C 1
ATOM 5189 O O . ILE C 1 191 ? -18.631 88.415 47.329 1.00 7.07 169 ILE C O 1
ATOM 5194 N N . PHE C 1 192 ? -17.389 87.238 45.906 1.00 6.53 170 PHE C N 1
ATOM 5195 C CA . PHE C 1 192 ? -16.158 87.443 46.696 1.00 5.45 170 PHE C CA 1
ATOM 5196 C C . PHE C 1 192 ? -15.421 88.655 46.144 1.00 7.12 170 PHE C C 1
ATOM 5197 O O . PHE C 1 192 ? -15.117 88.666 44.940 1.00 6.06 170 PHE C O 1
ATOM 5205 N N . VAL C 1 193 ? -15.215 89.687 46.983 1.00 7.19 171 VAL C N 1
ATOM 5206 C CA . VAL C 1 193 ? -14.421 90.843 46.579 1.00 8.08 171 VAL C CA 1
ATOM 5207 C C . VAL C 1 193 ? -12.954 90.509 46.905 1.00 8.81 171 VAL C C 1
ATOM 5208 O O . VAL C 1 193 ? -12.516 90.495 48.065 1.00 9.34 171 VAL C O 1
ATOM 5212 N N . SER C 1 194 ? -12.240 90.165 45.851 1.00 8.73 172 SER C N 1
ATOM 5213 C CA . SER C 1 194 ? -10.883 89.644 45.944 1.00 9.01 172 SER C CA 1
ATOM 5214 C C . SER C 1 194 ? -9.935 90.701 45.398 1.00 10.03 172 SER C C 1
ATOM 5215 O O . SER C 1 194 ? -10.059 91.880 45.747 1.00 10.75 172 SER C O 1
ATOM 5218 N N . SER C 1 195 ? -8.990 90.326 44.543 1.00 10.32 173 SER C N 1
ATOM 5219 C CA . SER C 1 195 ? -7.950 91.273 44.127 1.00 10.01 173 SER C CA 1
ATOM 5220 C C . SER C 1 195 ? -7.174 90.680 42.989 1.00 9.83 173 SER C C 1
ATOM 5221 O O . SER C 1 195 ? -7.142 89.483 42.827 1.00 9.03 173 SER C O 1
ATOM 5224 N N . THR C 1 196 ? -6.556 91.541 42.210 1.00 9.96 174 THR C N 1
ATOM 5225 C CA . THR C 1 196 ? -5.545 91.103 41.262 1.00 10.67 174 THR C CA 1
ATOM 5226 C C . THR C 1 196 ? -4.484 90.238 41.958 1.00 9.62 174 THR C C 1
ATOM 5227 O O . THR C 1 196 ? -3.935 89.375 41.308 1.00 10.52 174 THR C O 1
ATOM 5231 N N . VAL C 1 197 ? -4.221 90.432 43.259 1.00 8.76 175 VAL C N 1
ATOM 5232 C CA . VAL C 1 197 ? -3.208 89.638 43.911 1.00 8.70 175 VAL C CA 1
ATOM 5233 C C . VAL C 1 197 ? -3.764 88.267 44.326 1.00 7.72 175 VAL C C 1
ATOM 5234 O O . VAL C 1 197 ? -3.060 87.487 44.905 1.00 6.95 175 VAL C O 1
ATOM 5238 N N . GLY C 1 198 ? -5.015 87.988 43.984 1.00 5.89 176 GLY C N 1
ATOM 5239 C CA . GLY C 1 198 ? -5.549 86.641 44.058 1.00 6.35 176 GLY C CA 1
ATOM 5240 C C . GLY C 1 198 ? -5.182 85.844 42.821 1.00 6.54 176 GLY C C 1
ATOM 5241 O O . GLY C 1 198 ? -5.341 84.652 42.832 1.00 7.57 176 GLY C O 1
ATOM 5242 N N . LEU C 1 199 ? -4.706 86.513 41.765 1.00 6.79 177 LEU C N 1
ATOM 5243 C CA . LEU C 1 199 ? -4.446 85.891 40.491 1.00 7.18 177 LEU C CA 1
ATOM 5244 C C . LEU C 1 199 ? -2.999 86.094 40.009 1.00 7.50 177 LEU C C 1
ATOM 5245 O O . LEU C 1 199 ? -2.686 85.718 38.878 1.00 8.99 177 LEU C O 1
ATOM 5250 N N . ARG C 1 200 ? -2.151 86.716 40.821 1.00 6.54 178 ARG C N 1
ATOM 5251 C CA . ARG C 1 200 ? -0.732 86.991 40.470 1.00 7.31 178 ARG C CA 1
ATOM 5252 C C . ARG C 1 200 ? 0.052 87.169 41.765 1.00 7.54 178 ARG C C 1
ATOM 5253 O O . ARG C 1 200 ? -0.535 87.423 42.819 1.00 7.50 178 ARG C O 1
ATOM 5255 N N . GLY C 1 201 ? 1.382 87.107 41.687 1.00 7.51 179 GLY C N 1
ATOM 5256 C CA . GLY C 1 201 ? 2.174 87.336 42.872 1.00 9.03 179 GLY C CA 1
ATOM 5257 C C . GLY C 1 201 ? 2.206 88.784 43.295 1.00 8.78 179 GLY C C 1
ATOM 5258 O O . GLY C 1 201 ? 1.865 89.680 42.510 1.00 10.62 179 GLY C O 1
ATOM 5259 N N . ALA C 1 202 ? 2.557 89.033 44.547 1.00 8.58 180 ALA C N 1
ATOM 5260 C CA . ALA C 1 202 ? 2.736 90.427 45.048 1.00 7.83 180 ALA C CA 1
ATOM 5261 C C . ALA C 1 202 ? 3.962 90.474 45.967 1.00 7.65 180 ALA C C 1
ATOM 5262 O O 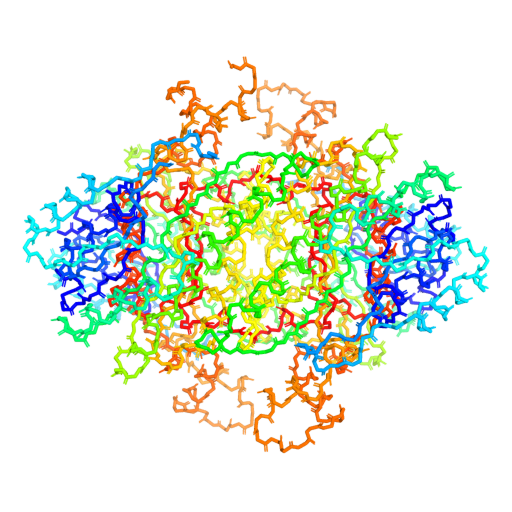. ALA C 1 202 ? 3.879 90.122 47.157 1.00 5.75 180 ALA C O 1
ATOM 5264 N N . PRO C 1 203 ? 5.131 90.860 45.409 1.00 7.85 181 PRO C N 1
ATOM 5265 C CA . PRO C 1 203 ? 6.298 90.927 46.269 1.00 8.07 181 PRO C CA 1
ATOM 5266 C C . PRO C 1 203 ? 6.102 91.968 47.357 1.00 9.19 181 PRO C C 1
ATOM 5267 O O . PRO C 1 203 ? 5.527 93.039 47.087 1.00 9.36 181 PRO C O 1
ATOM 5271 N N . GLY C 1 204 ? 6.544 91.635 48.568 1.00 8.54 182 GLY C N 1
ATOM 5272 C CA . GLY C 1 204 ? 6.350 92.443 49.763 1.00 8.10 182 GLY C CA 1
ATOM 5273 C C . GLY C 1 204 ? 4.989 92.271 50.396 1.00 8.45 182 GLY C C 1
ATOM 5274 O O . GLY C 1 204 ? 4.726 92.899 51.419 1.00 9.54 182 GLY C O 1
ATOM 5275 N N . GLN C 1 205 ? 4.128 91.437 49.796 1.00 7.37 183 GLN C N 1
ATOM 5276 C CA . GLN C 1 205 ? 2.755 91.198 50.259 1.00 7.25 183 GLN C CA 1
ATOM 5277 C C . GLN C 1 205 ? 2.339 89.709 50.103 1.00 5.70 183 GLN C C 1
ATOM 5278 O O . GLN C 1 205 ? 1.140 89.413 49.778 1.00 6.81 183 GLN C O 1
ATOM 5284 N N . SER C 1 206 ? 3.271 88.799 50.359 1.00 5.50 184 SER C N 1
ATOM 5285 C CA . SER C 1 206 ? 3.036 87.385 50.069 1.00 5.40 184 SER C CA 1
ATOM 5286 C C . SER C 1 206 ? 1.886 86.795 50.858 1.00 5.97 184 SER C C 1
ATOM 5287 O O . SER C 1 206 ? 1.184 85.907 50.355 1.00 5.61 184 SER C O 1
ATOM 5290 N N . HIS C 1 207 ? 1.766 87.215 52.114 1.00 5.33 185 HIS C N 1
ATOM 5291 C CA . HIS C 1 207 ? 0.653 86.774 52.946 1.00 5.64 185 HIS C CA 1
ATOM 5292 C C . HIS C 1 207 ? -0.711 87.250 52.425 1.00 5.26 185 HIS C C 1
ATOM 5293 O O . HIS C 1 207 ? -1.699 86.495 52.402 1.00 5.00 185 HIS C O 1
ATOM 5300 N N . TYR C 1 208 ? -0.760 88.516 51.991 1.00 5.42 186 TYR C N 1
ATOM 5301 C CA . TYR C 1 208 ? -1.974 89.093 51.429 1.00 5.88 186 TYR C CA 1
ATOM 5302 C C . TYR C 1 208 ? -2.361 88.377 50.128 1.00 5.96 186 TYR C C 1
ATOM 5303 O O . TYR C 1 208 ? -3.534 87.991 49.937 1.00 5.42 186 TYR C O 1
ATOM 5312 N N . ALA C 1 209 ? -1.381 88.147 49.258 1.00 5.33 187 ALA C N 1
ATOM 5313 C CA . ALA C 1 209 ? -1.632 87.448 47.995 1.00 5.24 187 ALA C CA 1
ATOM 5314 C C . ALA C 1 209 ? -2.014 85.989 48.287 1.00 6.07 187 ALA C C 1
ATOM 5315 O O . ALA C 1 209 ? -2.977 85.470 47.705 1.00 5.35 187 ALA C O 1
ATOM 5317 N N . ALA C 1 210 ? -1.336 85.356 49.261 1.00 6.77 188 ALA C N 1
ATOM 5318 C CA . ALA C 1 210 ? -1.718 83.973 49.650 1.00 7.10 188 ALA C CA 1
ATOM 5319 C C . ALA C 1 210 ? -3.185 83.950 50.121 1.00 7.17 188 ALA C C 1
ATOM 5320 O O . ALA C 1 210 ? -3.962 83.026 49.824 1.00 7.16 188 ALA C O 1
ATOM 5322 N N . SER C 1 211 ? -3.600 84.981 50.857 1.00 7.81 189 SER C N 1
ATOM 5323 C CA . SER C 1 211 ? -4.978 85.018 51.356 1.00 7.38 189 SER C CA 1
ATOM 5324 C C . SER C 1 211 ? -6.020 85.173 50.236 1.00 7.00 189 SER C C 1
ATOM 5325 O O . SER C 1 211 ? -7.074 84.530 50.272 1.00 8.62 189 SER C O 1
ATOM 5328 N N . LYS C 1 212 ? -5.755 85.970 49.222 1.00 6.83 190 LYS C N 1
ATOM 5329 C CA . LYS C 1 212 ? -6.755 86.219 48.183 1.00 7.74 190 LYS C CA 1
ATOM 5330 C C . LYS C 1 212 ? -6.657 85.097 47.132 1.00 7.14 190 LYS C C 1
ATOM 5331 O O . LYS C 1 212 ? -7.622 84.775 46.510 1.00 7.35 190 LYS C O 1
ATOM 5337 N N . HIS C 1 213 ? -5.490 84.498 46.949 1.00 6.41 191 HIS C N 1
ATOM 5338 C CA . HIS C 1 213 ? -5.410 83.253 46.225 1.00 5.57 191 HIS C CA 1
ATOM 5339 C C . HIS C 1 213 ? -6.271 82.242 46.952 1.00 5.69 191 HIS C C 1
ATOM 5340 O O . HIS C 1 213 ? -7.040 81.513 46.354 1.00 4.96 191 HIS C O 1
ATOM 5347 N N . GLY C 1 214 ? -6.197 82.236 48.275 1.00 5.91 192 GLY C N 1
ATOM 5348 C CA . GLY C 1 214 ? -7.017 81.276 48.991 1.00 5.73 192 GLY C CA 1
ATOM 5349 C C . GLY C 1 214 ? -8.482 81.543 48.769 1.00 5.50 192 GLY C C 1
ATOM 5350 O O . GLY C 1 214 ? -9.304 80.615 48.696 1.00 4.99 192 GLY C O 1
ATOM 5351 N N . VAL C 1 215 ? -8.852 82.820 48.680 1.00 5.54 193 VAL C N 1
ATOM 5352 C CA . VAL C 1 215 ? -10.273 83.162 48.407 1.00 4.40 193 VAL C CA 1
ATOM 5353 C C . VAL C 1 215 ? -10.771 82.621 47.060 1.00 4.41 193 VAL C C 1
ATOM 5354 O O . VAL C 1 215 ? -11.967 82.220 46.913 1.00 4.37 193 VAL C O 1
ATOM 5358 N N . GLN C 1 216 ? -9.903 82.652 46.049 1.00 4.39 194 GLN C N 1
ATOM 5359 C CA . GLN C 1 216 ? -10.237 82.095 44.742 1.00 4.87 194 GLN C CA 1
ATOM 5360 C C . GLN C 1 216 ? -10.457 80.549 44.833 1.00 5.47 194 GLN C C 1
ATOM 5361 O O . GLN C 1 216 ? -11.369 80.020 44.215 1.00 4.43 194 GLN C O 1
ATOM 5367 N N . GLY C 1 217 ? -9.627 79.866 45.620 1.00 5.91 195 GLY C N 1
ATOM 5368 C CA . GLY C 1 217 ? -9.799 78.431 45.870 1.00 6.45 195 GLY C CA 1
ATOM 5369 C C . GLY C 1 217 ? -11.109 78.114 46.554 1.00 6.52 195 GLY C C 1
ATOM 5370 O O . GLY C 1 217 ? -11.830 77.201 46.182 1.00 7.72 195 GLY C O 1
ATOM 5371 N N . LEU C 1 218 ? -11.436 78.899 47.567 1.00 7.64 196 LEU C N 1
ATOM 5372 C CA . LEU C 1 218 ? -12.734 78.833 48.206 1.00 7.26 196 LEU C CA 1
ATOM 5373 C C . LEU C 1 218 ? -13.894 79.033 47.207 1.00 6.56 196 LEU C C 1
ATOM 5374 O O . LEU C 1 218 ? -14.832 78.232 47.156 1.00 5.60 196 LEU C O 1
ATOM 5379 N N . MET C 1 219 ? -13.830 80.129 46.450 1.00 7.02 197 MET C N 1
ATOM 5380 C CA . MET C 1 219 ? -14.804 80.447 45.422 1.00 7.10 197 MET C CA 1
ATOM 5381 C C . MET C 1 219 ? -15.049 79.279 44.465 1.00 6.79 197 MET C C 1
ATOM 5382 O O . MET C 1 219 ? -16.195 78.899 44.230 1.00 6.83 197 MET C O 1
ATOM 5387 N N . LEU C 1 220 ? -13.988 78.775 43.838 1.00 6.35 198 LEU C N 1
ATOM 5388 C CA . LEU C 1 220 ? -14.118 77.694 42.868 1.00 6.11 198 LEU C CA 1
ATOM 5389 C C . LEU C 1 220 ? -14.685 76.464 43.534 1.00 5.89 198 LEU C C 1
ATOM 5390 O O . LEU C 1 220 ? -15.496 75.789 42.923 1.00 5.46 198 LEU C O 1
ATOM 5395 N N . SER C 1 221 ? -14.264 76.165 44.769 1.00 4.89 199 SER C N 1
ATOM 5396 C CA . SER C 1 221 ? -14.778 74.979 45.481 1.00 5.83 199 SER C CA 1
ATOM 5397 C C . SER C 1 221 ? -16.269 75.142 45.784 1.00 5.78 199 SER C C 1
ATOM 5398 O O . SER C 1 221 ? -17.056 74.213 45.550 1.00 5.54 199 SER C O 1
ATOM 5401 N N . LEU C 1 222 ? -16.639 76.320 46.312 1.00 5.90 200 LEU C N 1
ATOM 5402 C CA . LEU C 1 222 ? -18.032 76.657 46.587 1.00 5.97 200 LEU C CA 1
ATOM 5403 C C . LEU C 1 222 ? -18.906 76.565 45.338 1.00 6.56 200 LEU C C 1
ATOM 5404 O O . LEU C 1 222 ? -20.053 76.070 45.405 1.00 6.31 200 LEU C O 1
ATOM 5409 N N . ALA C 1 223 ? -18.376 76.997 44.197 1.00 6.76 201 ALA C N 1
ATOM 5410 C CA . ALA C 1 223 ? -19.182 77.013 42.973 1.00 6.65 201 ALA C CA 1
ATOM 5411 C C . ALA C 1 223 ? -19.602 75.562 42.615 1.00 7.14 201 ALA C C 1
ATOM 5412 O O . ALA C 1 223 ? -20.731 75.281 42.105 1.00 5.90 201 ALA C O 1
ATOM 5414 N N . ASN C 1 224 ? -18.688 74.642 42.890 1.00 6.88 202 ASN C N 1
ATOM 5415 C CA . ASN C 1 224 ? -18.955 73.208 42.659 1.00 7.16 202 ASN C CA 1
ATOM 5416 C C . ASN C 1 224 ? -19.918 72.582 43.672 1.00 7.92 202 ASN C C 1
ATOM 5417 O O . ASN C 1 224 ? -20.491 71.538 43.403 1.00 9.70 202 ASN C O 1
ATOM 5422 N N . GLU C 1 225 ? -20.062 73.172 44.868 1.00 7.31 203 GLU C N 1
ATOM 5423 C CA . GLU C 1 225 ? -20.968 72.632 45.871 1.00 7.20 203 GLU C CA 1
ATOM 5424 C C . GLU C 1 225 ? -22.415 73.131 45.764 1.00 7.75 203 GLU C C 1
ATOM 5425 O O . GLU C 1 225 ? -23.376 72.381 46.027 1.00 7.44 203 GLU C O 1
ATOM 5431 N N . VAL C 1 226 ? -22.577 74.405 45.425 1.00 7.65 204 VAL C N 1
ATOM 5432 C CA . VAL C 1 226 ? -23.868 75.055 45.563 1.00 7.14 204 VAL C CA 1
ATOM 5433 C C . VAL C 1 226 ? -24.434 75.502 44.222 1.00 7.69 204 VAL C C 1
ATOM 5434 O O . VAL C 1 226 ? -25.581 75.965 44.180 1.00 8.09 204 VAL C O 1
ATOM 5438 N N . GLY C 1 227 ? -23.695 75.300 43.131 1.00 8.06 205 GLY C N 1
ATOM 5439 C CA . GLY C 1 227 ? -24.257 75.483 41.796 1.00 7.59 205 GLY C CA 1
ATOM 5440 C C . GLY C 1 227 ? -25.622 74.818 41.684 1.00 9.98 205 GLY C C 1
ATOM 5441 O O . GLY C 1 227 ? -26.618 75.411 41.171 1.00 8.61 205 GLY C O 1
ATOM 5442 N N . ARG C 1 228 ? -25.660 73.558 42.124 1.00 10.22 206 ARG C N 1
ATOM 5443 C CA . ARG C 1 228 ? -26.835 72.734 42.015 1.00 12.77 206 ARG C CA 1
ATOM 5444 C C . ARG C 1 228 ? -28.071 73.437 42.572 1.00 12.49 206 ARG C C 1
ATOM 5445 O O . ARG C 1 228 ? -29.185 73.129 42.154 1.00 12.74 206 ARG C O 1
ATOM 5453 N N . HIS C 1 229 ? -27.867 74.356 43.522 1.00 12.18 207 HIS C N 1
ATOM 5454 C CA . HIS C 1 229 ? -28.938 75.107 44.167 1.00 11.88 207 HIS C CA 1
ATOM 5455 C C . HIS C 1 229 ? -29.301 76.412 43.466 1.00 11.64 207 HIS C C 1
ATOM 5456 O O . HIS C 1 229 ? -30.169 77.170 43.952 1.00 11.21 207 HIS C O 1
ATOM 5463 N N . ASN C 1 230 ? -28.680 76.661 42.312 1.00 10.51 208 ASN C N 1
ATOM 5464 C CA . ASN C 1 230 ? -28.820 77.946 41.626 1.00 10.76 208 ASN C CA 1
ATOM 5465 C C . ASN C 1 230 ? -28.282 79.133 42.444 1.00 8.98 208 ASN C C 1
ATOM 5466 O O . ASN C 1 230 ? -28.801 80.250 42.389 1.00 8.40 208 ASN C O 1
ATOM 5471 N N . ILE C 1 231 ? -27.236 78.859 43.208 1.00 8.19 209 ILE C N 1
ATOM 5472 C CA . ILE C 1 231 ? -26.515 79.880 43.940 1.00 7.21 209 ILE C CA 1
ATOM 5473 C C . ILE C 1 231 ? -25.265 80.069 43.143 1.00 7.23 209 ILE C C 1
ATOM 5474 O O . ILE C 1 231 ? -24.427 79.185 43.058 1.00 6.10 209 ILE C O 1
ATOM 5479 N N . ARG C 1 232 ? -25.173 81.228 42.502 1.00 8.04 210 ARG C N 1
ATOM 5480 C CA . ARG C 1 232 ? -24.036 81.593 41.690 1.00 7.32 210 ARG C CA 1
ATOM 5481 C C . ARG C 1 232 ? -22.906 82.182 42.543 1.00 7.45 210 ARG C C 1
ATOM 5482 O O . ARG C 1 232 ? -23.144 82.965 43.454 1.00 7.81 210 ARG C O 1
ATOM 5490 N N . VAL C 1 233 ? -21.668 81.775 42.269 1.00 7.31 211 VAL C N 1
ATOM 5491 C CA . VAL C 1 233 ? -20.510 82.105 43.093 1.00 6.69 211 VAL C CA 1
ATOM 5492 C C . VAL C 1 233 ? -19.461 82.572 42.135 1.00 7.10 211 VAL C C 1
ATOM 5493 O O . VAL C 1 233 ? -19.117 81.839 41.206 1.00 7.30 211 VAL C O 1
ATOM 5497 N N . ASN C 1 234 ? -18.972 83.785 42.343 1.00 7.82 212 ASN C N 1
ATOM 5498 C CA . ASN C 1 234 ? -18.023 84.470 41.447 1.00 7.15 212 ASN C CA 1
ATOM 5499 C C . ASN C 1 234 ? -17.078 85.383 42.270 1.00 7.19 212 ASN C C 1
ATOM 5500 O O . ASN C 1 234 ? -17.376 85.705 43.440 1.00 7.02 212 ASN C O 1
ATOM 5505 N N . SER C 1 235 ? -15.939 85.807 41.691 1.00 6.86 213 SER C N 1
ATOM 5506 C CA . SER C 1 235 ? -15.152 86.888 42.326 1.00 6.75 213 SER C CA 1
ATOM 5507 C C . SER C 1 235 ? -15.096 88.135 41.443 1.00 7.17 213 SER C C 1
ATOM 5508 O O . SER C 1 235 ? -15.205 88.036 40.240 1.00 6.49 213 SER C O 1
ATOM 5511 N N . VAL C 1 236 ? -14.925 89.291 42.071 1.00 6.75 214 VAL C N 1
ATOM 5512 C CA . VAL C 1 236 ? -14.462 90.491 41.404 1.00 6.99 214 VAL C CA 1
ATOM 5513 C C . VAL C 1 236 ? -13.015 90.774 41.956 1.00 6.77 214 VAL C C 1
ATOM 5514 O O . VAL C 1 236 ? -12.720 90.610 43.157 1.00 5.21 214 VAL C O 1
ATOM 5518 N N . ASN C 1 237 ? -12.126 91.165 41.053 1.00 5.79 215 ASN C N 1
ATOM 5519 C CA . ASN C 1 237 ? -10.704 91.205 41.334 1.00 6.23 215 ASN C CA 1
ATOM 5520 C C . ASN C 1 237 ? -10.154 92.561 40.984 1.00 6.87 215 ASN C C 1
ATOM 5521 O O . ASN C 1 237 ? -9.614 92.746 39.890 1.00 5.76 215 ASN C O 1
ATOM 5526 N N . PRO C 1 238 ? -10.335 93.531 41.887 1.00 7.67 216 PRO C N 1
ATOM 5527 C CA . PRO C 1 238 ? -9.843 94.880 41.578 1.00 8.41 216 PRO C CA 1
ATOM 5528 C C . PRO C 1 238 ? -8.317 94.984 41.663 1.00 9.16 216 PRO C C 1
ATOM 5529 O O . PRO C 1 238 ? -7.693 94.264 42.425 1.00 7.20 216 PRO C O 1
ATOM 5533 N N . GLY C 1 239 ? -7.722 95.847 40.831 1.00 9.91 217 GLY C N 1
ATOM 5534 C CA . GLY C 1 239 ? -6.300 96.211 40.933 1.00 9.74 217 GLY C CA 1
ATOM 5535 C C . GLY C 1 239 ? -6.217 97.423 41.877 1.00 10.32 217 GLY C C 1
ATOM 5536 O O . GLY C 1 239 ? -6.864 97.450 42.882 1.00 9.97 217 GLY C O 1
ATOM 5537 N N . ALA C 1 240 ? -5.440 98.439 41.544 1.00 10.37 218 ALA C N 1
ATOM 5538 C CA . ALA C 1 240 ? -5.397 99.626 42.391 1.00 10.17 218 ALA C CA 1
ATOM 5539 C C . ALA C 1 240 ? -6.793 100.278 42.326 1.00 10.29 218 ALA C C 1
ATOM 5540 O O . ALA C 1 240 ? -7.407 100.378 41.243 1.00 8.32 218 ALA C O 1
ATOM 5542 N N . VAL C 1 241 ? -7.286 100.641 43.505 1.00 10.42 219 VAL C N 1
ATOM 5543 C CA . VAL C 1 241 ? -8.603 101.240 43.716 1.00 11.01 219 VAL C CA 1
ATOM 5544 C C . VAL C 1 241 ? -8.428 102.546 44.513 1.00 11.33 219 VAL C C 1
ATOM 5545 O O . VAL C 1 241 ? -7.518 102.611 45.346 1.00 11.98 219 VAL C O 1
ATOM 5549 N N . ASN C 1 242 ? -9.290 103.538 44.282 1.00 11.33 220 ASN C N 1
ATOM 5550 C CA . ASN C 1 242 ? -9.255 104.801 45.024 1.00 12.06 220 ASN C CA 1
ATOM 5551 C C . ASN C 1 242 ? -9.867 104.663 46.412 1.00 12.52 220 ASN C C 1
ATOM 5552 O O . ASN C 1 242 ? -10.985 105.079 46.642 1.00 10.80 220 ASN C O 1
ATOM 5557 N N . THR C 1 243 ? -9.142 104.024 47.316 1.00 13.64 221 THR C N 1
ATOM 5558 C CA . THR C 1 243 ? -9.537 103.965 48.715 1.00 15.18 221 THR C CA 1
ATOM 5559 C C . THR C 1 243 ? -8.322 104.273 49.629 1.00 16.60 221 THR C C 1
ATOM 5560 O O . THR C 1 243 ? -7.159 104.175 49.213 1.00 15.70 221 THR C O 1
ATOM 5564 N N . GLU C 1 244 ? -8.599 104.617 50.888 1.00 18.30 222 GLU C N 1
ATOM 5565 C CA . GLU C 1 244 ? -7.553 104.789 51.878 1.00 19.73 222 GLU C CA 1
ATOM 5566 C C . GLU C 1 244 ? -6.765 103.482 52.087 1.00 20.92 222 GLU C C 1
ATOM 5567 O O . GLU C 1 244 ? -5.532 103.512 52.172 1.00 22.01 222 GLU C O 1
ATOM 5569 N N . MET C 1 245 ? -7.422 102.324 52.089 1.00 21.17 223 MET C N 1
ATOM 5570 C CA . MET C 1 245 ? -6.687 101.063 52.163 1.00 22.05 223 MET C CA 1
ATOM 5571 C C . MET C 1 245 ? -5.692 100.831 51.016 1.00 22.00 223 MET C C 1
ATOM 5572 O O . MET C 1 245 ? -4.558 100.381 51.261 1.00 21.62 223 MET C O 1
ATOM 5577 N N . ALA C 1 246 ? -6.121 101.080 49.771 1.00 21.20 224 ALA C N 1
ATOM 5578 C CA . ALA C 1 246 ? -5.254 100.850 48.610 1.00 20.53 224 ALA C CA 1
ATOM 5579 C C . ALA C 1 246 ? -4.128 101.884 48.427 1.00 20.22 224 ALA C C 1
ATOM 5580 O O . ALA C 1 246 ? -3.077 101.575 47.808 1.00 19.99 224 ALA C O 1
ATOM 5582 N N . LEU C 1 247 ? -4.350 103.112 48.927 1.00 18.64 225 LEU C N 1
ATOM 5583 C CA . LEU C 1 247 ? -3.472 104.210 48.635 1.00 17.82 225 LEU C CA 1
ATOM 5584 C C . LEU C 1 247 ? -2.691 104.718 49.863 1.00 18.53 225 LEU C C 1
ATOM 5585 O O . LEU C 1 247 ? -2.073 105.787 49.804 1.00 18.32 225 LEU C O 1
ATOM 5590 N N . ASN C 1 248 ? -2.646 103.939 50.950 1.00 18.49 226 ASN C N 1
ATOM 5591 C CA . ASN C 1 248 ? -2.100 104.454 52.217 1.00 18.62 226 ASN C CA 1
ATOM 5592 C C . ASN C 1 248 ? -0.596 104.675 52.092 1.00 19.49 226 ASN C C 1
ATOM 5593 O O . ASN C 1 248 ? 0.074 103.979 51.343 1.00 19.32 226 ASN C O 1
ATOM 5598 N N . GLU C 1 249 ? -0.097 105.672 52.802 1.00 21.04 227 GLU C N 1
ATOM 5599 C CA . GLU C 1 249 ? 1.310 106.111 52.728 1.00 21.54 227 GLU C CA 1
ATOM 5600 C C . GLU C 1 249 ? 2.309 105.004 53.015 1.00 21.56 227 GLU C C 1
ATOM 5601 O O . GLU C 1 249 ? 3.349 104.938 52.355 1.00 21.52 227 GLU C O 1
ATOM 5607 N N . LYS C 1 250 ? 2.014 104.157 53.999 1.00 20.75 228 LYS C N 1
ATOM 5608 C CA . LYS C 1 250 ? 2.890 103.020 54.355 1.00 20.93 228 LYS C CA 1
ATOM 5609 C C . LYS C 1 250 ? 3.131 102.073 53.189 1.00 19.99 228 LYS C C 1
ATOM 5610 O O . LYS C 1 250 ? 4.257 101.687 52.922 1.00 19.94 228 LYS C O 1
ATOM 5612 N N . LEU C 1 251 ? 2.055 101.724 52.501 1.00 19.11 229 LEU C N 1
ATOM 5613 C CA . LEU C 1 251 ? 2.106 100.882 51.308 1.00 18.07 229 LEU C CA 1
ATOM 5614 C C . LEU C 1 251 ? 2.841 101.586 50.201 1.00 17.68 229 LEU C C 1
ATOM 5615 O O . LEU C 1 251 ? 3.764 101.009 49.639 1.00 17.94 229 LEU C O 1
ATOM 5620 N N . LEU C 1 252 ? 2.474 102.838 49.911 1.00 17.09 230 LEU C N 1
ATOM 5621 C CA . LEU C 1 252 ? 3.216 103.640 48.915 1.00 16.73 230 LEU C CA 1
ATOM 5622 C C . LEU C 1 252 ? 4.737 103.658 49.187 1.00 16.56 230 LEU C C 1
ATOM 5623 O O . LEU C 1 252 ? 5.537 103.534 48.267 1.00 16.03 230 LEU C O 1
ATOM 5628 N N . LYS C 1 253 ? 5.128 103.770 50.447 1.00 17.53 231 LYS C N 1
ATOM 5629 C CA . LYS C 1 253 ? 6.553 103.780 50.808 1.00 18.62 231 LYS C CA 1
ATOM 5630 C C . LYS C 1 253 ? 7.253 102.491 50.441 1.00 18.38 231 LYS C C 1
ATOM 5631 O O . LYS C 1 253 ? 8.449 102.500 50.101 1.00 18.91 231 LYS C O 1
ATOM 5637 N N . MET C 1 254 ? 6.537 101.373 50.496 1.00 17.69 232 MET C N 1
ATOM 5638 C CA . MET C 1 254 ? 7.172 100.109 50.150 1.00 17.57 232 MET C CA 1
ATOM 5639 C C . MET C 1 254 ? 7.550 100.114 48.681 1.00 17.53 232 MET C C 1
ATOM 5640 O O . MET C 1 254 ? 8.632 99.661 48.343 1.00 17.61 232 MET C O 1
ATOM 5645 N N . PHE C 1 255 ? 6.639 100.589 47.829 1.00 17.89 233 PHE C N 1
ATOM 5646 C CA . PHE C 1 255 ? 6.858 100.674 46.380 1.00 18.69 233 PHE C CA 1
ATOM 5647 C C . PHE C 1 255 ? 7.764 101.850 46.012 1.00 19.07 233 PHE C C 1
ATOM 5648 O O . PHE C 1 255 ? 8.401 101.829 44.955 1.00 19.20 233 PHE C O 1
ATOM 5656 N N . LEU C 1 256 ? 7.820 102.880 46.867 1.00 17.84 234 LEU C N 1
ATOM 5657 C CA . LEU C 1 256 ? 8.633 104.099 46.606 1.00 17.62 234 LEU C CA 1
ATOM 5658 C C . LEU C 1 256 ? 9.530 104.450 47.810 1.00 18.00 234 LEU C C 1
ATOM 5659 O O . LEU C 1 256 ? 9.338 105.480 48.445 1.00 17.23 234 LEU C O 1
ATOM 5664 N N . PRO C 1 257 ? 10.500 103.573 48.159 1.00 19.99 235 PRO C N 1
ATOM 5665 C CA . PRO C 1 257 ? 11.279 103.651 49.411 1.00 20.89 235 PRO C CA 1
ATOM 5666 C C . PRO C 1 257 ? 12.245 104.838 49.489 1.00 21.98 235 PRO C C 1
ATOM 5667 O O . PRO C 1 257 ? 12.701 105.193 50.559 1.00 22.81 235 PRO C O 1
ATOM 5671 N N . HIS C 1 258 ? 12.550 105.423 48.341 1.00 22.63 236 HIS C N 1
ATOM 5672 C CA . HIS C 1 258 ? 13.366 106.635 48.245 1.00 23.01 236 HIS C CA 1
ATOM 5673 C C . HIS C 1 258 ? 12.632 107.944 48.658 1.00 21.92 236 HIS C C 1
ATOM 5674 O O . HIS C 1 258 ? 13.292 108.944 49.028 1.00 23.08 236 HIS C O 1
ATOM 5681 N N . LEU C 1 259 ? 11.307 107.965 48.596 1.00 19.72 237 LEU C N 1
ATOM 5682 C CA . LEU C 1 259 ? 10.552 109.194 48.884 1.00 19.14 237 LEU C CA 1
ATOM 5683 C C . LEU C 1 259 ? 10.197 109.310 50.381 1.00 19.39 237 LEU C C 1
ATOM 5684 O O . LEU C 1 259 ? 9.725 108.331 50.997 1.00 18.20 237 LEU C O 1
ATOM 5689 N N . GLU C 1 260 ? 10.343 110.499 50.949 1.00 19.79 238 GLU C N 1
ATOM 5690 C CA . GLU C 1 260 ? 10.082 110.651 52.377 1.00 21.21 238 GLU C CA 1
ATOM 5691 C C . GLU C 1 260 ? 8.612 110.680 52.748 1.00 20.76 238 GLU C C 1
ATOM 5692 O O . GLU C 1 260 ? 8.245 110.170 53.810 1.00 21.84 238 GLU C O 1
ATOM 5698 N N . ASN C 1 261 ? 7.783 111.298 51.924 1.00 20.03 239 ASN C N 1
ATOM 5699 C CA . ASN C 1 261 ? 6.323 111.292 52.193 1.00 20.02 239 ASN C CA 1
ATOM 5700 C C . ASN C 1 261 ? 5.571 111.214 50.895 1.00 17.89 239 ASN C C 1
ATOM 5701 O O . ASN C 1 261 ? 5.169 112.228 50.345 1.00 16.88 239 ASN C O 1
ATOM 5706 N N . PRO C 1 262 ? 5.405 110.002 50.378 1.00 17.90 240 PRO C N 1
ATOM 5707 C CA . PRO C 1 262 ? 4.866 109.937 49.042 1.00 17.40 240 PRO C CA 1
ATOM 5708 C C . PRO C 1 262 ? 3.433 110.438 49.049 1.00 18.18 240 PRO C C 1
ATOM 5709 O O . PRO C 1 262 ? 2.688 110.151 49.993 1.00 17.81 240 PRO C O 1
ATOM 5713 N N . THR C 1 263 ? 3.063 111.175 48.002 1.00 17.86 241 THR C N 1
ATOM 5714 C CA . THR C 1 263 ? 1.753 111.784 47.933 1.00 16.91 241 THR C CA 1
ATOM 5715 C C . THR C 1 263 ? 0.826 110.984 46.996 1.00 17.09 241 THR C C 1
ATOM 5716 O O . THR C 1 263 ? 1.253 110.018 46.328 1.00 14.40 241 THR C O 1
ATOM 5720 N N . ARG C 1 264 ? -0.439 111.418 46.966 1.00 16.04 242 ARG C N 1
ATOM 5721 C CA . ARG C 1 264 ? -1.449 110.908 46.066 1.00 16.02 242 ARG C CA 1
ATOM 5722 C C . ARG C 1 264 ? -1.020 111.090 44.621 1.00 15.85 242 ARG C C 1
ATOM 5723 O O . ARG C 1 264 ? -1.213 110.211 43.818 1.00 16.96 242 ARG C O 1
ATOM 5731 N N . GLU C 1 265 ? -0.418 112.221 44.287 1.00 16.12 243 GLU C N 1
ATOM 5732 C CA . GLU C 1 265 ? 0.226 112.402 42.972 1.00 16.94 243 GLU C CA 1
ATOM 5733 C C . GLU C 1 265 ? 1.362 111.386 42.698 1.00 15.61 243 GLU C C 1
ATOM 5734 O O . GLU C 1 265 ? 1.515 110.904 41.581 1.00 14.38 243 GLU C O 1
ATOM 5740 N N . ASP C 1 266 ? 2.186 111.094 43.693 1.00 15.03 244 ASP C N 1
ATOM 5741 C CA . ASP C 1 266 ? 3.215 110.086 43.499 1.00 14.76 244 ASP C CA 1
ATOM 5742 C C . ASP C 1 266 ? 2.552 108.731 43.194 1.00 14.91 244 ASP C C 1
ATOM 5743 O O . ASP C 1 266 ? 3.018 107.970 42.302 1.00 15.02 244 ASP C O 1
ATOM 5748 N N . ALA C 1 267 ? 1.484 108.429 43.935 1.00 13.41 245 ALA C N 1
ATOM 5749 C CA . ALA C 1 267 ? 0.754 107.165 43.758 1.00 14.78 245 ALA C CA 1
ATOM 5750 C C . ALA C 1 267 ? 0.204 107.058 42.344 1.00 14.48 245 ALA C C 1
ATOM 5751 O O . ALA C 1 267 ? 0.374 106.015 41.711 1.00 13.84 245 ALA C O 1
ATOM 5753 N N . ALA C 1 268 ? -0.442 108.137 41.877 1.00 15.81 246 ALA C N 1
ATOM 5754 C CA . ALA C 1 268 ? -0.996 108.198 40.512 1.00 16.28 246 ALA C CA 1
ATOM 5755 C C . ALA C 1 268 ? 0.066 107.906 39.464 1.00 17.19 246 ALA C C 1
ATOM 5756 O O . ALA C 1 268 ? -0.212 107.197 38.504 1.00 17.28 246 ALA C O 1
ATOM 5758 N N . GLU C 1 269 ? 1.264 108.481 39.636 1.00 18.10 247 GLU C N 1
ATOM 5759 C CA . GLU C 1 269 ? 2.404 108.256 38.735 1.00 18.27 247 GLU C CA 1
ATOM 5760 C C . GLU C 1 269 ? 2.901 106.788 38.759 1.00 17.65 247 GLU C C 1
ATOM 5761 O O . GLU C 1 269 ? 3.242 106.224 37.713 1.00 16.48 247 GLU C O 1
ATOM 5767 N N . LEU C 1 270 ? 2.915 106.170 39.941 1.00 16.49 248 LEU C N 1
ATOM 5768 C CA . LEU C 1 270 ? 3.324 104.760 40.078 1.00 16.24 248 LEU C CA 1
ATOM 5769 C C . LEU C 1 270 ? 2.282 103.855 39.421 1.00 15.72 248 LEU C C 1
ATOM 5770 O O . LEU C 1 270 ? 2.608 103.058 38.503 1.00 15.71 248 LEU C O 1
ATOM 5775 N N . PHE C 1 271 ? 1.034 103.978 39.867 1.00 14.05 249 PHE C N 1
ATOM 5776 C CA . PHE C 1 271 ? 0.015 103.000 39.478 1.00 14.19 249 PHE C CA 1
ATOM 5777 C C . PHE C 1 271 ? -0.510 103.177 38.065 1.00 14.64 249 PHE C C 1
ATOM 5778 O O . PHE C 1 271 ? -0.876 102.206 37.434 1.00 14.13 249 PHE C O 1
ATOM 5786 N N . SER C 1 272 ? -0.515 104.395 37.547 1.00 15.54 250 SER C N 1
ATOM 5787 C CA . SER C 1 272 ? -0.756 104.621 36.115 1.00 16.75 250 SER C CA 1
ATOM 5788 C C . SER C 1 272 ? 0.032 103.728 35.136 1.00 17.74 250 SER C C 1
ATOM 5789 O O . SER C 1 272 ? -0.400 103.528 34.001 1.00 16.90 250 SER C O 1
ATOM 5792 N N . GLN C 1 273 ? 1.212 103.265 35.542 1.00 19.96 251 GLN C N 1
ATOM 5793 C CA . GLN C 1 273 ? 2.074 102.440 34.676 1.00 21.60 251 GLN C CA 1
ATOM 5794 C C . GLN C 1 273 ? 1.631 100.996 34.657 1.00 21.24 251 GLN C C 1
ATOM 5795 O O . GLN C 1 273 ? 2.153 100.177 33.892 1.00 23.26 251 GLN C O 1
ATOM 5801 N N . LEU C 1 274 ? 0.722 100.653 35.551 1.00 19.78 252 LEU C N 1
ATOM 5802 C CA . LEU C 1 274 ? 0.294 99.293 35.681 1.00 18.58 252 LEU C CA 1
ATOM 5803 C C . LEU C 1 274 ? -0.996 99.082 34.889 1.00 16.74 252 LEU C C 1
ATOM 5804 O O . LEU C 1 274 ? -1.240 97.961 34.416 1.00 16.86 252 LEU C O 1
ATOM 5809 N N . THR C 1 275 ? -1.809 100.136 34.743 1.00 14.04 253 THR C N 1
ATOM 5810 C CA . THR C 1 275 ? -3.035 100.033 33.958 1.00 12.62 253 THR C CA 1
ATOM 5811 C C . THR C 1 275 ? -2.737 100.305 32.491 1.00 12.60 253 THR C C 1
ATOM 5812 O O . THR C 1 275 ? -1.840 101.098 32.165 1.00 10.77 253 THR C O 1
ATOM 5816 N N . LEU C 1 276 ? -3.516 99.672 31.620 1.00 12.20 254 LEU C N 1
ATOM 5817 C CA . LEU C 1 276 ? -3.440 99.918 30.194 1.00 12.99 254 LEU C CA 1
ATOM 5818 C C . LEU C 1 276 ? -4.308 101.132 29.842 1.00 13.62 254 LEU C C 1
ATOM 5819 O O . LEU C 1 276 ? -3.909 101.970 29.045 1.00 14.21 254 LEU C O 1
ATOM 5824 N N . LEU C 1 277 ? -5.503 101.216 30.410 1.00 13.79 255 LEU C N 1
ATOM 5825 C CA . LEU C 1 277 ? -6.367 102.396 30.238 1.00 13.43 255 LEU C CA 1
ATOM 5826 C C . LEU C 1 277 ? -5.672 103.626 30.854 1.00 14.64 255 LEU C C 1
ATOM 5827 O O . LEU C 1 277 ? -4.784 103.475 31.731 1.00 13.96 255 LEU C O 1
ATOM 5832 N N . PRO C 1 278 ? -6.031 104.853 30.388 1.00 14.37 256 PRO C N 1
ATOM 5833 C CA . PRO C 1 278 ? -5.328 106.040 30.873 1.00 13.33 256 PRO C CA 1
ATOM 5834 C C . PRO C 1 278 ? -5.844 106.451 32.269 1.00 12.57 256 PRO C C 1
ATOM 5835 O O . PRO C 1 278 ? -6.406 107.518 32.435 1.00 11.60 256 PRO C O 1
ATOM 5839 N N . ILE C 1 279 ? -5.655 105.582 33.258 1.00 11.30 257 ILE C N 1
ATOM 5840 C CA . ILE C 1 279 ? -6.174 105.815 34.601 1.00 11.43 257 ILE C CA 1
ATOM 5841 C C . ILE C 1 279 ? -5.158 105.382 35.625 1.00 11.78 257 ILE C C 1
ATOM 5842 O O . ILE C 1 279 ? -4.298 104.542 35.353 1.00 10.52 257 ILE C O 1
ATOM 5847 N N . PRO C 1 280 ? -5.206 105.999 36.805 1.00 12.06 258 PRO C N 1
ATOM 5848 C CA . PRO C 1 280 ? -4.216 105.618 37.822 1.00 11.49 258 PRO C CA 1
ATOM 5849 C C . PRO C 1 280 ? -4.726 104.468 38.682 1.00 10.30 258 PRO C C 1
ATOM 5850 O O . PRO C 1 280 ? -3.948 103.774 39.318 1.00 9.77 258 PRO C O 1
ATOM 5854 N N . TRP C 1 281 ? -6.047 104.293 38.683 1.00 9.04 259 TRP C N 1
ATOM 5855 C CA . TRP C 1 281 ? -6.708 103.267 39.438 1.00 8.86 259 TRP C CA 1
ATOM 5856 C C . TRP C 1 281 ? -8.212 103.341 39.126 1.00 7.80 259 TRP C C 1
ATOM 5857 O O . TRP C 1 281 ? -8.712 104.327 38.605 1.00 8.79 259 TRP C O 1
ATOM 5868 N N . VAL C 1 282 ? -8.949 102.317 39.519 1.00 8.29 260 VAL C N 1
ATOM 5869 C CA . VAL C 1 282 ? -10.402 102.370 39.370 1.00 7.62 260 VAL C CA 1
ATOM 5870 C C . VAL C 1 282 ? -11.000 102.979 40.615 1.00 8.72 260 VAL C C 1
ATOM 5871 O O . VAL C 1 282 ? -10.298 103.103 41.620 1.00 8.20 260 VAL C O 1
ATOM 5875 N N . GLU C 1 283 ? -12.301 103.287 40.567 1.00 9.81 261 GLU C N 1
ATOM 5876 C CA . GLU C 1 283 ? -13.009 103.824 41.724 1.00 10.19 261 GLU C CA 1
ATOM 5877 C C . GLU C 1 283 ? -13.709 102.663 42.464 1.00 10.68 261 GLU C C 1
ATOM 5878 O O . GLU C 1 283 ? -13.900 101.597 41.883 1.00 9.22 261 GLU C O 1
ATOM 5884 N N . PRO C 1 284 ? -14.094 102.875 43.746 1.00 9.62 262 PRO C N 1
ATOM 5885 C CA . PRO C 1 284 ? -14.835 101.835 44.445 1.00 9.68 262 PRO C CA 1
ATOM 5886 C C . PRO C 1 284 ? -16.167 101.531 43.751 1.00 9.45 262 PRO C C 1
ATOM 5887 O O . PRO C 1 284 ? -16.585 100.366 43.645 1.00 6.93 262 PRO C O 1
ATOM 5891 N N . GLU C 1 285 ? -16.756 102.556 43.166 1.00 10.25 263 GLU C N 1
ATOM 5892 C CA . GLU C 1 285 ? -17.977 102.426 42.390 1.00 10.90 263 GLU C CA 1
ATOM 5893 C C . GLU C 1 285 ? -17.864 101.463 41.216 1.00 10.16 263 GLU C C 1
ATOM 5894 O O . GLU C 1 285 ? -18.843 100.788 40.878 1.00 10.41 263 GLU C O 1
ATOM 5900 N N . ASP C 1 286 ? -16.715 101.432 40.556 1.00 9.80 264 ASP C N 1
ATOM 5901 C CA . ASP C 1 286 ? -16.484 100.473 39.449 1.00 9.48 264 ASP C CA 1
ATOM 5902 C C . ASP C 1 286 ? -16.546 99.032 39.957 1.00 9.85 264 ASP C C 1
ATOM 5903 O O . ASP C 1 286 ? -17.115 98.155 39.301 1.00 10.33 264 ASP C O 1
ATOM 5908 N N . VAL C 1 287 ? -15.998 98.808 41.148 1.00 8.96 265 VAL C N 1
ATOM 5909 C CA . VAL C 1 287 ? -16.041 97.487 41.780 1.00 8.78 265 VAL C CA 1
ATOM 5910 C C . VAL C 1 287 ? -17.479 97.183 42.187 1.00 8.53 265 VAL C C 1
ATOM 5911 O O . VAL C 1 287 ? -17.996 96.099 41.918 1.00 7.22 265 VAL C O 1
ATOM 5915 N N . SER C 1 288 ? -18.157 98.151 42.787 1.00 8.01 266 SER C N 1
ATOM 5916 C CA . SER C 1 288 ? -19.560 97.932 43.157 1.00 8.75 266 SER C CA 1
ATOM 5917 C C . SER C 1 288 ? -20.510 97.716 41.985 1.00 8.23 266 SER C C 1
ATOM 5918 O O . SER C 1 288 ? -21.405 96.883 42.037 1.00 9.30 266 SER C O 1
ATOM 5921 N N . ASN C 1 289 ? -20.292 98.412 40.888 1.00 7.64 267 ASN C N 1
ATOM 5922 C CA . ASN C 1 289 ? -21.071 98.155 39.664 1.00 7.46 267 ASN C CA 1
ATOM 5923 C C . ASN C 1 289 ? -20.981 96.695 39.180 1.00 6.68 267 ASN C C 1
ATOM 5924 O O . ASN C 1 289 ? -21.987 96.118 38.737 1.00 6.48 267 ASN C O 1
ATOM 5929 N N . ALA C 1 290 ? -19.782 96.117 39.229 1.00 6.96 268 ALA C N 1
ATOM 5930 C CA . ALA C 1 290 ? -19.575 94.721 38.845 1.00 6.36 268 ALA C CA 1
ATOM 5931 C C . ALA C 1 290 ? -20.320 93.777 39.797 1.00 6.51 268 ALA C C 1
ATOM 5932 O O . ALA C 1 290 ? -20.979 92.818 39.397 1.00 7.67 268 ALA C O 1
ATOM 5934 N N . VAL C 1 291 ? -20.233 94.075 41.089 1.00 7.04 269 VAL C N 1
ATOM 5935 C CA . VAL C 1 291 ? -20.948 93.322 42.078 1.00 5.36 269 VAL C CA 1
ATOM 5936 C C . VAL C 1 291 ? -22.473 93.377 41.781 1.00 6.20 269 VAL C C 1
ATOM 5937 O O . VAL C 1 291 ? -23.122 92.323 41.756 1.00 5.03 269 VAL C O 1
ATOM 5941 N N . ALA C 1 292 ? -22.994 94.570 41.487 1.00 5.14 270 ALA C N 1
ATOM 5942 C CA . ALA C 1 292 ? -24.435 94.755 41.305 1.00 6.70 270 ALA C CA 1
ATOM 5943 C C . ALA C 1 292 ? -24.882 94.032 40.047 1.00 7.00 270 ALA C C 1
ATOM 5944 O O . ALA C 1 292 ? -25.946 93.451 40.034 1.00 6.23 270 ALA C O 1
ATOM 5946 N N . TRP C 1 293 ? -24.028 94.001 39.003 1.00 7.41 271 TRP C N 1
ATOM 5947 C CA . TRP C 1 293 ? -24.392 93.309 37.788 1.00 7.69 271 TRP C CA 1
ATOM 5948 C C . TRP C 1 293 ? -24.459 91.775 38.007 1.00 7.80 271 TRP C C 1
ATOM 5949 O O . TRP C 1 293 ? -25.453 91.123 37.636 1.00 6.84 271 TRP C O 1
ATOM 5960 N N . LEU C 1 294 ? -23.441 91.223 38.657 1.00 8.62 272 LEU C N 1
ATOM 5961 C CA . LEU C 1 294 ? -23.416 89.801 38.974 1.00 8.85 272 LEU C CA 1
ATOM 5962 C C . LEU C 1 294 ? -24.674 89.318 39.734 1.00 10.18 272 LEU C C 1
ATOM 5963 O O . LEU C 1 294 ? -25.102 88.188 39.540 1.00 9.61 272 LEU C O 1
ATOM 5968 N N . ALA C 1 295 ? -25.223 90.182 40.593 1.00 10.11 273 ALA C N 1
ATOM 5969 C CA . ALA C 1 295 ? -26.395 89.887 41.404 1.00 10.94 273 ALA C CA 1
ATOM 5970 C C . ALA C 1 295 ? -27.724 89.947 40.610 1.00 10.91 273 ALA C C 1
ATOM 5971 O O . ALA C 1 295 ? -28.749 89.504 41.084 1.00 10.70 273 ALA C O 1
ATOM 5973 N N . SER C 1 296 ? -27.681 90.478 39.397 1.00 11.02 274 SER C N 1
ATOM 5974 C CA . SER C 1 296 ? -28.865 90.743 38.612 1.00 10.83 274 SER C CA 1
ATOM 5975 C C . SER C 1 296 ? -29.151 89.600 37.670 1.00 11.24 274 SER C C 1
ATOM 5976 O O . SER C 1 296 ? -28.257 88.840 37.370 1.00 8.74 274 SER C O 1
ATOM 5979 N N . ASP C 1 297 ? -30.405 89.514 37.208 1.00 11.44 275 ASP C N 1
ATOM 5980 C CA . ASP C 1 297 ? -30.834 88.477 36.271 1.00 12.97 275 ASP C CA 1
ATOM 5981 C C . ASP C 1 297 ? -30.031 88.555 34.958 1.00 11.88 275 ASP C C 1
ATOM 5982 O O . ASP C 1 297 ? -29.872 87.529 34.270 1.00 10.94 275 ASP C O 1
ATOM 5987 N N . GLU C 1 298 ? -29.509 89.751 34.641 1.00 10.76 276 GLU C N 1
ATOM 5988 C CA . GLU C 1 298 ? -28.689 89.944 33.438 1.00 11.64 276 GLU C CA 1
ATOM 5989 C C . GLU C 1 298 ? -27.496 89.000 33.453 1.00 11.12 276 GLU C C 1
ATOM 5990 O O . GLU C 1 298 ? -26.931 88.726 32.393 1.00 12.58 276 GLU C O 1
ATOM 5996 N N . ALA C 1 299 ? -27.099 88.544 34.649 1.00 10.47 277 ALA C N 1
ATOM 5997 C CA . ALA C 1 299 ? -25.870 87.763 34.822 1.00 8.69 277 ALA C CA 1
ATOM 5998 C C . ALA C 1 299 ? -26.170 86.414 35.485 1.00 8.66 277 ALA C C 1
ATOM 5999 O O . ALA C 1 299 ? -25.305 85.789 36.113 1.00 8.37 277 ALA C O 1
ATOM 6001 N N . ARG C 1 300 ? -27.410 85.990 35.333 1.00 8.46 278 ARG C N 1
ATOM 6002 C CA . ARG C 1 300 ? -27.979 84.834 36.010 1.00 8.71 278 ARG C CA 1
ATOM 6003 C C . ARG C 1 300 ? -27.217 83.510 35.858 1.00 8.15 278 ARG C C 1
ATOM 6004 O O . ARG C 1 300 ? -27.271 82.677 36.764 1.00 6.86 278 ARG C O 1
ATOM 6012 N N . TYR C 1 301 ? -26.521 83.323 34.729 1.00 7.80 279 TYR C N 1
ATOM 6013 C CA . TYR C 1 301 ? -25.795 82.090 34.473 1.00 9.08 279 TYR C CA 1
ATOM 6014 C C . TYR C 1 301 ? -24.268 82.257 34.549 1.00 8.95 279 TYR C C 1
ATOM 6015 O O . TYR C 1 301 ? -23.559 81.350 34.174 1.00 10.01 279 TYR C O 1
ATOM 6024 N N . ILE C 1 302 ? -23.781 83.418 34.986 1.00 8.64 280 ILE C N 1
ATOM 6025 C CA . ILE C 1 302 ? -22.348 83.630 35.237 1.00 9.03 280 ILE C CA 1
ATOM 6026 C C . ILE C 1 302 ? -22.058 82.928 36.589 1.00 8.90 280 ILE C C 1
ATOM 6027 O O . ILE C 1 302 ? -22.690 83.240 37.601 1.00 7.14 280 ILE C O 1
ATOM 6032 N N . HIS C 1 303 ? -21.105 81.991 36.567 1.00 9.09 281 HIS C N 1
ATOM 6033 C CA . HIS C 1 303 ? -20.761 81.103 37.713 1.00 8.03 281 HIS C CA 1
ATOM 6034 C C . HIS C 1 303 ? -19.291 80.601 37.566 1.00 8.39 281 HIS C C 1
ATOM 6035 O O . HIS C 1 303 ? -18.914 80.085 36.524 1.00 8.11 281 HIS C O 1
ATOM 6042 N N . GLY C 1 304 ? -18.470 80.750 38.606 1.00 7.74 282 GLY C N 1
ATOM 6043 C CA . GLY C 1 304 ? -17.082 80.344 38.533 1.00 9.21 282 GLY C CA 1
ATOM 6044 C C . GLY C 1 304 ? -16.137 81.351 37.928 1.00 8.88 282 GLY C C 1
ATOM 6045 O O . GLY C 1 304 ? -14.948 81.051 37.746 1.00 10.37 282 GLY C O 1
ATOM 6046 N N . ALA C 1 305 ? -16.622 82.571 37.710 1.00 9.64 283 ALA C N 1
ATOM 6047 C CA . ALA C 1 305 ? -15.829 83.637 37.115 1.00 9.55 283 ALA C CA 1
ATOM 6048 C C . ALA C 1 305 ? -15.093 84.430 38.137 1.00 8.93 283 ALA C C 1
ATOM 6049 O O . ALA C 1 305 ? -15.591 84.601 39.267 1.00 8.89 283 ALA C O 1
ATOM 6051 N N . ALA C 1 306 ? -13.906 84.877 37.722 1.00 8.80 284 ALA C N 1
ATOM 6052 C CA . ALA C 1 306 ? -13.114 85.931 38.360 1.00 8.61 284 ALA C CA 1
ATOM 6053 C C . ALA C 1 306 ? -12.994 87.153 37.414 1.00 8.58 284 ALA C C 1
ATOM 6054 O O . ALA C 1 306 ? -12.386 87.069 36.375 1.00 9.81 284 ALA C O 1
ATOM 6056 N N . ILE C 1 307 ? -13.633 88.260 37.728 1.00 8.43 285 ILE C N 1
ATOM 6057 C CA . ILE C 1 307 ? -13.751 89.346 36.761 1.00 8.14 285 ILE C CA 1
ATOM 6058 C C . ILE C 1 307 ? -12.788 90.426 37.233 1.00 8.09 285 ILE C C 1
ATOM 6059 O O . ILE C 1 307 ? -12.993 90.999 38.311 1.00 6.15 285 ILE C O 1
ATOM 6064 N N . PRO C 1 308 ? -11.691 90.660 36.476 1.00 7.68 286 PRO C N 1
ATOM 6065 C CA . PRO C 1 308 ? -10.788 91.718 36.935 1.00 8.12 286 PRO C CA 1
ATOM 6066 C C . PRO C 1 308 ? -11.393 93.079 36.685 1.00 6.56 286 PRO C C 1
ATOM 6067 O O . PRO C 1 308 ? -11.970 93.288 35.619 1.00 7.23 286 PRO C O 1
ATOM 6071 N N . VAL C 1 309 ? -11.303 93.963 37.664 1.00 6.29 287 VAL C N 1
ATOM 6072 C CA . VAL C 1 309 ? -11.754 95.359 37.522 1.00 6.48 287 VAL C CA 1
ATOM 6073 C C . VAL C 1 309 ? -10.518 96.204 37.756 1.00 6.23 287 VAL C C 1
ATOM 6074 O O . VAL C 1 309 ? -10.245 96.623 38.853 1.00 5.79 287 VAL C O 1
ATOM 6078 N N . ASP C 1 310 ? -9.722 96.379 36.704 1.00 6.11 288 ASP C N 1
ATOM 6079 C CA . ASP C 1 310 ? -8.290 96.780 36.858 1.00 6.55 288 ASP C CA 1
ATOM 6080 C C . ASP C 1 310 ? -7.700 97.610 35.746 1.00 7.12 288 ASP C C 1
ATOM 6081 O O . ASP C 1 310 ? -6.491 97.871 35.772 1.00 7.29 288 ASP C O 1
ATOM 6086 N N . GLY C 1 311 ? -8.526 98.071 34.793 1.00 7.12 289 GLY C N 1
ATOM 6087 C CA . GLY C 1 311 ? -8.026 98.832 33.654 1.00 7.72 289 GLY C CA 1
ATOM 6088 C C . GLY C 1 311 ? -6.905 98.152 32.887 1.00 8.14 289 GLY C C 1
ATOM 6089 O O . GLY C 1 311 ? -6.059 98.839 32.250 1.00 8.77 289 GLY C O 1
ATOM 6090 N N . GLY C 1 312 ? -6.904 96.814 32.887 1.00 7.40 290 GLY C N 1
ATOM 6091 C CA . GLY C 1 312 ? -5.896 96.052 32.106 1.00 7.72 290 GLY C CA 1
ATOM 6092 C C . GLY C 1 312 ? -4.642 95.564 32.815 1.00 8.81 290 GLY C C 1
ATOM 6093 O O . GLY C 1 312 ? -3.836 94.840 32.200 1.00 9.27 290 GLY C O 1
ATOM 6094 N N . GLN C 1 313 ? -4.452 95.930 34.092 1.00 8.98 291 GLN C N 1
ATOM 6095 C CA . GLN C 1 313 ? -3.275 95.480 34.864 1.00 8.56 291 GLN C CA 1
ATOM 6096 C C . GLN C 1 313 ? -2.904 94.020 34.630 1.00 9.19 291 GLN C C 1
ATOM 6097 O O . GLN C 1 313 ? -1.757 93.736 34.323 1.00 10.87 291 GLN C O 1
ATOM 6103 N N . LEU C 1 314 ? -3.870 93.107 34.741 1.00 9.60 292 LEU C N 1
ATOM 6104 C CA . LEU C 1 314 ? -3.613 91.636 34.610 1.00 9.17 292 LEU C CA 1
ATOM 6105 C C . LEU C 1 314 ? -3.339 91.233 33.147 1.00 10.46 292 LEU C C 1
ATOM 6106 O O . LEU C 1 314 ? -2.694 90.194 32.873 1.00 10.66 292 LEU C O 1
ATOM 6111 N N . ALA C 1 315 ? -3.726 92.090 32.209 1.00 10.75 293 ALA C N 1
ATOM 6112 C CA . ALA C 1 315 ? -3.441 91.812 30.801 1.00 11.48 293 ALA C CA 1
ATOM 6113 C C . ALA C 1 315 ? -2.157 92.466 30.270 1.00 12.08 293 ALA C C 1
ATOM 6114 O O . ALA C 1 315 ? -1.763 92.222 29.111 1.00 11.82 293 ALA C O 1
ATOM 6116 N N . ARG C 1 316 ? -1.487 93.263 31.111 1.00 14.21 294 ARG C N 1
ATOM 6117 C CA A ARG C 1 316 ? -0.325 94.048 30.698 0.50 15.50 294 ARG C CA 1
ATOM 6118 C CA B ARG C 1 316 ? -0.332 94.054 30.634 0.50 15.32 294 ARG C CA 1
ATOM 6119 C C . ARG C 1 316 ? 0.770 93.086 30.262 1.00 16.10 294 ARG C C 1
ATOM 6120 O O . ARG C 1 316 ? 1.102 92.182 31.027 1.00 16.19 294 ARG C O 1
ATOM 6135 N N . ALA C 1 317 ? 1.276 93.269 29.051 1.00 15.99 295 ALA C N 1
ATOM 6136 C CA . ALA C 1 317 ? 2.266 92.401 28.444 1.00 17.49 295 ALA C CA 1
ATOM 6137 C C . ALA C 1 317 ? 3.563 92.454 29.217 1.00 19.35 295 ALA C C 1
ATOM 6138 O O . ALA C 1 317 ? 3.956 93.467 29.802 1.00 21.43 295 ALA C O 1
ATOM 6141 N N . ASN D 1 42 ? 24.457 62.250 39.078 1.00 22.26 20 ASN D N 1
ATOM 6142 C CA . ASN D 1 42 ? 25.226 63.160 39.985 1.00 21.96 20 ASN D CA 1
ATOM 6143 C C . ASN D 1 42 ? 24.898 64.616 39.689 1.00 21.38 20 ASN D C 1
ATOM 6144 O O . ASN D 1 42 ? 25.725 65.509 39.906 1.00 21.59 20 ASN D O 1
ATOM 6146 N N . ARG D 1 43 ? 23.684 64.858 39.194 1.00 20.93 21 ARG D N 1
ATOM 6147 C CA . ARG D 1 43 ? 23.229 66.217 38.865 1.00 20.60 21 ARG D CA 1
ATOM 6148 C C . ARG D 1 43 ? 23.200 67.212 40.058 1.00 19.31 21 ARG D C 1
ATOM 6149 O O . ARG D 1 43 ? 23.181 68.434 39.843 1.00 18.61 21 ARG D O 1
ATOM 6157 N N . LEU D 1 44 ? 23.170 66.698 41.293 1.00 16.88 22 LEU D N 1
ATOM 6158 C CA . LEU D 1 44 ? 23.072 67.559 42.466 1.00 15.79 22 LEU D CA 1
ATOM 6159 C C . LEU D 1 44 ? 24.271 67.419 43.423 1.00 15.31 22 LEU D C 1
ATOM 6160 O O . LEU D 1 44 ? 24.180 67.748 44.622 1.00 14.18 22 LEU D O 1
ATOM 6165 N N . GLN D 1 45 ? 25.402 66.954 42.887 1.00 15.25 23 GLN D N 1
ATOM 6166 C CA . GLN D 1 45 ? 26.634 66.790 43.680 1.00 15.96 23 GLN D CA 1
ATOM 6167 C C . GLN D 1 45 ? 26.991 68.100 44.333 1.00 15.63 23 GLN D C 1
ATOM 6168 O O . GLN D 1 45 ? 26.887 69.170 43.728 1.00 15.75 23 GLN D O 1
ATOM 6170 N N . GLY D 1 46 ? 27.302 68.008 45.622 1.00 16.37 24 GLY D N 1
ATOM 6171 C CA . GLY D 1 46 ? 27.676 69.161 46.425 1.00 16.28 24 GLY D CA 1
ATOM 6172 C C . GLY D 1 46 ? 26.523 69.952 47.012 1.00 15.80 24 GLY D C 1
ATOM 6173 O O . GLY D 1 46 ? 26.787 70.879 47.771 1.00 15.41 24 GLY D O 1
ATOM 6174 N N . LYS D 1 47 ? 25.268 69.614 46.677 1.00 14.50 25 LYS D N 1
ATOM 6175 C CA . LYS D 1 47 ? 24.098 70.347 47.200 1.00 12.87 25 LYS D CA 1
ATOM 6176 C C . LYS D 1 47 ? 23.508 69.684 48.419 1.00 12.08 25 LYS D C 1
ATOM 6177 O O . LYS D 1 47 ? 23.695 68.485 48.660 1.00 13.45 25 LYS D O 1
ATOM 6183 N N . VAL D 1 48 ? 22.747 70.470 49.166 1.00 10.30 26 VAL D N 1
ATOM 6184 C CA . VAL D 1 48 ? 22.065 70.015 50.381 1.00 8.32 26 VAL D CA 1
ATOM 6185 C C . VAL D 1 48 ? 20.570 70.379 50.218 1.00 7.82 26 VAL D C 1
ATOM 6186 O O . VAL D 1 48 ? 20.221 71.524 49.910 1.00 6.50 26 VAL D O 1
ATOM 6190 N N . ALA D 1 49 ? 19.712 69.400 50.418 1.00 7.42 27 ALA D N 1
ATOM 6191 C CA . ALA D 1 49 ? 18.245 69.585 50.296 1.00 7.17 27 ALA D CA 1
ATOM 6192 C C . ALA D 1 49 ? 17.543 69.400 51.635 1.00 7.86 27 ALA D C 1
ATOM 6193 O O . ALA D 1 49 ? 17.733 68.370 52.289 1.00 9.61 27 ALA D O 1
ATOM 6195 N N . PHE D 1 50 ? 16.701 70.361 51.988 1.00 7.22 28 PHE D N 1
ATOM 6196 C CA . PHE D 1 50 ? 15.892 70.362 53.184 1.00 6.63 28 PHE D CA 1
ATOM 6197 C C . PHE D 1 50 ? 14.498 69.907 52.739 1.00 6.52 28 PHE D C 1
ATOM 6198 O O . PHE D 1 50 ? 13.899 70.508 51.847 1.00 6.46 28 PHE D O 1
ATOM 6206 N N . ILE D 1 51 ? 14.027 68.805 53.296 1.00 7.32 29 ILE D N 1
ATOM 6207 C CA . ILE D 1 51 ? 12.744 68.172 52.888 1.00 7.98 29 ILE D CA 1
ATOM 6208 C C . ILE D 1 51 ? 11.832 68.025 54.106 1.00 8.18 29 ILE D C 1
ATOM 6209 O O . ILE D 1 51 ? 12.278 67.543 55.144 1.00 8.60 29 ILE D O 1
ATOM 6214 N N . THR D 1 52 ? 10.583 68.448 53.981 1.00 9.08 30 THR D N 1
ATOM 6215 C CA . THR D 1 52 ? 9.544 68.301 55.017 1.00 9.63 30 THR D CA 1
ATOM 6216 C C . THR D 1 52 ? 8.707 67.055 54.744 1.00 10.39 30 THR D C 1
ATOM 6217 O O . THR D 1 52 ? 8.756 66.503 53.653 1.00 12.72 30 THR D O 1
ATOM 6221 N N . GLY D 1 53 ? 7.950 66.622 55.750 1.00 10.28 31 GLY D N 1
ATOM 6222 C CA . GLY D 1 53 ? 7.250 65.333 55.788 1.00 10.51 31 GLY D CA 1
ATOM 6223 C C . GLY D 1 53 ? 8.010 64.154 55.214 1.00 9.79 31 GLY D C 1
ATOM 6224 O O . GLY D 1 53 ? 7.472 63.410 54.420 1.00 9.75 31 GLY D O 1
ATOM 6225 N N . ALA D 1 54 ? 9.258 63.991 55.638 1.00 9.89 32 ALA D N 1
ATOM 6226 C CA . ALA D 1 54 ? 10.187 63.026 55.050 1.00 10.74 32 ALA D CA 1
ATOM 6227 C C . ALA D 1 54 ? 10.128 61.629 55.626 1.00 11.82 32 ALA D C 1
ATOM 6228 O O . ALA D 1 54 ? 10.781 60.769 55.088 1.00 12.11 32 ALA D O 1
ATOM 6230 N N . ALA D 1 55 ? 9.366 61.382 56.704 1.00 12.91 33 ALA D N 1
ATOM 6231 C CA . ALA D 1 55 ? 9.378 60.061 57.318 1.00 14.39 33 ALA D CA 1
ATOM 6232 C C . ALA D 1 55 ? 8.817 58.964 56.377 1.00 14.85 33 ALA D C 1
ATOM 6233 O O . ALA D 1 55 ? 9.322 57.863 56.393 1.00 15.68 33 ALA D O 1
ATOM 6235 N N . ARG D 1 56 ? 7.795 59.283 55.577 1.00 15.54 34 ARG D N 1
ATOM 6236 C CA . ARG D 1 56 ? 7.124 58.326 54.692 1.00 15.97 34 ARG D CA 1
ATOM 6237 C C . ARG D 1 56 ? 6.527 58.966 53.454 1.00 14.62 34 ARG D C 1
ATOM 6238 O O . ARG D 1 56 ? 6.614 60.179 53.246 1.00 14.69 34 ARG D O 1
ATOM 6246 N N . GLY D 1 57 ? 5.976 58.119 52.592 1.00 13.51 35 GLY D N 1
ATOM 6247 C CA . GLY D 1 57 ? 5.235 58.551 51.391 1.00 12.67 35 GLY D CA 1
ATOM 6248 C C . GLY D 1 57 ? 6.022 59.484 50.523 1.00 11.34 35 GLY D C 1
ATOM 6249 O O . GLY D 1 57 ? 7.179 59.264 50.292 1.00 9.77 35 GLY D O 1
ATOM 6250 N N . GLN D 1 58 ? 5.392 60.569 50.109 1.00 11.70 36 GLN D N 1
ATOM 6251 C CA . GLN D 1 58 ? 5.960 61.472 49.139 1.00 11.31 36 GLN D CA 1
ATOM 6252 C C . GLN D 1 58 ? 7.279 62.078 49.635 1.00 10.64 36 GLN D C 1
ATOM 6253 O O . GLN D 1 58 ? 8.227 62.166 48.879 1.00 8.39 36 GLN D O 1
ATOM 6259 N N . GLY D 1 59 ? 7.331 62.484 50.910 1.00 9.06 37 GLY D N 1
ATOM 6260 C CA . GLY D 1 59 ? 8.538 63.138 51.422 1.00 9.86 37 GLY D CA 1
ATOM 6261 C C . GLY D 1 59 ? 9.722 62.185 51.420 1.00 9.65 37 GLY D C 1
ATOM 6262 O O . GLY D 1 59 ? 10.836 62.547 51.086 1.00 10.97 37 GLY D O 1
ATOM 6263 N N . ARG D 1 60 ? 9.474 60.932 51.764 1.00 11.21 38 ARG D N 1
ATOM 6264 C CA . ARG D 1 60 ? 10.502 59.925 51.708 1.00 10.31 38 ARG D CA 1
ATOM 6265 C C . ARG D 1 60 ? 11.016 59.805 50.300 1.00 10.33 38 ARG D C 1
ATOM 6266 O O . ARG D 1 60 ? 12.238 59.721 50.108 1.00 9.69 38 ARG D O 1
ATOM 6274 N N . THR D 1 61 ? 10.108 59.719 49.327 1.00 10.10 39 THR D N 1
ATOM 6275 C CA A THR D 1 61 ? 10.557 59.515 47.944 0.60 10.83 39 THR D CA 1
ATOM 6276 C CA B THR D 1 61 ? 10.511 59.521 47.936 0.40 9.92 39 THR D CA 1
ATOM 6277 C C . THR D 1 61 ? 11.363 60.712 47.449 1.00 9.76 39 THR D C 1
ATOM 6278 O O . THR D 1 61 ? 12.312 60.538 46.719 1.00 8.81 39 THR D O 1
ATOM 6285 N N . HIS D 1 62 ? 11.028 61.928 47.901 1.00 9.14 40 HIS D N 1
ATOM 6286 C CA . HIS D 1 62 ? 11.882 63.127 47.628 1.00 7.94 40 HIS D CA 1
ATOM 6287 C C . HIS D 1 62 ? 13.337 62.946 48.087 1.00 7.63 40 HIS D C 1
ATOM 6288 O O . HIS D 1 62 ? 14.273 63.242 47.368 1.00 7.51 40 HIS D O 1
ATOM 6295 N N . ALA D 1 63 ? 13.481 62.545 49.335 1.00 7.99 41 ALA D N 1
ATOM 6296 C CA . ALA D 1 63 ? 14.751 62.303 50.015 1.00 7.95 41 ALA D CA 1
ATOM 6297 C C . ALA D 1 63 ? 15.630 61.268 49.286 1.00 7.44 41 ALA D C 1
ATOM 6298 O O . ALA D 1 63 ? 16.795 61.515 48.996 1.00 6.99 41 ALA D O 1
ATOM 6300 N N . VAL D 1 64 ? 15.025 60.157 48.901 1.00 7.38 42 VAL D N 1
ATOM 6301 C CA . VAL D 1 64 ? 15.721 59.110 48.224 1.00 9.35 42 VAL D CA 1
ATOM 6302 C C . VAL D 1 64 ? 16.131 59.569 46.825 1.00 10.22 42 VAL D C 1
ATOM 6303 O O . VAL D 1 64 ? 17.284 59.322 46.403 1.00 11.28 42 VAL D O 1
ATOM 6307 N N . ARG D 1 65 ? 15.229 60.246 46.125 1.00 10.13 43 ARG D N 1
ATOM 6308 C CA . ARG D 1 65 ? 15.479 60.617 44.708 1.00 10.80 43 ARG D CA 1
ATOM 6309 C C . ARG D 1 65 ? 16.582 61.685 44.613 1.00 10.49 43 ARG D C 1
ATOM 6310 O O . ARG D 1 65 ? 17.439 61.615 43.751 1.00 9.43 43 ARG D O 1
ATOM 6318 N N . LEU D 1 66 ? 16.531 62.673 45.500 1.00 8.89 44 LEU D N 1
ATOM 6319 C CA . LEU D 1 66 ? 17.512 63.726 45.487 1.00 9.19 44 LEU D CA 1
ATOM 6320 C C . LEU D 1 66 ? 18.847 63.138 45.925 1.00 10.19 44 LEU D C 1
ATOM 6321 O O . LEU D 1 66 ? 19.878 63.521 45.409 1.00 12.35 44 LEU D O 1
ATOM 6326 N N . ALA D 1 67 ? 18.829 62.203 46.874 1.00 9.77 45 ALA D N 1
ATOM 6327 C CA . ALA D 1 67 ? 20.064 61.548 47.303 1.00 10.37 45 ALA D CA 1
ATOM 6328 C C . ALA D 1 67 ? 20.712 60.767 46.150 1.00 11.21 45 ALA D C 1
ATOM 6329 O O . ALA D 1 67 ? 21.950 60.782 45.986 1.00 11.29 45 ALA D O 1
ATOM 6331 N N . GLN D 1 68 ? 19.874 60.075 45.389 1.00 13.10 46 GLN D N 1
ATOM 6332 C CA . GLN D 1 68 ? 20.284 59.336 44.172 1.00 14.39 46 GLN D CA 1
ATOM 6333 C C . GLN D 1 68 ? 21.038 60.237 43.194 1.00 14.29 46 GLN D C 1
ATOM 6334 O O . GLN D 1 68 ? 21.967 59.776 42.498 1.00 14.67 46 GLN D O 1
ATOM 6340 N N . ASP D 1 69 ? 20.691 61.532 43.184 1.00 13.19 47 ASP D N 1
ATOM 6341 C CA . ASP D 1 69 ? 21.378 62.498 42.330 1.00 13.30 47 ASP D CA 1
ATOM 6342 C C . ASP D 1 69 ? 22.584 63.174 42.965 1.00 12.62 47 ASP D C 1
ATOM 6343 O O . ASP D 1 69 ? 23.168 64.039 42.339 1.00 13.65 47 ASP D O 1
ATOM 6348 N N . GLY D 1 70 ? 22.906 62.837 44.217 1.00 11.88 48 GLY D N 1
ATOM 6349 C CA . GLY D 1 70 ? 24.091 63.351 44.906 1.00 11.61 48 GLY D CA 1
ATOM 6350 C C . GLY D 1 70 ? 23.894 64.342 46.041 1.00 10.85 48 GLY D C 1
ATOM 6351 O O . GLY D 1 70 ? 24.868 64.746 46.687 1.00 8.93 48 GLY D O 1
ATOM 6352 N N . ALA D 1 71 ? 22.645 64.726 46.307 1.00 9.93 49 ALA D N 1
ATOM 6353 C CA . ALA D 1 71 ? 22.348 65.703 47.344 1.00 9.88 49 ALA D CA 1
ATOM 6354 C C . ALA D 1 71 ? 22.469 65.031 48.694 1.00 10.25 49 ALA D C 1
ATOM 6355 O O . ALA D 1 71 ? 21.954 63.924 48.879 1.00 10.48 49 ALA D O 1
ATOM 6357 N N . ASP D 1 72 ? 23.122 65.708 49.637 1.00 10.19 50 ASP D N 1
ATOM 6358 C CA . ASP D 1 72 ? 22.932 65.381 51.041 1.00 10.21 50 ASP D CA 1
ATOM 6359 C C . ASP D 1 72 ? 21.605 65.964 51.507 1.00 9.80 50 ASP D C 1
ATOM 6360 O O . ASP D 1 72 ? 21.014 66.835 50.868 1.00 11.36 50 ASP D O 1
ATOM 6365 N N . ILE D 1 73 ? 21.103 65.432 52.610 1.00 10.30 51 ILE D N 1
ATOM 6366 C CA . ILE D 1 73 ? 19.717 65.604 52.991 1.00 8.93 51 ILE D CA 1
ATOM 6367 C C . ILE D 1 73 ? 19.594 66.109 54.426 1.00 9.36 51 ILE D C 1
ATOM 6368 O O . ILE D 1 73 ? 20.248 65.573 55.354 1.00 9.74 51 ILE D O 1
ATOM 6373 N N . VAL D 1 74 ? 18.746 67.133 54.602 1.00 8.36 52 VAL D N 1
ATOM 6374 C CA . VAL D 1 74 ? 18.214 67.509 55.898 1.00 7.99 52 VAL D CA 1
ATOM 6375 C C . VAL D 1 74 ? 16.688 67.160 55.854 1.00 8.63 52 VAL D C 1
ATOM 6376 O O . VAL D 1 74 ? 15.945 67.746 55.087 1.00 9.04 52 VAL D O 1
ATOM 6380 N N . ALA D 1 75 ? 16.270 66.154 56.616 1.00 9.01 53 ALA D N 1
ATOM 6381 C CA . ALA D 1 75 ? 14.903 65.627 56.637 1.00 9.36 53 ALA D CA 1
ATOM 6382 C C . ALA D 1 75 ? 14.208 65.908 57.962 1.00 9.55 53 ALA D C 1
ATOM 6383 O O . ALA D 1 75 ? 14.739 65.550 59.013 1.00 9.95 53 ALA D O 1
ATOM 6385 N N . ILE D 1 76 ? 12.996 66.476 57.915 1.00 9.43 54 ILE D N 1
ATOM 6386 C CA . ILE D 1 76 ? 12.161 66.574 59.113 1.00 9.54 54 ILE D CA 1
ATOM 6387 C C . ILE D 1 76 ? 10.754 65.964 58.925 1.00 9.80 54 ILE D C 1
ATOM 6388 O O . ILE D 1 76 ? 10.189 65.933 57.831 1.00 10.25 54 ILE D O 1
ATOM 6393 N N . ASP D 1 77 ? 10.174 65.528 60.034 1.00 9.24 55 ASP D N 1
ATOM 6394 C CA . ASP D 1 77 ? 8.841 65.051 60.078 1.00 9.66 55 ASP D CA 1
ATOM 6395 C C . ASP D 1 77 ? 8.363 65.243 61.532 1.00 10.31 55 ASP D C 1
ATOM 6396 O O . ASP D 1 77 ? 9.127 65.186 62.461 1.00 9.80 55 ASP D O 1
ATOM 6401 N N . LEU D 1 78 ? 7.079 65.431 61.701 1.00 11.61 56 LEU D N 1
ATOM 6402 C CA . LEU D 1 78 ? 6.475 65.529 63.026 1.00 13.39 56 LEU D CA 1
ATOM 6403 C C . LEU D 1 78 ? 6.525 64.177 63.740 1.00 15.22 56 LEU D C 1
ATOM 6404 O O . LEU D 1 78 ? 6.681 64.109 64.967 1.00 15.01 56 LEU D O 1
ATOM 6409 N N . CYS D 1 79 ? 6.418 63.099 62.976 1.00 17.24 57 CYS D N 1
ATOM 6410 C CA . CYS D 1 79 ? 6.531 61.735 63.538 1.00 20.08 57 CYS D CA 1
ATOM 6411 C C . CYS D 1 79 ? 5.407 61.448 64.566 1.00 22.08 57 CYS D C 1
ATOM 6412 O O . CYS D 1 79 ? 5.642 60.745 65.544 1.00 22.34 57 CYS D O 1
ATOM 6415 N N . ARG D 1 80 ? 4.216 62.024 64.348 1.00 24.38 58 ARG D N 1
ATOM 6416 C CA . ARG D 1 80 ? 3.062 61.848 65.234 1.00 26.39 58 ARG D CA 1
ATOM 6417 C C . ARG D 1 80 ? 1.825 61.525 64.385 1.00 28.22 58 ARG D C 1
ATOM 6418 O O . ARG D 1 80 ? 1.676 62.041 63.269 1.00 29.24 58 ARG D O 1
ATOM 6420 N N . GLN D 1 81 ? 0.969 60.628 64.883 1.00 30.58 59 GLN D N 1
ATOM 6421 C CA . GLN D 1 81 ? -0.272 60.255 64.179 1.00 32.30 59 GLN D CA 1
ATOM 6422 C C . GLN D 1 81 ? -1.378 61.195 64.653 1.00 33.14 59 GLN D C 1
ATOM 6423 O O . GLN D 1 81 ? -1.867 61.054 65.773 1.00 33.47 59 GLN D O 1
ATOM 6429 N N . GLN D 1 82 ? -1.738 62.178 63.830 1.00 34.20 60 GLN D N 1
ATOM 6430 C CA . GLN D 1 82 ? -2.762 63.157 64.209 1.00 34.75 60 GLN D CA 1
ATOM 6431 C C . GLN D 1 82 ? -4.167 62.634 63.879 1.00 35.57 60 GLN D C 1
ATOM 6432 O O . GLN D 1 82 ? -4.371 61.861 62.922 1.00 35.81 60 GLN D O 1
ATOM 6438 N N . ASN D 1 84 ? -7.050 63.942 63.855 1.00 27.00 62 ASN D N 1
ATOM 6439 C CA . ASN D 1 84 ? -7.919 64.736 62.983 1.00 25.86 62 ASN D CA 1
ATOM 6440 C C . ASN D 1 84 ? -7.829 64.360 61.493 1.00 25.27 62 ASN D C 1
ATOM 6441 O O . ASN D 1 84 ? -8.567 64.917 60.656 1.00 24.05 62 ASN D O 1
ATOM 6446 N N . LEU D 1 85 ? -6.923 63.432 61.186 1.00 24.48 63 LEU D N 1
ATOM 6447 C CA . LEU D 1 85 ? -6.674 62.942 59.836 1.00 25.03 63 LEU D CA 1
ATOM 6448 C C . LEU D 1 85 ? -7.014 61.452 59.797 1.00 26.15 63 LEU D C 1
ATOM 6449 O O . LEU D 1 85 ? -6.903 60.773 60.815 1.00 27.23 63 LEU D O 1
ATOM 6454 N N . ASP D 1 86 ? -7.402 60.937 58.633 1.00 26.60 64 ASP D N 1
ATOM 6455 C CA . ASP D 1 86 ? -7.814 59.529 58.539 1.00 27.57 64 ASP D CA 1
ATOM 6456 C C . ASP D 1 86 ? -6.942 58.685 57.620 1.00 26.40 64 ASP D C 1
ATOM 6457 O O . ASP D 1 86 ? -7.439 57.964 56.754 1.00 26.74 64 ASP D O 1
ATOM 6462 N N . TYR D 1 87 ? -5.638 58.779 57.860 1.00 25.35 65 TYR D N 1
ATOM 6463 C CA . TYR D 1 87 ? -4.648 57.993 57.154 1.00 24.97 65 TYR D CA 1
ATOM 6464 C C . TYR D 1 87 ? -3.384 57.903 57.980 1.00 25.52 65 TYR D C 1
ATOM 6465 O O . TYR D 1 87 ? -3.182 58.702 58.892 1.00 25.22 65 TYR D O 1
ATOM 6474 N N . ALA D 1 88 ? -2.547 56.919 57.639 1.00 25.82 66 ALA D N 1
ATOM 6475 C CA . ALA D 1 88 ? -1.267 56.708 58.306 1.00 26.06 66 ALA D CA 1
ATOM 6476 C C . ALA D 1 88 ? -0.315 57.861 57.979 1.00 25.26 66 ALA D C 1
ATOM 6477 O O . ALA D 1 88 ? -0.181 58.285 56.828 1.00 24.27 66 ALA D O 1
ATOM 6479 N N . GLN D 1 89 ? 0.321 58.354 59.028 1.00 24.98 67 GLN D N 1
ATOM 6480 C CA . GLN D 1 89 ? 1.280 59.434 58.957 1.00 24.74 67 GLN D CA 1
ATOM 6481 C C . GLN D 1 89 ? 2.643 58.900 59.445 1.00 23.82 67 GLN D C 1
ATOM 6482 O O . GLN D 1 89 ? 2.727 57.772 59.926 1.00 23.97 67 GLN D O 1
ATOM 6488 N N . GLY D 1 90 ? 3.685 59.717 59.335 1.00 22.70 68 GLY D N 1
ATOM 6489 C CA . GLY D 1 90 ? 5.041 59.325 59.693 1.00 22.90 68 GLY D CA 1
ATOM 6490 C C . GLY D 1 90 ? 5.244 59.025 61.181 1.00 22.58 68 GLY D C 1
ATOM 6491 O O . GLY D 1 90 ? 4.549 59.569 62.055 1.00 22.76 68 GLY D O 1
ATOM 6492 N N . SER D 1 91 ? 6.195 58.134 61.445 1.00 22.45 69 SER D N 1
ATOM 6493 C CA . SER D 1 91 ? 6.585 57.720 62.799 1.00 22.21 69 SER D CA 1
ATOM 6494 C C . SER D 1 91 ? 8.110 57.891 62.915 1.00 21.28 69 SER D C 1
ATOM 6495 O O . SER D 1 91 ? 8.784 57.963 61.900 1.00 20.63 69 SER D O 1
ATOM 6498 N N . PRO D 1 92 ? 8.663 57.901 64.142 1.00 21.42 70 PRO D N 1
ATOM 6499 C CA . PRO D 1 92 ? 10.130 57.880 64.295 1.00 21.00 70 PRO D CA 1
ATOM 6500 C C . PRO D 1 92 ? 10.795 56.690 63.630 1.00 21.01 70 PRO D C 1
ATOM 6501 O O . PRO D 1 92 ? 11.902 56.786 63.124 1.00 20.39 70 PRO D O 1
ATOM 6505 N N . GLU D 1 93 ? 10.109 55.557 63.644 1.00 20.70 71 GLU D N 1
ATOM 6506 C CA . GLU D 1 93 ? 10.677 54.346 63.089 1.00 20.89 71 GLU D CA 1
ATOM 6507 C C . GLU D 1 93 ? 10.726 54.532 61.561 1.00 18.90 71 GLU D C 1
ATOM 6508 O O . GLU D 1 93 ? 11.664 54.138 60.905 1.00 17.76 71 GLU D O 1
ATOM 6514 N N . GLU D 1 94 ? 9.718 55.191 61.007 1.00 18.25 72 GLU D N 1
ATOM 6515 C CA . GLU D 1 94 ? 9.691 55.382 59.565 1.00 16.95 72 GLU D CA 1
ATOM 6516 C C . GLU D 1 94 ? 10.793 56.415 59.190 1.00 15.76 72 GLU D C 1
ATOM 6517 O O . GLU D 1 94 ? 11.464 56.238 58.171 1.00 13.71 72 GLU D O 1
ATOM 6523 N N . LEU D 1 95 ? 11.030 57.435 60.035 1.00 13.95 73 LEU D N 1
ATOM 6524 C CA . LEU D 1 95 ? 12.131 58.397 59.774 1.00 13.37 73 LEU D CA 1
ATOM 6525 C C . LEU D 1 95 ? 13.501 57.698 59.768 1.00 13.61 73 LEU D C 1
ATOM 6526 O O . LEU D 1 95 ? 14.315 57.986 58.908 1.00 14.11 73 LEU D O 1
ATOM 6531 N N . LYS D 1 96 ? 13.735 56.780 60.707 1.00 12.95 74 LYS D N 1
ATOM 6532 C CA . LYS D 1 96 ? 14.967 55.990 60.703 1.00 12.72 74 LYS D CA 1
ATOM 6533 C C . LYS D 1 96 ? 15.164 55.241 59.396 1.00 12.03 74 LYS D C 1
ATOM 6534 O O . LYS D 1 96 ? 16.305 55.100 58.888 1.00 12.41 74 LYS D O 1
ATOM 6536 N N . GLU D 1 97 ? 14.069 54.795 58.816 1.00 11.53 75 GLU D N 1
ATOM 6537 C CA . GLU D 1 97 ? 14.167 54.020 57.596 1.00 11.36 75 GLU D CA 1
ATOM 6538 C C . GLU D 1 97 ? 14.493 54.988 56.460 1.00 10.74 75 GLU D C 1
ATOM 6539 O O . GLU D 1 97 ? 15.322 54.685 55.590 1.00 11.30 75 GLU D O 1
ATOM 6545 N N . THR D 1 98 ? 13.913 56.181 56.478 1.00 10.79 76 THR D N 1
ATOM 6546 C CA . THR D 1 98 ? 14.343 57.208 55.533 1.00 9.52 76 THR D CA 1
ATOM 6547 C C . THR D 1 98 ? 15.858 57.430 55.614 1.00 9.75 76 THR D C 1
ATOM 6548 O O . THR D 1 98 ? 16.523 57.502 54.569 1.00 8.76 76 THR D O 1
ATOM 6552 N N . VAL D 1 99 ? 16.407 57.487 56.824 1.00 9.80 77 VAL D N 1
ATOM 6553 C CA . VAL D 1 99 ? 17.872 57.673 57.015 1.00 10.18 77 VAL D CA 1
ATOM 6554 C C . VAL D 1 99 ? 18.676 56.503 56.438 1.00 11.47 77 VAL D C 1
ATOM 6555 O O . VAL D 1 99 ? 19.638 56.715 55.722 1.00 11.49 77 VAL D O 1
ATOM 6559 N N . ARG D 1 100 ? 18.254 55.266 56.690 1.00 11.81 78 ARG D N 1
ATOM 6560 C CA A ARG D 1 100 ? 18.902 54.108 56.097 0.50 12.81 78 ARG D CA 1
ATOM 6561 C CA B ARG D 1 100 ? 18.941 54.114 56.098 0.50 12.51 78 ARG D CA 1
ATOM 6562 C C . ARG D 1 100 ? 18.921 54.183 54.564 1.00 12.60 78 ARG D C 1
ATOM 6563 O O . ARG D 1 100 ? 19.937 53.950 53.930 1.00 14.45 78 ARG D O 1
ATOM 6578 N N . LEU D 1 101 ? 17.784 54.513 53.970 1.00 11.84 79 LEU D N 1
ATOM 6579 C CA . LEU D 1 101 ? 17.649 54.599 52.519 1.00 11.21 79 LEU D CA 1
ATOM 6580 C C . LEU D 1 101 ? 18.528 55.683 51.893 1.00 11.46 79 LEU D C 1
ATOM 6581 O O . LEU D 1 101 ? 19.058 55.505 50.808 1.00 12.59 79 LEU D O 1
ATOM 6586 N N . VAL D 1 102 ? 18.679 56.814 52.546 1.00 12.05 80 VAL D N 1
ATOM 6587 C CA . VAL D 1 102 ? 19.593 57.860 52.051 1.00 11.53 80 VAL D CA 1
ATOM 6588 C C . VAL D 1 102 ? 21.081 57.478 52.238 1.00 12.89 80 VAL D C 1
ATOM 6589 O O . VAL D 1 102 ? 21.916 57.689 51.342 1.00 13.14 80 VAL D O 1
ATOM 6593 N N . GLU D 1 103 ? 21.424 56.893 53.384 1.00 13.87 81 GLU D N 1
ATOM 6594 C CA . GLU D 1 103 ? 22.825 56.551 53.633 1.00 15.70 81 GLU D CA 1
ATOM 6595 C C . GLU D 1 103 ? 23.249 55.389 52.707 1.00 17.45 81 GLU D C 1
ATOM 6596 O O . GLU D 1 103 ? 24.397 55.317 52.274 1.00 16.64 81 GLU D O 1
ATOM 6602 N N . GLU D 1 104 ? 22.300 54.515 52.373 1.00 18.67 82 GLU D N 1
ATOM 6603 C CA . GLU D 1 104 ? 22.555 53.419 51.409 1.00 19.68 82 GLU D CA 1
ATOM 6604 C C . GLU D 1 104 ? 22.922 53.953 49.994 1.00 20.09 82 GLU D C 1
ATOM 6605 O O . GLU D 1 104 ? 23.477 53.225 49.160 1.00 19.40 82 GLU D O 1
ATOM 6611 N N . GLN D 1 105 ? 22.603 55.224 49.719 1.00 19.80 83 GLN D N 1
ATOM 6612 C CA . GLN D 1 105 ? 22.994 55.888 48.465 1.00 19.16 83 GLN D CA 1
ATOM 6613 C C . GLN D 1 105 ? 24.332 56.610 48.627 1.00 18.85 83 GLN D C 1
ATOM 6614 O O . GLN D 1 105 ? 24.723 57.366 47.751 1.00 19.03 83 GLN D O 1
ATOM 6620 N N . GLY D 1 106 ? 24.980 56.422 49.772 1.00 17.81 84 GLY D N 1
ATOM 6621 C CA . GLY D 1 106 ? 26.291 56.987 50.037 1.00 17.99 84 GLY D CA 1
ATOM 6622 C C . GLY D 1 106 ? 26.278 58.465 50.405 1.00 17.30 84 GLY D C 1
ATOM 6623 O O . GLY D 1 106 ? 27.314 59.102 50.335 1.00 17.37 84 GLY D O 1
ATOM 6624 N N . ARG D 1 107 ? 25.108 58.996 50.783 1.00 16.63 85 ARG D N 1
ATOM 6625 C CA . ARG D 1 107 ? 24.925 60.396 51.123 1.00 16.43 85 ARG D CA 1
ATOM 6626 C C . ARG D 1 107 ? 24.929 60.526 52.635 1.00 15.73 85 ARG D C 1
ATOM 6627 O O . ARG D 1 107 ? 24.802 59.519 53.354 1.00 16.08 85 ARG D O 1
ATOM 6635 N N . ARG D 1 108 ? 25.126 61.764 53.087 1.00 15.35 86 ARG D N 1
ATOM 6636 C CA . ARG D 1 108 ? 24.945 62.190 54.475 1.00 15.19 86 ARG D CA 1
ATOM 6637 C C . ARG D 1 108 ? 23.503 62.718 54.717 1.00 14.14 86 ARG D C 1
ATOM 6638 O O . ARG D 1 108 ? 22.894 63.321 53.827 1.00 14.22 86 ARG D O 1
ATOM 6646 N N . ILE D 1 109 ? 22.959 62.480 55.909 1.00 12.89 87 ILE D N 1
ATOM 6647 C CA . ILE D 1 109 ? 21.621 62.965 56.245 1.00 12.37 87 ILE D CA 1
ATOM 6648 C C . ILE D 1 109 ? 21.568 63.410 57.728 1.00 12.60 87 ILE D C 1
ATOM 6649 O O . ILE D 1 109 ? 22.209 62.814 58.587 1.00 12.87 87 ILE D O 1
ATOM 6654 N N . ILE D 1 110 ? 20.849 64.486 57.972 1.00 12.73 88 ILE D N 1
ATOM 6655 C CA . ILE D 1 110 ? 20.436 64.901 59.310 1.00 12.82 88 ILE D CA 1
ATOM 6656 C C . ILE D 1 110 ? 18.922 64.796 59.322 1.00 12.82 88 ILE D C 1
ATOM 6657 O O . ILE D 1 110 ? 18.243 65.439 58.533 1.00 12.69 88 ILE D O 1
ATOM 6662 N N . ALA D 1 111 ? 18.387 63.964 60.201 1.00 12.71 89 ALA D N 1
ATOM 6663 C CA . ALA D 1 111 ? 16.964 63.796 60.276 1.00 12.06 89 ALA D CA 1
ATOM 6664 C C . ALA D 1 111 ? 16.544 64.153 61.701 1.00 12.80 89 ALA D C 1
ATOM 6665 O O . ALA D 1 111 ? 17.176 63.722 62.707 1.00 11.65 89 ALA D O 1
ATOM 6667 N N . ARG D 1 112 ? 15.503 64.964 61.809 1.00 13.31 90 ARG D N 1
ATOM 6668 C CA . ARG D 1 112 ? 15.007 65.355 63.121 1.00 13.41 90 ARG D CA 1
ATOM 6669 C C . ARG D 1 112 ? 13.470 65.442 63.135 1.00 14.10 90 ARG D C 1
ATOM 6670 O O . ARG D 1 112 ? 12.857 65.819 62.158 1.00 12.06 90 ARG D O 1
ATOM 6678 N N . GLN D 1 113 ? 12.894 65.099 64.277 1.00 14.76 91 GLN D N 1
ATOM 6679 C CA . GLN D 1 113 ? 11.550 65.488 64.641 1.00 16.88 91 GLN D CA 1
ATOM 6680 C C . GLN D 1 113 ? 11.527 67.014 64.657 1.00 16.00 91 GLN D C 1
ATOM 6681 O O . GLN D 1 113 ? 12.419 67.647 65.265 1.00 17.49 91 GLN D O 1
ATOM 6687 N N . ALA D 1 114 ? 10.564 67.584 63.940 1.00 13.90 92 ALA D N 1
ATOM 6688 C CA . ALA D 1 114 ? 10.296 69.044 63.945 1.00 13.09 92 ALA D CA 1
ATOM 6689 C C . ALA D 1 114 ? 8.861 69.278 63.488 1.00 11.57 92 ALA D C 1
ATOM 6690 O O . ALA D 1 114 ? 8.261 68.413 62.854 1.00 11.93 92 ALA D O 1
ATOM 6692 N N . ASP D 1 115 ? 8.316 70.446 63.826 1.00 11.17 93 ASP D N 1
ATOM 6693 C CA . ASP D 1 115 ? 6.934 70.841 63.507 1.00 9.67 93 ASP D CA 1
ATOM 6694 C C . ASP D 1 115 ? 6.968 72.083 62.620 1.00 9.35 93 ASP D C 1
ATOM 6695 O O . ASP D 1 115 ? 7.324 73.194 63.114 1.00 8.31 93 ASP D O 1
ATOM 6700 N N . VAL D 1 116 ? 6.601 71.937 61.335 1.00 7.92 94 VAL D N 1
ATOM 6701 C CA . VAL D 1 116 ? 6.613 73.072 60.448 1.00 8.08 94 VAL D CA 1
ATOM 6702 C C . VAL D 1 116 ? 5.668 74.158 60.915 1.00 8.72 94 VAL D C 1
ATOM 6703 O O . VAL D 1 116 ? 5.803 75.297 60.543 1.00 9.91 94 VAL D O 1
ATOM 6707 N N . ARG D 1 117 ? 4.677 73.795 61.726 1.00 9.94 95 ARG D N 1
ATOM 6708 C CA . ARG D 1 117 ? 3.752 74.761 62.278 1.00 10.80 95 ARG D CA 1
ATOM 6709 C C . ARG D 1 117 ? 4.388 75.738 63.249 1.00 11.59 95 ARG D C 1
ATOM 6710 O O . ARG D 1 117 ? 3.726 76.706 63.630 1.00 12.28 95 ARG D O 1
ATOM 6718 N N . ASP D 1 118 ? 5.638 75.468 63.651 1.00 11.01 96 ASP D N 1
ATOM 6719 C CA . ASP D 1 118 ? 6.298 76.151 64.749 1.00 10.92 96 ASP D CA 1
ATOM 6720 C C . ASP D 1 118 ? 7.645 76.644 64.242 1.00 9.61 96 ASP D C 1
ATOM 6721 O O . ASP D 1 118 ? 8.578 75.842 64.020 1.00 9.82 96 ASP D O 1
ATOM 6726 N N . LEU D 1 119 ? 7.777 77.946 64.053 1.00 8.01 97 LEU D N 1
ATOM 6727 C CA . LEU D 1 119 ? 8.998 78.482 63.436 1.00 7.58 97 LEU D CA 1
ATOM 6728 C C . LEU D 1 119 ? 10.273 78.172 64.212 1.00 7.84 97 LEU D C 1
ATOM 6729 O O . LEU D 1 119 ? 11.300 77.839 63.623 1.00 8.20 97 LEU D O 1
ATOM 6734 N N . ALA D 1 120 ? 10.239 78.242 65.541 1.00 8.18 98 ALA D N 1
ATOM 6735 C CA . ALA D 1 120 ? 11.415 78.074 66.325 1.00 10.06 98 ALA D CA 1
ATOM 6736 C C . ALA D 1 120 ? 11.922 76.621 66.163 1.00 10.51 98 ALA D C 1
ATOM 6737 O O . ALA D 1 120 ? 13.126 76.373 66.126 1.00 11.10 98 ALA D O 1
ATOM 6739 N N . SER D 1 121 ? 10.994 75.682 66.041 1.00 9.98 99 SER D N 1
ATOM 6740 C CA . SER D 1 121 ? 11.330 74.257 65.871 1.00 10.86 99 SER D CA 1
ATOM 6741 C C . SER D 1 121 ? 12.080 74.042 64.545 1.00 10.77 99 SER D C 1
ATOM 6742 O O . SER D 1 121 ? 13.109 73.395 64.530 1.00 9.99 99 SER D O 1
ATOM 6745 N N . LEU D 1 122 ? 11.625 74.674 63.453 1.00 11.94 100 LEU D N 1
ATOM 6746 C CA . LEU D 1 122 ? 12.367 74.608 62.197 1.00 12.02 100 LEU D CA 1
ATOM 6747 C C . LEU D 1 122 ? 13.708 75.296 62.255 1.00 12.20 100 LEU D C 1
ATOM 6748 O O . LEU D 1 122 ? 14.656 74.745 61.695 1.00 14.48 100 LEU D O 1
ATOM 6753 N N . GLN D 1 123 ? 13.799 76.480 62.894 1.00 12.56 101 GLN D N 1
ATOM 6754 C CA . GLN D 1 123 ? 15.055 77.243 62.994 1.00 12.71 101 GLN D CA 1
ATOM 6755 C C . GLN D 1 123 ? 16.157 76.428 63.684 1.00 12.60 101 GLN D C 1
ATOM 6756 O O . GLN D 1 123 ? 17.315 76.458 63.274 1.00 12.94 101 GLN D O 1
ATOM 6762 N N . ALA D 1 124 ? 15.780 75.719 64.735 1.00 12.33 102 ALA D N 1
ATOM 6763 C CA . ALA D 1 124 ? 16.658 74.802 65.440 1.00 12.84 102 ALA D CA 1
ATOM 6764 C C . ALA D 1 124 ? 17.275 73.778 64.474 1.00 12.73 102 ALA D C 1
ATOM 6765 O O . ALA D 1 124 ? 18.513 73.603 64.451 1.00 13.89 102 ALA D O 1
ATOM 6767 N N . VAL D 1 125 ? 16.451 73.154 63.629 1.00 12.15 103 VAL D N 1
ATOM 6768 C CA . VAL D 1 125 ? 16.968 72.183 62.641 1.00 12.14 103 VAL D CA 1
ATOM 6769 C C . VAL D 1 125 ? 17.861 72.841 61.577 1.00 12.39 103 VAL D C 1
ATOM 6770 O O . VAL D 1 125 ? 18.964 72.354 61.285 1.00 12.90 103 VAL D O 1
ATOM 6774 N N . VAL D 1 126 ? 17.428 73.977 61.043 1.00 13.43 104 VAL D N 1
ATOM 6775 C CA . VAL D 1 126 ? 18.242 74.709 60.058 1.00 13.47 104 VAL D CA 1
ATOM 6776 C C . VAL D 1 126 ? 19.615 75.054 60.644 1.00 13.80 104 VAL D C 1
ATOM 6777 O O . VAL D 1 126 ? 20.622 74.904 59.991 1.00 12.34 104 VAL D O 1
ATOM 6781 N N . ASP D 1 127 ? 19.656 75.516 61.894 1.00 14.83 105 ASP D N 1
ATOM 6782 C CA . ASP D 1 127 ? 20.926 75.875 62.539 1.00 15.59 105 ASP D CA 1
ATOM 6783 C C . ASP D 1 127 ? 21.874 74.697 62.668 1.00 14.74 105 ASP D C 1
ATOM 6784 O O . ASP D 1 127 ? 23.059 74.806 62.400 1.00 14.02 105 ASP D O 1
ATOM 6789 N N . GLU D 1 128 ? 21.341 73.541 63.042 1.00 14.28 106 GLU D N 1
ATOM 6790 C CA . GLU D 1 128 ? 22.125 72.308 63.078 1.00 14.67 106 GLU D CA 1
ATOM 6791 C C . GLU D 1 128 ? 22.685 71.912 61.690 1.00 13.94 106 GLU D C 1
ATOM 6792 O O . GLU D 1 128 ? 23.847 71.600 61.532 1.00 13.84 106 GLU D O 1
ATOM 6798 N N . ALA D 1 129 ? 21.830 71.933 60.693 1.00 12.43 107 ALA D N 1
ATOM 6799 C CA . ALA D 1 129 ? 22.219 71.646 59.331 1.00 12.94 107 ALA D CA 1
ATOM 6800 C C . ALA D 1 129 ? 23.326 72.551 58.874 1.00 12.76 107 ALA D C 1
ATOM 6801 O O . ALA D 1 129 ? 24.318 72.070 58.327 1.00 13.83 107 ALA D O 1
ATOM 6803 N N . LEU D 1 130 ? 23.176 73.859 59.101 1.00 12.89 108 LEU D N 1
ATOM 6804 C CA . LEU D 1 130 ? 24.177 74.831 58.652 1.00 12.94 108 LEU D CA 1
ATOM 6805 C C . LEU D 1 130 ? 25.490 74.674 59.387 1.00 14.21 108 LEU D C 1
ATOM 6806 O O . LEU D 1 130 ? 26.568 74.809 58.779 1.00 12.99 108 LEU D O 1
ATOM 6811 N N . ALA D 1 131 ? 25.417 74.376 60.682 1.00 14.31 109 ALA D N 1
ATOM 6812 C CA . ALA D 1 131 ? 26.593 73.994 61.436 1.00 15.18 109 ALA D CA 1
ATOM 6813 C C . ALA D 1 131 ? 27.289 72.783 60.837 1.00 15.91 109 ALA D C 1
ATOM 6814 O O . ALA D 1 131 ? 28.525 72.748 60.761 1.00 16.11 109 ALA D O 1
ATOM 6816 N N . GLU D 1 132 ? 26.527 71.757 60.449 1.00 16.22 110 GLU D N 1
ATOM 6817 C CA . GLU D 1 132 ? 27.194 70.540 59.991 1.00 16.98 110 GLU D CA 1
ATOM 6818 C C . GLU D 1 132 ? 27.555 70.576 58.501 1.00 16.23 110 GLU D C 1
ATOM 6819 O O . GLU D 1 132 ? 28.621 70.131 58.104 1.00 17.01 110 GLU D O 1
ATOM 6825 N N . PHE D 1 133 ? 26.658 71.088 57.691 1.00 14.92 111 PHE D N 1
ATOM 6826 C CA . PHE D 1 133 ? 26.724 70.967 56.236 1.00 14.12 111 PHE D CA 1
ATOM 6827 C C . PHE D 1 133 ? 27.134 72.284 55.550 1.00 13.73 111 PHE D C 1
ATOM 6828 O O . PHE D 1 133 ? 27.482 72.281 54.385 1.00 15.81 111 PHE D O 1
ATOM 6836 N N . GLY D 1 134 ? 27.063 73.399 56.256 1.00 12.39 112 GLY D N 1
ATOM 6837 C CA . GLY D 1 134 ? 27.508 74.706 55.723 1.00 12.56 112 GLY D CA 1
ATOM 6838 C C . GLY D 1 134 ? 26.462 75.524 54.946 1.00 10.56 112 GLY D C 1
ATOM 6839 O O . GLY D 1 134 ? 26.531 76.729 54.943 1.00 10.20 112 GLY D O 1
ATOM 6840 N N . HIS D 1 135 ? 25.508 74.875 54.286 1.00 11.18 113 HIS D N 1
ATOM 6841 C CA . HIS D 1 135 ? 24.606 75.534 53.335 1.00 10.40 113 HIS D CA 1
ATOM 6842 C C . HIS D 1 135 ? 23.449 74.626 53.097 1.00 9.88 113 HIS D C 1
ATOM 6843 O O . HIS D 1 135 ? 23.583 73.414 53.229 1.00 9.43 113 HIS D O 1
ATOM 6850 N N . ILE D 1 136 ? 22.302 75.233 52.806 1.00 9.52 114 ILE D N 1
ATOM 6851 C CA . ILE D 1 136 ? 21.093 74.550 52.309 1.00 8.93 114 ILE D CA 1
ATOM 6852 C C . ILE D 1 136 ? 20.804 75.129 50.915 1.00 8.78 114 ILE D C 1
ATOM 6853 O O . ILE D 1 136 ? 20.650 76.337 50.742 1.00 8.66 114 ILE D O 1
ATOM 6858 N N . ASP D 1 137 ? 20.785 74.269 49.903 1.00 8.22 115 ASP D N 1
ATOM 6859 C CA . ASP D 1 137 ? 20.685 74.744 48.512 1.00 8.77 115 ASP D CA 1
ATOM 6860 C C . ASP D 1 137 ? 19.301 74.523 47.907 1.00 9.02 115 ASP D C 1
ATOM 6861 O O . ASP D 1 137 ? 18.890 75.231 47.006 1.00 10.39 115 ASP D O 1
ATOM 6866 N N . ILE D 1 138 ? 18.584 73.542 48.429 1.00 9.83 116 ILE D N 1
ATOM 6867 C CA . ILE D 1 138 ? 17.277 73.164 47.889 1.00 9.57 116 ILE D CA 1
ATOM 6868 C C . ILE D 1 138 ? 16.303 73.044 49.046 1.00 8.86 116 ILE D C 1
ATOM 6869 O O . ILE D 1 138 ? 16.658 72.442 50.070 1.00 9.56 116 ILE D O 1
ATOM 6874 N N . LEU D 1 139 ? 15.115 73.637 48.908 1.00 7.41 117 LEU D N 1
ATOM 6875 C CA . LEU D 1 139 ? 14.042 73.536 49.919 1.00 7.52 117 LEU D CA 1
ATOM 6876 C C . LEU D 1 139 ? 12.847 72.912 49.230 1.00 7.80 117 LEU D C 1
ATOM 6877 O O . LEU D 1 139 ? 12.393 73.441 48.189 1.00 6.65 117 LEU D O 1
ATOM 6882 N N . VAL D 1 140 ? 12.404 71.774 49.749 1.00 8.07 118 VAL D N 1
ATOM 6883 C CA . VAL D 1 140 ? 11.217 71.086 49.239 1.00 8.16 118 VAL D CA 1
ATOM 6884 C C . VAL D 1 140 ? 10.163 71.163 50.326 1.00 8.91 118 VAL D C 1
ATOM 6885 O O . VAL D 1 140 ? 10.291 70.545 51.382 1.00 7.79 118 VAL D O 1
ATOM 6889 N N . SER D 1 141 ? 9.137 71.951 50.051 1.00 10.44 119 SER D N 1
ATOM 6890 C CA . SER D 1 141 ? 8.068 72.176 50.987 1.00 13.29 119 SER D CA 1
ATOM 6891 C C . SER D 1 141 ? 7.027 71.211 50.536 1.00 15.51 119 SER D C 1
ATOM 6892 O O . SER D 1 141 ? 6.341 71.422 49.514 1.00 16.01 119 SER D O 1
ATOM 6895 N N A ASN D 1 142 ? 6.904 70.136 51.291 0.50 16.36 120 ASN D N 1
ATOM 6896 N N B ASN D 1 142 ? 6.898 70.149 51.316 0.50 16.51 120 ASN D N 1
ATOM 6897 C CA A ASN D 1 142 ? 6.125 68.997 50.876 0.50 17.38 120 ASN D CA 1
ATOM 6898 C CA B ASN D 1 142 ? 6.112 68.994 50.956 0.50 17.67 120 ASN D CA 1
ATOM 6899 C C A ASN D 1 142 ? 4.602 69.124 51.188 0.50 18.13 120 ASN D C 1
ATOM 6900 C C B ASN D 1 142 ? 4.710 68.950 51.625 0.50 18.43 120 ASN D C 1
ATOM 6901 O O A ASN D 1 142 ? 4.068 70.227 51.377 0.50 17.90 120 ASN D O 1
ATOM 6902 O O B ASN D 1 142 ? 4.467 69.615 52.623 0.50 19.19 120 ASN D O 1
ATOM 6911 N N . VAL D 1 143 ? 3.918 67.992 51.158 1.00 18.99 121 VAL D N 1
ATOM 6912 C CA . VAL D 1 143 ? 2.442 67.923 51.025 1.00 20.83 121 VAL D CA 1
ATOM 6913 C C . VAL D 1 143 ? 1.400 68.425 52.037 1.00 20.59 121 VAL D C 1
ATOM 6914 O O . VAL D 1 143 ? 0.286 68.843 51.610 1.00 22.49 121 VAL D O 1
ATOM 6918 N N . GLY D 1 144 ? 1.707 68.401 53.333 1.00 18.70 122 GLY D N 1
ATOM 6919 C CA . GLY D 1 144 ? 0.760 68.842 54.325 1.00 16.75 122 GLY D CA 1
ATOM 6920 C C . GLY D 1 144 ? -0.294 67.801 54.623 1.00 16.02 122 GLY D C 1
ATOM 6921 O O . GLY D 1 144 ? 0.013 66.615 54.617 1.00 15.95 122 GLY D O 1
ATOM 6922 N N . ILE D 1 145 ? -1.509 68.263 54.906 1.00 13.67 123 ILE D N 1
ATOM 6923 C CA . ILE D 1 145 ? -2.577 67.457 55.483 1.00 13.52 123 ILE D CA 1
ATOM 6924 C C . ILE D 1 145 ? -3.882 67.844 54.833 1.00 12.48 123 ILE D C 1
ATOM 6925 O O . ILE D 1 145 ? -3.974 68.933 54.228 1.00 10.90 123 ILE D O 1
ATOM 6930 N N . SER D 1 146 ? -4.849 66.929 54.891 1.00 12.25 124 SER D N 1
ATOM 6931 C CA . SER D 1 146 ? -6.241 67.237 54.525 1.00 13.20 124 SER D CA 1
ATOM 6932 C C . SER D 1 146 ? -7.251 66.396 55.247 1.00 12.09 124 SER D C 1
ATOM 6933 O O . SER D 1 146 ? -6.917 65.352 55.832 1.00 12.63 124 SER D O 1
ATOM 6936 N N . ASN D 1 147 ? -8.492 66.877 55.182 1.00 10.88 125 ASN D N 1
ATOM 6937 C CA . ASN D 1 147 ? -9.674 66.169 55.682 1.00 11.25 125 ASN D CA 1
ATOM 6938 C C . ASN D 1 147 ? -10.881 66.765 54.925 1.00 10.33 125 ASN D C 1
ATOM 6939 O O . ASN D 1 147 ? -10.678 67.564 54.019 1.00 10.20 125 ASN D O 1
ATOM 6944 N N . GLN D 1 148 ? -12.102 66.327 55.190 1.00 11.76 126 GLN D N 1
ATOM 6945 C CA . GLN D 1 148 ? -13.237 66.594 54.280 1.00 11.98 126 GLN D CA 1
ATOM 6946 C C . GLN D 1 148 ? -14.351 67.380 54.898 1.00 11.28 126 GLN D C 1
ATOM 6947 O O . GLN D 1 148 ? -14.570 67.317 56.101 1.00 11.89 126 GLN D O 1
ATOM 6953 N N . GLY D 1 149 ? -15.069 68.100 54.055 1.00 10.27 127 GLY D N 1
ATOM 6954 C CA . GLY D 1 149 ? -16.325 68.711 54.445 1.00 10.20 127 GLY D CA 1
ATOM 6955 C C . GLY D 1 149 ? -16.733 69.812 53.494 1.00 9.54 127 GLY D C 1
ATOM 6956 O O . GLY D 1 149 ? -15.877 70.502 52.939 1.00 8.81 127 GLY D O 1
ATOM 6957 N N . GLU D 1 150 ? -18.049 69.970 53.327 1.00 8.59 128 GLU D N 1
ATOM 6958 C CA . GLU D 1 150 ? -18.613 71.038 52.556 1.00 9.31 128 GLU D CA 1
ATOM 6959 C C . GLU D 1 150 ? -18.423 72.402 53.255 1.00 8.28 128 GLU D C 1
ATOM 6960 O O . GLU D 1 150 ? -18.197 72.482 54.466 1.00 7.52 128 GLU D O 1
ATOM 6966 N N . VAL D 1 151 ? -18.484 73.464 52.472 1.00 7.00 129 VAL D N 1
ATOM 6967 C CA . VAL D 1 151 ? -18.424 74.824 53.024 1.00 7.12 129 VAL D CA 1
ATOM 6968 C C . VAL D 1 151 ? -19.332 75.012 54.232 1.00 8.47 129 VAL D C 1
ATOM 6969 O O . VAL D 1 151 ? -18.874 75.552 55.253 1.00 8.44 129 VAL D O 1
ATOM 6973 N N . VAL D 1 152 ? -20.612 74.588 54.118 1.00 8.55 130 VAL D N 1
ATOM 6974 C CA . VAL D 1 152 ? -21.559 74.781 55.213 1.00 9.33 130 VAL D CA 1
ATOM 6975 C C . VAL D 1 152 ? -21.313 73.900 56.444 1.00 10.69 130 VAL D C 1
ATOM 6976 O O . VAL D 1 152 ? -21.851 74.196 57.484 1.00 12.01 130 VAL D O 1
ATOM 6980 N N . SER D 1 153 ? -20.493 72.845 56.330 1.00 11.31 131 SER D N 1
ATOM 6981 C CA . SER D 1 153 ? -20.274 71.863 57.415 1.00 11.80 131 SER D CA 1
ATOM 6982 C C . SER D 1 153 ? -18.825 71.859 58.002 1.00 10.75 131 SER D C 1
ATOM 6983 O O . SER D 1 153 ? -18.603 71.343 59.097 1.00 10.93 131 SER D O 1
ATOM 6986 N N . LEU D 1 154 ? -17.856 72.417 57.286 1.00 9.43 132 LEU D N 1
ATOM 6987 C CA . LEU D 1 154 ? -16.454 72.511 57.808 1.00 8.71 132 LEU D CA 1
ATOM 6988 C C . LEU D 1 154 ? -16.445 73.187 59.167 1.00 8.31 132 LEU D C 1
ATOM 6989 O O . LEU D 1 154 ? -17.335 73.998 59.446 1.00 9.60 132 LEU D O 1
ATOM 6994 N N . THR D 1 155 ? -15.464 72.870 60.015 1.00 8.10 133 THR D N 1
ATOM 6995 C CA . THR D 1 155 ? -15.353 73.544 61.315 1.00 8.57 133 THR D CA 1
ATOM 6996 C C . THR D 1 155 ? -14.197 74.551 61.341 1.00 8.79 133 THR D C 1
ATOM 6997 O O . THR D 1 155 ? -13.269 74.493 60.506 1.00 8.18 133 THR D O 1
ATOM 7001 N N . ASP D 1 156 ? -14.213 75.457 62.314 1.00 8.54 134 ASP D N 1
ATOM 7002 C CA . ASP D 1 156 ? -13.067 76.344 62.516 1.00 8.97 134 ASP D CA 1
ATOM 7003 C C . ASP D 1 156 ? -11.752 75.573 62.694 1.00 8.30 134 ASP D C 1
ATOM 7004 O O . ASP D 1 156 ? -10.650 75.988 62.208 1.00 7.88 134 ASP D O 1
ATOM 7009 N N . GLN D 1 157 ? -11.840 74.471 63.426 1.00 8.62 135 GLN D N 1
ATOM 7010 C CA . GLN D 1 157 ? -10.668 73.653 63.676 1.00 9.29 135 GLN D CA 1
ATOM 7011 C C . GLN D 1 157 ? -10.099 73.163 62.363 1.00 8.57 135 GLN D C 1
ATOM 7012 O O . GLN D 1 157 ? -8.902 73.123 62.200 1.00 8.66 135 GLN D O 1
ATOM 7018 N N . GLN D 1 158 ? -10.967 72.727 61.458 1.00 8.66 136 GLN D N 1
ATOM 7019 C CA . GLN D 1 158 ? -10.525 72.220 60.138 1.00 7.92 136 GLN D CA 1
ATOM 7020 C C . GLN D 1 158 ? -9.778 73.280 59.331 1.00 7.85 136 GLN D C 1
ATOM 7021 O O . GLN D 1 158 ? -8.680 73.016 58.777 1.00 6.92 136 GLN D O 1
ATOM 7027 N N . TRP D 1 159 ? -10.346 74.485 59.294 1.00 7.54 137 TRP D N 1
ATOM 7028 C CA . TRP D 1 159 ? -9.718 75.580 58.568 1.00 7.20 137 TRP D CA 1
ATOM 7029 C C . TRP D 1 159 ? -8.392 75.946 59.203 1.00 7.62 137 TRP D C 1
ATOM 7030 O O . TRP D 1 159 ? -7.385 76.123 58.502 1.00 5.54 137 TRP D O 1
ATOM 7041 N N . SER D 1 160 ? -8.415 76.056 60.531 1.00 7.49 138 SER D N 1
ATOM 7042 C CA A SER D 1 160 ? -7.236 76.442 61.299 0.50 8.13 138 SER D CA 1
ATOM 7043 C CA B SER D 1 160 ? -7.249 76.464 61.277 0.50 7.86 138 SER D CA 1
ATOM 7044 C C . SER D 1 160 ? -6.095 75.472 61.054 1.00 7.87 138 SER D C 1
ATOM 7045 O O . SER D 1 160 ? -4.980 75.889 60.698 1.00 8.50 138 SER D O 1
ATOM 7050 N N . ASP D 1 161 ? -6.380 74.175 61.234 1.00 7.15 139 ASP D N 1
ATOM 7051 C CA . ASP D 1 161 ? -5.390 73.102 61.070 1.00 6.15 139 ASP D CA 1
ATOM 7052 C C . ASP D 1 161 ? -4.818 73.025 59.651 1.00 6.47 139 ASP D C 1
ATOM 7053 O O . ASP D 1 161 ? -3.584 73.005 59.436 1.00 5.93 139 ASP D O 1
ATOM 7058 N N . ILE D 1 162 ? -5.696 72.994 58.669 1.00 5.15 140 ILE D N 1
ATOM 7059 C CA . ILE D 1 162 ? -5.228 72.885 57.257 1.00 5.85 140 ILE D CA 1
ATOM 7060 C C . ILE D 1 162 ? -4.334 74.109 56.864 1.00 5.32 140 ILE D C 1
ATOM 7061 O O . ILE D 1 162 ? -3.310 73.965 56.260 1.00 4.68 140 ILE D O 1
ATOM 7066 N N . LEU D 1 163 ? -4.725 75.316 57.239 1.00 6.22 141 LEU D N 1
ATOM 7067 C CA . LEU D 1 163 ? -3.920 76.501 56.914 1.00 5.49 141 LEU D CA 1
ATOM 7068 C C . LEU D 1 163 ? -2.604 76.560 57.664 1.00 7.20 141 LEU D C 1
ATOM 7069 O O . LEU D 1 163 ? -1.536 76.957 57.094 1.00 7.90 141 LEU D O 1
ATOM 7074 N N . GLN D 1 164 ? -2.646 76.150 58.937 1.00 7.40 142 GLN D N 1
ATOM 7075 C CA . GLN D 1 164 ? -1.499 76.227 59.758 1.00 7.84 142 GLN D CA 1
ATOM 7076 C C . GLN D 1 164 ? -0.428 75.304 59.212 1.00 6.69 142 GLN D C 1
ATOM 7077 O O . GLN D 1 164 ? 0.715 75.711 59.107 1.00 5.85 142 GLN D O 1
ATOM 7083 N N . THR D 1 165 ? -0.805 74.085 58.793 1.00 6.71 143 THR D N 1
ATOM 7084 C CA . THR D 1 165 ? 0.172 73.134 58.306 1.00 7.17 143 THR D CA 1
ATOM 7085 C C . THR D 1 165 ? 0.548 73.390 56.872 1.00 6.89 143 THR D C 1
ATOM 7086 O O . THR D 1 165 ? 1.747 73.427 56.546 1.00 6.67 143 THR D O 1
ATOM 7090 N N . ASN D 1 166 ? -0.462 73.562 56.023 1.00 5.16 144 ASN D N 1
ATOM 7091 C CA . ASN D 1 166 ? -0.235 73.631 54.586 1.00 5.59 144 ASN D CA 1
ATOM 7092 C C . ASN D 1 166 ? 0.274 74.980 54.067 1.00 5.81 144 ASN D C 1
ATOM 7093 O O . ASN D 1 166 ? 1.017 75.004 53.080 1.00 6.40 144 ASN D O 1
ATOM 7098 N N . LEU D 1 167 ? -0.149 76.081 54.676 1.00 6.62 145 LEU D N 1
ATOM 7099 C CA . LEU D 1 167 ? 0.214 77.422 54.174 1.00 6.26 145 LEU D CA 1
ATOM 7100 C C . LEU D 1 167 ? 1.189 78.122 55.084 1.00 6.17 145 LEU D C 1
ATOM 7101 O O . LEU D 1 167 ? 2.276 78.482 54.643 1.00 5.89 145 LEU D O 1
ATOM 7106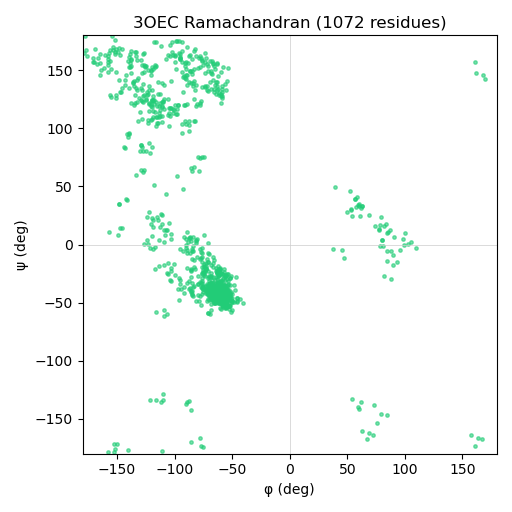 N N . ILE D 1 168 ? 0.839 78.292 56.364 1.00 6.11 146 ILE D N 1
ATOM 7107 C CA . ILE D 1 168 ? 1.779 78.851 57.300 1.00 6.38 146 ILE D CA 1
ATOM 7108 C C . ILE D 1 168 ? 3.079 78.022 57.414 1.00 6.68 146 ILE D C 1
ATOM 7109 O O . ILE D 1 168 ? 4.196 78.591 57.487 1.00 6.14 146 ILE D O 1
ATOM 7114 N N . GLY D 1 169 ? 2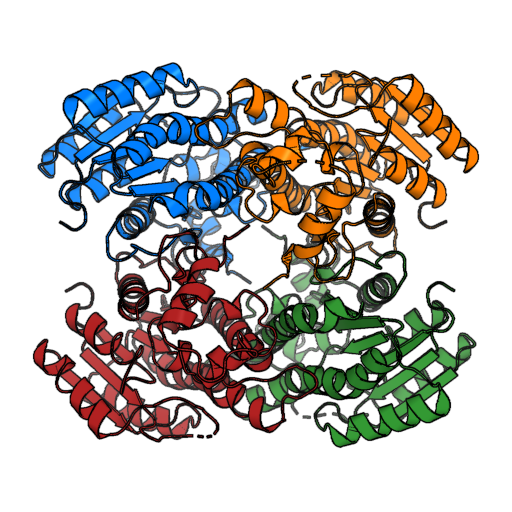.911 76.687 57.388 1.00 6.48 147 GLY D N 1
ATOM 7115 C CA . GLY D 1 169 ? 4.014 75.763 57.475 1.00 5.83 147 GLY D CA 1
ATOM 7116 C C . GLY D 1 169 ? 5.005 75.893 56.348 1.00 4.74 147 GLY D C 1
ATOM 7117 O O . GLY D 1 169 ? 6.190 75.829 56.544 1.00 5.49 147 GLY D O 1
ATOM 7118 N N . ALA D 1 170 ? 4.485 76.144 55.176 1.00 4.41 148 ALA D N 1
ATOM 7119 C CA . ALA D 1 170 ? 5.258 76.323 53.979 1.00 4.91 148 ALA D CA 1
ATOM 7120 C C . ALA D 1 170 ? 6.027 77.634 54.045 1.00 5.09 148 ALA D C 1
ATOM 7121 O O . ALA D 1 170 ? 7.236 77.711 53.761 1.00 4.31 148 ALA D O 1
ATOM 7123 N N . TRP D 1 171 ? 5.337 78.678 54.485 1.00 5.83 149 TRP D N 1
ATOM 7124 C CA . TRP D 1 171 ? 6.003 79.934 54.690 1.00 4.53 149 TRP D CA 1
ATOM 7125 C C . TRP D 1 171 ? 7.123 79.841 55.760 1.00 4.87 149 TRP D C 1
ATOM 7126 O O . TRP D 1 171 ? 8.191 80.398 55.554 1.00 6.60 149 TRP D O 1
ATOM 7137 N N . HIS D 1 172 ? 6.880 79.139 56.863 1.00 5.76 150 HIS D N 1
ATOM 7138 C CA . HIS D 1 172 ? 7.872 78.919 57.939 1.00 7.43 150 HIS D CA 1
ATOM 7139 C C . HIS D 1 172 ? 9.139 78.253 57.377 1.00 7.14 150 HIS D C 1
ATOM 7140 O O . HIS D 1 172 ? 10.251 78.640 57.700 1.00 9.17 150 HIS D O 1
ATOM 7147 N N . ALA D 1 173 ? 8.970 77.284 56.504 1.00 7.29 151 ALA D N 1
ATOM 7148 C CA . ALA D 1 173 ? 10.160 76.593 55.930 1.00 7.42 151 ALA D CA 1
ATOM 7149 C C . ALA D 1 173 ? 10.970 77.618 55.112 1.00 6.86 151 ALA D C 1
ATOM 7150 O O . ALA D 1 173 ? 12.213 77.699 55.225 1.00 7.66 151 ALA D O 1
ATOM 7152 N N . CYS D 1 174 ? 10.263 78.399 54.290 1.00 6.99 152 CYS D N 1
ATOM 7153 C CA . CYS D 1 174 ? 10.874 79.518 53.542 1.00 6.89 152 CYS D CA 1
ATOM 7154 C C . CYS D 1 174 ? 11.561 80.525 54.479 1.00 7.99 152 CYS D C 1
ATOM 7155 O O . CYS D 1 174 ? 12.751 80.851 54.278 1.00 7.65 152 CYS D O 1
ATOM 7158 N N . ARG D 1 175 ? 10.837 80.987 55.507 1.00 8.08 153 ARG D N 1
ATOM 7159 C CA . ARG D 1 175 ? 11.402 81.931 56.471 1.00 9.52 153 ARG D CA 1
ATOM 7160 C C . ARG D 1 175 ? 12.714 81.401 57.069 1.00 9.55 153 ARG D C 1
ATOM 7161 O O . ARG D 1 175 ? 13.652 82.155 57.218 1.00 10.20 153 ARG D O 1
ATOM 7169 N N . ALA D 1 176 ? 12.744 80.101 57.359 1.00 9.30 154 ALA D N 1
ATOM 7170 C CA . ALA D 1 176 ? 13.796 79.447 58.130 1.00 9.36 154 ALA D CA 1
ATOM 7171 C C . ALA D 1 176 ? 15.045 79.270 57.315 1.00 9.24 154 ALA D C 1
ATOM 7172 O O . ALA D 1 176 ? 16.148 79.425 57.840 1.00 9.54 154 ALA D O 1
ATOM 7174 N N . VAL D 1 177 ? 14.834 78.942 56.037 1.00 8.21 155 VAL D N 1
ATOM 7175 C CA . VAL D 1 177 ? 15.838 78.563 55.102 1.00 7.84 155 VAL D CA 1
ATOM 7176 C C . VAL D 1 177 ? 16.380 79.701 54.245 1.00 8.76 155 VAL D C 1
ATOM 7177 O O . VAL D 1 177 ? 17.580 79.722 53.977 1.00 9.29 155 VAL D O 1
ATOM 7181 N N . LEU D 1 178 ? 15.536 80.632 53.809 1.00 8.57 156 LEU D N 1
ATOM 7182 C CA . LEU D 1 178 ? 16.003 81.626 52.823 1.00 8.05 156 LEU D CA 1
ATOM 7183 C C . LEU D 1 178 ? 17.153 82.557 53.266 1.00 8.18 156 LEU D C 1
ATOM 7184 O O . LEU D 1 178 ? 17.978 82.888 52.439 1.00 6.77 156 LEU D O 1
ATOM 7189 N N . PRO D 1 179 ? 17.185 83.015 54.544 1.00 8.37 157 PRO D N 1
ATOM 7190 C CA . PRO D 1 179 ? 18.256 83.942 54.919 1.00 9.01 157 PRO D CA 1
ATOM 7191 C C . PRO D 1 179 ? 19.674 83.411 54.661 1.00 8.02 157 PRO D C 1
ATOM 7192 O O . PRO D 1 179 ? 20.539 84.133 54.118 1.00 8.00 157 PRO D O 1
ATOM 7196 N N . SER D 1 180 ? 19.900 82.139 54.965 1.00 8.64 158 SER D N 1
ATOM 7197 C CA . SER D 1 180 ? 21.205 81.511 54.701 1.00 8.78 158 SER D CA 1
ATOM 7198 C C . SER D 1 180 ? 21.424 81.271 53.218 1.00 9.09 158 SER D C 1
ATOM 7199 O O . SER D 1 180 ? 22.541 81.453 52.728 1.00 8.23 158 SER D O 1
ATOM 7202 N N . MET D 1 181 ? 20.383 80.842 52.501 1.00 8.64 159 MET D N 1
ATOM 7203 C CA . MET D 1 181 ? 20.489 80.720 51.042 1.00 8.84 159 MET D CA 1
ATOM 7204 C C . MET D 1 181 ? 20.841 82.045 50.353 1.00 9.57 159 MET D C 1
ATOM 7205 O O . MET D 1 181 ? 21.747 82.103 49.504 1.00 11.47 159 MET D O 1
ATOM 7210 N N . ILE D 1 182 ? 20.156 83.119 50.722 1.00 9.51 160 ILE D N 1
ATOM 7211 C CA . ILE D 1 182 ? 20.508 84.470 50.229 1.00 9.35 160 ILE D CA 1
ATOM 7212 C C . ILE D 1 182 ? 21.962 84.832 50.591 1.00 9.94 160 ILE D C 1
ATOM 7213 O O . ILE D 1 182 ? 22.763 85.151 49.702 1.00 11.04 160 ILE D O 1
ATOM 7218 N N . GLU D 1 183 ? 22.330 84.734 51.859 1.00 10.36 161 GLU D N 1
ATOM 7219 C CA . GLU D 1 183 ? 23.681 85.171 52.331 1.00 11.03 161 GLU D CA 1
ATOM 7220 C C . GLU D 1 183 ? 24.818 84.372 51.696 1.00 11.10 161 GLU D C 1
ATOM 7221 O O . GLU D 1 183 ? 25.886 84.892 51.436 1.00 9.51 161 GLU D O 1
ATOM 7227 N N . ARG D 1 184 ? 24.566 83.084 51.457 1.00 11.74 162 ARG D N 1
ATOM 7228 C CA . ARG D 1 184 ? 25.565 82.169 50.934 1.00 12.44 162 ARG D CA 1
ATOM 7229 C C . ARG D 1 184 ? 25.966 82.596 49.524 1.00 13.13 162 ARG D C 1
ATOM 7230 O O . ARG D 1 184 ? 27.145 82.493 49.145 1.00 14.46 162 ARG D O 1
ATOM 7238 N N . GLY D 1 185 ? 25.000 83.097 48.771 1.00 12.31 163 GLY D N 1
ATOM 7239 C CA . GLY D 1 185 ? 25.245 83.862 47.538 1.00 12.71 163 GLY D CA 1
ATOM 7240 C C . GLY D 1 185 ? 25.463 83.038 46.289 1.00 13.37 163 GLY D C 1
ATOM 7241 O O . GLY D 1 185 ? 25.967 83.546 45.296 1.00 12.60 163 GLY D O 1
ATOM 7242 N N . GLN D 1 186 ? 25.063 81.767 46.345 1.00 12.51 164 GLN D N 1
ATOM 7243 C CA . GLN D 1 186 ? 25.242 80.853 45.243 1.00 13.09 164 GLN D CA 1
ATOM 7244 C C . GLN D 1 186 ? 23.920 80.392 44.642 1.00 11.57 164 GLN D C 1
ATOM 7245 O O . GLN D 1 186 ? 23.870 79.343 44.014 1.00 11.00 164 GLN D O 1
ATOM 7251 N N . GLY D 1 187 ? 22.852 81.147 44.866 1.00 9.87 165 GLY D N 1
ATOM 7252 C CA . GLY D 1 187 ? 21.518 80.737 44.408 1.00 8.74 165 GLY D CA 1
ATOM 7253 C C . GLY D 1 187 ? 20.985 79.501 45.116 1.00 8.32 165 GLY D C 1
ATOM 7254 O O . GLY D 1 187 ? 21.456 79.105 46.203 1.00 7.12 165 GLY D O 1
ATOM 7255 N N . GLY D 1 188 ? 19.913 78.955 44.559 1.00 9.00 166 GLY D N 1
ATOM 7256 C CA . GLY D 1 188 ? 19.336 77.722 45.078 1.00 8.83 166 GLY D CA 1
ATOM 7257 C C . GLY D 1 188 ? 17.952 77.504 44.475 1.00 8.64 166 GLY D C 1
ATOM 7258 O O . GLY D 1 188 ? 17.579 78.209 43.547 1.00 8.33 166 GLY D O 1
ATOM 7259 N N . SER D 1 189 ? 17.207 76.567 45.060 1.00 7.17 167 SER D N 1
ATOM 7260 C CA . SER D 1 189 ? 15.871 76.178 44.601 1.00 8.98 167 SER D CA 1
ATOM 7261 C C . SER D 1 189 ? 14.850 76.027 45.728 1.00 9.28 167 SER D C 1
ATOM 7262 O O . SER D 1 189 ? 15.182 75.432 46.769 1.00 10.34 167 SER D O 1
ATOM 7265 N N . VAL D 1 190 ? 13.630 76.553 45.504 1.00 8.38 168 VAL D N 1
ATOM 7266 C CA . VAL D 1 190 ? 12.498 76.374 46.390 1.00 7.10 168 VAL D CA 1
ATOM 7267 C C . VAL D 1 190 ? 11.397 75.727 45.554 1.00 6.09 168 VAL D C 1
ATOM 7268 O O . VAL D 1 190 ? 10.981 76.259 44.526 1.00 5.98 168 VAL D O 1
ATOM 7272 N N . ILE D 1 191 ? 11.062 74.503 45.915 1.00 5.17 169 ILE D N 1
ATOM 7273 C CA . ILE D 1 191 ? 10.037 73.736 45.221 1.00 5.92 169 ILE D CA 1
ATOM 7274 C C . ILE D 1 191 ? 8.892 73.538 46.175 1.00 5.19 169 ILE D C 1
ATOM 7275 O O . ILE D 1 191 ? 9.046 72.935 47.230 1.00 5.33 169 ILE D O 1
ATOM 7280 N N . PHE D 1 192 ? 7.749 74.146 45.881 1.00 5.51 170 PHE D N 1
ATOM 7281 C CA . PHE D 1 192 ? 6.561 73.865 46.701 1.00 5.13 170 PHE D CA 1
ATOM 7282 C C . PHE D 1 192 ? 5.838 72.701 46.121 1.00 5.65 170 PHE D C 1
ATOM 7283 O O . PHE D 1 192 ? 5.468 72.736 44.926 1.00 6.82 170 PHE D O 1
ATOM 7291 N N . VAL D 1 193 ? 5.676 71.639 46.905 1.00 7.02 171 VAL D N 1
ATOM 7292 C CA . VAL D 1 193 ? 4.822 70.544 46.493 1.00 7.76 171 VAL D CA 1
ATOM 7293 C C . VAL D 1 193 ? 3.326 70.854 46.790 1.00 8.08 171 VAL D C 1
ATOM 7294 O O . VAL D 1 193 ? 2.845 70.818 47.944 1.00 7.17 171 VAL D O 1
ATOM 7298 N N . SER D 1 194 ? 2.594 71.147 45.743 1.00 8.51 172 SER D N 1
ATOM 7299 C CA . SER D 1 194 ? 1.202 71.612 45.890 1.00 9.20 172 SER D CA 1
ATOM 7300 C C . SER D 1 194 ? 0.295 70.551 45.350 1.00 9.70 172 SER D C 1
ATOM 7301 O O . SER D 1 194 ? 0.506 69.375 45.614 1.00 10.30 172 SER D O 1
ATOM 7304 N N . SER D 1 195 ? -0.706 70.928 44.572 1.00 11.14 173 SER D N 1
ATOM 7305 C CA . SER D 1 195 ? -1.702 69.983 44.107 1.00 10.61 173 SER D CA 1
ATOM 7306 C C . SER D 1 195 ? -2.493 70.636 42.991 1.00 10.71 173 SER D C 1
ATOM 7307 O O . SER D 1 195 ? -2.433 71.839 42.821 1.00 10.10 173 SER D O 1
ATOM 7310 N N . THR D 1 196 ? -3.156 69.814 42.198 1.00 10.22 174 THR D N 1
ATOM 7311 C CA . THR D 1 196 ? -4.086 70.283 41.209 1.00 10.47 174 THR D CA 1
ATOM 7312 C C . THR D 1 196 ? -5.164 71.148 41.881 1.00 10.04 174 THR D C 1
ATOM 7313 O O . THR D 1 196 ? -5.655 72.037 41.268 1.00 10.65 174 THR D O 1
ATOM 7317 N N . VAL D 1 197 ? -5.469 70.930 43.162 1.00 8.88 175 VAL D N 1
ATOM 7318 C CA . VAL D 1 197 ? -6.449 71.738 43.827 1.00 8.28 175 VAL D CA 1
ATOM 7319 C C . VAL D 1 197 ? -5.880 73.076 44.292 1.00 6.68 175 VAL D C 1
ATOM 7320 O O . VAL D 1 197 ? -6.568 73.801 44.940 1.00 5.80 175 VAL D O 1
ATOM 7324 N N . GLY D 1 198 ? -4.621 73.387 43.962 1.00 6.09 176 GLY D N 1
ATOM 7325 C CA . GLY D 1 198 ? -4.159 74.734 44.062 1.00 5.38 176 GLY D CA 1
ATOM 7326 C C . GLY D 1 198 ? -4.415 75.490 42.779 1.00 5.37 176 GLY D C 1
ATOM 7327 O O . GLY D 1 198 ? -4.150 76.678 42.741 1.00 5.14 176 GLY D O 1
ATOM 7328 N N . LEU D 1 199 ? -4.915 74.803 41.739 1.00 6.16 177 LEU D N 1
ATOM 7329 C CA . LEU D 1 199 ? -5.219 75.410 40.442 1.00 7.73 177 LEU D CA 1
ATOM 7330 C C . LEU D 1 199 ? -6.675 75.241 39.982 1.00 9.02 177 LEU D C 1
ATOM 7331 O O . LEU D 1 199 ? -7.000 75.663 38.870 1.00 10.72 177 LEU D O 1
ATOM 7336 N N . ARG D 1 200 ? -7.512 74.574 40.785 1.00 7.26 178 ARG D N 1
ATOM 7337 C CA . ARG D 1 200 ? -8.928 74.346 40.473 1.00 7.27 178 ARG D CA 1
ATOM 7338 C C . ARG D 1 200 ? -9.672 74.190 41.778 1.00 6.57 178 ARG D C 1
ATOM 7339 O O . ARG D 1 200 ? -9.033 74.009 42.821 1.00 5.91 178 ARG D O 1
ATOM 7341 N N . GLY D 1 201 ? -11.014 74.180 41.743 1.00 5.67 179 GLY D N 1
ATOM 7342 C CA . GLY D 1 201 ? -11.739 74.064 42.986 1.00 6.10 179 GLY D CA 1
ATOM 7343 C C . GLY D 1 201 ? -11.814 72.611 43.364 1.00 6.63 179 GLY D C 1
ATOM 7344 O O . GLY D 1 201 ? -11.495 71.752 42.543 1.00 7.00 179 GLY D O 1
ATOM 7345 N N . ALA D 1 202 ? -12.202 72.337 44.610 1.00 6.58 180 ALA D N 1
ATOM 7346 C CA . ALA D 1 202 ? -12.382 70.963 45.103 1.00 6.52 180 ALA D CA 1
ATOM 7347 C C . ALA D 1 202 ? -13.606 70.867 46.032 1.00 8.20 180 ALA D C 1
ATOM 7348 O O . ALA D 1 202 ? -13.478 71.147 47.247 1.00 7.35 180 ALA D O 1
ATOM 7350 N N . PRO D 1 203 ? -14.794 70.476 45.492 1.00 7.43 181 PRO D N 1
ATOM 7351 C CA . PRO D 1 203 ? -15.944 70.430 46.397 1.00 7.66 181 PRO D CA 1
ATOM 7352 C C . PRO D 1 203 ? -15.748 69.389 47.488 1.00 7.56 181 PRO D C 1
ATOM 7353 O O . PRO D 1 203 ? -15.180 68.327 47.232 1.00 9.29 181 PRO D O 1
ATOM 7357 N N . GLY D 1 204 ? -16.157 69.717 48.703 1.00 6.94 182 GLY D N 1
ATOM 7358 C CA . GLY D 1 204 ? -15.901 68.878 49.844 1.00 6.87 182 GLY D CA 1
ATOM 7359 C C . GLY D 1 204 ? -14.489 69.010 50.421 1.00 6.38 182 GLY D C 1
ATOM 7360 O O . GLY D 1 204 ? -14.184 68.340 51.416 1.00 5.86 182 GLY D O 1
ATOM 7361 N N . GLN D 1 205 ? -13.701 69.927 49.872 1.00 5.76 183 GLN D N 1
ATOM 7362 C CA . GLN D 1 205 ? -12.277 70.156 50.251 1.00 6.64 183 GLN D CA 1
ATOM 7363 C C . GLN D 1 205 ? -11.870 71.628 50.100 1.00 5.55 183 GLN D C 1
ATOM 7364 O O . GLN D 1 205 ? -10.721 71.924 49.765 1.00 5.50 183 GLN D O 1
ATOM 7370 N N . SER D 1 206 ? -12.800 72.534 50.371 1.00 5.29 184 SER D N 1
ATOM 7371 C CA . SER D 1 206 ? -12.566 73.974 50.102 1.00 5.86 184 SER D CA 1
ATOM 7372 C C . SER D 1 206 ? -11.436 74.548 50.907 1.00 5.03 184 SER D C 1
ATOM 7373 O O . SER D 1 206 ? -10.690 75.419 50.403 1.00 5.79 184 SER D O 1
ATOM 7376 N N . HIS D 1 207 ? -11.321 74.129 52.171 1.00 5.11 185 HIS D N 1
ATOM 7377 C CA . HIS D 1 207 ? -10.176 74.521 52.995 1.00 5.01 185 HIS D CA 1
ATOM 7378 C C . HIS D 1 207 ? -8.824 74.018 52.441 1.00 4.85 185 HIS D C 1
ATOM 7379 O O . HIS D 1 207 ? -7.778 74.734 52.387 1.00 5.19 185 HIS D O 1
ATOM 7386 N N . TYR D 1 208 ? -8.807 72.778 52.005 1.00 4.89 186 TYR D N 1
ATOM 7387 C CA . TYR D 1 208 ? -7.610 72.240 51.408 1.00 5.67 186 TYR D CA 1
ATOM 7388 C C . TYR D 1 208 ? -7.238 72.994 50.099 1.00 4.84 186 TYR D C 1
ATOM 7389 O O . TYR D 1 208 ? -6.050 73.322 49.884 1.00 5.51 186 TYR D O 1
ATOM 7398 N N . ALA D 1 209 ? -8.220 73.190 49.225 1.00 5.32 187 ALA D N 1
ATOM 7399 C CA . ALA D 1 209 ? -8.031 73.917 47.951 1.00 4.70 187 ALA D CA 1
ATOM 7400 C C . ALA D 1 209 ? -7.602 75.355 48.278 1.00 5.19 187 ALA D C 1
ATOM 7401 O O . ALA D 1 209 ? -6.727 75.896 47.618 1.00 4.83 187 ALA D O 1
ATOM 7403 N N . ALA D 1 210 ? -8.206 75.960 49.321 1.00 4.62 188 ALA D N 1
ATOM 7404 C CA . ALA D 1 210 ? -7.813 77.340 49.678 1.00 6.08 188 ALA D CA 1
ATOM 7405 C C . ALA D 1 210 ? -6.350 77.357 50.104 1.00 5.31 188 ALA D C 1
ATOM 7406 O O . ALA D 1 210 ? -5.618 78.216 49.744 1.00 5.01 188 ALA D O 1
ATOM 7408 N N . SER D 1 211 ? -5.934 76.325 50.816 1.00 5.99 189 SER D N 1
ATOM 7409 C CA . SER D 1 211 ? -4.617 76.267 51.364 1.00 6.01 189 SER D CA 1
ATOM 7410 C C . SER D 1 211 ? -3.584 76.129 50.224 1.00 5.82 189 SER D C 1
ATOM 7411 O O . SER D 1 211 ? -2.576 76.827 50.238 1.00 6.22 189 SER D O 1
ATOM 7414 N N . LYS D 1 212 ? -3.868 75.308 49.229 1.00 6.47 190 LYS D N 1
ATOM 7415 C CA . LYS D 1 212 ? -2.965 75.063 48.101 1.00 7.38 190 LYS D CA 1
ATOM 7416 C C . LYS D 1 212 ? -2.974 76.203 47.075 1.00 8.05 190 LYS D C 1
ATOM 7417 O O . LYS D 1 212 ? -1.921 76.508 46.487 1.00 8.45 190 LYS D O 1
ATOM 7423 N N . HIS D 1 213 ? -4.129 76.819 46.828 1.00 7.14 191 HIS D N 1
ATOM 7424 C CA . HIS D 1 213 ? -4.154 78.114 46.147 1.00 6.42 191 HIS D CA 1
ATOM 7425 C C . HIS D 1 213 ? -3.275 79.098 46.879 1.00 5.54 191 HIS D C 1
ATOM 7426 O O . HIS D 1 213 ? -2.560 79.862 46.275 1.00 5.34 191 HIS D O 1
ATOM 7433 N N . GLY D 1 214 ? -3.318 79.099 48.204 1.00 4.25 192 GLY D N 1
ATOM 7434 C CA . GLY D 1 214 ? -2.527 80.047 48.933 1.00 4.62 192 GLY D CA 1
ATOM 7435 C C . GLY D 1 214 ? -1.031 79.830 48.756 1.00 4.43 192 GLY D C 1
ATOM 7436 O O . GLY D 1 214 ? -0.268 80.772 48.664 1.00 4.07 192 GLY D O 1
ATOM 7437 N N . VAL D 1 215 ? -0.631 78.568 48.698 1.00 4.67 193 VAL D N 1
ATOM 7438 C CA . VAL D 1 215 ? 0.741 78.196 48.374 1.00 4.03 193 VAL D CA 1
ATOM 7439 C C . VAL D 1 215 ? 1.133 78.704 46.976 1.00 5.94 193 VAL D C 1
ATOM 7440 O O . VAL D 1 215 ? 2.304 79.204 46.753 1.00 6.92 193 VAL D O 1
ATOM 7444 N N . GLN D 1 216 ? 0.223 78.639 46.004 1.00 5.44 194 GLN D N 1
ATOM 7445 C CA . GLN D 1 216 ? 0.583 79.201 44.688 1.00 5.74 194 GLN D CA 1
ATOM 7446 C C . GLN D 1 216 ? 0.835 80.740 44.801 1.00 6.37 194 GLN D C 1
ATOM 7447 O O . GLN D 1 216 ? 1.782 81.281 44.223 1.00 4.58 194 GLN D O 1
ATOM 7453 N N . GLY D 1 217 ? -0.004 81.425 45.582 1.00 6.10 195 GLY D N 1
ATOM 7454 C CA . GLY D 1 217 ? 0.157 82.856 45.789 1.00 7.01 195 GLY D CA 1
ATOM 7455 C C . GLY D 1 217 ? 1.496 83.183 46.471 1.00 6.18 195 GLY D C 1
ATOM 7456 O O . GLY D 1 217 ? 2.191 84.137 46.091 1.00 6.27 195 GLY D O 1
ATOM 7457 N N . LEU D 1 218 ? 1.819 82.411 47.500 1.00 6.33 196 LEU D N 1
ATOM 7458 C CA . LEU D 1 218 ? 3.114 82.509 48.183 1.00 6.21 196 LEU D CA 1
ATOM 7459 C C . LEU D 1 218 ? 4.263 82.262 47.201 1.00 6.24 196 LEU D C 1
ATOM 7460 O O . LEU D 1 218 ? 5.259 83.003 47.197 1.00 6.82 196 LEU D O 1
ATOM 7465 N N . MET D 1 219 ? 4.130 81.204 46.401 1.00 6.43 197 MET D N 1
ATOM 7466 C CA . MET D 1 219 ? 5.129 80.853 45.384 1.00 6.83 197 MET D CA 1
ATOM 7467 C C . MET D 1 219 ? 5.405 82.028 44.425 1.00 5.42 197 MET D C 1
ATOM 7468 O O . MET D 1 219 ? 6.556 82.439 44.200 1.00 5.63 197 MET D O 1
ATOM 7473 N N . LEU D 1 220 ? 4.360 82.551 43.824 1.00 5.02 198 LEU D N 1
ATOM 7474 C CA . LEU D 1 220 ? 4.503 83.628 42.844 1.00 5.07 198 LEU D CA 1
ATOM 7475 C C . LEU D 1 220 ? 5.073 84.920 43.478 1.00 4.87 198 LEU D C 1
ATOM 7476 O O . LEU D 1 220 ? 5.839 85.671 42.840 1.00 5.45 198 LEU D O 1
ATOM 7481 N N . SER D 1 221 ? 4.730 85.181 44.732 1.00 4.37 199 SER D N 1
ATOM 7482 C CA . SER D 1 221 ? 5.237 86.385 45.401 1.00 5.42 199 SER D CA 1
ATOM 7483 C C . SER D 1 221 ? 6.726 86.239 45.704 1.00 5.31 199 SER D C 1
ATOM 7484 O O . SER D 1 221 ? 7.560 87.145 45.423 1.00 5.54 199 SER D O 1
ATOM 7487 N N . LEU D 1 222 ? 7.074 85.079 46.254 1.00 6.93 200 LEU D N 1
ATOM 7488 C CA . LEU D 1 222 ? 8.477 84.767 46.588 1.00 6.56 200 LEU D CA 1
ATOM 7489 C C . LEU D 1 222 ? 9.344 84.825 45.341 1.00 7.06 200 LEU D C 1
ATOM 7490 O O . LEU D 1 222 ? 10.481 85.330 45.356 1.00 8.71 200 LEU D O 1
ATOM 7495 N N . ALA D 1 223 ? 8.797 84.346 44.239 1.00 7.37 201 ALA D N 1
ATOM 7496 C CA . ALA D 1 223 ? 9.505 84.328 42.962 1.00 6.82 201 ALA D CA 1
ATOM 7497 C C . ALA D 1 223 ? 9.908 85.783 42.567 1.00 7.93 201 ALA D C 1
ATOM 7498 O O . ALA D 1 223 ? 10.978 86.042 41.997 1.00 7.94 201 ALA D O 1
ATOM 7500 N N . ASN D 1 224 ? 9.056 86.735 42.885 1.00 8.27 202 ASN D N 1
ATOM 7501 C CA . ASN D 1 224 ? 9.364 88.159 42.647 1.00 8.11 202 ASN D CA 1
ATOM 7502 C C . ASN D 1 224 ? 10.363 88.755 43.666 1.00 8.14 202 ASN D C 1
ATOM 7503 O O . ASN D 1 224 ? 11.087 89.699 43.362 1.00 9.68 202 ASN D O 1
ATOM 7508 N N . GLU D 1 225 ? 10.439 88.184 44.869 1.00 7.28 203 GLU D N 1
ATOM 7509 C CA . GLU D 1 225 ? 11.329 88.697 45.874 1.00 6.54 203 GLU D CA 1
ATOM 7510 C C . GLU D 1 225 ? 12.722 88.185 45.752 1.00 6.64 203 GLU D C 1
ATOM 7511 O O . GLU D 1 225 ? 13.609 88.950 45.973 1.00 6.51 203 GLU D O 1
ATOM 7517 N N . VAL D 1 226 ? 12.937 86.902 45.368 1.00 7.42 204 VAL D N 1
ATOM 7518 C CA . VAL D 1 226 ? 14.302 86.265 45.462 1.00 6.88 204 VAL D CA 1
ATOM 7519 C C . VAL D 1 226 ? 14.896 85.807 44.123 1.00 7.47 204 VAL D C 1
ATOM 7520 O O . VAL D 1 226 ? 16.058 85.352 44.052 1.00 7.78 204 VAL D O 1
ATOM 7524 N N . GLY D 1 227 ? 14.129 85.946 43.057 1.00 8.49 205 GLY D N 1
ATOM 7525 C CA . GLY D 1 227 ? 14.654 85.733 41.694 1.00 8.29 205 GLY D CA 1
ATOM 7526 C C . GLY D 1 227 ? 15.983 86.435 41.512 1.00 9.73 205 GLY D C 1
ATOM 7527 O O . GLY D 1 227 ? 16.976 85.818 41.054 1.00 8.65 205 GLY D O 1
ATOM 7528 N N . ARG D 1 228 ? 16.037 87.689 41.957 1.00 9.64 206 ARG D N 1
ATOM 7529 C CA . ARG D 1 228 ? 17.280 88.466 41.872 1.00 11.41 206 ARG D CA 1
ATOM 7530 C C . ARG D 1 228 ? 18.534 87.845 42.499 1.00 10.19 206 ARG D C 1
ATOM 7531 O O . ARG D 1 228 ? 19.634 88.197 42.112 1.00 10.96 206 ARG D O 1
ATOM 7539 N N . HIS D 1 229 ? 18.367 86.966 43.485 1.00 8.70 207 HIS D N 1
ATOM 7540 C CA . HIS D 1 229 ? 19.467 86.244 44.105 1.00 9.61 207 HIS D CA 1
ATOM 7541 C C . HIS D 1 229 ? 19.758 84.928 43.387 1.00 8.53 207 HIS D C 1
ATOM 7542 O O . HIS D 1 229 ? 20.547 84.111 43.875 1.00 9.27 207 HIS D O 1
ATOM 7549 N N . ASN D 1 230 ? 19.160 84.743 42.214 1.00 8.31 208 ASN D N 1
ATOM 7550 C CA . ASN D 1 230 ? 19.222 83.485 41.491 1.00 8.11 208 ASN D CA 1
ATOM 7551 C C . ASN D 1 230 ? 18.689 82.322 42.316 1.00 8.20 208 ASN D C 1
ATOM 7552 O O . ASN D 1 230 ? 19.138 81.189 42.190 1.00 6.68 208 ASN D O 1
ATOM 7557 N N . ILE D 1 231 ? 17.713 82.599 43.175 1.00 7.65 209 ILE D N 1
ATOM 7558 C CA . ILE D 1 231 ? 17.032 81.541 43.856 1.00 8.01 209 ILE D CA 1
ATOM 7559 C C . ILE D 1 231 ? 15.747 81.320 43.045 1.00 7.60 209 ILE D C 1
ATOM 7560 O O . ILE D 1 231 ? 14.915 82.228 42.934 1.00 6.83 209 ILE D O 1
ATOM 7565 N N . ARG D 1 232 ? 15.610 80.117 42.462 1.00 7.19 210 ARG D N 1
ATOM 7566 C CA . ARG D 1 232 ? 14.490 79.767 41.619 1.00 7.25 210 ARG D CA 1
ATOM 7567 C C . ARG D 1 232 ? 13.398 79.174 42.464 1.00 7.56 210 ARG D C 1
ATOM 7568 O O . ARG D 1 232 ? 13.658 78.483 43.441 1.00 7.68 210 ARG D O 1
ATOM 7576 N N . VAL D 1 233 ? 12.165 79.508 42.106 1.00 8.15 211 VAL D N 1
ATOM 7577 C CA . VAL D 1 233 ? 10.990 79.247 42.918 1.00 6.96 211 VAL D CA 1
ATOM 7578 C C . VAL D 1 233 ? 9.889 78.768 42.000 1.00 6.97 211 VAL D C 1
ATOM 7579 O O . VAL D 1 233 ? 9.574 79.452 41.039 1.00 5.77 211 VAL D O 1
ATOM 7583 N N . ASN D 1 234 ? 9.372 77.557 42.265 1.00 6.97 212 ASN D N 1
ATOM 7584 C CA . ASN D 1 234 ? 8.376 76.893 41.445 1.00 7.02 212 ASN D CA 1
ATOM 7585 C C . ASN D 1 234 ? 7.455 75.990 42.302 1.00 7.30 212 ASN D C 1
ATOM 7586 O O . ASN D 1 234 ? 7.802 75.658 43.469 1.00 8.09 212 ASN D O 1
ATOM 7591 N N . SER D 1 235 ? 6.326 75.551 41.726 1.00 5.81 213 SER D N 1
ATOM 7592 C CA . SER D 1 235 ? 5.539 74.487 42.333 1.00 4.95 213 SER D CA 1
ATOM 7593 C C . SER D 1 235 ? 5.497 73.278 41.405 1.00 6.20 213 SER D C 1
ATOM 7594 O O . SER D 1 235 ? 5.658 73.429 40.175 1.00 6.63 213 SER D O 1
ATOM 7597 N N . VAL D 1 236 ? 5.297 72.093 41.995 1.00 5.58 214 VAL D N 1
ATOM 7598 C CA . VAL D 1 236 ? 4.882 70.882 41.272 1.00 6.22 214 VAL D CA 1
ATOM 7599 C C . VAL D 1 236 ? 3.471 70.562 41.804 1.00 6.94 214 VAL D C 1
ATOM 7600 O O . VAL D 1 236 ? 3.138 70.772 43.001 1.00 7.45 214 VAL D O 1
ATOM 7604 N N . ASN D 1 237 ? 2.597 70.148 40.915 1.00 7.36 215 ASN D N 1
ATOM 7605 C CA . ASN D 1 237 ? 1.167 70.087 41.233 1.00 7.32 215 ASN D CA 1
ATOM 7606 C C . ASN D 1 237 ? 0.606 68.732 40.849 1.00 8.41 215 ASN D C 1
ATOM 7607 O O . ASN D 1 237 ? 0.024 68.617 39.802 1.00 8.17 215 ASN D O 1
ATOM 7612 N N . PRO D 1 238 ? 0.806 67.698 41.692 1.00 8.69 216 PRO D N 1
ATOM 7613 C CA . PRO D 1 238 ? 0.272 66.342 41.436 1.00 9.64 216 PRO D CA 1
ATOM 7614 C C . PRO D 1 238 ? -1.250 66.298 41.518 1.00 9.60 216 PRO D C 1
ATOM 7615 O O . PRO D 1 238 ? -1.881 67.056 42.255 1.00 9.72 216 PRO D O 1
ATOM 7619 N N . GLY D 1 239 ? -1.844 65.451 40.709 1.00 9.98 217 GLY D N 1
ATOM 7620 C CA . GLY D 1 239 ? -3.261 65.109 40.863 1.00 9.52 217 GLY D CA 1
ATOM 7621 C C . GLY D 1 239 ? -3.348 63.934 41.839 1.00 10.14 217 GLY D C 1
ATOM 7622 O O . GLY D 1 239 ? -2.726 63.964 42.913 1.00 8.64 217 GLY D O 1
ATOM 7623 N N . ALA D 1 240 ? -4.154 62.918 41.490 1.00 9.75 218 ALA D N 1
ATOM 7624 C CA . ALA D 1 240 ? -4.214 61.693 42.299 1.00 9.63 218 ALA D CA 1
ATOM 7625 C C . ALA D 1 240 ? -2.831 61.026 42.254 1.00 9.28 218 ALA D C 1
ATOM 7626 O O . ALA D 1 240 ? -2.207 60.901 41.180 1.00 9.24 218 ALA D O 1
ATOM 7628 N N . VAL D 1 241 ? -2.327 60.711 43.431 1.00 10.18 219 VAL D N 1
ATOM 7629 C CA . VAL D 1 241 ? -1.016 60.068 43.604 1.00 11.73 219 VAL D CA 1
ATOM 7630 C C . VAL D 1 241 ? -1.227 58.756 44.378 1.00 11.74 219 VAL D C 1
ATOM 7631 O O . VAL D 1 241 ? -2.160 58.661 45.178 1.00 10.16 219 VAL D O 1
ATOM 7635 N N . ASN D 1 242 ? -0.367 57.758 44.126 1.00 12.22 220 ASN D N 1
ATOM 7636 C CA . ASN D 1 242 ? -0.364 56.494 44.900 1.00 12.40 220 ASN D CA 1
ATOM 7637 C C . ASN D 1 242 ? 0.247 56.703 46.306 1.00 13.22 220 ASN D C 1
ATOM 7638 O O . ASN D 1 242 ? 1.390 56.328 46.530 1.00 12.15 220 ASN D O 1
ATOM 7643 N N . THR D 1 243 ? -0.510 57.323 47.213 1.00 13.76 221 THR D N 1
ATOM 7644 C CA . THR D 1 243 ? -0.123 57.403 48.608 1.00 13.69 221 THR D CA 1
ATOM 7645 C C . THR D 1 243 ? -1.318 57.150 49.527 1.00 15.30 221 THR D C 1
ATOM 7646 O O . THR D 1 243 ? -2.493 57.299 49.143 1.00 13.89 221 THR D O 1
ATOM 7650 N N . GLU D 1 244 ? -1.000 56.791 50.766 1.00 17.24 222 GLU D N 1
ATOM 7651 C CA . GLU D 1 244 ? -2.021 56.558 51.787 1.00 18.45 222 GLU D CA 1
ATOM 7652 C C . GLU D 1 244 ? -2.831 57.839 51.994 1.00 19.07 222 GLU D C 1
ATOM 7653 O O . GLU D 1 244 ? -4.069 57.771 52.147 1.00 18.43 222 GLU D O 1
ATOM 7655 N N . MET D 1 245 ? -2.178 59.006 51.910 1.00 19.24 223 MET D N 1
ATOM 7656 C CA . MET D 1 245 ? -2.872 60.305 52.066 1.00 19.72 223 MET D CA 1
ATOM 7657 C C . MET D 1 245 ? -3.924 60.611 50.986 1.00 19.06 223 MET D C 1
ATOM 7658 O O . MET D 1 245 ? -5.024 61.146 51.275 1.00 18.61 223 MET D O 1
ATOM 7663 N N . ALA D 1 246 ? -3.595 60.298 49.729 1.00 18.11 224 ALA D N 1
ATOM 7664 C CA . ALA D 1 246 ? -4.521 60.531 48.611 1.00 17.29 224 ALA D CA 1
ATOM 7665 C C . ALA D 1 246 ? -5.591 59.446 48.370 1.00 17.52 224 ALA D C 1
ATOM 7666 O O . ALA D 1 246 ? -6.567 59.700 47.656 1.00 18.43 224 ALA D O 1
ATOM 7668 N N . LEU D 1 247 ? -5.391 58.230 48.888 1.00 16.29 225 LEU D N 1
ATOM 7669 C CA . LEU D 1 247 ? -6.285 57.133 48.571 1.00 16.47 225 LEU D CA 1
ATOM 7670 C C . LEU D 1 247 ? -6.966 56.543 49.828 1.00 16.05 225 LEU D C 1
ATOM 7671 O O . LEU D 1 247 ? -7.499 55.428 49.789 1.00 16.94 225 LEU D O 1
ATOM 7676 N N . ASN D 1 248 ? -6.959 57.289 50.929 1.00 16.22 226 ASN D N 1
ATOM 7677 C CA . ASN D 1 248 ? -7.503 56.793 52.200 1.00 17.06 226 ASN D CA 1
ATOM 7678 C C . ASN D 1 248 ? -8.999 56.653 52.090 1.00 18.08 226 ASN D C 1
ATOM 7679 O O . ASN D 1 248 ? -9.644 57.432 51.377 1.00 16.42 226 ASN D O 1
ATOM 7684 N N . GLU D 1 249 ? -9.533 55.685 52.839 1.00 19.83 227 GLU D N 1
ATOM 7685 C CA . GLU D 1 249 ? -10.922 55.265 52.733 1.00 20.79 227 GLU D CA 1
ATOM 7686 C C . GLU D 1 249 ? -11.958 56.367 52.986 1.00 20.29 227 GLU D C 1
ATOM 7687 O O . GLU D 1 249 ? -13.005 56.398 52.311 1.00 20.67 227 GLU D O 1
ATOM 7693 N N . LYS D 1 250 ? -11.705 57.223 53.972 1.00 19.49 228 LYS D N 1
ATOM 7694 C CA . LYS D 1 250 ? -12.659 58.316 54.316 1.00 19.28 228 LYS D CA 1
ATOM 7695 C C . LYS D 1 250 ? -12.779 59.286 53.147 1.00 18.46 228 LYS D C 1
ATOM 7696 O O . LYS D 1 250 ? -13.857 59.680 52.762 1.00 17.57 228 LYS D O 1
ATOM 7698 N N . LEU D 1 251 ? -11.644 59.655 52.573 1.00 16.99 229 LEU D N 1
ATOM 7699 C CA . LEU D 1 251 ? -11.641 60.482 51.370 1.00 16.70 229 LEU D CA 1
ATOM 7700 C C . LEU D 1 251 ? -12.388 59.785 50.248 1.00 15.56 229 LEU D C 1
ATOM 7701 O O . LEU D 1 251 ? -13.193 60.428 49.559 1.00 15.53 229 LEU D O 1
ATOM 7706 N N . LEU D 1 252 ? -12.114 58.490 50.058 1.00 14.24 230 LEU D N 1
ATOM 7707 C CA . LEU D 1 252 ? -12.775 57.734 48.996 1.00 14.11 230 LEU D CA 1
ATOM 7708 C C . LEU D 1 252 ? -14.297 57.722 49.237 1.00 14.31 230 LEU D C 1
ATOM 7709 O O . LEU D 1 252 ? -15.046 57.803 48.303 1.00 13.12 230 LEU D O 1
ATOM 7714 N N . LYS D 1 253 ? -14.735 57.665 50.488 1.00 15.31 231 LYS D N 1
ATOM 7715 C CA . LYS D 1 253 ? -16.167 57.600 50.792 1.00 17.01 231 LYS D CA 1
ATOM 7716 C C . LYS D 1 253 ? -16.879 58.914 50.481 1.00 17.52 231 LYS D C 1
ATOM 7717 O O . LYS D 1 253 ? -18.115 58.926 50.210 1.00 17.40 231 LYS D O 1
ATOM 7723 N N . MET D 1 254 ? -16.126 60.015 50.556 1.00 16.62 232 MET D N 1
ATOM 7724 C CA . MET D 1 254 ? -16.671 61.302 50.147 1.00 17.25 232 MET D CA 1
ATOM 7725 C C . MET D 1 254 ? -17.060 61.218 48.672 1.00 17.29 232 MET D C 1
ATOM 7726 O O . MET D 1 254 ? -18.177 61.533 48.310 1.00 15.96 232 MET D O 1
ATOM 7731 N N . PHE D 1 255 ? -16.146 60.745 47.834 1.00 17.89 233 PHE D N 1
ATOM 7732 C CA . PHE D 1 255 ? -16.420 60.646 46.389 1.00 18.43 233 PHE D CA 1
ATOM 7733 C C . PHE D 1 255 ? -17.347 59.486 46.026 1.00 18.65 233 PHE D C 1
ATOM 7734 O O . PHE D 1 255 ? -17.940 59.503 44.962 1.00 18.23 233 PHE D O 1
ATOM 7742 N N . LEU D 1 256 ? -17.438 58.476 46.896 1.00 18.37 234 LEU D N 1
ATOM 7743 C CA . LEU D 1 256 ? -18.160 57.248 46.613 1.00 19.64 234 LEU D CA 1
ATOM 7744 C C . LEU D 1 256 ? -19.065 56.845 47.796 1.00 20.53 234 LEU D C 1
ATOM 7745 O O . LEU D 1 256 ? -18.868 55.787 48.365 1.00 20.19 234 LEU D O 1
ATOM 7750 N N . PRO D 1 257 ? -20.034 57.715 48.182 1.00 22.46 235 PRO D N 1
ATOM 7751 C CA . PRO D 1 257 ? -20.777 57.593 49.454 1.00 22.97 235 PRO D CA 1
ATOM 7752 C C . PRO D 1 257 ? -21.711 56.417 49.558 1.00 23.86 235 PRO D C 1
ATOM 7753 O O . PRO D 1 257 ? -21.999 55.944 50.659 1.00 24.42 235 PRO D O 1
ATOM 7757 N N . HIS D 1 258 ? -22.189 55.962 48.414 1.00 23.83 236 HIS D N 1
ATOM 7758 C CA . HIS D 1 258 ? -22.923 54.710 48.307 1.00 23.81 236 HIS D CA 1
ATOM 7759 C C . HIS D 1 258 ? -22.166 53.413 48.684 1.00 23.36 236 HIS D C 1
ATOM 7760 O O . HIS D 1 258 ? -22.807 52.421 49.084 1.00 22.96 236 HIS D O 1
ATOM 7767 N N . LEU D 1 259 ? -20.828 53.399 48.564 1.00 22.50 237 LEU D N 1
ATOM 7768 C CA . LEU D 1 259 ? -20.074 52.178 48.832 1.00 22.25 237 LEU D CA 1
ATOM 7769 C C . LEU D 1 259 ? -19.806 52.020 50.324 1.00 22.72 237 LEU D C 1
ATOM 7770 O O . LEU D 1 259 ? -19.483 52.979 50.990 1.00 22.05 237 LEU D O 1
ATOM 7775 N N . GLU D 1 260 ? -19.896 50.801 50.839 1.00 22.96 238 GLU D N 1
ATOM 7776 C CA . GLU D 1 260 ? -19.716 50.574 52.265 1.00 23.53 238 GLU D CA 1
ATOM 7777 C C . GLU D 1 260 ? -18.269 50.620 52.699 1.00 22.89 238 GLU D C 1
ATOM 7778 O O . GLU D 1 260 ? -17.948 51.183 53.757 1.00 23.56 238 GLU D O 1
ATOM 7784 N N . ASN D 1 261 ? -17.395 50.011 51.910 1.00 21.72 239 ASN D N 1
ATOM 7785 C CA . ASN D 1 261 ? -15.948 50.060 52.174 1.00 21.13 239 ASN D CA 1
ATOM 7786 C C . ASN D 1 261 ? -15.227 50.151 50.849 1.00 19.71 239 ASN D C 1
ATOM 7787 O O . ASN D 1 261 ? -14.811 49.137 50.322 1.00 19.23 239 ASN D O 1
ATOM 7792 N N . PRO D 1 262 ? -15.111 51.358 50.289 1.00 19.12 240 PRO D N 1
ATOM 7793 C CA . PRO D 1 262 ? -14.495 51.497 48.976 1.00 18.82 240 PRO D CA 1
ATOM 7794 C C . PRO D 1 262 ? -13.076 50.951 49.007 1.00 18.98 240 PRO D C 1
ATOM 7795 O O . PRO D 1 262 ? -12.324 51.195 49.977 1.00 19.70 240 PRO D O 1
ATOM 7799 N N . THR D 1 263 ? -12.747 50.150 48.000 1.00 18.73 241 THR D N 1
ATOM 7800 C CA . THR D 1 263 ? -11.432 49.547 47.914 1.00 17.77 241 THR D CA 1
ATOM 7801 C C . THR D 1 263 ? -10.509 50.379 47.006 1.00 18.08 241 THR D C 1
ATOM 7802 O O . THR D 1 263 ? -10.948 51.340 46.348 1.00 17.10 241 THR D O 1
ATOM 7806 N N . ARG D 1 264 ? -9.244 49.954 46.956 1.00 17.09 242 ARG D N 1
ATOM 7807 C CA . ARG D 1 264 ? -8.243 50.505 46.065 1.00 16.64 242 ARG D CA 1
ATOM 7808 C C . ARG D 1 264 ? -8.706 50.330 44.633 1.00 16.57 242 ARG D C 1
ATOM 7809 O O . ARG D 1 264 ? -8.446 51.173 43.774 1.00 14.94 242 ARG D O 1
ATOM 7817 N N . GLU D 1 265 ? -9.384 49.222 44.361 1.00 16.80 243 GLU D N 1
ATOM 7818 C CA . GLU D 1 265 ? -9.873 48.997 42.992 1.00 17.80 243 GLU D CA 1
ATOM 7819 C C . GLU D 1 265 ? -11.033 49.979 42.642 1.00 16.57 243 GLU D C 1
ATOM 7820 O O . GLU D 1 265 ? -11.148 50.486 41.484 1.00 15.42 243 GLU D O 1
ATOM 7826 N N . ASP D 1 266 ? -11.901 50.254 43.617 1.00 15.28 244 ASP D N 1
ATOM 7827 C CA . ASP D 1 266 ? -12.892 51.310 43.418 1.00 14.85 244 ASP D CA 1
ATOM 7828 C C . ASP D 1 266 ? -12.179 52.660 43.190 1.00 14.44 244 ASP D C 1
ATOM 7829 O O . ASP D 1 266 ? -12.643 53.479 42.403 1.00 14.66 244 ASP D O 1
ATOM 7834 N N . ALA D 1 267 ? -11.068 52.880 43.891 1.00 13.85 245 ALA D N 1
ATOM 7835 C CA . ALA D 1 267 ? -10.302 54.108 43.743 1.00 14.50 245 ALA D CA 1
ATOM 7836 C C . ALA D 1 267 ? -9.764 54.227 42.305 1.00 14.88 245 ALA D C 1
ATOM 7837 O O . ALA D 1 267 ? -9.926 55.271 41.684 1.00 14.74 245 ALA D O 1
ATOM 7839 N N . ALA D 1 268 ? -9.135 53.158 41.807 1.00 15.18 246 ALA D N 1
ATOM 7840 C CA . ALA D 1 268 ? -8.680 53.082 40.417 1.00 15.88 246 ALA D CA 1
ATOM 7841 C C . ALA D 1 268 ? -9.765 53.420 39.413 1.00 16.26 246 ALA D C 1
ATOM 7842 O O . ALA D 1 268 ? -9.527 54.202 38.491 1.00 16.17 246 ALA D O 1
ATOM 7844 N N . GLU D 1 269 ? -10.951 52.843 39.587 1.00 17.13 247 GLU D N 1
ATOM 7845 C CA . GLU D 1 269 ? -12.054 53.082 38.667 1.00 17.87 247 GLU D CA 1
ATOM 7846 C C . GLU D 1 269 ? -12.527 54.532 38.700 1.00 17.44 247 GLU D C 1
ATOM 7847 O O . GLU D 1 269 ? -12.945 55.074 37.679 1.00 17.16 247 GLU D O 1
ATOM 7853 N N . LEU D 1 270 ? -12.502 55.147 39.876 1.00 17.31 248 LEU D N 1
ATOM 7854 C CA . LEU D 1 270 ? -12.924 56.544 40.008 1.00 17.16 248 LEU D CA 1
ATOM 7855 C C . LEU D 1 270 ? -11.906 57.468 39.367 1.00 16.20 248 LEU D C 1
ATOM 7856 O O . LEU D 1 270 ? -12.226 58.190 38.421 1.00 15.27 248 LEU D O 1
ATOM 7861 N N . PHE D 1 271 ? -10.665 57.398 39.849 1.00 15.17 249 PHE D N 1
ATOM 7862 C CA . PHE D 1 271 ? -9.640 58.368 39.461 1.00 15.07 249 PHE D CA 1
ATOM 7863 C C . PHE D 1 271 ? -9.187 58.190 38.035 1.00 14.60 249 PHE D C 1
ATOM 7864 O O . PHE D 1 271 ? -8.853 59.159 37.387 1.00 15.41 249 PHE D O 1
ATOM 7872 N N . SER D 1 272 ? -9.242 56.983 37.514 1.00 15.07 250 SER D N 1
ATOM 7873 C CA . SER D 1 272 ? -8.983 56.752 36.093 1.00 16.74 250 SER D CA 1
ATOM 7874 C C . SER D 1 272 ? -9.790 57.631 35.167 1.00 17.27 250 SER D C 1
ATOM 7875 O O . SER D 1 272 ? -9.346 57.880 34.040 1.00 17.78 250 SER D O 1
ATOM 7878 N N . GLN D 1 273 ? -10.988 58.040 35.601 1.00 18.62 251 GLN D N 1
ATOM 7879 C CA . GLN D 1 273 ? -11.857 58.863 34.770 1.00 19.81 251 GLN D CA 1
ATOM 7880 C C . GLN D 1 273 ? -11.274 60.280 34.707 1.00 19.23 251 GLN D C 1
ATOM 7881 O O . GLN D 1 273 ? -11.544 61.018 33.774 1.00 21.22 251 GLN D O 1
ATOM 7887 N N . LEU D 1 274 ? -10.427 60.639 35.667 1.00 18.13 252 LEU D N 1
ATOM 7888 C CA . LEU D 1 274 ? -9.886 61.979 35.708 1.00 17.38 252 LEU D CA 1
ATOM 7889 C C . LEU D 1 274 ? -8.650 62.158 34.814 1.00 16.04 252 LEU D C 1
ATOM 7890 O O . LEU D 1 274 ? -8.435 63.247 34.268 1.00 18.04 252 LEU D O 1
ATOM 7895 N N . THR D 1 275 ? -7.839 61.121 34.667 1.00 13.86 253 THR D N 1
ATOM 7896 C CA . THR D 1 275 ? -6.608 61.231 33.932 1.00 11.31 253 THR D CA 1
ATOM 7897 C C . THR D 1 275 ? -6.889 61.019 32.442 1.00 10.96 253 THR D C 1
ATOM 7898 O O . THR D 1 275 ? -7.844 60.293 32.084 1.00 10.29 253 THR D O 1
ATOM 7902 N N . LEU D 1 276 ? -6.095 61.672 31.592 1.00 8.91 254 LEU D N 1
ATOM 7903 C CA . LEU D 1 276 ? -6.157 61.459 30.141 1.00 9.99 254 LEU D CA 1
ATOM 7904 C C . LEU D 1 276 ? -5.266 60.257 29.742 1.00 10.14 254 LEU D C 1
ATOM 7905 O O . LEU D 1 276 ? -5.652 59.431 28.874 1.00 11.89 254 LEU D O 1
ATOM 7910 N N . LEU D 1 277 ? -4.091 60.147 30.358 1.00 9.06 255 LEU D N 1
ATOM 7911 C CA . LEU D 1 277 ? -3.242 58.961 30.211 1.00 9.60 255 LEU D CA 1
ATOM 7912 C C . LEU D 1 277 ? -3.959 57.758 30.846 1.00 10.18 255 LEU D C 1
ATOM 7913 O O . LEU D 1 277 ? -4.763 57.925 31.751 1.00 11.05 255 LEU D O 1
ATOM 7918 N N . PRO D 1 278 ? -3.663 56.537 30.383 1.00 11.71 256 PRO D N 1
ATOM 7919 C CA . PRO D 1 278 ? -4.397 55.390 30.882 1.00 11.86 256 PRO D CA 1
ATOM 7920 C C . PRO D 1 278 ? -3.824 54.889 32.197 1.00 11.33 256 PRO D C 1
ATOM 7921 O O . PRO D 1 278 ? -3.283 53.786 32.246 1.00 12.89 256 PRO D O 1
ATOM 7925 N N . ILE D 1 279 ? -3.943 55.705 33.241 1.00 10.81 257 ILE D N 1
ATOM 7926 C CA . ILE D 1 279 ? -3.377 55.442 34.565 1.00 10.68 257 ILE D CA 1
ATOM 7927 C C . ILE D 1 279 ? -4.388 55.842 35.587 1.00 10.97 257 ILE D C 1
ATOM 7928 O O . ILE D 1 279 ? -5.202 56.692 35.317 1.00 10.90 257 ILE D O 1
ATOM 7933 N N . PRO D 1 280 ? -4.367 55.218 36.767 1.00 11.09 258 PRO D N 1
ATOM 7934 C CA . PRO D 1 280 ? -5.344 55.619 37.795 1.00 11.58 258 PRO D CA 1
ATOM 7935 C C . PRO D 1 280 ? -4.876 56.805 38.621 1.00 11.04 258 PRO D C 1
ATOM 7936 O O . PRO D 1 280 ? -5.706 57.537 39.217 1.00 10.79 258 PRO D O 1
ATOM 7940 N N . TRP D 1 281 ? -3.553 56.982 38.639 1.00 8.80 259 TRP D N 1
ATOM 7941 C CA . TRP D 1 281 ? -2.921 58.012 39.391 1.00 8.84 259 TRP D CA 1
ATOM 7942 C C . TRP D 1 281 ? -1.431 57.952 39.070 1.00 6.92 259 TRP D C 1
ATOM 7943 O O . TRP D 1 281 ? -0.914 56.973 38.535 1.00 7.87 259 TRP D O 1
ATOM 7954 N N . VAL D 1 282 ? -0.741 59.014 39.373 1.00 7.16 260 VAL D N 1
ATOM 7955 C CA . VAL D 1 282 ? 0.736 59.006 39.265 1.00 5.78 260 VAL D CA 1
ATOM 7956 C C . VAL D 1 282 ? 1.320 58.366 40.547 1.00 7.59 260 VAL D C 1
ATOM 7957 O O . VAL D 1 282 ? 0.603 58.158 41.519 1.00 8.10 260 VAL D O 1
ATOM 7961 N N . GLU D 1 283 ? 2.624 58.058 40.528 1.00 8.21 261 GLU D N 1
ATOM 7962 C CA . GLU D 1 283 ? 3.360 57.574 41.700 1.00 8.88 261 GLU D CA 1
ATOM 7963 C C . GLU D 1 283 ? 4.060 58.702 42.425 1.00 7.33 261 GLU D C 1
ATOM 7964 O O . GLU D 1 283 ? 4.282 59.731 41.855 1.00 5.81 261 GLU D O 1
ATOM 7970 N N . PRO D 1 284 ? 4.419 58.498 43.709 1.00 8.25 262 PRO D N 1
ATOM 7971 C CA . PRO D 1 284 ? 5.243 59.494 44.374 1.00 8.49 262 PRO D CA 1
ATOM 7972 C C . PRO D 1 284 ? 6.565 59.739 43.651 1.00 8.56 262 PRO D C 1
ATOM 7973 O O . PRO D 1 284 ? 7.008 60.875 43.582 1.00 8.68 262 PRO D O 1
ATOM 7977 N N . GLU D 1 285 ? 7.107 58.704 43.038 1.00 9.19 263 GLU D N 1
ATOM 7978 C CA . GLU D 1 285 ? 8.356 58.803 42.290 1.00 10.06 263 GLU D CA 1
ATOM 7979 C C . GLU D 1 285 ? 8.229 59.786 41.133 1.00 9.79 263 GLU D C 1
ATOM 7980 O O . GLU D 1 285 ? 9.148 60.501 40.812 1.00 7.28 263 GLU D O 1
ATOM 7986 N N . ASP D 1 286 ? 7.069 59.825 40.506 1.00 10.41 264 ASP D N 1
ATOM 7987 C CA . ASP D 1 286 ? 6.869 60.793 39.416 1.00 10.41 264 ASP D CA 1
ATOM 7988 C C . ASP D 1 286 ? 6.912 62.237 39.903 1.00 10.32 264 ASP D C 1
ATOM 7989 O O . ASP D 1 286 ? 7.421 63.115 39.193 1.00 10.09 264 ASP D O 1
ATOM 7994 N N . VAL D 1 287 ? 6.388 62.485 41.102 1.00 7.99 265 VAL D N 1
ATOM 7995 C CA . VAL D 1 287 ? 6.462 63.817 41.676 1.00 8.31 265 VAL D CA 1
ATOM 7996 C C . VAL D 1 287 ? 7.910 64.161 42.031 1.00 8.26 265 VAL D C 1
ATOM 7997 O O . VAL D 1 287 ? 8.400 65.228 41.654 1.00 6.70 265 VAL D O 1
ATOM 8001 N N . SER D 1 288 ? 8.589 63.217 42.666 1.00 7.54 266 SER D N 1
ATOM 8002 C CA . SER D 1 288 ? 9.984 63.409 43.072 1.00 8.80 266 SER D CA 1
ATOM 8003 C C . SER D 1 288 ? 10.930 63.622 41.905 1.00 8.31 266 SER D C 1
ATOM 8004 O O . SER D 1 288 ? 11.848 64.442 41.990 1.00 8.59 266 SER D O 1
ATOM 8007 N N . ASN D 1 289 ? 10.688 62.935 40.786 1.00 8.32 267 ASN D N 1
ATOM 8008 C CA . ASN D 1 289 ? 11.470 63.221 39.571 1.00 7.81 267 ASN D CA 1
ATOM 8009 C C . ASN D 1 289 ? 11.386 64.704 39.086 1.00 7.00 267 ASN D C 1
ATOM 8010 O O . ASN D 1 289 ? 12.371 65.289 38.656 1.00 7.29 267 ASN D O 1
ATOM 8015 N N . ALA D 1 290 ? 10.185 65.263 39.096 1.00 6.08 268 ALA D N 1
ATOM 8016 C CA . ALA D 1 290 ? 9.950 66.635 38.714 1.00 5.59 268 ALA D CA 1
ATOM 8017 C C . ALA D 1 290 ? 10.665 67.604 39.650 1.00 5.22 268 ALA D C 1
ATOM 8018 O O . ALA D 1 290 ? 11.287 68.582 39.199 1.00 5.59 268 ALA D O 1
ATOM 8020 N N . VAL D 1 291 ? 10.581 67.333 40.948 1.00 5.36 269 VAL D N 1
ATOM 8021 C CA . VAL D 1 291 ? 11.358 68.038 41.963 1.00 6.48 269 VAL D CA 1
ATOM 8022 C C . VAL D 1 291 ? 12.872 67.976 41.676 1.00 6.78 269 VAL D C 1
ATOM 8023 O O . VAL D 1 291 ? 13.531 69.017 41.657 1.00 5.25 269 VAL D O 1
ATOM 8027 N N . ALA D 1 292 ? 13.398 66.789 41.400 1.00 7.26 270 ALA D N 1
ATOM 8028 C CA . ALA D 1 292 ? 14.851 66.623 41.188 1.00 6.86 270 ALA D CA 1
ATOM 8029 C C . ALA D 1 292 ? 15.289 67.297 39.883 1.00 7.85 270 ALA D C 1
ATOM 8030 O O . ALA D 1 292 ? 16.385 67.882 39.802 1.00 6.39 270 ALA D O 1
ATOM 8032 N N . TRP D 1 293 ? 14.417 67.276 38.866 1.00 8.00 271 TRP D N 1
ATOM 8033 C CA . TRP D 1 293 ? 14.730 68.010 37.633 1.00 8.11 271 TRP D CA 1
ATOM 8034 C C . TRP D 1 293 ? 14.788 69.530 37.911 1.00 8.13 271 TRP D C 1
ATOM 8035 O O . TRP D 1 293 ? 15.775 70.194 37.527 1.00 6.31 271 TRP D O 1
ATOM 8046 N N . LEU D 1 294 ? 13.822 70.064 38.658 1.00 8.40 272 LEU D N 1
ATOM 8047 C CA . LEU D 1 294 ? 13.774 71.509 38.890 1.00 8.92 272 LEU D CA 1
ATOM 8048 C C . LEU D 1 294 ? 15.029 71.965 39.629 1.00 9.99 272 LEU D C 1
ATOM 8049 O O . LEU D 1 294 ? 15.540 73.055 39.399 1.00 10.50 272 LEU D O 1
ATOM 8054 N N . ALA D 1 295 ? 15.512 71.112 40.521 1.00 10.15 273 ALA D N 1
ATOM 8055 C CA . ALA D 1 295 ? 16.702 71.423 41.287 1.00 9.80 273 ALA D CA 1
ATOM 8056 C C . ALA D 1 295 ? 18.013 71.374 40.452 1.00 9.31 273 ALA D C 1
ATOM 8057 O O . ALA D 1 295 ? 19.046 71.847 40.910 1.00 9.31 273 ALA D O 1
ATOM 8059 N N . SER D 1 296 ? 17.980 70.826 39.235 1.00 9.95 274 SER D N 1
ATOM 8060 C CA . SER D 1 296 ? 19.213 70.590 38.451 1.00 11.63 274 SER D CA 1
ATOM 8061 C C . SER D 1 296 ? 19.524 71.736 37.522 1.00 11.76 274 SER D C 1
ATOM 8062 O O . SER D 1 296 ? 18.640 72.519 37.222 1.00 12.76 274 SER D O 1
ATOM 8065 N N . ASP D 1 297 ? 20.743 71.753 36.985 1.00 12.32 275 ASP D N 1
ATOM 8066 C CA . ASP D 1 297 ? 21.175 72.795 36.033 1.00 13.27 275 ASP D CA 1
ATOM 8067 C C . ASP D 1 297 ? 20.444 72.744 34.692 1.00 13.19 275 ASP D C 1
ATOM 8068 O O . ASP D 1 297 ? 20.375 73.767 33.950 1.00 12.80 275 ASP D O 1
ATOM 8073 N N . GLU D 1 298 ? 19.845 71.588 34.414 1.00 12.08 276 GLU D N 1
ATOM 8074 C CA . GLU D 1 298 ? 18.995 71.431 33.227 1.00 12.38 276 GLU D CA 1
ATOM 8075 C C . GLU D 1 298 ? 17.777 72.348 33.293 1.00 11.42 276 GLU D C 1
ATOM 8076 O O . GLU D 1 298 ? 17.263 72.714 32.249 1.00 11.87 276 GLU D O 1
ATOM 8082 N N . ALA D 1 299 ? 17.377 72.726 34.514 1.00 10.51 277 ALA D N 1
ATOM 8083 C CA . ALA D 1 299 ? 16.183 73.545 34.769 1.00 9.21 277 ALA D CA 1
ATOM 8084 C C . ALA D 1 299 ? 16.548 74.914 35.367 1.00 8.08 277 ALA D C 1
ATOM 8085 O O . ALA D 1 299 ? 15.735 75.529 36.033 1.00 7.24 277 ALA D O 1
ATOM 8087 N N . ARG D 1 300 ? 17.775 75.371 35.123 1.00 7.69 278 ARG D N 1
ATOM 8088 C CA . ARG D 1 300 ? 18.359 76.492 35.825 1.00 7.61 278 ARG D CA 1
ATOM 8089 C C . ARG D 1 300 ? 17.561 77.832 35.688 1.00 6.74 278 ARG D C 1
ATOM 8090 O O . ARG D 1 300 ? 17.526 78.649 36.608 1.00 6.65 278 ARG D O 1
ATOM 8098 N N . TYR D 1 301 ? 16.903 78.037 34.559 1.00 7.42 279 TYR D N 1
ATOM 8099 C CA . TYR D 1 301 ? 16.137 79.282 34.326 1.00 8.61 279 TYR D CA 1
ATOM 8100 C C . TYR D 1 301 ? 14.603 79.092 34.375 1.00 7.49 279 TYR D C 1
ATOM 8101 O O . TYR D 1 301 ? 13.850 79.985 33.986 1.00 8.14 279 TYR D O 1
ATOM 8110 N N . ILE D 1 302 ? 14.142 77.940 34.853 1.00 8.12 280 ILE D N 1
ATOM 8111 C CA . ILE D 1 302 ? 12.692 77.738 35.123 1.00 7.88 280 ILE D CA 1
ATOM 8112 C C . ILE D 1 302 ? 12.358 78.450 36.455 1.00 7.78 280 ILE D C 1
ATOM 8113 O O . ILE D 1 302 ? 12.889 78.038 37.509 1.00 6.01 280 ILE D O 1
ATOM 8118 N N . HIS D 1 303 ? 11.431 79.432 36.423 1.00 6.07 281 HIS D N 1
ATOM 8119 C CA . HIS D 1 303 ? 11.125 80.283 37.592 1.00 5.38 281 HIS D CA 1
ATOM 8120 C C . HIS D 1 303 ? 9.658 80.753 37.538 1.00 7.10 281 HIS D C 1
ATOM 8121 O O . HIS D 1 303 ? 9.215 81.277 36.536 1.00 7.83 281 HIS D O 1
ATOM 8128 N N . GLY D 1 304 ? 8.904 80.528 38.593 1.00 6.60 282 GLY D N 1
ATOM 8129 C CA . GLY D 1 304 ? 7.506 80.976 38.618 1.00 7.22 282 GLY D CA 1
ATOM 8130 C C . GLY D 1 304 ? 6.472 80.037 37.994 1.00 7.03 282 GLY D C 1
ATOM 8131 O O . GLY D 1 304 ? 5.294 80.416 37.773 1.00 5.67 282 GLY D O 1
ATOM 8132 N N . ALA D 1 305 ? 6.930 78.819 37.703 1.00 7.54 283 ALA D N 1
ATOM 8133 C CA . ALA D 1 305 ? 6.186 77.776 37.058 1.00 7.82 283 ALA D CA 1
ATOM 8134 C C . ALA D 1 305 ? 5.465 76.880 38.049 1.00 7.45 283 ALA D C 1
ATOM 8135 O O . ALA D 1 305 ? 5.953 76.615 39.166 1.00 7.00 283 ALA D O 1
ATOM 8137 N N . ALA D 1 306 ? 4.276 76.460 37.632 1.00 7.13 284 ALA D N 1
ATOM 8138 C CA . ALA D 1 306 ? 3.449 75.440 38.323 1.00 7.44 284 ALA D CA 1
ATOM 8139 C C . ALA D 1 306 ? 3.297 74.210 37.419 1.00 7.09 284 ALA D C 1
ATOM 8140 O O . ALA D 1 306 ? 2.567 74.237 36.448 1.00 6.21 284 ALA D O 1
ATOM 8142 N N . ILE D 1 307 ? 4.053 73.147 37.688 1.00 8.42 285 ILE D N 1
ATOM 8143 C CA . ILE D 1 307 ? 4.132 72.012 36.758 1.00 7.82 285 ILE D CA 1
ATOM 8144 C C . ILE D 1 307 ? 3.181 70.893 37.249 1.00 8.22 285 ILE D C 1
ATOM 8145 O O . ILE D 1 307 ? 3.392 70.328 38.346 1.00 7.31 285 ILE D O 1
ATOM 8150 N N . PRO D 1 308 ? 2.079 70.618 36.490 1.00 7.56 286 PRO D N 1
ATOM 8151 C CA . PRO D 1 308 ? 1.169 69.547 36.866 1.00 7.30 286 PRO D CA 1
ATOM 8152 C C . PRO D 1 308 ? 1.853 68.207 36.565 1.00 7.58 286 PRO D C 1
ATOM 8153 O O . PRO D 1 308 ? 2.551 68.069 35.543 1.00 6.82 286 PRO D O 1
ATOM 8157 N N . VAL D 1 309 ? 1.715 67.287 37.512 1.00 6.76 287 VAL D N 1
ATOM 8158 C CA . VAL D 1 309 ? 2.187 65.922 37.414 1.00 6.87 287 VAL D CA 1
ATOM 8159 C C . VAL D 1 309 ? 0.903 65.160 37.685 1.00 6.92 287 VAL D C 1
ATOM 8160 O O . VAL D 1 309 ? 0.620 64.787 38.811 1.00 7.33 287 VAL D O 1
ATOM 8164 N N . ASP D 1 310 ? 0.063 65.040 36.666 1.00 7.41 288 ASP D N 1
ATOM 8165 C CA . ASP D 1 310 ? -1.356 64.605 36.863 1.00 7.32 288 ASP D CA 1
ATOM 8166 C C . ASP D 1 310 ? -1.943 63.760 35.726 1.00 7.89 288 ASP D C 1
ATOM 8167 O O . ASP D 1 310 ? -3.188 63.566 35.679 1.00 7.16 288 ASP D O 1
ATOM 8172 N N . GLY D 1 311 ? -1.086 63.253 34.831 1.00 7.45 289 GLY D N 1
ATOM 8173 C CA . GLY D 1 311 ? -1.544 62.485 33.661 1.00 8.64 289 GLY D CA 1
ATOM 8174 C C . GLY D 1 311 ? -2.654 63.160 32.867 1.00 8.44 289 GLY D C 1
ATOM 8175 O O . GLY D 1 311 ? -3.451 62.488 32.231 1.00 8.90 289 GLY D O 1
ATOM 8176 N N . GLY D 1 312 ? -2.715 64.500 32.886 1.00 8.63 290 GLY D N 1
ATOM 8177 C CA . GLY D 1 312 ? -3.727 65.208 32.112 1.00 8.06 290 GLY D CA 1
ATOM 8178 C C . GLY D 1 312 ? -4.988 65.695 32.822 1.00 8.93 290 GLY D C 1
ATOM 8179 O O . GLY D 1 312 ? -5.823 66.310 32.184 1.00 7.75 290 GLY D O 1
ATOM 8180 N N . GLN D 1 313 ? -5.137 65.447 34.125 1.00 8.77 291 GLN D N 1
ATOM 8181 C CA . GLN D 1 313 ? -6.348 65.848 34.838 1.00 9.52 291 GLN D CA 1
ATOM 8182 C C . GLN D 1 313 ? -6.728 67.298 34.598 1.00 10.07 291 GLN D C 1
ATOM 8183 O O . GLN D 1 313 ? -7.896 67.591 34.236 1.00 10.54 291 GLN D O 1
ATOM 8189 N N . LEU D 1 314 ? -5.768 68.218 34.738 1.00 10.27 292 LEU D N 1
ATOM 8190 C CA . LEU D 1 314 ? -6.064 69.666 34.571 1.00 10.71 292 LEU D CA 1
ATOM 8191 C C . LEU D 1 314 ? -6.408 70.061 33.125 1.00 11.95 292 LEU D C 1
ATOM 8192 O O . LEU D 1 314 ? -7.077 71.076 32.907 1.00 12.56 292 LEU D O 1
ATOM 8197 N N . ALA D 1 315 ? -5.955 69.287 32.152 1.00 11.13 293 ALA D N 1
ATOM 8198 C CA . ALA D 1 315 ? -6.248 69.581 30.747 1.00 11.87 293 ALA D CA 1
ATOM 8199 C C . ALA D 1 315 ? -7.552 68.935 30.229 1.00 12.74 293 ALA D C 1
ATOM 8200 O O . ALA D 1 315 ? -7.952 69.197 29.104 1.00 11.05 293 ALA D O 1
ATOM 8202 N N . ARG D 1 316 ? -8.180 68.069 31.041 1.00 14.00 294 ARG D N 1
ATOM 8203 C CA A ARG D 1 316 ? -9.305 67.274 30.614 0.50 15.90 294 ARG D CA 1
ATOM 8204 C CA B ARG D 1 316 ? -9.304 67.270 30.560 0.50 15.80 294 ARG D CA 1
ATOM 8205 C C . ARG D 1 316 ? -10.437 68.217 30.210 1.00 16.08 294 ARG D C 1
ATOM 8206 O O . ARG D 1 316 ? -10.792 69.076 30.993 1.00 15.45 294 ARG D O 1
ATOM 8221 N N . ALA D 1 317 ? -10.946 68.067 28.986 1.00 16.79 295 ALA D N 1
ATOM 8222 C CA . ALA D 1 317 ? -12.004 68.941 28.439 1.00 18.62 295 ALA D CA 1
ATOM 8223 C C . ALA D 1 317 ? -13.323 68.767 29.168 1.00 19.78 295 ALA D C 1
ATOM 8224 O O . ALA D 1 317 ? -13.735 67.651 29.484 1.00 22.23 295 ALA D O 1
#

Sequence (1096 aa):
NRLQGKVAFITGAARGQQGRTHAVRLAQDGADIVAIDLCRQQPNLDYAQGSPEELKETVRLVEEQGRRIIARQADVRDLASLQAVVDEALAEFGHIDILVSNVGISNQGEVVSLTDQQWSDILQQTNLIGAWHACRAVLPSMIERGQGGSVIFVSSTVGLRGAPGQSHYAASKHGVQGLMLSLANEVGRHNIRVNSVNPGAVNTEMALNEKLLKMFLPHLENPTREDAAELFSQLTLLPIPWVEPEDVSNAVAWLASDEARYIHGAAIPVDGGQLARANRLQGKVAFITGAARGQQGRTHAVRLAQDGADIVAIDLCRQNLDYAQGSPEELKETVRLVEEQGRRIIARQADVRDLASLQAVVDEALAEFGHIDILVSNVGISSNQGEVVSLTDQQWSDILQQTNLIGAWHACRAVLPSMIERGQGGSVIFVSSTVGLRGAPGQSHYAASKHGVQGLMLSLANEVGRHNIRVNSVNPGAVNTEMALNEKLLKMFLPHLTREDAAELFSQLTLLPIPWVEPEDVSNAVAWLASDEARYIHGAAIPVDGGQLARANRLQGKVAFITGAARGQGRTTHAVRLAQDGADIVAIDLCRQNLDYAQGSPEELKETVRRLVEEQGRRIIARQADVRDLASLQAVVDEALAEFGHIDILVSNVGISSNQGEVVSLTDQQWSDILQTNLIGAWHACRAVLPSMIERGQGGSVIFVSSTVGLRGAPGQSHYAASKHGVQGLMLSLANEVGRHNIRVNSVNPGAVNTEMALNEKLLKMFLPHLENPTREDAAELFSQLTLLPIPWVEPEDVSNAVAWLASDEARYIHGAAIPVDGGQLARRANRLQGKVAFITGAARGQGRTTHAVRLAQDGADIVAIDLCRQQNLDYAQGSPEELKETVRRLVEEQGRRIIARQADVRDLASLQAVVDEALAEFGHIDILVSNNVGISNQGEVVSLTDQQWSSDILQTNLIGAWHACRAVLPSMIERGQGGSVIFVSSTVGLRGAPGQSHYAASKHGVQGLMLSLANEVGRHNIRVNSVNPGAVNTEMALNEKLLKMFLPHLENPTREDAAELFSQLTLLPIPWVEPEDVSNAVAWLASDEARYIHGAAIPVDGGQLARRA

Radius of gyration: 28.5 Å; Cα contacts (8 Å, |Δi|>4): 2846; chains: 4; bounding box: 68×63×65 Å

InterPro domains:
  IPR002347 Short-chain dehydrogenase/reductase SDR [PF00106] (39-239)
  IPR002347 Short-chain dehydrogenase/reductase SDR [PR00080] (126-137)
  IPR002347 Short-chain dehydrogenase/reductase SDR [PR00080] (180-188)
  IPR002347 Short-chain dehydrogenase/reductase SDR [PR00080] (200-219)
  IPR002347 Short-chain dehydrogenase/reductase SDR [PR00081] (40-57)
  IPR002347 Short-chain dehydrogenase/reductase SDR [PR00081] (126-137)
  IPR002347 Short-chain dehydrogenase/reductase SDR [PR00081] (174-190)
  IPR002347 Short-chain dehydrogenase/reductase SDR [PR00081] (200-219)
  IPR002347 Short-chain dehydrogenase/reductase SDR [PR00081] (221-238)
  IPR002347 Short-chain dehydrogenase/reductase SDR [PR00081] (269-289)
  IPR020904 Short-chain dehydrogenase/reductase, conserved site [PS00061] (187-215)
  IPR023985 Mycofactocin-dependent oxidoreductase [TIGR03971] (36-307)
  IPR036291 NAD(P)-binding domain superfamily [SSF51735] (30-308)

B-factor: mean 15.7, std 8.28, range [3.57, 50.22]

Secondary structure (DSSP, 8-state):
-TTTT-EEEESS-SSHHHHHHHHHHHHTT-EEEEEE-----TT--S----HHHHHHHHHHHHHTT--EEEEE--TT-HHHHHHHHHHHHHHHS---EEEE-------B-TTT--HHHHHHHHIIIIIHHHHHHHHHHHHHHHT-S-EEEEEE--GGGSS--TTBHHHHHHHHHHHHHHHHHHHHHGGGTEEEEEEEE-SBSSHHHH-HHHHHHH-TT-SS--HHHHHHHHTTT-SSSSSSB-HHHHHHHHHHHTSGGGTT--S-EEEESTTGGG--/-TTTT-EEEESSTTSHHHHHHHHHHHHTT-EEEEEE-------S----HHHHHHHHHHHHHTT--EEEEE--TT-HHHHHHHHHHHHHHHS---EEEE-------B-TTT--HHHHHHHHIIIIIHHHHHHHHHHHHHHHHTS-EEEEEE--GGGSS--TTBHHHHHHHHHHHHHHHHHHHHHGGGTEEEEEEEESSBSSHHHH-HHHHHHH-TT--HHHHHHHHTTT-SSS-S-B-HHHHHHHHHHHTSGGGTT--S-EEEESTTGGG--/-TTTT-EEEESSTTSHHHHHHHHHHHHTT-EEEEEE-------S----HHHHHHHHHHHHHTT--EEEEE--TT-HHHHHHHHHHHHHHHS---EEEE-------B-TTT--HHHHHHHHIIIIIHHHHHHHHHHHHHHHH-S-EEEEEE--GGGSS--TTBHHHHHHHHHHHHHHHHHHHHHGGGTEEEEEEEESSBSSHHHH-HHHHHHH-TT-SS--HHHHHHHHTTT-SSS-S-B-HHHHHHHHHHHTSGGGTT--S-EEEESTTGGG--/-TTTT-EEEESS-SSHHHHHHHHHHHHTT-EEEEEE-------SS----HHHHHHHHHHHHTTT--EEEEE--TT-HHHHHHHHHHHHHHHS---EEEE-------B-TTT--HHHHHHHHIIIIIHHHHHHHHHHHHHHHH-S-EEEEEE--GGGSS--TTBHHHHHHHHHHHHHHHHHHHHHGGGTEEEEEEEE-SBSSHHHH-HHHHHHH-TT-SS--HHHHHHHHTTT-SSS-S-B-HHHHHHHHHHHHSGGGTT--S-EEEESTTGGG--

Foldseek 3Di:
DQQALAEEEFEQLLDALNLLLLLLLLLVHYAYEYEYQQDDDPVAQFDGGHPVSQVVSCVSSVVSVHHYDYDNFDLLDLVRLLVSLVVCCVVSVAHAEYEADEWAFDWAAPVGDDPCRLVRLQSTQQVSLVSSCVRRVVRQLVVLPAHEYEYEAAVLLVPPDGRTRSNSVSRVNVLVVQQVVLVVCVVSLHAGEYEHFYQEPDRRRDPFNVVCVVVVVDPTDDVVNQQVSQCVQAPARGSGHYSNQSSVVSSCCRGPVVSPVHSYYHYPYNCNSVDD/DQQALAEEEFEQCLDFLNLLLLLLLLLVHYAYEYEYQQDDLAQFDGGHPVSQVVSQVSSVVSVHHYHYDYAALLDLVRLLVSLVVCCVPSVAHAEYEADDWAFDFAAPVGDDPVRLVRLQSGQASSLVSSCVNHVVRQLVVLPAHEYEYAAAVLLVPPDGRTRSNSVSRVNVLVVQLVVLVVCVVSLHAGEYEHFYQEPDRRSDPDNVLCVVVVVDDVVSQQVVQCVQAPARGSGHYSNQSSVVSSCCRGPVNSPVHSYYHYPYNCNVVDD/DLQALAEEEFEQCLDFLRLLLLLLLLLVHYAYEYEYLQDALAQFDGGHPVSQVVSCVSSVVSVHHYHYDNFALLDLVRLLVSLVVCCVVSVAHAEYEADDWGFDWAAPVPDDPVRLVRLQSTQASSLVSSCVNHVVRQLVVLPAHEYEYAAAVLLVPPDGRTRSNSVNRVNVLVVQLVVLVVCVVSLHAGEYEHFYQEPDRRRQPQNVVCVVVVPDDGQDPVNQQVVQCVLAPPNGSGHYSNLSSVVSSCCRGPVNSPPHSYYHYSYNCNSVDD/DQQALAEEEFEQCLDFLRLLLLLLLLLVHYAYEYEYQQDDDLAQFDGGHVVSQVVSQVSSVVSVHHYHYDNAALLDLVRLLVSLVVCCVVSVAHAEYEADDWAFDWDAPVPDDPVRLCRLQSTLAVSLVSSCVNHVVRQLVVLPAHEYEYEAAVLLVPPDGRTRSNSVSRVNVLVVQQVVLVVCVVSLHAGEYEHFYQEPDRRRQPQNVVCVVVVPDPTQDVVNQQVVQCVQAPPNGSGHYSNLSSVVSSCCRGPVNSPPHSYYHYPYNCNSVDD

Solvent-accessible surface area: 35413 Å² total; per-residue (Å²): 107,78,0,66,60,55,4,0,0,0,13,32,0,0,72,29,12,0,54,20,0,0,30,36,0,1,103,14,9,0,10,0,0,0,3,17,39,6,132,105,29,140,46,9,100,29,56,25,7,28,84,77,45,15,64,57,0,34,124,39,0,101,119,72,60,72,123,25,15,21,90,87,2,29,26,82,65,30,68,30,0,71,59,7,3,94,76,0,52,93,103,16,35,42,4,21,2,0,0,7,18,24,28,15,7,15,45,15,77,0,40,70,0,64,60,119,31,0,49,29,0,5,63,22,6,0,9,0,6,0,2,0,0,54,12,0,0,64,24,6,46,159,137,56,129,5,10,3,0,1,1,1,0,11,14,22,3,63,68,4,5,41,6,15,0,0,21,0,0,0,3,13,0,3,7,0,0,3,31,0,0,0,14,7,6,1,145,74,54,0,23,0,3,0,0,0,5,14,13,4,53,19,24,25,26,1,15,88,38,10,3,74,61,68,19,113,140,62,84,110,7,74,122,74,44,0,28,70,35,15,50,119,68,3,16,2,87,20,44,28,0,52,12,92,5,0,0,18,1,0,1,10,3,1,2,101,38,1,83,37,3,2,13,2,34,1,15,1,1,0,0,37,33,10,103,61,133,83,0,68,60,55,4,0,0,0,6,30,0,0,76,25,8,0,49,22,0,0,25,36,0,2,90,13,1,0,11,0,0,0,1,15,70,15,52,124,134,30,60,31,62,48,8,37,93,78,44,14,62,57,0,37,128,43,0,97,123,73,60,68,128,24,16,20,93,110,4,32,28,102,66,25,66,29,0,72,64,8,4,90,64,0,48,96,92,21,53,62,3,22,1,0,0,9,19,32,22,29,6,15,41,16,78,0,40,70,0,63,55,119,34,0,53,27,0,5,55,27,6,0,9,1,7,0,2,0,0,53,11,0,0,64,26,5,48,158,61,55,146,5,9,4,0,2,1,2,1,12,13,25,3,71,65,3,5,39,4,14,0,0,19,0,0,0,5,12,0,3,8,0,0,3,30,0,0,0,12,4,6,0,142,71,52,0,23,0,3,0,0,0,6,14,13,10,64,25,34,25,24,28,17,79,44,12,15,54,60,77,44,116,104,154,115,76,76,49,0,27,68,38,12,48,119,68,4,14,2,86,18,39,34,1,47,15,92,6,0,0,18,0,0,1,8,4,0,1,99,36,2,81,36,3,1,12,2,34,1,15,0,1,0,0,29,34,11,102,61,124,96,0,61,64,55,3,0,0,0,9,31,0,0,78,29,12,1,50,25,0,0,27,37,0,1,90,21,2,0,12,0,0,0,1,16,66,18,51,135,123,30,90,32,50,36,5,33,94,75,46,13,41,58,0,35,142,45,0,96,137,69,59,67,116,24,5,19,93,109,3,29,29,104,67,28,70,31,0,73,65,9,4,91,69,0,49,95,111,13,41,35,4,18,2,0,0,7,19,32,26,28,13,11,42,18,82,1,40,69,0,61,68,117,32,0,56,31,0,4,57,21,6,0,10,1,6,0,1,1,0,58,10,0,0,62,21,4,52,142,116,64,126,7,8,3,0,1,0,2,0,11,14,21,2,74,27,5,5,41,4,17,0,0,22,0,0,0,3,12,0,3,7,0,0,2,32,0,0,0,12,6,6,0,152,71,52,0,22,0,4,0,0,0,6,13,15,14,40,24,40,31,23,23,16,77,34,19,4,80,61,71,22,111,138,62,147,90,8,66,123,128,36,0,30,126,37,13,50,128,54,10,28,2,85,20,38,14,0,50,15,87,5,0,1,19,1,0,1,10,4,1,2,96,42,2,85,35,4,2,14,1,33,1,14,0,1,0,0,26,55,5,61,75,104,89,0,68,63,66,2,0,0,0,10,30,0,0,76,28,13,0,49,24,0,0,29,30,0,2,96,14,10,0,13,0,0,0,1,17,38,18,48,112,57,88,14,98,30,53,23,6,20,75,127,50,13,62,55,0,38,116,37,0,94,112,69,58,88,127,23,10,17,92,107,3,30,28,85,67,27,70,33,0,72,64,8,4,90,67,0,48,93,105,12,39,34,3,18,3,0,0,7,16,41,24,12,8,14,45,18,85,0,34,70,0,63,67,118,32,0,52,32,0,4,59,19,6,0,12,2,6,0,1,0,0,54,11,0,0,64,21,3,47,142,117,60,136,7,10,4,1,1,0,2,1,13,15,22,2,73,28,5,4,44,6,17,0,0,22,0,0,0,2,14,0,4,7,0,0,2,33,0,0,0,10,9,5,0,145,74,53,0,22,0,4,0,0,0,9,15,12,11,44,24,44,25,26,23,19,74,36,14,3,80,58,82,22,104,140,56,154,94,8,66,120,115,37,0,29,124,38,12,49,133,54,10,28,2,87,18,41,12,0,47,13,91,4,0,2,18,0,0,1,9,4,4,2,95,39,2,81,36,4,2,12,2,35,1,15,0,0,0,0,25,56,6,68,71

CATH classification: 3.40.50.720

Organism: Mycolicibacterium thermoresistibile (NCBI:txid1797)